Protein AF-0000000072911843 (afdb_homodimer)

Nearest PDB structures (foldseek):
  6ioy-assembly1_A  TM=8.571E-01  e=1.212E-38  Porphyromonas gingivalis ATCC 33277
  3r9p-assembly1_B-2  TM=8.902E-01  e=4.547E-37  Mycobacterium avium subsp. paratuberculosis
  7fj7-assembly1_B  TM=8.959E-01  e=2.291E-36  Klebsiella pneumoniae
  4iz9-assembly1_A-2  TM=8.894E-01  e=1.387E-36  Mycobacterium avium 104
  7fj9-assembly1_B  TM=8.845E-01  e=1.057E-33  Klebsiella pneumoniae

Solvent-accessible surface area (backbone atoms only — not comparable to full-atom values): 61574 Å² total; per-residue (Å²): 130,89,85,91,85,89,92,96,92,90,93,88,91,93,85,92,97,90,97,84,94,84,90,71,94,79,90,81,92,72,95,76,87,86,83,81,86,88,79,84,87,79,91,79,92,77,85,89,80,88,80,91,81,88,80,86,88,81,89,86,92,81,89,93,77,90,91,80,90,82,91,81,89,92,78,91,72,87,72,89,72,87,72,84,77,81,80,78,81,71,86,73,85,70,76,78,79,82,71,81,73,81,82,71,78,77,72,78,78,68,76,65,77,70,69,72,61,61,75,74,66,51,69,77,73,68,68,37,32,33,38,19,37,46,56,56,91,38,33,41,38,38,37,33,26,45,29,33,77,73,37,81,54,43,72,48,34,39,38,34,35,38,28,65,78,53,73,68,22,30,36,30,32,30,48,68,87,38,76,76,35,80,73,41,79,40,52,89,70,35,80,48,69,61,39,41,50,53,52,50,53,46,54,48,40,69,30,79,84,42,70,80,30,72,44,69,81,43,41,42,33,37,34,34,49,31,48,63,43,77,84,39,66,58,68,39,70,59,43,75,67,48,47,54,52,50,58,60,42,18,75,67,36,23,87,48,30,33,58,29,49,54,45,50,52,49,44,48,69,74,30,72,84,33,46,43,30,38,36,33,16,15,20,50,30,66,61,37,46,67,52,67,26,52,61,43,35,38,56,68,56,28,60,76,58,66,55,35,45,40,27,56,61,15,41,38,51,52,38,44,48,53,52,48,21,60,72,67,72,42,62,45,68,70,36,22,32,41,40,32,40,29,40,56,67,25,39,42,33,27,28,51,44,59,33,32,46,47,52,40,24,17,60,38,79,49,12,34,39,49,16,23,25,19,32,19,53,49,37,53,64,47,54,67,66,70,40,89,58,27,62,37,75,27,89,83,41,48,97,66,25,74,40,32,33,40,55,45,42,43,49,61,51,6,4,42,19,43,53,56,74,46,63,54,59,69,59,34,69,72,36,81,49,67,53,22,41,40,44,45,45,28,52,40,49,53,51,32,29,50,51,23,17,38,40,28,76,48,50,58,56,51,63,29,44,31,28,13,38,66,45,40,58,66,35,48,69,56,53,51,55,34,37,63,47,37,32,66,78,34,37,36,70,25,69,70,52,45,67,47,82,83,82,54,56,63,40,77,25,30,33,90,84,36,84,24,44,29,34,35,31,64,60,47,44,51,60,38,47,45,34,54,55,27,60,38,69,88,74,73,116,133,87,84,91,78,96,76,89,78,91,89,81,89,92,84,91,93,85,92,79,91,81,86,92,85,84,82,79,92,78,90,80,86,83,89,85,86,89,82,86,85,90,89,84,88,88,92,82,90,87,91,80,90,88,91,95,86,95,84,95,88,88,91,93,83,88,78,88,73,89,86,82,92,86,90,91,81,91,76,88,80,85,76,87,84,84,77,84,77,85,81,86,85,78,74,79,81,80,82,78,84,82,76,81,75,74,75,75,77,73,78,68,76,72,72,73,66,66,75,74,67,51,69,76,74,68,70,39,30,34,38,21,38,45,55,56,91,38,32,42,36,38,38,32,25,43,29,33,78,73,37,82,52,41,72,48,33,37,37,34,35,37,28,64,77,52,72,67,22,30,34,30,32,32,46,68,89,40,76,78,34,80,72,41,78,40,52,90,69,36,81,50,70,60,39,41,50,52,51,50,53,48,55,48,41,68,31,80,86,41,69,81,31,72,44,70,82,41,40,42,32,40,34,35,50,31,47,65,42,77,85,40,66,59,69,39,69,59,43,76,68,49,46,54,52,49,56,60,40,18,75,66,36,22,88,50,32,33,60,27,50,52,47,50,53,47,44,49,69,74,30,73,84,34,47,43,30,38,36,32,16,15,21,50,30,65,61,37,48,68,51,69,26,53,62,44,34,38,56,68,57,27,60,75,59,65,55,34,45,41,26,56,62,14,42,38,52,51,36,41,48,55,54,49,20,60,72,68,71,43,62,46,69,71,35,22,31,41,41,32,40,27,40,57,65,27,39,42,33,28,27,52,44,59,33,34,47,47,52,41,24,18,61,38,78,48,13,34,39,49,16,21,25,19,31,19,52,50,36,54,62,47,54,69,65,70,40,89,59,28,63,38,74,28,89,82,41,48,97,67,27,76,40,31,32,40,54,45,42,43,50,62,50,5,3,42,20,43,52,57,75,45,64,54,57,70,59,34,68,72,38,81,48,68,52,23,41,42,43,45,44,29,52,40,50,51,52,32,29,50,52,23,17,40,40,29,76,48,50,59,56,51,63,29,42,33,27,12,37,68,44,40,58,66,33,47,68,57,55,50,54,33,37,62,45,35,33,66,79,34,38,38,71,25,68,68,52,45,68,48,82,83,81,56,58,61,41,77,25,30,34,89,83,36,83,23,42,30,34,33,31,64,60,46,48,51,59,39,48,45,36,54,55,29,59,38,68,87,75,72,116

InterPro domains:
  IPR000890 Aliphatic acid kinase, short-chain [PF00871] (130-530)
  IPR000890 Aliphatic acid kinase, short-chain [PR00471] (130-141)
  IPR000890 Aliphatic acid kinase, short-chain [PR00471] (307-320)
  IPR000890 Aliphatic acid kinase, short-chain [PR00471] (337-358)
  IPR000890 Aliphatic acid kinase, short-chain [PR00471] (439-452)
  IPR000890 Aliphatic acid kinase, short-chain [PR00471] (462-478)
  IPR000890 Aliphatic acid kinase, short-chain [PR00471] (518-530)
  IPR000890 Aliphatic acid kinase, short-chain [PTHR21060] (128-535)
  IPR004372 Acetate/propionate kinase [MF_00020] (127-541)
  IPR004372 Acetate/propionate kinase [TIGR00016] (127-531)
  IPR023865 Aliphatic acid kinase, short-chain, conserved site [PS01075] (130-141)
  IPR023865 Aliphatic acid kinase, short-chain, conserved site [PS01076] (337-354)
  IPR043129 ATPase, nucleotide binding domain [SSF53067] (127-329)
  IPR043129 ATPase, nucleotide binding domain [SSF53067] (291-533)

Foldseek 3Di:
DDYDDYDYDDDDDDDDDDDDDDDDPDDDDDDDDDDYDDDDDDDDDDDDDDDDDDDDDDDDDDDDDDDDDDDDDDDDDDADDDDDDPDDCPDDDPDDPDDPDDDDPPDDPPVPPPPCPVVPPPVPQPWAKEWQWDDAQFKIKIWIWTFGFLDFTDTAKIKMWGCLVNDFIWIWIDGNNRTPGHTDGDNPQDNGPLSRLVVVLCVQCVDVVNVCHVDLQSHAAYEFEAADQQLALAKDFDDVVSLVVLLVRCVLPVNTSLRRSVNVVSSCVRRVNHTYIYDYQQNLASPADCVAFDDPDDVVCCVVVVFTFRGGNNLQLLQVLVVVCVVVVHDSQQAWAWEWADALQTKIFTAHRNGTHHIQGHSYSQAAAFGLAAAHDDDPCVLVVVDVQQQDFDPPADPSGTDGNSRCCRRGCHGLCVQPVDRDLVCLLPDPPPSSVVSLVRRLVRLLVVVVVSCVVNPLPHQEYEFEHPCSQPPLSSVQSNQVSNVVSFWAFDSVQSPHHDDDQKDWGTDPPTPHTYIYGYTDSSSSSVSSVSPDPVSSD/DDDDDDDDDDDDDDDDDDDDDDDDDDDDDDDDDYDDDDDDDDDDYDDDDDDDDDDDDDDDDDDDDDDDDPDDDDDDDDDDDPDDDDDDDDDDDDDDDDPDDDDDPPPPPPPPPPPPPVVPPPVPQPWAKEWQWEDAQFKIKIWIWTFGFLDFTDTAKIKMWGCLVNDDIWIWIDGNNRTPGHTDGDNPQDNGPLSRLVVVLCVQCVDVVNVCHVDLQSHAAYEFEAADQQLALAKDFDDVVSLVVLLVRCVLPVNTSLRRSVNVVSSCVRRVNHTYIYDYQQNLASPADCVAFDDPDDVVCCVVVVFTFRGGNNLQLLQVLVVVCVVVVHDSQQAWAWEWADALQTKIFTAHRNGTHHIQGHSYSQAAAFGLAAAHDDDPCVLVVVDVQQQDFDPVADPSGTDGNSRCCRRGCHGLCVQPVDRDLVCLLPDPPPSSVVSLVRRLVRLLVVVVVSCVVNPLPHQEYEFEHPCSQPPLSSVQSNQVSNVVSFWAFDSVLSPDHDDDQKDWGTDPPTPHTYIYGYTDSSSSSVSSVSPDPVSSD

Organism: Fusarium oxysporum f. sp. lycopersici (strain 4287 / CBS 123668 / FGSC 9935 / NRRL 34936) (NCBI:txid426428)

Structure (mmCIF, N/CA/C/O backbone):
data_AF-0000000072911843-model_v1
#
loop_
_entity.id
_entity.type
_entity.pdbx_description
1 polymer 'Probable acetate kinase'
#
loop_
_atom_site.group_PDB
_atom_site.id
_atom_site.type_symbol
_atom_site.label_atom_id
_atom_site.label_alt_id
_atom_site.label_comp_id
_atom_site.label_asym_id
_atom_site.label_entity_id
_atom_site.label_seq_id
_atom_site.pdbx_PDB_ins_code
_atom_site.Cartn_x
_atom_site.Cartn_y
_atom_site.Cartn_z
_atom_site.occupancy
_atom_site.B_iso_or_equiv
_atom_site.auth_seq_id
_atom_site.auth_comp_id
_atom_site.auth_asym_id
_atom_site.auth_atom_id
_atom_site.pdbx_PDB_model_num
ATOM 1 N N . MET A 1 1 ? -28.797 -80.375 -38.219 1 14.48 1 MET A N 1
ATOM 2 C CA . MET A 1 1 ? -29.641 -81.062 -37.281 1 14.48 1 MET A CA 1
ATOM 3 C C . MET A 1 1 ? -29.125 -81 -35.844 1 14.48 1 MET A C 1
ATOM 5 O O . MET A 1 1 ? -29.672 -81.625 -34.938 1 14.48 1 MET A O 1
ATOM 9 N N . ALA A 1 2 ? -27.781 -81.125 -35.844 1 15.84 2 ALA A N 1
ATOM 10 C CA . ALA A 1 2 ? -27.125 -81.438 -34.594 1 15.84 2 ALA A CA 1
ATOM 11 C C . ALA A 1 2 ? -27.734 -80.75 -33.406 1 15.84 2 ALA A C 1
ATOM 13 O O . ALA A 1 2 ? -28.047 -79.562 -33.5 1 15.84 2 ALA A O 1
ATOM 14 N N . GLU A 1 3 ? -27.703 -81.25 -32.094 1 15.2 3 GLU A N 1
ATOM 15 C CA . GLU A 1 3 ? -28.547 -81.938 -31.141 1 15.2 3 GLU A CA 1
ATOM 16 C C . GLU A 1 3 ? -28.906 -81.062 -29.953 1 15.2 3 GLU A C 1
ATOM 18 O O . GLU A 1 3 ? -28.219 -80.062 -29.719 1 15.2 3 GLU A O 1
ATOM 23 N N . PRO A 1 4 ? -29.281 -81.812 -28.672 1 16.5 4 PRO A N 1
ATOM 24 C CA . PRO A 1 4 ? -30.344 -81.938 -27.672 1 16.5 4 PRO A CA 1
ATOM 25 C C . PRO A 1 4 ? -30.141 -81.062 -26.469 1 16.5 4 PRO A C 1
ATOM 27 O O . PRO A 1 4 ? -29.125 -80.375 -26.375 1 16.5 4 PRO A O 1
ATOM 30 N N . HIS A 1 5 ? -30 -81.688 -25.188 1 15.88 5 HIS A N 1
ATOM 31 C CA . HIS A 1 5 ? -30.906 -82.062 -24.094 1 15.88 5 HIS A CA 1
ATOM 32 C C . HIS A 1 5 ? -30.75 -81.062 -22.953 1 15.88 5 HIS A C 1
ATOM 34 O O . HIS A 1 5 ? -31.719 -80.438 -22.5 1 15.88 5 HIS A O 1
ATOM 40 N N . ALA A 1 6 ? -30.328 -81.562 -21.547 1 15.98 6 ALA A N 1
ATOM 41 C CA . ALA A 1 6 ? -31.062 -82.062 -20.375 1 15.98 6 ALA A CA 1
ATOM 42 C C . ALA A 1 6 ? -31.078 -81 -19.266 1 15.98 6 ALA A C 1
ATOM 44 O O . ALA A 1 6 ? -32.156 -80.625 -18.766 1 15.98 6 ALA A O 1
ATOM 45 N N . ARG A 1 7 ? -30.641 -81.438 -17.859 1 15.77 7 ARG A N 1
ATOM 46 C CA . ARG A 1 7 ? -31.281 -81.875 -16.625 1 15.77 7 ARG A CA 1
ATOM 47 C C . ARG A 1 7 ? -31.422 -80.75 -15.648 1 15.77 7 ARG A C 1
ATOM 49 O O . ARG A 1 7 ? -30.75 -79.688 -15.789 1 15.77 7 ARG A O 1
ATOM 56 N N . ILE A 1 8 ? -31.359 -81.062 -14.047 1 15.47 8 ILE A N 1
ATOM 57 C CA . ILE A 1 8 ? -32.188 -81.25 -12.867 1 15.47 8 ILE A CA 1
ATOM 58 C C . ILE A 1 8 ? -32.094 -80 -11.961 1 15.47 8 ILE A C 1
ATOM 60 O O . ILE A 1 8 ? -31.125 -79.25 -12.07 1 15.47 8 ILE A O 1
ATOM 64 N N . GLY A 1 9 ? -32.188 -80.25 -10.422 1 15.22 9 GLY A N 1
ATOM 65 C CA . GLY A 1 9 ? -33.062 -80.312 -9.273 1 15.22 9 GLY A CA 1
ATOM 66 C C . GLY A 1 9 ? -32.844 -79.125 -8.297 1 15.22 9 GLY A C 1
ATOM 67 O O . GLY A 1 9 ? -33.562 -78.125 -8.32 1 15.22 9 GLY A O 1
ATOM 68 N N . ALA A 1 10 ? -32.656 -79.438 -6.715 1 15.23 10 ALA A N 1
ATOM 69 C CA . ALA A 1 10 ? -33.406 -79.438 -5.457 1 15.23 10 ALA A CA 1
ATOM 70 C C . ALA A 1 10 ? -33.062 -78.188 -4.617 1 15.23 10 ALA A C 1
ATOM 72 O O . ALA A 1 10 ? -33.938 -77.438 -4.18 1 15.23 10 ALA A O 1
ATOM 73 N N . ARG A 1 11 ? -32.375 -78.312 -3.26 1 15.66 11 ARG A N 1
ATOM 74 C CA . ARG A 1 11 ? -32.875 -78.5 -1.9 1 15.66 11 ARG A CA 1
ATOM 75 C C . ARG A 1 11 ? -32.875 -77.188 -1.133 1 15.66 11 ARG A C 1
ATOM 77 O O . ARG A 1 11 ? -32.188 -76.25 -1.528 1 15.66 11 ARG A O 1
ATOM 84 N N . THR A 1 12 ? -32.969 -77.188 0.485 1 15.03 12 THR A N 1
ATOM 85 C CA . THR A 1 12 ? -33.688 -77 1.731 1 15.03 12 THR A CA 1
ATOM 86 C C . THR A 1 12 ? -33.188 -75.75 2.484 1 15.03 12 THR A C 1
ATOM 88 O O . THR A 1 12 ? -33.969 -74.875 2.861 1 15.03 12 THR A O 1
ATOM 91 N N . LEU A 1 13 ? -32.438 -75.875 3.791 1 15.63 13 LEU A N 1
ATOM 92 C CA . LEU A 1 13 ? -32.906 -75.812 5.176 1 15.63 13 LEU A CA 1
ATOM 93 C C . LEU A 1 13 ? -32.688 -74.438 5.762 1 15.63 13 LEU A C 1
ATOM 95 O O . LEU A 1 13 ? -31.984 -73.562 5.188 1 15.63 13 LEU A O 1
ATOM 99 N N . GLY A 1 14 ? -32.281 -74.25 7.285 1 15.32 14 GLY A N 1
ATOM 100 C CA . GLY A 1 14 ? -32.781 -74 8.641 1 15.32 14 GLY A CA 1
ATOM 101 C C . GLY A 1 14 ? -32.406 -72.625 9.172 1 15.32 14 GLY A C 1
ATOM 102 O O . GLY A 1 14 ? -31.688 -71.875 8.523 1 15.32 14 GLY A O 1
ATOM 103 N N . CYS A 1 15 ? -31.906 -72.312 10.656 1 15.24 15 CYS A N 1
ATOM 104 C CA . CYS A 1 15 ? -32.375 -72 11.992 1 15.24 15 CYS A CA 1
ATOM 105 C C . CYS A 1 15 ? -31.859 -70.625 12.406 1 15.24 15 CYS A C 1
ATOM 107 O O . CYS A 1 15 ? -32.625 -69.75 12.859 1 15.24 15 CYS A O 1
ATOM 109 N N . GLY A 1 16 ? -30.688 -70.312 13.242 1 16.02 16 GLY A N 1
ATOM 110 C CA . GLY A 1 16 ? -30.641 -70.125 14.68 1 16.02 16 GLY A CA 1
ATOM 111 C C . GLY A 1 16 ? -30.781 -68.625 15.086 1 16.02 16 GLY A C 1
ATOM 112 O O . GLY A 1 16 ? -30.672 -67.75 14.25 1 16.02 16 GLY A O 1
ATOM 113 N N . ARG A 1 17 ? -30.203 -68.062 16.484 1 16.34 17 ARG A N 1
ATOM 114 C CA . ARG A 1 17 ? -30.562 -67.625 17.844 1 16.34 17 ARG A CA 1
ATOM 115 C C . ARG A 1 17 ? -30.484 -66.125 18.016 1 16.34 17 ARG A C 1
ATOM 117 O O . ARG A 1 17 ? -29.891 -65.438 17.203 1 16.34 17 ARG A O 1
ATOM 124 N N . SER A 1 18 ? -30.312 -65.375 19.547 1 15.53 18 SER A N 1
ATOM 125 C CA . SER A 1 18 ? -30.938 -64.75 20.703 1 15.53 18 SER A CA 1
ATOM 126 C C . SER A 1 18 ? -30.438 -63.312 20.844 1 15.53 18 SER A C 1
ATOM 128 O O . SER A 1 18 ? -31.25 -62.375 20.953 1 15.53 18 SER A O 1
ATOM 130 N N . TYR A 1 19 ? -29.344 -62.781 21.781 1 15.88 19 TYR A N 1
ATOM 131 C CA . TYR A 1 19 ? -29.453 -62.156 23.094 1 15.88 19 TYR A CA 1
ATOM 132 C C . TYR A 1 19 ? -29.5 -60.625 22.969 1 15.88 19 TYR A C 1
ATOM 134 O O . TYR A 1 19 ? -29.078 -60.062 21.953 1 15.88 19 TYR A O 1
ATOM 142 N N . ALA A 1 20 ? -29.641 -59.625 24.375 1 15.89 20 ALA A N 1
ATOM 143 C CA . ALA A 1 20 ? -30.312 -58.719 25.297 1 15.89 20 ALA A CA 1
ATOM 144 C C . ALA A 1 20 ? -29.594 -57.375 25.391 1 15.89 20 ALA A C 1
ATOM 146 O O . ALA A 1 20 ? -30.25 -56.344 25.422 1 15.89 20 ALA A O 1
ATOM 147 N N . LEU A 1 21 ? -28.312 -57.062 25.703 1 15.56 21 LEU A N 1
ATOM 148 C CA . LEU A 1 21 ? -28.031 -56.344 26.938 1 15.56 21 LEU A CA 1
ATOM 149 C C . LEU A 1 21 ? -28.297 -54.844 26.766 1 15.56 21 LEU A C 1
ATOM 151 O O . LEU A 1 21 ? -28.109 -54.312 25.672 1 15.56 21 LEU A O 1
ATOM 155 N N . LYS A 1 22 ? -28.594 -53.875 28.109 1 15.38 22 LYS A N 1
ATOM 156 C CA . LYS A 1 22 ? -29.266 -52.844 28.875 1 15.38 22 LYS A CA 1
ATOM 157 C C . LYS A 1 22 ? -28.531 -51.5 28.734 1 15.38 22 LYS A C 1
ATOM 159 O O . LYS A 1 22 ? -29.156 -50.438 28.703 1 15.38 22 LYS A O 1
ATOM 164 N N . GLY A 1 23 ? -27.109 -51.25 28.938 1 16.08 23 GLY A N 1
ATOM 165 C CA . GLY A 1 23 ? -26.703 -50.406 30.047 1 16.08 23 GLY A CA 1
ATOM 166 C C . GLY A 1 23 ? -26.969 -48.938 29.781 1 16.08 23 GLY A C 1
ATOM 167 O O . GLY A 1 23 ? -26.969 -48.5 28.641 1 16.08 23 GLY A O 1
ATOM 168 N N . GLN A 1 24 ? -27.359 -48 30.922 1 16 24 GLN A N 1
ATOM 169 C CA . GLN A 1 24 ? -28 -46.844 31.516 1 16 24 GLN A CA 1
ATOM 170 C C . GLN A 1 24 ? -27.094 -45.625 31.453 1 16 24 GLN A C 1
ATOM 172 O O . GLN A 1 24 ? -27.484 -44.531 31.859 1 16 24 GLN A O 1
ATOM 177 N N . ILE A 1 25 ? -26.219 -45.25 30.734 1 16.09 25 ILE A N 1
ATOM 178 C CA . ILE A 1 25 ? -25.266 -44.312 31.328 1 16.09 25 ILE A CA 1
ATOM 179 C C . ILE A 1 25 ? -25.984 -43 31.625 1 16.09 25 ILE A C 1
ATOM 181 O O . ILE A 1 25 ? -26.516 -42.344 30.734 1 16.09 25 ILE A O 1
ATOM 185 N N . ARG A 1 26 ? -26.094 -42.562 33.125 1 15.07 26 ARG A N 1
ATOM 186 C CA . ARG A 1 26 ? -26.672 -41.594 34.031 1 15.07 26 ARG A CA 1
ATOM 187 C C . ARG A 1 26 ? -26.344 -40.156 33.594 1 15.07 26 ARG A C 1
ATOM 189 O O . ARG A 1 26 ? -27.234 -39.344 33.406 1 15.07 26 ARG A O 1
ATOM 196 N N . VAL A 1 27 ? -25.312 -39.469 34.344 1 14.68 27 VAL A N 1
ATOM 197 C CA . VAL A 1 27 ? -25.547 -38.656 35.531 1 14.68 27 VAL A CA 1
ATOM 198 C C . VAL A 1 27 ? -25.688 -37.188 35.156 1 14.68 27 VAL A C 1
ATOM 200 O O . VAL A 1 27 ? -25.281 -36.781 34.094 1 14.68 27 VAL A O 1
ATOM 203 N N . ARG A 1 28 ? -25.609 -36.156 36.344 1 14.97 28 ARG A N 1
ATOM 204 C CA . ARG A 1 28 ? -26.312 -35.094 37.031 1 14.97 28 ARG A CA 1
ATOM 205 C C . ARG A 1 28 ? -25.781 -33.719 36.656 1 14.97 28 ARG A C 1
ATOM 207 O O . ARG A 1 28 ? -26.562 -32.781 36.406 1 14.97 28 ARG A O 1
ATOM 214 N N . CYS A 1 29 ? -24.406 -33.219 36.844 1 15.4 29 CYS A N 1
ATOM 215 C CA . CYS A 1 29 ? -24.266 -32.25 37.938 1 15.4 29 CYS A CA 1
ATOM 216 C C . CYS A 1 29 ? -24.859 -30.906 37.531 1 15.4 29 CYS A C 1
ATOM 218 O O . CYS A 1 29 ? -25 -30.594 36.344 1 15.4 29 CYS A O 1
ATOM 220 N N . HIS A 1 30 ? -25.047 -29.891 38.656 1 15.41 30 HIS A N 1
ATOM 221 C CA . HIS A 1 30 ? -25.781 -28.844 39.344 1 15.41 30 HIS A CA 1
ATOM 222 C C . HIS A 1 30 ? -25.297 -27.453 38.969 1 15.41 30 HIS A C 1
ATOM 224 O O . HIS A 1 30 ? -25.969 -26.453 39.188 1 15.41 30 HIS A O 1
ATOM 230 N N . ILE A 1 31 ? -24.125 -27.047 38.438 1 16.06 31 ILE A N 1
ATOM 231 C CA . ILE A 1 31 ? -23.75 -25.891 39.219 1 16.06 31 ILE A CA 1
ATOM 232 C C . ILE A 1 31 ? -24.75 -24.75 39.031 1 16.06 31 ILE A C 1
ATOM 234 O O . ILE A 1 31 ? -25.172 -24.484 37.906 1 16.06 31 ILE A O 1
ATOM 238 N N . SER A 1 32 ? -25.031 -23.906 40.219 1 14.64 32 SER A N 1
ATOM 239 C CA . SER A 1 32 ? -25.891 -22.953 40.906 1 14.64 32 SER A CA 1
ATOM 240 C C . SER A 1 32 ? -25.719 -21.547 40.344 1 14.64 32 SER A C 1
ATOM 242 O O . SER A 1 32 ? -26.672 -20.766 40.281 1 14.64 32 SER A O 1
ATOM 244 N N . ILE A 1 33 ? -24.531 -20.875 40.375 1 15.2 33 ILE A N 1
ATOM 245 C CA . ILE A 1 33 ? -24.578 -19.672 41.219 1 15.2 33 ILE A CA 1
ATOM 246 C C . ILE A 1 33 ? -25.547 -18.656 40.594 1 15.2 33 ILE A C 1
ATOM 248 O O . ILE A 1 33 ? -25.656 -18.578 39.375 1 15.2 33 ILE A O 1
ATOM 252 N N . LEU A 1 34 ? -25.766 -17.531 41.5 1 14.63 34 LEU A N 1
ATOM 253 C CA . LEU A 1 34 ? -26.688 -16.547 42.062 1 14.63 34 LEU A CA 1
ATOM 254 C C . LEU A 1 34 ? -26.828 -15.352 41.125 1 14.63 34 LEU A C 1
ATOM 256 O O . LEU A 1 34 ? -26.234 -15.312 40.031 1 14.63 34 LEU A O 1
ATOM 260 N N . ASP A 1 35 ? -26.406 -14.156 41.75 1 14.12 35 ASP A N 1
ATOM 261 C CA . ASP A 1 35 ? -27.281 -13.094 42.219 1 14.12 35 ASP A CA 1
ATOM 262 C C . ASP A 1 35 ? -27.516 -12.039 41.156 1 14.12 35 ASP A C 1
ATOM 264 O O . ASP A 1 35 ? -28.672 -11.711 40.844 1 14.12 35 ASP A O 1
ATOM 268 N N . GLN A 1 36 ? -26.984 -10.75 41.5 1 13.97 36 GLN A N 1
ATOM 269 C CA . GLN A 1 36 ? -27.75 -9.586 41.938 1 13.97 36 GLN A CA 1
ATOM 270 C C . GLN A 1 36 ? -28.078 -8.664 40.781 1 13.97 36 GLN A C 1
ATOM 272 O O . GLN A 1 36 ? -29.25 -8.383 40.5 1 13.97 36 GLN A O 1
ATOM 277 N N . LEU A 1 37 ? -27.516 -7.312 40.906 1 14.8 37 LEU A N 1
ATOM 278 C CA . LEU A 1 37 ? -28.266 -6.109 41.25 1 14.8 37 LEU A CA 1
ATOM 279 C C . LEU A 1 37 ? -28.766 -5.41 39.969 1 14.8 37 LEU A C 1
ATOM 281 O O . LEU A 1 37 ? -28.266 -5.68 38.875 1 14.8 37 LEU A O 1
ATOM 285 N N . HIS A 1 38 ? -28.766 -3.961 40.125 1 14.31 38 HIS A N 1
ATOM 286 C CA . HIS A 1 38 ? -29.812 -2.943 40.156 1 14.31 38 HIS A CA 1
ATOM 287 C C . HIS A 1 38 ? -29.984 -2.303 38.781 1 14.31 38 HIS A C 1
ATOM 289 O O . HIS A 1 38 ? -29.156 -2.506 37.875 1 14.31 38 HIS A O 1
ATOM 295 N N . HIS A 1 39 ? -30.047 -0.885 38.844 1 14.2 39 HIS A N 1
ATOM 296 C CA . HIS A 1 39 ? -31.188 -0.011 38.625 1 14.2 39 HIS A CA 1
ATOM 297 C C . HIS A 1 39 ? -31.125 0.618 37.219 1 14.2 39 HIS A C 1
ATOM 299 O O . HIS A 1 39 ? -32.125 0.66 36.5 1 14.2 39 HIS A O 1
ATOM 305 N N . ARG A 1 40 ? -30.047 1.357 36.938 1 14.57 40 ARG A N 1
ATOM 306 C CA . ARG A 1 40 ? -30.469 2.756 36.875 1 14.57 40 ARG A CA 1
ATOM 307 C C . ARG A 1 40 ? -31.344 3.01 35.656 1 14.57 40 ARG A C 1
ATOM 309 O O . ARG A 1 40 ? -31.312 2.244 34.688 1 14.57 40 ARG A O 1
ATOM 316 N N . ASP A 1 41 ? -31.359 4.422 35.312 1 14.17 41 ASP A N 1
ATOM 317 C CA . ASP A 1 41 ? -32.344 5.477 35.062 1 14.17 41 ASP A CA 1
ATOM 318 C C . ASP A 1 41 ? -32.719 5.539 33.594 1 14.17 41 ASP A C 1
ATOM 320 O O . ASP A 1 41 ? -31.953 5.094 32.719 1 14.17 41 ASP A O 1
ATOM 324 N N . GLU A 1 42 ? -33.75 6.371 33.5 1 13.96 42 GLU A N 1
ATOM 325 C CA . GLU A 1 42 ? -34.969 6.559 32.719 1 13.96 42 GLU A CA 1
ATOM 326 C C . GLU A 1 42 ? -34.656 7.238 31.375 1 13.96 42 GLU A C 1
ATOM 328 O O . GLU A 1 42 ? -35.062 6.742 30.312 1 13.96 42 GLU A O 1
ATOM 333 N N . PRO A 1 43 ? -34.719 8.625 31.375 1 14.46 43 PRO A N 1
ATOM 334 C CA . PRO A 1 43 ? -35.938 9.164 30.719 1 14.46 43 PRO A CA 1
ATOM 335 C C . PRO A 1 43 ? -35.75 9.344 29.219 1 14.46 43 PRO A C 1
ATOM 337 O O . PRO A 1 43 ? -34.656 9.219 28.703 1 14.46 43 PRO A O 1
ATOM 340 N N . HIS A 1 44 ? -36.656 10.406 28.734 1 13.76 44 HIS A N 1
ATOM 341 C CA . HIS A 1 44 ? -37.719 10.648 27.797 1 13.76 44 HIS A CA 1
ATOM 342 C C . HIS A 1 44 ? -37.219 11.375 26.547 1 13.76 44 HIS A C 1
ATOM 344 O O . HIS A 1 44 ? -37.562 10.992 25.422 1 13.76 44 HIS A O 1
ATOM 350 N N . ALA A 1 45 ? -36.656 12.648 26.609 1 13.62 45 ALA A N 1
ATOM 351 C CA . ALA A 1 45 ? -37.469 13.664 25.938 1 13.62 45 ALA A CA 1
ATOM 352 C C . ALA A 1 45 ? -37.344 13.562 24.422 1 13.62 45 ALA A C 1
ATOM 354 O O . ALA A 1 45 ? -36.312 13.125 23.906 1 13.62 45 ALA A O 1
ATOM 355 N N . ARG A 1 46 ? -38.312 14.312 23.781 1 13.86 46 ARG A N 1
ATOM 356 C CA . ARG A 1 46 ? -39.25 14.438 22.656 1 13.86 46 ARG A CA 1
ATOM 357 C C . ARG A 1 46 ? -38.594 15.195 21.5 1 13.86 46 ARG A C 1
ATOM 359 O O . ARG A 1 46 ? -38.812 14.852 20.344 1 13.86 46 ARG A O 1
ATOM 366 N N . ALA A 1 47 ? -38.062 16.438 21.594 1 13.13 47 ALA A N 1
ATOM 367 C CA . ALA A 1 47 ? -38.844 17.438 20.844 1 13.13 47 ALA A CA 1
ATOM 368 C C . ALA A 1 47 ? -38.594 17.297 19.344 1 13.13 47 ALA A C 1
ATOM 370 O O . ALA A 1 47 ? -37.656 16.625 18.922 1 13.13 47 ALA A O 1
ATOM 371 N N . ALA A 1 48 ? -38.281 18.531 18.719 1 14.09 48 ALA A N 1
ATOM 372 C CA . ALA A 1 48 ? -39.062 19.391 17.812 1 14.09 48 ALA A CA 1
ATOM 373 C C . ALA A 1 48 ? -38.719 19.094 16.359 1 14.09 48 ALA A C 1
ATOM 375 O O . ALA A 1 48 ? -37.688 18.484 16.047 1 14.09 48 ALA A O 1
ATOM 376 N N . THR A 1 49 ? -39.219 19.984 15.609 1 13.23 49 THR A N 1
ATOM 377 C CA . THR A 1 49 ? -40.125 20.172 14.469 1 13.23 49 THR A CA 1
ATOM 378 C C . THR A 1 49 ? -39.344 20.219 13.164 1 13.23 49 THR A C 1
ATOM 380 O O . THR A 1 49 ? -39.656 19.484 12.227 1 13.23 49 THR A O 1
ATOM 383 N N . THR A 1 50 ? -39.094 21.422 12.68 1 13.55 50 THR A N 1
ATOM 384 C CA . THR A 1 50 ? -39.844 21.906 11.531 1 13.55 50 THR A CA 1
ATOM 385 C C . THR A 1 50 ? -39.094 21.609 10.227 1 13.55 50 THR A C 1
ATOM 387 O O . THR A 1 50 ? -37.906 21.281 10.242 1 13.55 50 THR A O 1
ATOM 390 N N . GLY A 1 51 ? -39.469 22.438 9.148 1 13.24 51 GLY A N 1
ATOM 391 C CA . GLY A 1 51 ? -40.125 22.344 7.859 1 13.24 51 GLY A CA 1
ATOM 392 C C . GLY A 1 51 ? -39.188 22.484 6.684 1 13.24 51 GLY A C 1
ATOM 393 O O . GLY A 1 51 ? -39.25 21.688 5.746 1 13.24 51 GLY A O 1
ATOM 394 N N . LYS A 1 52 ? -38.469 23.594 6.344 1 14.03 52 LYS A N 1
ATOM 395 C CA . LYS A 1 52 ? -38.906 24.25 5.117 1 14.03 52 LYS A CA 1
ATOM 396 C C . LYS A 1 52 ? -38.281 23.594 3.891 1 14.03 52 LYS A C 1
ATOM 398 O O . LYS A 1 52 ? -37.219 22.953 3.994 1 14.03 52 LYS A O 1
ATOM 403 N N . CYS A 1 53 ? -38.594 24.25 2.73 1 13.2 53 CYS A N 1
ATOM 404 C CA . CYS A 1 53 ? -39.156 24.078 1.403 1 13.2 53 CYS A CA 1
ATOM 405 C C . CYS A 1 53 ? -38.062 23.891 0.355 1 13.2 53 CYS A C 1
ATOM 407 O O . CYS A 1 53 ? -38.094 22.938 -0.428 1 13.2 53 CYS A O 1
ATOM 409 N N . SER A 1 54 ? -37.5 24.938 -0.208 1 13.12 54 SER A N 1
ATOM 410 C CA . SER A 1 54 ? -37.906 25.203 -1.581 1 13.12 54 SER A CA 1
ATOM 411 C C . SER A 1 54 ? -36.938 24.594 -2.584 1 13.12 54 SER A C 1
ATOM 413 O O . SER A 1 54 ? -35.812 24.25 -2.232 1 13.12 54 SER A O 1
ATOM 415 N N . GLY A 1 55 ? -37.031 25.031 -3.939 1 13.28 55 GLY A N 1
ATOM 416 C CA . GLY A 1 55 ? -37.375 24.562 -5.273 1 13.28 55 GLY A CA 1
ATOM 417 C C . GLY A 1 55 ? -36.156 24.469 -6.199 1 13.28 55 GLY A C 1
ATOM 418 O O . GLY A 1 55 ? -36.031 23.5 -6.945 1 13.28 55 GLY A O 1
ATOM 419 N N . ARG A 1 56 ? -35.25 25.422 -6.543 1 13.86 56 ARG A N 1
ATOM 420 C CA . ARG A 1 56 ? -35.375 25.781 -7.957 1 13.86 56 ARG A CA 1
ATOM 421 C C . ARG A 1 56 ? -34.625 24.797 -8.836 1 13.86 56 ARG A C 1
ATOM 423 O O . ARG A 1 56 ? -33.656 24.172 -8.383 1 13.86 56 ARG A O 1
ATOM 430 N N . PRO A 1 57 ? -34.438 25.156 -10.109 1 13.73 57 PRO A N 1
ATOM 431 C CA . PRO A 1 57 ? -34.75 24.578 -11.422 1 13.73 57 PRO A CA 1
ATOM 432 C C . PRO A 1 57 ? -33.5 23.922 -12.062 1 13.73 57 PRO A C 1
ATOM 434 O O . PRO A 1 57 ? -32.406 24.047 -11.547 1 13.73 57 PRO A O 1
ATOM 437 N N . HIS A 1 58 ? -33.094 24.406 -13.312 1 13.31 58 HIS A N 1
ATOM 438 C CA . HIS A 1 58 ? -33.312 23.812 -14.633 1 13.31 58 HIS A CA 1
ATOM 439 C C . HIS A 1 58 ? -32 23.234 -15.18 1 13.31 58 HIS A C 1
ATOM 441 O O . HIS A 1 58 ? -31.953 22.062 -15.562 1 13.31 58 HIS A O 1
ATOM 447 N N . THR A 1 59 ? -31.219 23.891 -16.125 1 13.66 59 THR A N 1
ATOM 448 C CA . THR A 1 59 ? -31.312 23.484 -17.531 1 13.66 59 THR A CA 1
ATOM 449 C C . THR A 1 59 ? -30.109 22.641 -17.938 1 13.66 59 THR A C 1
ATOM 451 O O . THR A 1 59 ? -29.125 22.578 -17.203 1 13.66 59 THR A O 1
ATOM 454 N N . HIS A 1 60 ? -29.359 22.953 -19.156 1 13.57 60 HIS A N 1
ATOM 455 C CA . HIS A 1 60 ? -29.391 22.234 -20.438 1 13.57 60 HIS A CA 1
ATOM 456 C C . HIS A 1 60 ? -28.125 21.438 -20.656 1 13.57 60 HIS A C 1
ATOM 458 O O . HIS A 1 60 ? -28.172 20.234 -20.906 1 13.57 60 HIS A O 1
ATOM 464 N N . SER A 1 61 ? -27.094 21.859 -21.625 1 13.64 61 SER A N 1
ATOM 465 C CA . SER A 1 61 ? -27 21.25 -22.953 1 13.64 61 SER A CA 1
ATOM 466 C C . SER A 1 61 ? -25.828 20.266 -23.016 1 13.64 61 SER A C 1
ATOM 468 O O . SER A 1 61 ? -24.922 20.312 -22.203 1 13.64 61 SER A O 1
ATOM 470 N N . ALA A 1 62 ? -25.344 19.719 -24.406 1 13.54 62 ALA A N 1
ATOM 471 C CA . ALA A 1 62 ? -25.266 18.453 -25.109 1 13.54 62 ALA A CA 1
ATOM 472 C C . ALA A 1 62 ? -23.812 18.062 -25.391 1 13.54 62 ALA A C 1
ATOM 474 O O . ALA A 1 62 ? -23.453 16.891 -25.266 1 13.54 62 ALA A O 1
ATOM 475 N N . ASP A 1 63 ? -22.781 18.703 -25.859 1 14.16 63 ASP A N 1
ATOM 476 C CA . ASP A 1 63 ? -22.391 18.172 -27.172 1 14.16 63 ASP A CA 1
ATOM 477 C C . ASP A 1 63 ? -21.391 17.031 -27.016 1 14.16 63 ASP A C 1
ATOM 479 O O . ASP A 1 63 ? -20.688 16.938 -26 1 14.16 63 ASP A O 1
ATOM 483 N N . PRO A 1 64 ? -20.672 16.453 -28.281 1 14.35 64 PRO A N 1
ATOM 484 C CA . PRO A 1 64 ? -20.516 15.125 -28.906 1 14.35 64 PRO A CA 1
ATOM 485 C C . PRO A 1 64 ? -19.125 14.531 -28.656 1 14.35 64 PRO A C 1
ATOM 487 O O . PRO A 1 64 ? -18.203 15.234 -28.234 1 14.35 64 PRO A O 1
ATOM 490 N N . ALA A 1 65 ? -18.594 13.391 -29.609 1 14.26 65 ALA A N 1
ATOM 491 C CA . ALA A 1 65 ? -18.109 12.008 -29.578 1 14.26 65 ALA A CA 1
ATOM 492 C C . ALA A 1 65 ? -16.703 11.898 -30.156 1 14.26 65 ALA A C 1
ATOM 494 O O . ALA A 1 65 ? -16.094 10.828 -30.109 1 14.26 65 ALA A O 1
ATOM 495 N N . VAL A 1 66 ? -15.867 12.781 -30.344 1 15.03 66 VAL A N 1
ATOM 496 C CA . VAL A 1 66 ? -15.172 12.359 -31.547 1 15.03 66 VAL A CA 1
ATOM 497 C C . VAL A 1 66 ? -14.266 11.172 -31.234 1 15.03 66 VAL A C 1
ATOM 499 O O . VAL A 1 66 ? -13.812 11.016 -30.094 1 15.03 66 VAL A O 1
ATOM 502 N N . PRO A 1 67 ? -13.469 10.312 -32.406 1 14.66 67 PRO A N 1
ATOM 503 C CA . PRO A 1 67 ? -13.188 8.969 -32.906 1 14.66 67 PRO A CA 1
ATOM 504 C C . PRO A 1 67 ? -11.766 8.508 -32.625 1 14.66 67 PRO A C 1
ATOM 506 O O . PRO A 1 67 ? -10.883 9.344 -32.375 1 14.66 67 PRO A O 1
ATOM 509 N N . GLY A 1 68 ? -11.359 7.141 -32.5 1 15.37 68 GLY A N 1
ATOM 510 C CA . GLY A 1 68 ? -10.398 6.191 -31.969 1 15.37 68 GLY A CA 1
ATOM 511 C C . GLY A 1 68 ? -9.391 5.719 -33 1 15.37 68 GLY A C 1
ATOM 512 O O . GLY A 1 68 ? -8.641 4.773 -32.75 1 15.37 68 GLY A O 1
ATOM 513 N N . SER A 1 69 ? -8.539 6.438 -33.656 1 14.6 69 SER A N 1
ATOM 514 C CA . SER A 1 69 ? -7.852 5.82 -34.781 1 14.6 69 SER A CA 1
ATOM 515 C C . SER A 1 69 ? -6.871 4.75 -34.312 1 14.6 69 SER A C 1
ATOM 517 O O . SER A 1 69 ? -6.43 4.77 -33.156 1 14.6 69 SER A O 1
ATOM 519 N N . TYR A 1 70 ? -6.273 3.643 -35.281 1 14.62 70 TYR A N 1
ATOM 520 C CA . TYR A 1 70 ? -5.996 2.242 -35.594 1 14.62 70 TYR A CA 1
ATOM 521 C C . TYR A 1 70 ? -4.5 1.954 -35.5 1 14.62 70 TYR A C 1
ATOM 523 O O . TYR A 1 70 ? -4.094 0.864 -35.094 1 14.62 70 TYR A O 1
ATOM 531 N N . HIS A 1 71 ? -3.418 2.645 -35.688 1 15.02 71 HIS A N 1
ATOM 532 C CA . HIS A 1 71 ? -2.531 2.062 -36.688 1 15.02 71 HIS A CA 1
ATOM 533 C C . HIS A 1 71 ? -1.713 0.918 -36.094 1 15.02 71 HIS A C 1
ATOM 535 O O . HIS A 1 71 ? -1.523 0.844 -34.875 1 15.02 71 HIS A O 1
ATOM 541 N N . GLY A 1 72 ? -0.88 -0.059 -37 1 14.34 72 GLY A N 1
ATOM 542 C CA . GLY A 1 72 ? -0.56 -1.405 -37.438 1 14.34 72 GLY A CA 1
ATOM 543 C C . GLY A 1 72 ? 0.797 -1.886 -36.969 1 14.34 72 GLY A C 1
ATOM 544 O O . GLY A 1 72 ? 0.996 -3.082 -36.75 1 14.34 72 GLY A O 1
ATOM 545 N N . ALA A 1 73 ? 1.928 -1.162 -36.781 1 15.06 73 ALA A N 1
ATOM 546 C CA . ALA A 1 73 ? 3.014 -1.721 -37.562 1 15.06 73 ALA A CA 1
ATOM 547 C C . ALA A 1 73 ? 3.576 -2.984 -36.938 1 15.06 73 ALA A C 1
ATOM 549 O O . ALA A 1 73 ? 3.412 -3.201 -35.719 1 15.06 73 ALA A O 1
ATOM 550 N N . VAL A 1 74 ? 4.855 -3.604 -37.531 1 15.01 74 VAL A N 1
ATOM 551 C CA . VAL A 1 74 ? 5.441 -4.777 -38.156 1 15.01 74 VAL A CA 1
ATOM 552 C C . VAL A 1 74 ? 6.309 -5.531 -37.156 1 15.01 74 VAL A C 1
ATOM 554 O O . VAL A 1 74 ? 6.746 -4.965 -36.156 1 15.01 74 VAL A O 1
ATOM 557 N N . SER A 1 75 ? 6.938 -6.801 -37.562 1 14.78 75 SER A N 1
ATOM 558 C CA . SER A 1 75 ? 7.164 -8.227 -37.375 1 14.78 75 SER A CA 1
ATOM 559 C C . SER A 1 75 ? 8.602 -8.508 -36.938 1 14.78 75 SER A C 1
ATOM 561 O O . SER A 1 75 ? 8.914 -9.602 -36.469 1 14.78 75 SER A O 1
ATOM 563 N N . SER A 1 76 ? 9.711 -7.699 -36.844 1 16.16 76 SER A N 1
ATOM 564 C CA . SER A 1 76 ? 10.883 -8.383 -37.406 1 16.16 76 SER A CA 1
ATOM 565 C C . SER A 1 76 ? 11.492 -9.32 -36.375 1 16.16 76 SER A C 1
ATOM 567 O O . SER A 1 76 ? 11.531 -9.008 -35.188 1 16.16 76 SER A O 1
ATOM 569 N N . LEU A 1 77 ? 11.82 -10.703 -36.719 1 15.9 77 LEU A N 1
ATOM 570 C CA . LEU A 1 77 ? 12.078 -12.047 -36.219 1 15.9 77 LEU A CA 1
ATOM 571 C C . LEU A 1 77 ? 13.555 -12.242 -35.875 1 15.9 77 LEU A C 1
ATOM 573 O O . LEU A 1 77 ? 13.945 -13.289 -35.375 1 15.9 77 LEU A O 1
ATOM 577 N N . ARG A 1 78 ? 14.555 -11.406 -35.656 1 17.36 78 ARG A N 1
ATOM 578 C CA . ARG A 1 78 ? 15.859 -11.977 -36 1 17.36 78 ARG A CA 1
ATOM 579 C C . ARG A 1 78 ? 16.359 -12.914 -34.906 1 17.36 78 ARG A C 1
ATOM 581 O O . ARG A 1 78 ? 16.359 -12.555 -33.719 1 17.36 78 ARG A O 1
ATOM 588 N N . CYS A 1 79 ? 16.609 -14.266 -35.156 1 15.59 79 CYS A N 1
ATOM 589 C CA . CYS A 1 79 ? 16.875 -15.547 -34.531 1 15.59 79 CYS A CA 1
ATOM 590 C C . CYS A 1 79 ? 18.344 -15.68 -34.156 1 15.59 79 CYS A C 1
ATOM 592 O O . CYS A 1 79 ? 18.797 -16.75 -33.719 1 15.59 79 CYS A O 1
ATOM 594 N N . THR A 1 80 ? 19.203 -14.727 -33.781 1 17.08 80 THR A N 1
ATOM 595 C CA . THR A 1 80 ? 20.594 -15.141 -33.969 1 17.08 80 THR A CA 1
ATOM 596 C C . THR A 1 80 ? 21.031 -16.062 -32.844 1 17.08 80 THR A C 1
ATOM 598 O O . THR A 1 80 ? 20.797 -15.773 -31.656 1 17.08 80 THR A O 1
ATOM 601 N N . THR A 1 81 ? 21.422 -17.406 -33.094 1 16.14 81 THR A N 1
ATOM 602 C CA . THR A 1 81 ? 21.672 -18.703 -32.469 1 16.14 81 THR A CA 1
ATOM 603 C C . THR A 1 81 ? 23.078 -18.75 -31.875 1 16.14 81 THR A C 1
ATOM 605 O O . THR A 1 81 ? 23.438 -19.719 -31.203 1 16.14 81 THR A O 1
ATOM 608 N N . ARG A 1 82 ? 23.969 -17.828 -31.516 1 18.03 82 ARG A N 1
ATOM 609 C CA . ARG A 1 82 ? 25.359 -18.281 -31.531 1 18.03 82 ARG A CA 1
ATOM 610 C C . ARG A 1 82 ? 25.672 -19.109 -30.297 1 18.03 82 ARG A C 1
ATOM 612 O O . ARG A 1 82 ? 25.406 -18.672 -29.172 1 18.03 82 ARG A O 1
ATOM 619 N N . HIS A 1 83 ? 26.094 -20.422 -30.453 1 16.41 83 HIS A N 1
ATOM 620 C CA . HIS A 1 83 ? 26.312 -21.641 -29.703 1 16.41 83 HIS A CA 1
ATOM 621 C C . HIS A 1 83 ? 27.672 -21.609 -29 1 16.41 83 HIS A C 1
ATOM 623 O O . HIS A 1 83 ? 28.047 -22.562 -28.297 1 16.41 83 HIS A O 1
ATOM 629 N N . GLU A 1 84 ? 28.391 -20.562 -28.594 1 17.52 84 GLU A N 1
ATOM 630 C CA . GLU A 1 84 ? 29.797 -20.891 -28.422 1 17.52 84 GLU A CA 1
ATOM 631 C C . GLU A 1 84 ? 30.016 -21.75 -27.172 1 17.52 84 GLU A C 1
ATOM 633 O O . GLU A 1 84 ? 29.406 -21.516 -26.125 1 17.52 84 GLU A O 1
ATOM 638 N N . TRP A 1 85 ? 30.594 -22.969 -27.344 1 15.9 85 TRP A N 1
ATOM 639 C CA . TRP A 1 85 ? 30.938 -24.203 -26.672 1 15.9 85 TRP A CA 1
ATOM 640 C C . TRP A 1 85 ? 32.094 -24 -25.688 1 15.9 85 TRP A C 1
ATOM 642 O O . TRP A 1 85 ? 33.188 -23.625 -26.078 1 15.9 85 TRP A O 1
ATOM 652 N N . LYS A 1 86 ? 31.922 -23.203 -24.656 1 17.06 86 LYS A N 1
ATOM 653 C CA . LYS A 1 86 ? 33.094 -23.016 -23.812 1 17.06 86 LYS A CA 1
ATOM 654 C C . LYS A 1 86 ? 33.562 -24.328 -23.219 1 17.06 86 LYS A C 1
ATOM 656 O O . LYS A 1 86 ? 32.781 -25.047 -22.594 1 17.06 86 LYS A O 1
ATOM 661 N N . VAL A 1 87 ? 34.719 -24.891 -23.703 1 16.39 87 VAL A N 1
ATOM 662 C CA . VAL A 1 87 ? 35.531 -26.078 -23.453 1 16.39 87 VAL A CA 1
ATOM 663 C C . VAL A 1 87 ? 35.938 -26.141 -21.984 1 16.39 87 VAL A C 1
ATOM 665 O O . VAL A 1 87 ? 36.156 -25.094 -21.359 1 16.39 87 VAL A O 1
ATOM 668 N N . HIS A 1 88 ? 35.688 -27.312 -21.344 1 17.12 88 HIS A N 1
ATOM 669 C CA . HIS A 1 88 ? 35.625 -28.031 -20.078 1 17.12 88 HIS A CA 1
ATOM 670 C C . HIS A 1 88 ? 37.062 -28.328 -19.562 1 17.12 88 HIS A C 1
ATOM 672 O O . HIS A 1 88 ? 37.812 -29.078 -20.203 1 17.12 88 HIS A O 1
ATOM 678 N N . LYS A 1 89 ? 37.844 -27.25 -19.344 1 16.33 89 LYS A N 1
ATOM 679 C CA . LYS A 1 89 ? 39.219 -27.547 -18.953 1 16.33 89 LYS A CA 1
ATOM 680 C C . LYS A 1 89 ? 39.281 -28.531 -17.797 1 16.33 89 LYS A C 1
ATOM 682 O O . LYS A 1 89 ? 38.688 -28.281 -16.734 1 16.33 89 LYS A O 1
ATOM 687 N N . LEU A 1 90 ? 39.531 -29.828 -18.016 1 17.22 90 LEU A N 1
ATOM 688 C CA . LEU A 1 90 ? 39.594 -31.094 -17.297 1 17.22 90 LEU A CA 1
ATOM 689 C C . LEU A 1 90 ? 40.812 -31.125 -16.359 1 17.22 90 LEU A C 1
ATOM 691 O O . LEU A 1 90 ? 41.031 -32.125 -15.695 1 17.22 90 LEU A O 1
ATOM 695 N N . ASN A 1 91 ? 41.281 -29.938 -15.922 1 17.11 91 ASN A N 1
ATOM 696 C CA . ASN A 1 91 ? 42.688 -30.141 -15.484 1 17.11 91 ASN A CA 1
ATOM 697 C C . ASN A 1 91 ? 42.75 -31.219 -14.406 1 17.11 91 ASN A C 1
ATOM 699 O O . ASN A 1 91 ? 41.875 -31.344 -13.562 1 17.11 91 ASN A O 1
ATOM 703 N N . SER A 1 92 ? 43.719 -32.25 -14.57 1 16.98 92 SER A N 1
ATOM 704 C CA . SER A 1 92 ? 44.188 -33.625 -14.305 1 16.98 92 SER A CA 1
ATOM 705 C C . SER A 1 92 ? 44.625 -33.781 -12.867 1 16.98 92 SER A C 1
ATOM 707 O O . SER A 1 92 ? 44.344 -34.781 -12.219 1 16.98 92 SER A O 1
ATOM 709 N N . SER A 1 93 ? 45.531 -32.906 -12.297 1 17.78 93 SER A N 1
ATOM 710 C CA . SER A 1 93 ? 46.781 -33.562 -11.875 1 17.78 93 SER A CA 1
ATOM 711 C C . SER A 1 93 ? 46.688 -34.062 -10.438 1 17.78 93 SER A C 1
ATOM 713 O O . SER A 1 93 ? 46.719 -33.25 -9.492 1 17.78 93 SER A O 1
ATOM 715 N N . PHE A 1 94 ? 45.75 -34.844 -10.055 1 19.86 94 PHE A N 1
ATOM 716 C CA . PHE A 1 94 ? 45.5 -35.219 -8.664 1 19.86 94 PHE A CA 1
ATOM 717 C C . PHE A 1 94 ? 46.688 -36 -8.109 1 19.86 94 PHE A C 1
ATOM 719 O O . PHE A 1 94 ? 47.094 -37.031 -8.695 1 19.86 94 PHE A O 1
ATOM 726 N N . PRO A 1 95 ? 47.5 -35.25 -7.527 1 19.27 95 PRO A N 1
ATOM 727 C CA . PRO A 1 95 ? 48.781 -35.875 -7.109 1 19.27 95 PRO A CA 1
ATOM 728 C C . PRO A 1 95 ? 48.562 -37.125 -6.258 1 19.27 95 PRO A C 1
ATOM 730 O O . PRO A 1 95 ? 47.5 -37.312 -5.672 1 19.27 95 PRO A O 1
ATOM 733 N N . SER A 1 96 ? 49.438 -38.156 -6.465 1 18.05 96 SER A N 1
ATOM 734 C CA . SER A 1 96 ? 49.656 -39.562 -6.258 1 18.05 96 SER A CA 1
ATOM 735 C C . SER A 1 96 ? 49.906 -39.906 -4.785 1 18.05 96 SER A C 1
ATOM 737 O O . SER A 1 96 ? 51.062 -40.031 -4.363 1 18.05 96 SER A O 1
ATOM 739 N N . PRO A 1 97 ? 49.031 -39.375 -3.885 1 18.86 97 PRO A N 1
ATOM 740 C CA . PRO A 1 97 ? 49.594 -39.594 -2.555 1 18.86 97 PRO A CA 1
ATOM 741 C C . PRO A 1 97 ? 49.969 -41.062 -2.293 1 18.86 97 PRO A C 1
ATOM 743 O O . PRO A 1 97 ? 49.406 -41.969 -2.922 1 18.86 97 PRO A O 1
ATOM 746 N N . SER A 1 98 ? 51.156 -41.188 -1.591 1 17.94 98 SER A N 1
ATOM 747 C CA . SER A 1 98 ? 52.062 -42.281 -1.279 1 17.94 98 SER A CA 1
ATOM 748 C C . SER A 1 98 ? 51.344 -43.375 -0.485 1 17.94 98 SER A C 1
ATOM 750 O O . SER A 1 98 ? 50.469 -43.094 0.33 1 17.94 98 SER A O 1
ATOM 752 N N . ILE A 1 99 ? 51.5 -44.625 -0.849 1 18.39 99 ILE A N 1
ATOM 753 C CA . ILE A 1 99 ? 50.969 -45.969 -0.814 1 18.39 99 ILE A CA 1
ATOM 754 C C . ILE A 1 99 ? 51.312 -46.625 0.525 1 18.39 99 ILE A C 1
ATOM 756 O O . ILE A 1 99 ? 51.094 -47.844 0.711 1 18.39 99 ILE A O 1
ATOM 760 N N . ALA A 1 100 ? 51.625 -45.844 1.68 1 19.27 100 ALA A N 1
ATOM 761 C CA . ALA A 1 100 ? 52.406 -46.719 2.553 1 19.27 100 ALA A CA 1
ATOM 762 C C . ALA A 1 100 ? 51.688 -48.031 2.803 1 19.27 100 ALA A C 1
ATOM 764 O O . ALA A 1 100 ? 50.469 -48.094 2.799 1 19.27 100 ALA A O 1
ATOM 765 N N . HIS A 1 101 ? 52.375 -49.156 2.756 1 17.91 101 HIS A N 1
ATOM 766 C CA . HIS A 1 101 ? 52.375 -50.594 2.561 1 17.91 101 HIS A CA 1
ATOM 767 C C . HIS A 1 101 ? 51.781 -51.312 3.77 1 17.91 101 HIS A C 1
ATOM 769 O O . HIS A 1 101 ? 51.75 -52.531 3.809 1 17.91 101 HIS A O 1
ATOM 775 N N . CYS A 1 102 ? 51.156 -50.594 4.688 1 16.3 102 CYS A N 1
ATOM 776 C CA . CYS A 1 102 ? 51.344 -51.406 5.895 1 16.3 102 CYS A CA 1
ATOM 777 C C . CYS A 1 102 ? 50.844 -52.844 5.676 1 16.3 102 CYS A C 1
ATOM 779 O O . CYS A 1 102 ? 50.031 -53.094 4.773 1 16.3 102 CYS A O 1
ATOM 781 N N . ARG A 1 103 ? 51.125 -53.75 6.871 1 16.77 103 ARG A N 1
ATOM 782 C CA . ARG A 1 103 ? 51.469 -55.094 7.266 1 16.77 103 ARG A CA 1
ATOM 783 C C . ARG A 1 103 ? 50.312 -56.062 7.059 1 16.77 103 ARG A C 1
ATOM 785 O O . ARG A 1 103 ? 49.156 -55.625 6.988 1 16.77 103 ARG A O 1
ATOM 792 N N . HIS A 1 104 ? 50.531 -57.312 7.289 1 18.12 104 HIS A N 1
ATOM 793 C CA . HIS A 1 104 ? 50.25 -58.656 6.871 1 18.12 104 HIS A CA 1
ATOM 794 C C . HIS A 1 104 ? 48.938 -59.156 7.457 1 18.12 104 HIS A C 1
ATOM 796 O O . HIS A 1 104 ? 48.594 -60.344 7.336 1 18.12 104 HIS A O 1
ATOM 802 N N . CYS A 1 105 ? 48.062 -58.25 7.953 1 17.75 105 CYS A N 1
ATOM 803 C CA . CYS A 1 105 ? 47.188 -59.062 8.812 1 17.75 105 CYS A CA 1
ATOM 804 C C . CYS A 1 105 ? 46.562 -60.188 8.039 1 17.75 105 CYS A C 1
ATOM 806 O O . CYS A 1 105 ? 46.188 -60.031 6.875 1 17.75 105 CYS A O 1
ATOM 808 N N . SER A 1 106 ? 46.875 -61.406 8.57 1 19.59 106 SER A N 1
ATOM 809 C CA . SER A 1 106 ? 46.594 -62.719 7.996 1 19.59 106 SER A CA 1
ATOM 810 C C . SER A 1 106 ? 45.125 -62.875 7.594 1 19.59 106 SER A C 1
ATOM 812 O O . SER A 1 106 ? 44.812 -63.562 6.633 1 19.59 106 SER A O 1
ATOM 814 N N . PRO A 1 107 ? 44.25 -62.094 8.375 1 21.91 107 PRO A N 1
ATOM 815 C CA . PRO A 1 107 ? 43.281 -63.062 8.938 1 21.91 107 PRO A CA 1
ATOM 816 C C . PRO A 1 107 ? 42.469 -63.781 7.863 1 21.91 107 PRO A C 1
ATOM 818 O O . PRO A 1 107 ? 42.531 -63.406 6.688 1 21.91 107 PRO A O 1
ATOM 821 N N . PHE A 1 108 ? 41.438 -64.438 8.492 1 22.25 108 PHE A N 1
ATOM 822 C CA . PHE A 1 108 ? 40.469 -65.5 8.305 1 22.25 108 PHE A CA 1
ATOM 823 C C . PHE A 1 108 ? 39.531 -65.188 7.152 1 22.25 108 PHE A C 1
ATOM 825 O O . PHE A 1 108 ? 39.094 -64.062 7 1 22.25 108 PHE A O 1
ATOM 832 N N . LEU A 1 109 ? 39.781 -65.875 6.145 1 21.03 109 LEU A N 1
ATOM 833 C CA . LEU A 1 109 ? 39.094 -65.875 4.855 1 21.03 109 LEU A CA 1
ATOM 834 C C . LEU A 1 109 ? 37.594 -66.062 5.035 1 21.03 109 LEU A C 1
ATOM 836 O O . LEU A 1 109 ? 37.125 -67.125 5.387 1 21.03 109 LEU A O 1
ATOM 840 N N . ILE A 1 110 ? 37 -65.125 6.023 1 21.28 110 ILE A N 1
ATOM 841 C CA . ILE A 1 110 ? 35.562 -65.438 6.102 1 21.28 110 ILE A CA 1
ATOM 842 C C . ILE A 1 110 ? 34.969 -65.5 4.695 1 21.28 110 ILE A C 1
ATOM 844 O O . ILE A 1 110 ? 35.188 -64.625 3.895 1 21.28 110 ILE A O 1
ATOM 848 N N . HIS A 1 111 ? 34.812 -66.688 4.277 1 21 111 HIS A N 1
ATOM 849 C CA . HIS A 1 111 ? 34.094 -67 3.041 1 21 111 HIS A CA 1
ATOM 850 C C . HIS A 1 111 ? 32.781 -66.188 2.947 1 21 111 HIS A C 1
ATOM 852 O O . HIS A 1 111 ? 31.828 -66.438 3.676 1 21 111 HIS A O 1
ATOM 858 N N . THR A 1 112 ? 32.875 -64.875 3.266 1 22.69 112 THR A N 1
ATOM 859 C CA . THR A 1 112 ? 31.562 -64.25 3.223 1 22.69 112 THR A CA 1
ATOM 860 C C . THR A 1 112 ? 30.891 -64.5 1.876 1 22.69 112 THR A C 1
ATOM 862 O O . THR A 1 112 ? 31.484 -64.25 0.825 1 22.69 112 THR A O 1
ATOM 865 N N . GLN A 1 113 ? 30.172 -65.625 1.812 1 21.8 113 GLN A N 1
ATOM 866 C CA . GLN A 1 113 ? 29.297 -65.75 0.658 1 21.8 113 GLN A CA 1
ATOM 867 C C . GLN A 1 113 ? 28.609 -64.438 0.306 1 21.8 113 GLN A C 1
ATOM 869 O O . GLN A 1 113 ? 27.953 -63.844 1.15 1 21.8 113 GLN A O 1
ATOM 874 N N . HIS A 1 114 ? 29.312 -63.656 -0.357 1 24.8 114 HIS A N 1
ATOM 875 C CA . HIS A 1 114 ? 28.75 -62.406 -0.893 1 24.8 114 HIS A CA 1
ATOM 876 C C . HIS A 1 114 ? 27.453 -62.688 -1.639 1 24.8 114 HIS A C 1
ATOM 878 O O . HIS A 1 114 ? 27.453 -63.344 -2.676 1 24.8 114 HIS A O 1
ATOM 884 N N . GLN A 1 115 ? 26.453 -63.156 -0.837 1 26.56 115 GLN A N 1
ATOM 885 C CA . GLN A 1 115 ? 25.188 -63.062 -1.563 1 26.56 115 GLN A CA 1
ATOM 886 C C . GLN A 1 115 ? 25.078 -61.75 -2.334 1 26.56 115 GLN A C 1
ATOM 888 O O . GLN A 1 115 ? 25.281 -60.688 -1.769 1 26.56 115 GLN A O 1
ATOM 893 N N . THR A 1 116 ? 25.516 -61.875 -3.504 1 27.09 116 THR A N 1
ATOM 894 C CA . THR A 1 116 ? 25.312 -60.812 -4.457 1 27.09 116 THR A CA 1
ATOM 895 C C . THR A 1 116 ? 23.891 -60.25 -4.34 1 27.09 116 THR A C 1
ATOM 897 O O . THR A 1 116 ? 22.922 -60.906 -4.742 1 27.09 116 THR A O 1
ATOM 900 N N . ILE A 1 117 ? 23.484 -59.875 -3.057 1 32.22 117 ILE A N 1
ATOM 901 C CA . ILE A 1 117 ? 22.266 -59.062 -3.191 1 32.22 117 ILE A CA 1
ATOM 902 C C . ILE A 1 117 ? 22.406 -58.125 -4.383 1 32.22 117 ILE A C 1
ATOM 904 O O . ILE A 1 117 ? 23.391 -57.406 -4.5 1 32.22 117 ILE A O 1
ATOM 908 N N . ASP A 1 118 ? 21.953 -58.688 -5.438 1 30.12 118 ASP A N 1
ATOM 909 C CA . ASP A 1 118 ? 21.891 -57.75 -6.555 1 30.12 118 ASP A CA 1
ATOM 910 C C . ASP A 1 118 ? 21.484 -56.375 -6.078 1 30.12 118 ASP A C 1
ATOM 912 O O . ASP A 1 118 ? 20.406 -56.188 -5.508 1 30.12 118 ASP A O 1
ATOM 916 N N . PRO A 1 119 ? 22.453 -55.625 -5.488 1 34.81 119 PRO A N 1
ATOM 917 C CA . PRO A 1 119 ? 22.156 -54.281 -5.004 1 34.81 119 PRO A CA 1
ATOM 918 C C . PRO A 1 119 ? 21.172 -53.531 -5.902 1 34.81 119 PRO A C 1
ATOM 920 O O . PRO A 1 119 ? 20.719 -52.438 -5.559 1 34.81 119 PRO A O 1
ATOM 923 N N . PHE A 1 120 ? 21.219 -54.031 -7.105 1 36.97 120 PHE A N 1
ATOM 924 C CA . PHE A 1 120 ? 20.406 -53.281 -8.062 1 36.97 120 PHE A CA 1
ATOM 925 C C . PHE A 1 120 ? 18.922 -53.594 -7.844 1 36.97 120 PHE A C 1
ATOM 927 O O . PHE A 1 120 ? 18.094 -53.25 -8.688 1 36.97 120 PHE A O 1
ATOM 934 N N . ASN A 1 121 ? 18.688 -54.594 -6.98 1 34.53 121 ASN A N 1
ATOM 935 C CA . ASN A 1 121 ? 17.234 -54.625 -6.852 1 34.53 121 ASN A CA 1
ATOM 936 C C . ASN A 1 121 ? 16.703 -53.375 -6.188 1 34.53 121 ASN A C 1
ATOM 938 O O . ASN A 1 121 ? 16.562 -53.312 -4.961 1 34.53 121 ASN A O 1
ATOM 942 N N . VAL A 1 122 ? 17.25 -52.312 -6.562 1 36.31 122 VAL A N 1
ATOM 943 C CA . VAL A 1 122 ? 16.469 -51.156 -6.191 1 36.31 122 VAL A CA 1
ATOM 944 C C . VAL A 1 122 ? 14.977 -51.469 -6.332 1 36.31 122 VAL A C 1
ATOM 946 O O . VAL A 1 122 ? 14.555 -52.094 -7.305 1 36.31 122 VAL A O 1
ATOM 949 N N . ALA A 1 123 ? 14.336 -51.562 -5.375 1 42.16 123 ALA A N 1
ATOM 950 C CA . ALA A 1 123 ? 12.883 -51.656 -5.461 1 42.16 123 ALA A CA 1
ATOM 951 C C . ALA A 1 123 ? 12.367 -50.875 -6.668 1 42.16 123 ALA A C 1
ATOM 953 O O . ALA A 1 123 ? 12.805 -49.75 -6.926 1 42.16 123 ALA A O 1
ATOM 954 N N . PRO A 1 124 ? 11.984 -51.562 -7.734 1 42.09 124 PRO A N 1
ATOM 955 C CA . PRO A 1 124 ? 11.539 -50.781 -8.906 1 42.09 124 PRO A CA 1
ATOM 956 C C . PRO A 1 124 ? 10.922 -49.438 -8.539 1 42.09 124 PRO A C 1
ATOM 958 O O . PRO A 1 124 ? 10.023 -49.375 -7.691 1 42.09 124 PRO A O 1
ATOM 961 N N . SER A 1 125 ? 11.594 -48.406 -8.516 1 54.5 125 SER A N 1
ATOM 962 C CA . SER A 1 125 ? 11.047 -47.062 -8.344 1 54.5 125 SER A CA 1
ATOM 963 C C . SER A 1 125 ? 9.727 -46.906 -9.102 1 54.5 125 SER A C 1
ATOM 965 O O . SER A 1 125 ? 9.68 -47.094 -10.32 1 54.5 125 SER A O 1
ATOM 967 N N . VAL A 1 126 ? 8.633 -47.375 -8.461 1 74.69 126 VAL A N 1
ATOM 968 C CA . VAL A 1 126 ? 7.312 -47.344 -9.078 1 74.69 126 VAL A CA 1
ATOM 969 C C . VAL A 1 126 ? 7.016 -45.938 -9.609 1 74.69 126 VAL A C 1
ATOM 971 O O . VAL A 1 126 ? 6.953 -44.969 -8.836 1 74.69 126 VAL A O 1
ATOM 974 N N . MET A 1 127 ? 7.172 -45.781 -10.852 1 90.12 127 MET A N 1
ATOM 975 C CA . MET A 1 127 ? 6.797 -44.562 -11.57 1 90.12 127 MET A CA 1
ATOM 976 C C . MET A 1 127 ? 5.297 -44.312 -11.453 1 90.12 127 MET A C 1
ATOM 978 O O . MET A 1 127 ? 4.488 -45.219 -11.602 1 90.12 127 MET A O 1
ATOM 982 N N . LYS A 1 128 ? 4.91 -43.156 -10.922 1 95.31 128 LYS A N 1
ATOM 983 C CA . LYS A 1 128 ? 3.51 -42.75 -10.805 1 95.31 128 LYS A CA 1
ATOM 984 C C . LYS A 1 128 ? 3.154 -41.656 -11.805 1 95.31 128 LYS A C 1
ATOM 986 O O . LYS A 1 128 ? 4.012 -40.875 -12.203 1 95.31 128 LYS A O 1
ATOM 991 N N . VAL A 1 129 ? 1.899 -41.719 -12.203 1 97.75 129 VAL A N 1
ATOM 992 C CA . VAL A 1 129 ? 1.36 -40.625 -13.031 1 97.75 129 VAL A CA 1
ATOM 993 C C . VAL A 1 129 ? 0.705 -39.594 -12.141 1 97.75 129 VAL A C 1
ATOM 995 O O . VAL A 1 129 ? -0.14 -39.906 -11.305 1 97.75 129 VAL A O 1
ATOM 998 N N . ILE A 1 130 ? 1.132 -38.312 -12.297 1 98.19 130 ILE A N 1
ATOM 999 C CA . ILE A 1 130 ? 0.621 -37.188 -11.516 1 98.19 130 ILE A CA 1
ATOM 1000 C C . ILE A 1 130 ? -0.111 -36.188 -12.43 1 98.19 130 ILE A C 1
ATOM 1002 O O . ILE A 1 130 ? 0.436 -35.75 -13.445 1 98.19 130 ILE A O 1
ATOM 1006 N N . LEU A 1 131 ? -1.376 -35.875 -12.148 1 98.31 131 LEU A N 1
ATOM 1007 C CA . LEU A 1 131 ? -2.08 -34.75 -12.758 1 98.31 131 LEU A CA 1
ATOM 1008 C C . LEU A 1 131 ? -1.88 -33.469 -11.938 1 98.31 131 LEU A C 1
ATOM 1010 O O . LEU A 1 131 ? -2.131 -33.469 -10.734 1 98.31 131 LEU A O 1
ATOM 1014 N N . ALA A 1 132 ? -1.36 -32.469 -12.516 1 98.5 132 ALA A N 1
ATOM 1015 C CA . ALA A 1 132 ? -1.349 -31.125 -11.914 1 98.5 132 ALA A CA 1
ATOM 1016 C C . ALA A 1 132 ? -2.469 -30.266 -12.484 1 98.5 132 ALA A C 1
ATOM 1018 O O . ALA A 1 132 ? -2.449 -29.906 -13.664 1 98.5 132 ALA A O 1
ATOM 1019 N N . ILE A 1 133 ? -3.377 -29.906 -11.656 1 97.31 133 ILE A N 1
ATOM 1020 C CA . ILE A 1 133 ? -4.629 -29.281 -12.086 1 97.31 133 ILE A CA 1
ATOM 1021 C C . ILE A 1 133 ? -4.668 -27.828 -11.633 1 97.31 133 ILE A C 1
ATOM 1023 O O . ILE A 1 133 ? -4.547 -27.531 -10.445 1 97.31 133 ILE A O 1
ATOM 1027 N N . ASN A 1 134 ? -4.75 -26.938 -12.523 1 93 134 ASN A N 1
ATOM 1028 C CA . ASN A 1 134 ? -4.945 -25.5 -12.32 1 93 134 ASN A CA 1
ATOM 1029 C C . ASN A 1 134 ? -6.289 -25.031 -12.867 1 93 134 ASN A C 1
ATOM 1031 O O . ASN A 1 134 ? -6.48 -24.969 -14.086 1 93 134 ASN A O 1
ATOM 1035 N N . ALA A 1 135 ? -7.141 -24.734 -11.953 1 87.81 135 ALA A N 1
ATOM 1036 C CA . ALA A 1 135 ? -8.484 -24.328 -12.344 1 87.81 135 ALA A CA 1
ATOM 1037 C C . ALA A 1 135 ? -8.742 -22.859 -11.977 1 87.81 135 ALA A C 1
ATOM 1039 O O . ALA A 1 135 ? -8.5 -22.453 -10.836 1 87.81 135 ALA A O 1
ATOM 1040 N N . GLY A 1 136 ? -9.039 -22.062 -12.914 1 77.44 136 GLY A N 1
ATOM 1041 C CA . GLY A 1 136 ? -9.508 -20.703 -12.695 1 77.44 136 GLY A CA 1
ATOM 1042 C C . GLY A 1 136 ? -10.984 -20.516 -13 1 77.44 136 GLY A C 1
ATOM 1043 O O . GLY A 1 136 ? -11.68 -21.484 -13.32 1 77.44 136 GLY A O 1
ATOM 1044 N N . SER A 1 137 ? -11.438 -19.312 -12.906 1 71.19 137 SER A N 1
ATOM 1045 C CA . SER A 1 137 ? -12.844 -19.016 -13.141 1 71.19 137 SER A CA 1
ATOM 1046 C C . SER A 1 137 ? -13.211 -19.172 -14.617 1 71.19 137 SER A C 1
ATOM 1048 O O . SER A 1 137 ? -14.359 -19.484 -14.945 1 71.19 137 SER A O 1
ATOM 1050 N N . SER A 1 138 ? -12.211 -19.094 -15.453 1 76.25 138 SER A N 1
ATOM 1051 C CA . SER A 1 138 ? -12.555 -19.078 -16.875 1 76.25 138 SER A CA 1
ATOM 1052 C C . SER A 1 138 ? -11.836 -20.188 -17.641 1 76.25 138 SER A C 1
ATOM 1054 O O . SER A 1 138 ? -11.945 -20.281 -18.859 1 76.25 138 SER A O 1
ATOM 1056 N N . SER A 1 139 ? -11.07 -20.969 -16.938 1 84.81 139 SER A N 1
ATOM 1057 C CA . SER A 1 139 ? -10.297 -21.984 -17.656 1 84.81 139 SER A CA 1
ATOM 1058 C C . SER A 1 139 ? -9.859 -23.094 -16.703 1 84.81 139 SER A C 1
ATOM 1060 O O . SER A 1 139 ? -9.844 -22.922 -15.484 1 84.81 139 SER A O 1
ATOM 1062 N N . VAL A 1 140 ? -9.609 -24.25 -17.312 1 91.5 140 VAL A N 1
ATOM 1063 C CA . VAL A 1 140 ? -9.008 -25.375 -16.609 1 91.5 140 VAL A CA 1
ATOM 1064 C C . VAL A 1 140 ? -7.812 -25.906 -17.406 1 91.5 140 VAL A C 1
ATOM 1066 O O . VAL A 1 140 ? -7.898 -26.094 -18.625 1 91.5 140 VAL A O 1
ATOM 1069 N N . LYS A 1 141 ? -6.727 -26.047 -16.734 1 94.81 141 LYS A N 1
ATOM 1070 C CA . LYS A 1 141 ? -5.504 -26.578 -17.344 1 94.81 141 LYS A CA 1
ATOM 1071 C C . LYS A 1 141 ? -4.969 -27.766 -16.547 1 94.81 141 LYS A C 1
ATOM 1073 O O . LYS A 1 141 ? -4.918 -27.719 -15.312 1 94.81 141 LYS A O 1
ATOM 1078 N N . ILE A 1 142 ? -4.656 -28.859 -17.234 1 97.62 142 ILE A N 1
ATOM 1079 C CA . ILE A 1 142 ? -4.086 -30.031 -16.578 1 97.62 142 ILE A CA 1
ATOM 1080 C C . ILE A 1 142 ? -2.779 -30.422 -17.281 1 97.62 142 ILE A C 1
ATOM 1082 O O . ILE A 1 142 ? -2.74 -30.578 -18.5 1 97.62 142 ILE A O 1
ATOM 1086 N N . SER A 1 143 ? -1.785 -30.531 -16.516 1 98.25 143 SER A N 1
ATOM 1087 C CA . SER A 1 143 ? -0.531 -31.125 -16.984 1 98.25 143 SER A CA 1
ATOM 1088 C C . SER A 1 143 ? -0.324 -32.5 -16.391 1 98.25 143 SER A C 1
ATOM 1090 O O . SER A 1 143 ? -0.652 -32.75 -15.234 1 98.25 143 SER A O 1
ATOM 1092 N N . VAL A 1 144 ? 0.184 -33.438 -17.219 1 98.5 144 VAL A N 1
ATOM 1093 C CA . VAL A 1 144 ? 0.402 -34.812 -16.828 1 98.5 144 VAL A CA 1
ATOM 1094 C C . VAL A 1 144 ? 1.899 -35.094 -16.719 1 98.5 144 VAL A C 1
ATOM 1096 O O . VAL A 1 144 ? 2.664 -34.781 -17.625 1 98.5 144 VAL A O 1
ATOM 1099 N N . TYR A 1 145 ? 2.264 -35.688 -15.609 1 98.38 145 TYR A N 1
ATOM 1100 C CA . TYR A 1 145 ? 3.672 -36 -15.359 1 98.38 145 TYR A CA 1
ATOM 1101 C C . TYR A 1 145 ? 3.875 -37.469 -15 1 98.38 145 TYR A C 1
ATOM 1103 O O . TYR A 1 145 ? 2.994 -38.094 -14.406 1 98.38 145 TYR A O 1
ATOM 1111 N N . THR A 1 146 ? 4.992 -38.031 -15.375 1 97.75 146 THR A N 1
ATOM 1112 C CA . THR A 1 146 ? 5.527 -39.219 -14.734 1 97.75 146 THR A CA 1
ATOM 1113 C C . THR A 1 146 ? 6.566 -38.844 -13.68 1 97.75 146 THR A C 1
ATOM 1115 O O . THR A 1 146 ? 7.359 -37.938 -13.875 1 97.75 146 THR A O 1
ATOM 1118 N N . ALA A 1 147 ? 6.449 -39.469 -12.562 1 96.06 147 ALA A N 1
ATOM 1119 C CA . ALA A 1 147 ? 7.344 -39.094 -11.477 1 96.06 147 ALA A CA 1
ATOM 1120 C C . ALA A 1 147 ? 7.785 -40.312 -10.664 1 96.06 147 ALA A C 1
ATOM 1122 O O . ALA A 1 147 ? 7.012 -41.25 -10.461 1 96.06 147 ALA A O 1
ATOM 1123 N N . ASP A 1 148 ? 9.031 -40.312 -10.242 1 95.19 148 ASP A N 1
ATOM 1124 C CA . ASP A 1 148 ? 9.562 -41.156 -9.195 1 95.19 148 ASP A CA 1
ATOM 1125 C C . ASP A 1 148 ? 9.727 -40.406 -7.883 1 95.19 148 ASP A C 1
ATOM 1127 O O . ASP A 1 148 ? 9.797 -39.156 -7.883 1 95.19 148 ASP A O 1
ATOM 1131 N N . LYS A 1 149 ? 9.711 -41.188 -6.863 1 93.75 149 LYS A N 1
ATOM 1132 C CA . LYS A 1 149 ? 9.898 -40.562 -5.555 1 93.75 149 LYS A CA 1
ATOM 1133 C C . LYS A 1 149 ? 11.188 -39.75 -5.516 1 93.75 149 LYS A C 1
ATOM 1135 O O . LYS A 1 149 ? 12.25 -40.219 -5.91 1 93.75 149 LYS A O 1
ATOM 1140 N N . ASN A 1 150 ? 11.109 -38.469 -5.133 1 93.06 150 ASN A N 1
ATOM 1141 C CA . ASN A 1 150 ? 12.211 -37.562 -4.902 1 93.06 150 ASN A CA 1
ATOM 1142 C C . ASN A 1 150 ? 13 -37.281 -6.184 1 93.06 150 ASN A C 1
ATOM 1144 O O . ASN A 1 150 ? 14.219 -37.094 -6.141 1 93.06 150 ASN A O 1
ATOM 1148 N N . ALA A 1 151 ? 12.367 -37.438 -7.301 1 93.25 151 ALA A N 1
ATOM 1149 C CA . ALA A 1 151 ? 12.969 -37.125 -8.594 1 93.25 151 ALA A CA 1
ATOM 1150 C C . ALA A 1 151 ? 12.141 -36.094 -9.336 1 93.25 151 ALA A C 1
ATOM 1152 O O . ALA A 1 151 ? 10.945 -35.938 -9.094 1 93.25 151 ALA A O 1
ATOM 1153 N N . GLU A 1 152 ? 12.805 -35.375 -10.18 1 94.19 152 GLU A N 1
ATOM 1154 C CA . GLU A 1 152 ? 12.109 -34.375 -10.953 1 94.19 152 GLU A CA 1
ATOM 1155 C C . GLU A 1 152 ? 11.062 -35 -11.883 1 94.19 152 GLU A C 1
ATOM 1157 O O . GLU A 1 152 ? 11.383 -35.875 -12.664 1 94.19 152 GLU A O 1
ATOM 1162 N N . PRO A 1 153 ? 9.883 -34.531 -11.812 1 97.5 153 PRO A N 1
ATOM 1163 C CA . PRO A 1 153 ? 8.844 -35.094 -12.688 1 97.5 153 PRO A CA 1
ATOM 1164 C C . PRO A 1 153 ? 9.062 -34.75 -14.164 1 97.5 153 PRO A C 1
ATOM 1166 O O . PRO A 1 153 ? 9.602 -33.656 -14.469 1 97.5 153 PRO A O 1
ATOM 1169 N N . ARG A 1 154 ? 8.609 -35.594 -15 1 97.19 154 ARG A N 1
ATOM 1170 C CA . ARG A 1 154 ? 8.695 -35.375 -16.438 1 97.19 154 ARG A CA 1
ATOM 1171 C C . ARG A 1 154 ? 7.309 -35.156 -17.047 1 97.19 154 ARG A C 1
ATOM 1173 O O . ARG A 1 154 ? 6.434 -36.031 -16.922 1 97.19 154 ARG A O 1
ATOM 1180 N N . GLN A 1 155 ? 7.16 -34.094 -17.719 1 97.69 155 GLN A N 1
ATOM 1181 C CA . GLN A 1 155 ? 5.863 -33.812 -18.328 1 97.69 155 GLN A CA 1
ATOM 1182 C C . GLN A 1 155 ? 5.648 -34.656 -19.578 1 97.69 155 GLN A C 1
ATOM 1184 O O . GLN A 1 155 ? 6.516 -34.688 -20.453 1 97.69 155 GLN A O 1
ATOM 1189 N N . ILE A 1 156 ? 4.461 -35.281 -19.719 1 97.88 156 ILE A N 1
ATOM 1190 C CA . ILE A 1 156 ? 4.219 -36.125 -20.875 1 97.88 156 ILE A CA 1
ATOM 1191 C C . ILE A 1 156 ? 3.01 -35.594 -21.656 1 97.88 156 ILE A C 1
ATOM 1193 O O . ILE A 1 156 ? 2.811 -35.969 -22.828 1 97.88 156 ILE A O 1
ATOM 1197 N N . ALA A 1 157 ? 2.209 -34.75 -21.016 1 98.19 157 ALA A N 1
ATOM 1198 C CA . ALA A 1 157 ? 1.046 -34.188 -21.703 1 98.19 157 ALA A CA 1
ATOM 1199 C C . ALA A 1 157 ? 0.526 -32.938 -21 1 98.19 157 ALA A C 1
ATOM 1201 O O . ALA A 1 157 ? 0.834 -32.719 -19.828 1 98.19 157 ALA A O 1
ATOM 1202 N N . GLU A 1 158 ? -0.195 -32.125 -21.656 1 98 158 GLU A N 1
ATOM 1203 C CA . GLU A 1 158 ? -0.887 -30.953 -21.125 1 98 158 GLU A CA 1
ATOM 1204 C C . GLU A 1 158 ? -2.135 -30.625 -21.938 1 98 158 GLU A C 1
ATOM 1206 O O . GLU A 1 158 ? -2.111 -30.703 -23.172 1 98 158 GLU A O 1
ATOM 1211 N N . ALA A 1 159 ? -3.209 -30.375 -21.344 1 97.56 159 ALA A N 1
ATOM 1212 C CA . ALA A 1 159 ? -4.449 -29.984 -22 1 97.56 159 ALA A CA 1
ATOM 1213 C C . ALA A 1 159 ? -5.16 -28.875 -21.219 1 97.56 159 ALA A C 1
ATOM 1215 O O . ALA A 1 159 ? -5.035 -28.797 -20 1 97.56 159 ALA A O 1
ATOM 1216 N N . SER A 1 160 ? -5.805 -28.047 -21.969 1 96 160 SER A N 1
ATOM 1217 C CA . SER A 1 160 ? -6.52 -26.953 -21.312 1 96 160 SER A CA 1
ATOM 1218 C C . SER A 1 160 ? -7.801 -26.609 -22.078 1 96 160 SER A C 1
ATOM 1220 O O . SER A 1 160 ? -7.914 -26.875 -23.266 1 96 160 SER A O 1
ATOM 1222 N N . ILE A 1 161 ? -8.781 -26.141 -21.391 1 93.75 161 ILE A N 1
ATOM 1223 C CA . ILE A 1 161 ? -10 -25.562 -21.938 1 93.75 161 ILE A CA 1
ATOM 1224 C C . ILE A 1 161 ? -10.164 -24.125 -21.453 1 93.75 161 ILE A C 1
ATOM 1226 O O . ILE A 1 161 ? -10.156 -23.875 -20.234 1 93.75 161 ILE A O 1
ATOM 1230 N N . GLY A 1 162 ? -10.156 -23.219 -22.312 1 88.25 162 GLY A N 1
ATOM 1231 C CA . GLY A 1 162 ? -10.422 -21.812 -22.031 1 88.25 162 GLY A CA 1
ATOM 1232 C C . GLY A 1 162 ? -11.742 -21.328 -22.594 1 88.25 162 GLY A C 1
ATOM 1233 O O . GLY A 1 162 ? -12.469 -22.078 -23.234 1 88.25 162 GLY A O 1
ATOM 1234 N N . GLY A 1 163 ? -12.172 -20.078 -22.234 1 79.25 163 GLY A N 1
ATOM 1235 C CA . GLY A 1 163 ? -13.375 -19.469 -22.766 1 79.25 163 GLY A CA 1
ATOM 1236 C C . GLY A 1 163 ? -14.633 -19.875 -22.031 1 79.25 163 GLY A C 1
ATOM 1237 O O . GLY A 1 163 ? -15.727 -19.891 -22.609 1 79.25 163 GLY A O 1
ATOM 1238 N N . LEU A 1 164 ? -14.539 -20.328 -20.828 1 80.62 164 LEU A N 1
ATOM 1239 C CA . LEU A 1 164 ? -15.695 -20.797 -20.062 1 80.62 164 LEU A CA 1
ATOM 1240 C C . LEU A 1 164 ? -16.609 -19.641 -19.703 1 80.62 164 LEU A C 1
ATOM 1242 O O . LEU A 1 164 ? -17.828 -19.828 -19.578 1 80.62 164 LEU A O 1
ATOM 1246 N N . THR A 1 165 ? -16 -18.406 -19.484 1 72.75 165 THR A N 1
ATOM 1247 C CA . THR A 1 165 ? -16.812 -17.234 -19.172 1 72.75 165 THR A CA 1
ATOM 1248 C C . THR A 1 165 ? -16.922 -16.328 -20.391 1 72.75 165 THR A C 1
ATOM 1250 O O . THR A 1 165 ? -17.547 -15.258 -20.312 1 72.75 165 THR A O 1
ATOM 1253 N N . ALA A 1 166 ? -16.203 -16.609 -21.375 1 70.94 166 ALA A N 1
ATOM 1254 C CA . ALA A 1 166 ? -16.297 -15.914 -22.656 1 70.94 166 ALA A CA 1
ATOM 1255 C C . ALA A 1 166 ? -16.344 -16.906 -23.828 1 70.94 166 ALA A C 1
ATOM 1257 O O . ALA A 1 166 ? -15.344 -17.125 -24.5 1 70.94 166 ALA A O 1
ATOM 1258 N N . PRO A 1 167 ? -17.453 -17.344 -23.938 1 77.56 167 PRO A N 1
ATOM 1259 C CA . PRO A 1 167 ? -17.578 -18.375 -24.969 1 77.56 167 PRO A CA 1
ATOM 1260 C C . PRO A 1 167 ? -17.109 -17.906 -26.344 1 77.56 167 PRO A C 1
ATOM 1262 O O . PRO A 1 167 ? -17.125 -16.703 -26.625 1 77.56 167 PRO A O 1
ATOM 1265 N N . PRO A 1 168 ? -16.594 -18.844 -27.234 1 83.81 168 PRO A N 1
ATOM 1266 C CA . PRO A 1 168 ? -16.75 -20.297 -27.078 1 83.81 168 PRO A CA 1
ATOM 1267 C C . PRO A 1 168 ? -15.609 -20.922 -26.281 1 83.81 168 PRO A C 1
ATOM 1269 O O . PRO A 1 168 ? -14.477 -20.438 -26.328 1 83.81 168 PRO A O 1
ATOM 1272 N N . ALA A 1 169 ? -15.922 -22.016 -25.656 1 89.56 169 ALA A N 1
ATOM 1273 C CA . ALA A 1 169 ? -14.898 -22.812 -24.984 1 89.56 169 ALA A CA 1
ATOM 1274 C C . ALA A 1 169 ? -14.008 -23.531 -25.984 1 89.56 169 ALA A C 1
ATOM 1276 O O . ALA A 1 169 ? -14.492 -24.031 -27 1 89.56 169 ALA A O 1
ATOM 1277 N N . THR A 1 170 ? -12.75 -23.531 -25.781 1 93.69 170 THR A N 1
ATOM 1278 C CA . THR A 1 170 ? -11.805 -24.125 -26.734 1 93.69 170 THR A CA 1
ATOM 1279 C C . THR A 1 170 ? -10.836 -25.047 -26.016 1 93.69 170 THR A C 1
ATOM 1281 O O . THR A 1 170 ? -10.336 -24.719 -24.938 1 93.69 170 THR A O 1
ATOM 1284 N N . LEU A 1 171 ? -10.555 -26.203 -26.656 1 95.69 171 LEU A N 1
ATOM 1285 C CA . LEU A 1 171 ? -9.641 -27.219 -26.141 1 95.69 171 LEU A CA 1
ATOM 1286 C C . LEU A 1 171 ? -8.281 -27.109 -26.828 1 95.69 171 LEU A C 1
ATOM 1288 O O . LEU A 1 171 ? -8.203 -26.984 -28.047 1 95.69 171 LEU A O 1
ATOM 1292 N N . ALA A 1 172 ? -7.266 -27.109 -26.078 1 95.69 172 ALA A N 1
ATOM 1293 C CA . ALA A 1 172 ? -5.887 -27.266 -26.531 1 95.69 172 ALA A CA 1
ATOM 1294 C C . ALA A 1 172 ? -5.215 -28.453 -25.875 1 95.69 172 ALA A C 1
ATOM 1296 O O . ALA A 1 172 ? -5.43 -28.719 -24.688 1 95.69 172 ALA A O 1
ATOM 1297 N N . TYR A 1 173 ? -4.461 -29.266 -26.672 1 97.81 173 TYR A N 1
ATOM 1298 C CA . TYR A 1 173 ? -3.848 -30.5 -26.172 1 97.81 173 TYR A CA 1
ATOM 1299 C C . TYR A 1 173 ? -2.465 -30.703 -26.781 1 97.81 173 TYR A C 1
ATOM 1301 O O . TYR A 1 173 ? -2.309 -30.672 -28 1 97.81 173 TYR A O 1
ATOM 1309 N N . THR A 1 174 ? -1.509 -30.844 -25.891 1 97.25 174 THR A N 1
ATOM 1310 C CA . THR A 1 174 ? -0.131 -31.125 -26.281 1 97.25 174 THR A CA 1
ATOM 1311 C C . THR A 1 174 ? 0.344 -32.438 -25.641 1 97.25 174 THR A C 1
ATOM 1313 O O . THR A 1 174 ? 0.103 -32.688 -24.453 1 97.25 174 THR A O 1
ATOM 1316 N N . ARG A 1 175 ? 0.996 -33.344 -26.375 1 97 175 ARG A N 1
ATOM 1317 C CA . ARG A 1 175 ? 1.576 -34.594 -25.922 1 97 175 ARG A CA 1
ATOM 1318 C C . ARG A 1 175 ? 3.062 -34.656 -26.25 1 97 175 ARG A C 1
ATOM 1320 O O . ARG A 1 175 ? 3.445 -34.594 -27.422 1 97 175 ARG A O 1
ATOM 1327 N N . ARG A 1 176 ? 3.859 -34.781 -25.219 1 94.62 176 ARG A N 1
ATOM 1328 C CA . ARG A 1 176 ? 5.305 -34.906 -25.359 1 94.62 176 ARG A CA 1
ATOM 1329 C C . ARG A 1 176 ? 5.863 -33.781 -26.25 1 94.62 176 ARG A C 1
ATOM 1331 O O . ARG A 1 176 ? 6.594 -34.062 -27.203 1 94.62 176 ARG A O 1
ATOM 1338 N N . GLY A 1 177 ? 5.309 -32.594 -26 1 90.38 177 GLY A N 1
ATOM 1339 C CA . GLY A 1 177 ? 5.828 -31.422 -26.688 1 90.38 177 GLY A CA 1
ATOM 1340 C C . GLY A 1 177 ? 5.168 -31.172 -28.031 1 90.38 177 GLY A C 1
ATOM 1341 O O . GLY A 1 177 ? 5.348 -30.109 -28.625 1 90.38 177 GLY A O 1
ATOM 1342 N N . GLU A 1 178 ? 4.359 -32.125 -28.5 1 93.38 178 GLU A N 1
ATOM 1343 C CA . GLU A 1 178 ? 3.701 -31.984 -29.797 1 93.38 178 GLU A CA 1
ATOM 1344 C C . GLU A 1 178 ? 2.252 -31.531 -29.641 1 93.38 178 GLU A C 1
ATOM 1346 O O . GLU A 1 178 ? 1.5 -32.125 -28.844 1 93.38 178 GLU A O 1
ATOM 1351 N N . LYS A 1 179 ? 1.936 -30.594 -30.453 1 94.94 179 LYS A N 1
ATOM 1352 C CA . LYS A 1 179 ? 0.557 -30.109 -30.422 1 94.94 179 LYS A CA 1
ATOM 1353 C C . LYS A 1 179 ? -0.379 -31.094 -31.125 1 94.94 179 LYS A C 1
ATOM 1355 O O . LYS A 1 179 ? -0.315 -31.25 -32.344 1 94.94 179 LYS A O 1
ATOM 1360 N N . VAL A 1 180 ? -1.211 -31.656 -30.453 1 95.88 180 VAL A N 1
ATOM 1361 C CA . VAL A 1 180 ? -2.174 -32.625 -30.984 1 95.88 180 VAL A CA 1
ATOM 1362 C C . VAL A 1 180 ? -3.465 -31.891 -31.359 1 95.88 180 VAL A C 1
ATOM 1364 O O . VAL A 1 180 ? -4.043 -32.156 -32.406 1 95.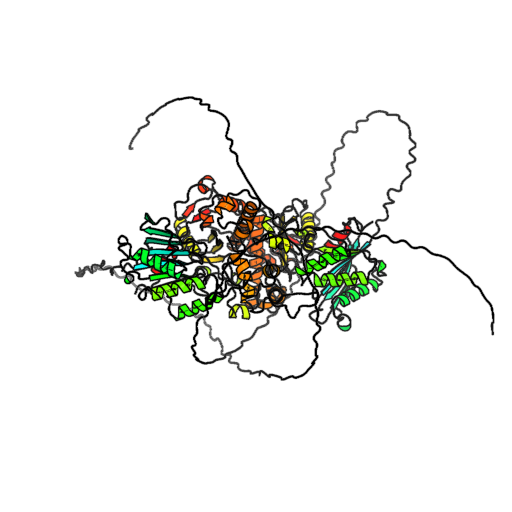88 180 VAL A O 1
ATOM 1367 N N . VAL A 1 181 ? -3.947 -31.016 -30.469 1 94.5 181 VAL A N 1
ATOM 1368 C CA . VAL A 1 181 ? -5.094 -30.141 -30.703 1 94.5 181 VAL A CA 1
ATOM 1369 C C . VAL A 1 181 ? -4.707 -28.688 -30.422 1 94.5 181 VAL A C 1
ATOM 1371 O O . VAL A 1 181 ? -4.371 -28.344 -29.281 1 94.5 181 VAL A O 1
ATOM 1374 N N . LYS A 1 182 ? -4.742 -27.891 -31.422 1 89.56 182 LYS A N 1
ATOM 1375 C CA . LYS A 1 182 ? -4.379 -26.484 -31.234 1 89.56 182 LYS A CA 1
ATOM 1376 C C . LYS A 1 182 ? -5.52 -25.703 -30.594 1 89.56 182 LYS A C 1
ATOM 1378 O O . LYS A 1 182 ? -5.316 -25 -29.609 1 89.56 182 LYS A O 1
ATOM 1383 N N . ALA A 1 183 ? -6.613 -25.703 -31.188 1 88.88 183 ALA A N 1
ATOM 1384 C CA . ALA A 1 183 ? -7.809 -25.016 -30.688 1 88.88 183 ALA A CA 1
ATOM 1385 C C . ALA A 1 183 ? -9.078 -25.641 -31.281 1 88.88 183 ALA A C 1
ATOM 1387 O O . ALA A 1 183 ? -9.406 -25.391 -32.438 1 88.88 183 ALA A O 1
ATOM 1388 N N . LYS A 1 184 ? -9.727 -26.422 -30.484 1 93.06 184 LYS A N 1
ATOM 1389 C CA . LYS A 1 184 ? -10.977 -27.047 -30.906 1 93.06 184 LYS A CA 1
ATOM 1390 C C . LYS A 1 184 ? -12.156 -26.516 -30.078 1 93.06 184 LYS A C 1
ATOM 1392 O O . LYS A 1 184 ? -12.133 -26.578 -28.859 1 93.06 184 LYS A O 1
ATOM 1397 N N . GLU A 1 185 ? -13.086 -26 -30.75 1 92 185 GLU A N 1
ATOM 1398 C CA . GLU A 1 185 ? -14.281 -25.531 -30.062 1 92 185 GLU A CA 1
ATOM 1399 C C . GLU A 1 185 ? -15.055 -26.688 -29.438 1 92 185 GLU A C 1
ATOM 1401 O O . GLU A 1 185 ? -15.25 -27.719 -30.078 1 92 185 GLU A O 1
ATOM 1406 N N . VAL A 1 186 ? -15.359 -26.547 -28.203 1 91.31 186 VAL A N 1
ATOM 1407 C CA . VAL A 1 186 ? -16.016 -27.625 -27.484 1 91.31 186 VAL A CA 1
ATOM 1408 C C . VAL A 1 186 ? -17.25 -27.078 -26.75 1 91.31 186 VAL A C 1
ATOM 1410 O O . VAL A 1 186 ? -17.594 -27.562 -25.672 1 91.31 186 VAL A O 1
ATOM 1413 N N . ALA A 1 187 ? -17.859 -26.109 -27.25 1 81.62 187 ALA A N 1
ATOM 1414 C CA . ALA A 1 187 ? -18.953 -25.391 -26.625 1 81.62 187 ALA A CA 1
ATOM 1415 C C . ALA A 1 187 ? -20.125 -26.312 -26.328 1 81.62 187 ALA A C 1
ATOM 1417 O O . ALA A 1 187 ? -20.859 -26.125 -25.344 1 81.62 187 ALA A O 1
ATOM 1418 N N . GLU A 1 188 ? -20.312 -27.25 -27.047 1 79.69 188 GLU A N 1
ATOM 1419 C CA . GLU A 1 188 ? -21.453 -28.141 -26.891 1 79.69 188 GLU A CA 1
ATOM 1420 C C . GLU A 1 188 ? -21.266 -29.078 -25.703 1 79.69 188 GLU A C 1
ATOM 1422 O O . GLU A 1 188 ? -22.234 -29.438 -25.031 1 79.69 188 GLU A O 1
ATOM 1427 N N . SER A 1 189 ? -20.094 -29.297 -25.359 1 83.62 189 SER A N 1
ATOM 1428 C CA . SER A 1 189 ? -19.812 -30.328 -24.359 1 83.62 189 SER A CA 1
ATOM 1429 C C . SER A 1 189 ? -19.375 -29.719 -23.047 1 83.62 189 SER A C 1
ATOM 1431 O O . SER A 1 189 ? -19.359 -30.391 -22.016 1 83.62 189 SER A O 1
ATOM 1433 N N . VAL A 1 190 ? -19.078 -28.547 -22.984 1 88.62 190 VAL A N 1
ATOM 1434 C CA . VAL A 1 190 ? -18.484 -27.953 -21.797 1 88.62 190 VAL A CA 1
ATOM 1435 C C . VAL A 1 190 ? -19.281 -26.703 -21.391 1 88.62 190 VAL A C 1
ATOM 1437 O O . VAL A 1 190 ? -19.312 -25.719 -22.125 1 88.62 190 VAL A O 1
ATOM 1440 N N . LYS A 1 191 ? -19.906 -26.797 -20.312 1 83.06 191 LYS A N 1
ATOM 1441 C CA . LYS A 1 191 ? -20.734 -25.688 -19.828 1 83.06 191 LYS A CA 1
ATOM 1442 C C . LYS A 1 191 ? -20.141 -25.078 -18.562 1 83.06 191 LYS A C 1
ATOM 1444 O O . LYS A 1 191 ? -20.438 -23.922 -18.234 1 83.06 191 LYS A O 1
ATOM 1449 N N . ASN A 1 192 ? -19.438 -25.828 -17.844 1 83.25 192 ASN A N 1
ATOM 1450 C CA . ASN A 1 192 ? -18.828 -25.375 -16.594 1 83.25 192 ASN A CA 1
ATOM 1451 C C . ASN A 1 192 ? -17.469 -26.031 -16.375 1 83.25 192 ASN A C 1
ATOM 1453 O O . ASN A 1 192 ? -16.953 -26.719 -17.25 1 83.25 192 ASN A O 1
ATOM 1457 N N . GLN A 1 193 ? -16.875 -25.766 -15.297 1 85.25 193 GLN A N 1
ATOM 1458 C CA . GLN A 1 193 ? -15.539 -26.266 -14.977 1 85.25 193 GLN A CA 1
ATOM 1459 C C . GLN A 1 193 ? -15.523 -27.781 -14.82 1 85.25 193 GLN A C 1
ATOM 1461 O O . GLN A 1 193 ? -14.562 -28.438 -15.195 1 85.25 193 GLN A O 1
ATOM 1466 N N . GLU A 1 194 ? -16.547 -28.328 -14.312 1 87.81 194 GLU A N 1
ATOM 1467 C CA . GLU A 1 194 ? -16.656 -29.781 -14.125 1 87.81 194 GLU A CA 1
ATOM 1468 C C . GLU A 1 194 ? -16.672 -30.516 -15.461 1 87.81 194 GLU A C 1
ATOM 1470 O O . GLU A 1 194 ? -15.969 -31.5 -15.641 1 87.81 194 GLU A O 1
ATOM 1475 N N . ASP A 1 195 ? -17.438 -29.891 -16.359 1 92.12 195 ASP A N 1
ATOM 1476 C CA . ASP A 1 195 ? -17.469 -30.438 -17.719 1 92.12 195 ASP A CA 1
ATOM 1477 C C . ASP A 1 195 ? -16.094 -30.359 -18.375 1 92.12 195 ASP A C 1
ATOM 1479 O O . ASP A 1 195 ? -15.672 -31.297 -19.062 1 92.12 195 ASP A O 1
ATOM 1483 N N . ALA A 1 196 ? -15.484 -29.281 -18.125 1 93.56 196 ALA A N 1
ATOM 1484 C CA . ALA A 1 196 ? -14.156 -29.078 -18.688 1 93.56 196 ALA A CA 1
ATOM 1485 C C . ALA A 1 196 ? -13.172 -30.109 -18.156 1 93.56 196 ALA A C 1
ATOM 1487 O O . ALA A 1 196 ? -12.406 -30.703 -18.922 1 93.56 196 ALA A O 1
ATOM 1488 N N . PHE A 1 197 ? -13.227 -30.375 -16.922 1 93.88 197 PHE A N 1
ATOM 1489 C CA . PHE A 1 197 ? -12.352 -31.375 -16.297 1 93.88 197 PHE A CA 1
ATOM 1490 C C . PHE A 1 197 ? -12.602 -32.75 -16.891 1 93.88 197 PHE A C 1
ATOM 1492 O O . PHE A 1 197 ? -11.648 -33.469 -17.234 1 93.88 197 PHE A O 1
ATOM 1499 N N . ASP A 1 198 ? -13.805 -33.094 -17.016 1 94.06 198 ASP A N 1
ATOM 1500 C CA . ASP A 1 198 ? -14.18 -34.406 -17.547 1 94.06 198 ASP A CA 1
ATOM 1501 C C . ASP A 1 198 ? -13.672 -34.562 -18.969 1 94.06 198 ASP A C 1
ATOM 1503 O O . ASP A 1 198 ? -13.164 -35.656 -19.328 1 94.06 198 ASP A O 1
ATOM 1507 N N . LEU A 1 199 ? -13.867 -33.531 -19.703 1 95.44 199 LEU A N 1
ATOM 1508 C CA . LEU A 1 199 ? -13.414 -33.594 -21.094 1 95.44 199 LEU A CA 1
ATOM 1509 C C . LEU A 1 199 ? -11.898 -33.719 -21.156 1 95.44 199 LEU A C 1
ATOM 1511 O O . LEU A 1 199 ? -11.367 -34.469 -22 1 95.44 199 LEU A O 1
ATOM 1515 N N . LEU A 1 200 ? -11.211 -33.031 -20.328 1 96.81 200 LEU A N 1
ATOM 1516 C CA . LEU A 1 200 ? -9.758 -33.094 -20.312 1 96.81 200 LEU A CA 1
ATOM 1517 C C . LEU A 1 200 ? -9.289 -34.5 -19.906 1 96.81 200 LEU A C 1
ATOM 1519 O O . LEU A 1 200 ? -8.367 -35.031 -20.516 1 96.81 200 LEU A O 1
ATOM 1523 N N . LEU A 1 201 ? -9.906 -35.062 -18.906 1 96 201 LEU A N 1
ATOM 1524 C CA . LEU A 1 201 ? -9.578 -36.406 -18.469 1 96 201 LEU A CA 1
ATOM 1525 C C . LEU A 1 201 ? -9.805 -37.406 -19.594 1 96 201 LEU A C 1
ATOM 1527 O O . LEU A 1 201 ? -8.961 -38.281 -19.828 1 96 201 LEU A O 1
ATOM 1531 N N . LYS A 1 202 ? -10.898 -37.281 -20.25 1 95.75 202 LYS A N 1
ATOM 1532 C CA . LYS A 1 202 ? -11.227 -38.125 -21.375 1 95.75 202 LYS A CA 1
ATOM 1533 C C . LYS A 1 202 ? -10.195 -38 -22.484 1 95.75 202 LYS A C 1
ATOM 1535 O O . LYS A 1 202 ? -9.828 -39 -23.125 1 95.75 202 LYS A O 1
ATOM 1540 N N . THR A 1 203 ? -9.805 -36.781 -22.703 1 96.75 203 THR A N 1
ATOM 1541 C CA . THR A 1 203 ? -8.805 -36.531 -23.734 1 96.75 203 THR A CA 1
ATOM 1542 C C . THR A 1 203 ? -7.527 -37.312 -23.484 1 96.75 203 THR A C 1
ATOM 1544 O O . THR A 1 203 ? -6.941 -37.875 -24.406 1 96.75 203 THR A O 1
ATOM 1547 N N . PHE A 1 204 ? -7.074 -37.406 -22.281 1 97.44 204 PHE A N 1
ATOM 1548 C CA . PHE A 1 204 ? -5.863 -38.125 -21.938 1 97.44 204 PHE A CA 1
ATOM 1549 C C . PHE A 1 204 ? -6.086 -39.625 -22.062 1 97.44 204 PHE A C 1
ATOM 1551 O O . PHE A 1 204 ? -5.258 -40.344 -22.625 1 97.44 204 PHE A O 1
ATOM 1558 N N . ILE A 1 205 ? -7.16 -40.125 -21.547 1 96.12 205 ILE A N 1
ATOM 1559 C CA . ILE A 1 205 ? -7.441 -41.562 -21.453 1 96.12 205 ILE A CA 1
ATOM 1560 C C . ILE A 1 205 ? -7.652 -42.125 -22.859 1 96.12 205 ILE A C 1
ATOM 1562 O O . ILE A 1 205 ? -7.223 -43.25 -23.156 1 96.12 205 ILE A O 1
ATOM 1566 N N . ASP A 1 206 ? -8.266 -41.312 -23.703 1 96.19 206 ASP A N 1
ATOM 1567 C CA . ASP A 1 206 ? -8.641 -41.781 -25.031 1 96.19 206 ASP A CA 1
ATOM 1568 C C . ASP A 1 206 ? -7.465 -41.688 -26 1 96.19 206 ASP A C 1
ATOM 1570 O O . ASP A 1 206 ? -7.531 -42.188 -27.125 1 96.19 206 ASP A O 1
ATOM 1574 N N . ASP A 1 207 ? -6.445 -41.031 -25.578 1 96.94 207 ASP A N 1
ATOM 1575 C CA . ASP A 1 207 ? -5.281 -40.938 -26.453 1 96.94 207 ASP A CA 1
ATOM 1576 C C . ASP A 1 207 ? -4.414 -42.188 -26.375 1 96.94 207 ASP A C 1
ATOM 1578 O O . ASP A 1 207 ? -3.584 -42.312 -25.469 1 96.94 207 ASP A O 1
ATOM 1582 N N . ASN A 1 208 ? -4.398 -42.969 -27.391 1 95.56 208 ASN A N 1
ATOM 1583 C CA . ASN A 1 208 ? -3.686 -44.219 -27.406 1 95.56 208 ASN A CA 1
ATOM 1584 C C . ASN A 1 208 ? -2.174 -44.031 -27.453 1 95.56 208 ASN A C 1
ATOM 1586 O O . ASN A 1 208 ? -1.411 -44.938 -27.141 1 95.56 208 ASN A O 1
ATOM 1590 N N . GLU A 1 209 ? -1.823 -42.844 -27.844 1 96.19 209 GLU A N 1
ATOM 1591 C CA . GLU A 1 209 ? -0.392 -42.562 -27.922 1 96.19 209 GLU A CA 1
ATOM 1592 C C . GLU A 1 209 ? 0.161 -42.125 -26.562 1 96.19 209 GLU A C 1
ATOM 1594 O O . GLU A 1 209 ? 1.377 -42.094 -26.359 1 96.19 209 GLU A O 1
ATOM 1599 N N . LEU A 1 210 ? -0.694 -41.844 -25.656 1 96.75 210 LEU A N 1
ATOM 1600 C CA . LEU A 1 210 ? -0.305 -41.562 -24.281 1 96.75 210 LEU A CA 1
ATOM 1601 C C . LEU A 1 210 ? -0.338 -42.875 -23.453 1 96.75 210 LEU A C 1
ATOM 1603 O O . LEU A 1 210 ? -1.224 -43.062 -22.625 1 96.75 210 LEU A O 1
ATOM 1607 N N . LYS A 1 211 ? 0.621 -43.656 -23.562 1 95.25 211 LYS A N 1
ATOM 1608 C CA . LYS A 1 211 ? 0.643 -45.031 -23.094 1 95.25 211 LYS A CA 1
ATOM 1609 C C . LYS A 1 211 ? 0.619 -45.094 -21.562 1 95.25 211 LYS A C 1
ATOM 1611 O O . LYS A 1 211 ? 0.17 -46.094 -21 1 95.25 211 LYS A O 1
ATOM 1616 N N . GLU A 1 212 ? 1.097 -44.094 -20.953 1 95.88 212 GLU A N 1
ATOM 1617 C CA . GLU A 1 212 ? 1.172 -44.062 -19.484 1 95.88 212 GLU A CA 1
ATOM 1618 C C . GLU A 1 212 ? -0.219 -44 -18.875 1 95.88 212 GLU A C 1
ATOM 1620 O O . GLU A 1 212 ? -0.39 -44.281 -17.688 1 95.88 212 GLU A O 1
ATOM 1625 N N . ILE A 1 213 ? -1.219 -43.562 -19.672 1 96.12 213 ILE A N 1
ATOM 1626 C CA . ILE A 1 213 ? -2.594 -43.469 -19.203 1 96.12 213 ILE A CA 1
ATOM 1627 C C . ILE A 1 213 ? -3.52 -44.219 -20.141 1 96.12 213 ILE A C 1
ATOM 1629 O O . ILE A 1 213 ? -3.926 -43.719 -21.188 1 96.12 213 ILE A O 1
ATOM 1633 N N . SER A 1 214 ? -3.93 -45.375 -19.672 1 94.25 214 SER A N 1
ATOM 1634 C CA . SER A 1 214 ? -4.855 -46.156 -20.453 1 94.25 214 SER A CA 1
ATOM 1635 C C . SER A 1 214 ? -6.215 -46.281 -19.781 1 94.25 214 SER A C 1
ATOM 1637 O O . SER A 1 214 ? -7.207 -46.656 -20.406 1 94.25 214 SER A O 1
ATOM 1639 N N . SER A 1 215 ? -6.211 -45.969 -18.547 1 95 215 SER A N 1
ATOM 1640 C CA . SER A 1 215 ? -7.445 -45.938 -17.766 1 95 215 SER A CA 1
ATOM 1641 C C . SER A 1 215 ? -7.352 -44.969 -16.609 1 95 215 SER A C 1
ATOM 1643 O O . SER A 1 215 ? -6.27 -44.469 -16.297 1 95 215 SER A O 1
ATOM 1645 N N . LYS A 1 216 ? -8.414 -44.719 -15.953 1 95.69 216 LYS A N 1
ATOM 1646 C CA . LYS A 1 216 ? -8.492 -43.844 -14.797 1 95.69 216 LYS A CA 1
ATOM 1647 C C . LYS A 1 216 ? -7.586 -44.312 -13.672 1 95.69 216 LYS A C 1
ATOM 1649 O O . LYS A 1 216 ? -7.043 -43.531 -12.906 1 95.69 216 LYS A O 1
ATOM 1654 N N . GLU A 1 217 ? -7.387 -45.625 -13.594 1 94.88 217 GLU A N 1
ATOM 1655 C CA . GLU A 1 217 ? -6.625 -46.25 -12.508 1 94.88 217 GLU A CA 1
ATOM 1656 C C . GLU A 1 217 ? -5.133 -45.969 -12.656 1 94.88 217 GLU A C 1
ATOM 1658 O O . GLU A 1 217 ? -4.371 -46.125 -11.695 1 94.88 217 GLU A O 1
ATOM 1663 N N . ASP A 1 218 ? -4.742 -45.562 -13.812 1 96.38 218 ASP A N 1
ATOM 1664 C CA . ASP A 1 218 ? -3.33 -45.25 -14.055 1 96.38 218 ASP A CA 1
ATOM 1665 C C . ASP A 1 218 ? -2.92 -43.938 -13.414 1 96.38 218 ASP A C 1
ATOM 1667 O O . ASP A 1 218 ? -1.729 -43.656 -13.266 1 96.38 218 ASP A O 1
ATOM 1671 N N . ILE A 1 219 ? -3.914 -43.125 -13.102 1 97.5 219 ILE A N 1
ATOM 1672 C CA . ILE A 1 219 ? -3.656 -41.844 -12.484 1 97.5 219 ILE A CA 1
ATOM 1673 C C . ILE A 1 219 ? -3.512 -42 -10.977 1 97.5 219 ILE A C 1
ATOM 1675 O O . ILE A 1 219 ? -4.504 -42.219 -10.266 1 97.5 219 ILE A O 1
ATOM 1679 N N . ALA A 1 220 ? -2.318 -41.875 -10.5 1 97.19 220 ALA A N 1
ATOM 1680 C CA . ALA A 1 220 ? -2.041 -42.188 -9.094 1 97.19 220 ALA A CA 1
ATOM 1681 C C . ALA A 1 220 ? -2.312 -40.969 -8.203 1 97.19 220 ALA A C 1
ATOM 1683 O O . ALA A 1 220 ? -2.812 -41.125 -7.086 1 97.19 220 ALA A O 1
ATOM 1684 N N . ILE A 1 221 ? -1.883 -39.812 -8.633 1 97.69 221 ILE A N 1
ATOM 1685 C CA . ILE A 1 221 ? -1.957 -38.594 -7.824 1 97.69 221 ILE A CA 1
ATOM 1686 C C . ILE A 1 221 ? -2.588 -37.469 -8.633 1 97.69 221 ILE A C 1
ATOM 1688 O O . ILE A 1 221 ? -2.283 -37.281 -9.812 1 97.69 221 ILE A O 1
ATOM 1692 N N . ALA A 1 222 ? -3.5 -36.75 -8.078 1 97.94 222 ALA A N 1
ATOM 1693 C CA . ALA A 1 222 ? -4.031 -35.5 -8.609 1 97.94 222 ALA A CA 1
ATOM 1694 C C . ALA A 1 222 ? -3.691 -34.344 -7.688 1 97.94 222 ALA A C 1
ATOM 1696 O O . ALA A 1 222 ? -4.117 -34.281 -6.531 1 97.94 222 ALA A O 1
ATOM 1697 N N . SER A 1 223 ? -2.893 -33.469 -8.188 1 98.06 223 SER A N 1
ATOM 1698 C CA . SER A 1 223 ? -2.486 -32.281 -7.441 1 98.06 223 SER A CA 1
ATOM 1699 C C . SER A 1 223 ? -3.316 -31.062 -7.84 1 98.06 223 SER A C 1
ATOM 1701 O O . SER A 1 223 ? -3.4 -30.719 -9.023 1 98.06 223 SER A O 1
ATOM 1703 N N . HIS A 1 224 ? -3.91 -30.422 -6.863 1 97.19 224 HIS A N 1
ATOM 1704 C CA . HIS A 1 224 ? -4.812 -29.297 -7.098 1 97.19 224 HIS A CA 1
ATOM 1705 C C . HIS A 1 224 ? -4.211 -27.984 -6.582 1 97.19 224 HIS A C 1
ATOM 1707 O O . HIS A 1 224 ? -3.795 -27.906 -5.426 1 97.19 224 HIS A O 1
ATOM 1713 N N . ARG A 1 225 ? -4.156 -27.016 -7.434 1 96.62 225 ARG A N 1
ATOM 1714 C CA . ARG A 1 225 ? -3.791 -25.688 -6.969 1 96.62 225 ARG A CA 1
ATOM 1715 C C . ARG A 1 225 ? -4.93 -25.047 -6.176 1 96.62 225 ARG A C 1
ATOM 1717 O O . ARG A 1 225 ? -6.031 -24.859 -6.699 1 96.62 225 ARG A O 1
ATOM 1724 N N . ILE A 1 226 ? -4.688 -24.797 -4.965 1 95 226 ILE A N 1
ATOM 1725 C CA . ILE A 1 226 ? -5.605 -24.078 -4.094 1 95 226 ILE A CA 1
ATOM 1726 C C . ILE A 1 226 ? -4.98 -22.75 -3.68 1 95 226 ILE A C 1
ATOM 1728 O O . ILE A 1 226 ? -3.857 -22.719 -3.168 1 95 226 ILE A O 1
ATOM 1732 N N . VAL A 1 227 ? -5.66 -21.672 -3.857 1 94 227 VAL A N 1
ATOM 1733 C CA . VAL A 1 227 ? -5.078 -20.359 -3.68 1 94 227 VAL A CA 1
ATOM 1734 C C . VAL A 1 227 ? -4.816 -20.094 -2.197 1 94 227 VAL A C 1
ATOM 1736 O O . VAL A 1 227 ? -3.684 -19.812 -1.803 1 94 227 VAL A O 1
ATOM 1739 N N . HIS A 1 228 ? -5.863 -20.219 -1.374 1 94.38 228 HIS A N 1
ATOM 1740 C CA . HIS A 1 228 ? -5.738 -19.906 0.047 1 94.38 228 HIS A CA 1
ATOM 1741 C C . HIS A 1 228 ? -5.668 -21.188 0.88 1 94.38 228 HIS A C 1
ATOM 1743 O O . HIS A 1 228 ? -6.66 -21.906 1.012 1 94.38 228 HIS A O 1
ATOM 1749 N N . GLY A 1 229 ? -4.543 -21.422 1.562 1 94.94 229 GLY A N 1
ATOM 1750 C CA . GLY A 1 229 ? -4.336 -22.609 2.361 1 94.94 229 GLY A CA 1
ATOM 1751 C C . GLY A 1 229 ? -4.305 -22.344 3.852 1 94.94 229 GLY A C 1
ATOM 1752 O O . GLY A 1 229 ? -4.035 -23.234 4.648 1 94.94 229 GLY A O 1
ATOM 1753 N N . GLY A 1 230 ? -4.602 -21.047 4.203 1 92.69 230 GLY A N 1
ATOM 1754 C CA . GLY A 1 230 ? -4.543 -20.703 5.613 1 92.69 230 GLY A CA 1
ATOM 1755 C C . GLY A 1 230 ? -3.156 -20.844 6.207 1 92.69 230 GLY A C 1
ATOM 1756 O O . GLY A 1 230 ? -2.188 -20.297 5.68 1 92.69 230 GLY A O 1
ATOM 1757 N N . ASP A 1 231 ? -3.086 -21.703 7.203 1 90.31 231 ASP A N 1
ATOM 1758 C CA . ASP A 1 231 ? -1.821 -21.844 7.914 1 90.31 231 ASP A CA 1
ATOM 1759 C C . ASP A 1 231 ? -1.049 -23.062 7.426 1 90.31 231 ASP A C 1
ATOM 1761 O O . ASP A 1 231 ? -0.017 -23.422 7.996 1 90.31 231 ASP A O 1
ATOM 1765 N N . TYR A 1 232 ? -1.545 -23.688 6.359 1 93.5 232 TYR A N 1
ATOM 1766 C CA . TYR A 1 232 ? -0.792 -24.812 5.82 1 93.5 232 TYR A CA 1
ATOM 1767 C C . TYR A 1 232 ? 0.551 -24.359 5.262 1 93.5 232 TYR A C 1
ATOM 1769 O O . TYR A 1 232 ? 0.607 -23.453 4.426 1 93.5 232 TYR A O 1
ATOM 1777 N N . ASP A 1 233 ? 1.622 -24.984 5.719 1 94.38 233 ASP A N 1
ATOM 1778 C CA . ASP A 1 233 ? 2.961 -24.594 5.277 1 94.38 233 ASP A CA 1
ATOM 1779 C C . ASP A 1 233 ? 3.52 -25.609 4.277 1 94.38 233 ASP A C 1
ATOM 1781 O O . ASP A 1 233 ? 4.684 -25.516 3.877 1 94.38 233 ASP A O 1
ATOM 1785 N N . ARG A 1 234 ? 2.717 -26.594 3.959 1 94.5 234 ARG A N 1
ATOM 1786 C CA . ARG A 1 234 ? 3.07 -27.594 2.963 1 94.5 234 ARG A CA 1
ATOM 1787 C C . ARG A 1 234 ? 1.822 -28.172 2.303 1 94.5 234 ARG A C 1
ATOM 1789 O O . ARG A 1 234 ? 0.709 -28 2.803 1 94.5 234 ARG A O 1
ATOM 1796 N N . SER A 1 235 ? 2.035 -28.797 1.207 1 95.69 235 SER A N 1
ATOM 1797 C CA . SER A 1 235 ? 0.932 -29.469 0.52 1 95.69 235 SER A CA 1
ATOM 1798 C C . SER A 1 235 ? 0.248 -30.484 1.426 1 95.69 235 SER A C 1
ATOM 1800 O O . SER A 1 235 ? 0.864 -31 2.357 1 95.69 235 SER A O 1
ATOM 1802 N N . GLN A 1 236 ? -1.094 -30.688 1.138 1 95.44 236 GLN A N 1
ATOM 1803 C CA . GLN A 1 236 ? -1.889 -31.562 1.994 1 95.44 236 GLN A CA 1
ATOM 1804 C C . GLN A 1 236 ? -2.637 -32.594 1.171 1 95.44 236 GLN A C 1
ATOM 1806 O O . GLN A 1 236 ? -3.205 -32.281 0.124 1 95.44 236 GLN A O 1
ATOM 1811 N N . VAL A 1 237 ? -2.555 -33.844 1.657 1 96.56 237 VAL A N 1
ATOM 1812 C CA . VAL A 1 237 ? -3.48 -34.844 1.105 1 96.56 237 VAL A CA 1
ATOM 1813 C C . VAL A 1 237 ? -4.914 -34.469 1.463 1 96.56 237 VAL A C 1
ATOM 1815 O O . VAL A 1 237 ? -5.207 -34.125 2.615 1 96.56 237 VAL A O 1
ATOM 1818 N 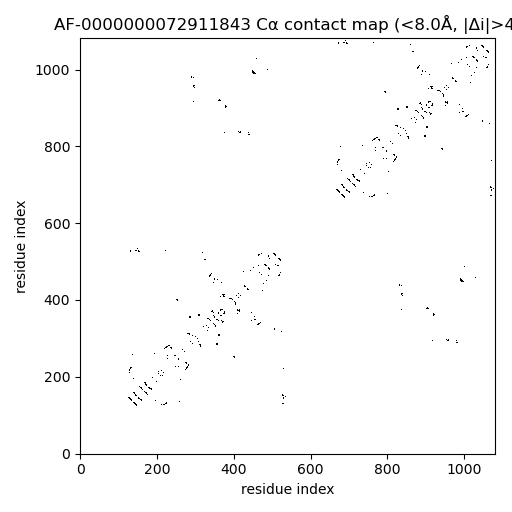N . ILE A 1 238 ? -5.758 -34.469 0.49 1 95.62 238 ILE A N 1
ATOM 1819 C CA . ILE A 1 238 ? -7.133 -34.031 0.716 1 95.62 238 ILE A CA 1
ATOM 1820 C C . ILE A 1 238 ? -7.941 -35.156 1.313 1 95.62 238 ILE A C 1
ATOM 1822 O O . ILE A 1 238 ? -8.445 -36.031 0.585 1 95.62 238 ILE A O 1
ATOM 1826 N N . THR A 1 239 ? -8.008 -35.188 2.541 1 92 239 THR A N 1
ATOM 1827 C CA . THR A 1 239 ? -8.93 -36.031 3.289 1 92 239 THR A CA 1
ATOM 1828 C C . THR A 1 239 ? -10.273 -35.344 3.492 1 92 239 THR A C 1
ATOM 1830 O O . THR A 1 239 ? -10.461 -34.219 3.037 1 92 239 THR A O 1
ATOM 1833 N N . GLN A 1 240 ? -11.203 -36 4.109 1 90.06 240 GLN A N 1
ATOM 1834 C CA . GLN A 1 240 ? -12.484 -35.375 4.414 1 90.06 240 GLN A CA 1
ATOM 1835 C C . GLN A 1 240 ? -12.297 -34.188 5.336 1 90.06 240 GLN A C 1
ATOM 1837 O O . GLN A 1 240 ? -12.93 -33.125 5.145 1 90.06 240 GLN A O 1
ATOM 1842 N N . ASP A 1 241 ? -11.43 -34.344 6.301 1 91.69 241 ASP A N 1
ATOM 1843 C CA . ASP A 1 241 ? -11.156 -33.25 7.242 1 91.69 241 ASP A CA 1
ATOM 1844 C C . ASP A 1 241 ? -10.469 -32.094 6.547 1 91.69 241 ASP A C 1
ATOM 1846 O O . ASP A 1 241 ? -10.82 -30.922 6.781 1 91.69 241 ASP A O 1
ATOM 1850 N N . ALA A 1 242 ? -9.508 -32.438 5.75 1 90.69 242 ALA A N 1
ATOM 1851 C CA . ALA A 1 242 ? -8.812 -31.375 5.012 1 90.69 242 ALA A CA 1
ATOM 1852 C C . ALA A 1 242 ? -9.766 -30.641 4.078 1 90.69 242 ALA A C 1
ATOM 1854 O O . ALA A 1 242 ? -9.68 -29.422 3.941 1 90.69 242 ALA A O 1
ATOM 1855 N N . TYR A 1 243 ? -10.633 -31.375 3.492 1 90.75 243 TYR A N 1
ATOM 1856 C CA . TYR A 1 243 ? -11.609 -30.781 2.58 1 90.75 243 TYR A CA 1
ATOM 1857 C C . TYR A 1 243 ? -12.508 -29.797 3.307 1 90.75 243 TYR A C 1
ATOM 1859 O O . TYR A 1 243 ? -12.75 -28.688 2.814 1 90.75 243 TYR A O 1
ATOM 1867 N N . HIS A 1 244 ? -12.992 -30.141 4.449 1 89.62 244 HIS A N 1
ATOM 1868 C CA . HIS A 1 244 ? -13.852 -29.281 5.246 1 89.62 244 HIS A CA 1
ATOM 1869 C C . HIS A 1 244 ? -13.109 -28.016 5.676 1 89.62 244 HIS A C 1
ATOM 1871 O O . HIS A 1 244 ? -13.68 -26.922 5.684 1 89.62 244 HIS A O 1
ATOM 1877 N N . HIS A 1 245 ? -11.891 -28.219 6.039 1 90.38 245 HIS A N 1
ATOM 1878 C CA . HIS A 1 245 ? -11.078 -27.078 6.41 1 90.38 245 HIS A CA 1
ATOM 1879 C C . HIS A 1 245 ? -10.898 -26.125 5.234 1 90.38 245 HIS A C 1
ATOM 1881 O O . HIS A 1 245 ? -10.93 -24.906 5.406 1 90.38 245 HIS A O 1
ATOM 1887 N N . LEU A 1 246 ? -10.719 -26.688 4.102 1 90.69 246 LEU A N 1
ATOM 1888 C CA . LEU A 1 246 ? -10.562 -25.875 2.896 1 90.69 246 LEU A CA 1
ATOM 1889 C C . LEU A 1 246 ? -11.859 -25.141 2.574 1 90.69 246 LEU A C 1
ATOM 1891 O O . LEU A 1 246 ? -11.82 -24.016 2.076 1 90.69 246 LEU A O 1
ATOM 1895 N N . GLU A 1 247 ? -12.961 -25.703 2.861 1 87.69 247 GLU A N 1
ATOM 1896 C CA . GLU A 1 247 ? -14.25 -25.047 2.688 1 87.69 247 GLU A CA 1
ATOM 1897 C C . GLU A 1 247 ? -14.359 -23.812 3.588 1 87.69 247 GLU A C 1
ATOM 1899 O O . GLU A 1 247 ? -14.875 -22.781 3.168 1 87.69 247 GLU A O 1
ATOM 1904 N N . GLU A 1 248 ? -13.859 -23.984 4.773 1 84.75 248 GLU A N 1
ATOM 1905 C CA . GLU A 1 248 ? -13.867 -22.859 5.707 1 84.75 248 GLU A CA 1
ATOM 1906 C C . GLU A 1 248 ? -12.977 -21.719 5.207 1 84.75 248 GLU A C 1
ATOM 1908 O O . GLU A 1 248 ? -13.32 -20.547 5.367 1 84.75 248 GLU A O 1
ATOM 1913 N N . LEU A 1 249 ? -11.93 -22.094 4.645 1 86.81 249 LEU A N 1
ATOM 1914 C CA . LEU A 1 249 ? -10.977 -21.109 4.156 1 86.81 249 LEU A CA 1
ATOM 1915 C C . LEU A 1 249 ? -11.516 -20.391 2.92 1 86.81 249 LEU A C 1
ATOM 1917 O O . LEU A 1 249 ? -11.031 -19.328 2.551 1 86.81 249 LEU A O 1
ATOM 1921 N N . SER A 1 250 ? -12.477 -20.969 2.305 1 84.44 250 SER A N 1
ATOM 1922 C CA . SER A 1 250 ? -13.094 -20.344 1.13 1 84.44 250 SER A CA 1
ATOM 1923 C C . SER A 1 250 ? -13.758 -19.016 1.481 1 84.44 250 SER A C 1
ATOM 1925 O O . SER A 1 250 ? -13.938 -18.172 0.614 1 84.44 250 SER A O 1
ATOM 1927 N N . ASP A 1 251 ? -14.008 -18.812 2.719 1 81.25 251 ASP A N 1
ATOM 1928 C CA . ASP A 1 251 ? -14.594 -17.547 3.158 1 81.25 251 ASP A CA 1
ATOM 1929 C C . ASP A 1 251 ? -13.594 -16.391 3.02 1 81.25 251 ASP A C 1
ATOM 1931 O O . ASP A 1 251 ? -13.984 -15.242 2.812 1 81.25 251 ASP A O 1
ATOM 1935 N N . LEU A 1 252 ? -12.328 -16.719 3.107 1 82.75 252 LEU A N 1
ATOM 1936 C CA . LEU A 1 252 ? -11.281 -15.711 3.016 1 82.75 252 LEU A CA 1
ATOM 1937 C C . LEU A 1 252 ? -10.945 -15.406 1.561 1 82.75 252 LEU A C 1
ATOM 1939 O O . LEU A 1 252 ? -10.422 -14.328 1.251 1 82.75 252 LEU A O 1
ATOM 1943 N N . ALA A 1 253 ? -11.219 -16.312 0.71 1 80.75 253 ALA A N 1
ATOM 1944 C CA . ALA A 1 253 ? -10.969 -16.109 -0.716 1 80.75 253 ALA A CA 1
ATOM 1945 C C . ALA A 1 253 ? -12.031 -16.812 -1.558 1 80.75 253 ALA A C 1
ATOM 1947 O O . ALA A 1 253 ? -11.719 -17.719 -2.332 1 80.75 253 ALA A O 1
ATOM 1948 N N . PRO A 1 254 ? -13.148 -16.328 -1.541 1 77.19 254 PRO A N 1
ATOM 1949 C CA . PRO A 1 254 ? -14.273 -17.047 -2.146 1 77.19 254 PRO A CA 1
ATOM 1950 C C . PRO A 1 254 ? -14.141 -17.172 -3.662 1 77.19 254 PRO A C 1
ATOM 1952 O O . PRO A 1 254 ? -14.484 -18.219 -4.227 1 77.19 254 PRO A O 1
ATOM 1955 N N . LEU A 1 255 ? -13.594 -16.203 -4.293 1 77.56 255 LEU A N 1
ATOM 1956 C CA . LEU A 1 255 ? -13.484 -16.188 -5.75 1 77.56 255 LEU A CA 1
ATOM 1957 C C . LEU A 1 255 ? -12.461 -17.219 -6.223 1 77.56 255 LEU A C 1
ATOM 1959 O O . LEU A 1 255 ? -12.492 -17.641 -7.383 1 77.56 255 LEU A O 1
ATOM 1963 N N . HIS A 1 256 ? -11.648 -17.672 -5.34 1 81.5 256 HIS A N 1
ATOM 1964 C CA . HIS A 1 256 ? -10.539 -18.531 -5.754 1 81.5 256 HIS A CA 1
ATOM 1965 C C . HIS A 1 256 ? -10.711 -19.938 -5.227 1 81.5 256 HIS A C 1
ATOM 1967 O O . HIS A 1 256 ? -10.758 -20.906 -6.004 1 81.5 256 HIS A O 1
ATOM 1973 N N . ASN A 1 257 ? -10.898 -20.156 -3.982 1 84.62 257 ASN A N 1
ATOM 1974 C CA . ASN A 1 257 ? -10.953 -21.484 -3.379 1 84.62 257 ASN A CA 1
ATOM 1975 C C . ASN A 1 257 ? -12.234 -22.219 -3.77 1 84.62 257 ASN A C 1
ATOM 1977 O O . ASN A 1 257 ? -12.242 -23.438 -3.885 1 84.62 257 ASN A O 1
ATOM 1981 N N . GLY A 1 258 ? -13.297 -21.5 -4.02 1 81.19 258 GLY A N 1
ATOM 1982 C CA . GLY A 1 258 ? -14.547 -22.141 -4.379 1 81.19 258 GLY A CA 1
ATOM 1983 C C . GLY A 1 258 ? -14.469 -22.922 -5.676 1 81.19 258 GLY A C 1
ATOM 1984 O O . GLY A 1 258 ? -14.875 -24.078 -5.73 1 81.19 258 GLY A O 1
ATOM 1985 N N . VAL A 1 259 ? -13.922 -22.375 -6.633 1 79.56 259 VAL A N 1
ATOM 1986 C CA . VAL A 1 259 ? -13.797 -23 -7.941 1 79.56 259 VAL A CA 1
ATOM 1987 C C . VAL A 1 259 ? -12.891 -24.219 -7.836 1 79.56 259 VAL A C 1
ATOM 1989 O O . VAL A 1 259 ? -13.211 -25.297 -8.367 1 79.56 259 VAL A O 1
ATOM 1992 N N . ALA A 1 260 ? -11.797 -24.094 -7.168 1 87.88 260 ALA A N 1
ATOM 1993 C CA . ALA A 1 260 ? -10.836 -25.188 -7.016 1 87.88 260 ALA A CA 1
ATOM 1994 C C . ALA A 1 260 ? -11.461 -26.375 -6.293 1 87.88 260 ALA A C 1
ATOM 1996 O O . ALA A 1 260 ? -11.234 -27.516 -6.664 1 87.88 260 ALA A O 1
ATOM 1997 N N . LEU A 1 261 ? -12.289 -26.125 -5.309 1 88.62 261 LEU A N 1
ATOM 1998 C CA . LEU A 1 261 ? -12.883 -27.188 -4.52 1 88.62 261 LEU A CA 1
ATOM 1999 C C . LEU A 1 261 ? -13.93 -27.953 -5.332 1 88.62 261 LEU A C 1
ATOM 2001 O O . LEU A 1 261 ? -14.094 -29.156 -5.16 1 88.62 261 LEU A O 1
ATOM 2005 N N . SER A 1 262 ? -14.57 -27.234 -6.164 1 87.31 262 SER A N 1
ATOM 2006 C CA . SER A 1 262 ? -15.516 -27.922 -7.051 1 87.31 262 SER A CA 1
ATOM 2007 C C . SER A 1 262 ? -14.805 -28.938 -7.941 1 87.31 262 SER A C 1
ATOM 2009 O O . SER A 1 262 ? -15.312 -30.031 -8.164 1 87.31 262 SER A O 1
ATOM 2011 N N . ILE A 1 263 ? -13.711 -28.609 -8.422 1 91.38 263 ILE A N 1
ATOM 2012 C CA . ILE A 1 263 ? -12.938 -29.5 -9.273 1 91.38 263 ILE A CA 1
ATOM 2013 C C . ILE A 1 263 ? -12.383 -30.672 -8.453 1 91.38 263 ILE A C 1
ATOM 2015 O O . ILE A 1 263 ? -12.305 -31.797 -8.938 1 91.38 263 ILE A O 1
ATOM 2019 N N . VAL A 1 264 ? -11.977 -30.359 -7.227 1 93.12 264 VAL A N 1
ATOM 2020 C CA . VAL A 1 264 ? -11.539 -31.406 -6.32 1 93.12 264 VAL A CA 1
ATOM 2021 C C . VAL A 1 264 ? -12.641 -32.438 -6.16 1 93.12 264 VAL A C 1
ATOM 2023 O O . VAL A 1 264 ? -12.391 -33.656 -6.258 1 93.12 264 VAL A O 1
ATOM 2026 N N . ASP A 1 265 ? -13.82 -31.984 -5.945 1 91.56 265 ASP A N 1
ATOM 2027 C CA . ASP A 1 265 ? -14.977 -32.875 -5.789 1 91.56 265 ASP A CA 1
ATOM 2028 C C . ASP A 1 265 ? -15.18 -33.719 -7.035 1 91.56 265 ASP A C 1
ATOM 2030 O O . ASP A 1 265 ? -15.398 -34.938 -6.938 1 91.56 265 ASP A O 1
ATOM 2034 N N . THR A 1 266 ? -15.117 -33.094 -8.102 1 92.75 266 THR A N 1
ATOM 2035 C CA . THR A 1 266 ? -15.273 -33.781 -9.375 1 92.75 266 THR A CA 1
ATOM 2036 C C . THR A 1 266 ? -14.18 -34.844 -9.547 1 92.75 266 THR A C 1
ATOM 2038 O O . THR A 1 266 ? -14.445 -35.938 -10.023 1 92.75 266 THR A O 1
ATOM 2041 N N . CYS A 1 267 ? -13.008 -34.5 -9.211 1 94.5 267 CYS A N 1
ATOM 2042 C CA . CYS A 1 267 ? -11.867 -35.406 -9.336 1 94.5 267 CYS A CA 1
ATOM 2043 C C . CYS A 1 267 ? -12.031 -36.625 -8.43 1 94.5 267 CYS A C 1
ATOM 2045 O O . CYS A 1 267 ? -11.766 -37.75 -8.844 1 94.5 267 CYS A O 1
ATOM 2047 N N . ILE A 1 268 ? -12.445 -36.406 -7.27 1 93.75 268 ILE A N 1
ATOM 2048 C CA . ILE A 1 268 ? -12.641 -37.469 -6.301 1 93.75 268 ILE A CA 1
ATOM 2049 C C . ILE A 1 268 ? -13.688 -38.469 -6.816 1 93.75 268 ILE A C 1
ATOM 2051 O O . ILE A 1 268 ? -13.539 -39.656 -6.676 1 93.75 268 ILE A O 1
ATOM 2055 N N . THR A 1 269 ? -14.703 -37.906 -7.359 1 93.19 269 THR A N 1
ATOM 2056 C CA . THR A 1 269 ? -15.781 -38.719 -7.887 1 93.19 269 THR A CA 1
ATOM 2057 C C . THR A 1 269 ? -15.328 -39.469 -9.125 1 93.19 269 THR A C 1
ATOM 2059 O O . THR A 1 269 ? -15.602 -40.688 -9.266 1 93.19 269 THR A O 1
ATOM 2062 N N . ALA A 1 270 ? -14.617 -38.812 -10 1 94.56 270 ALA A N 1
ATOM 2063 C CA . ALA A 1 270 ? -14.211 -39.406 -11.281 1 94.56 270 ALA A CA 1
ATOM 2064 C C . ALA A 1 270 ? -13.055 -40.375 -11.102 1 94.56 270 ALA A C 1
ATOM 2066 O O . ALA A 1 270 ? -12.914 -41.344 -11.867 1 94.56 270 ALA A O 1
ATOM 2067 N N . LEU A 1 271 ? -12.234 -40.125 -10.148 1 96.25 271 LEU A N 1
ATOM 2068 C CA . LEU A 1 271 ? -11.031 -40.906 -9.914 1 96.25 271 LEU A CA 1
ATOM 2069 C C . LEU A 1 271 ? -10.969 -41.406 -8.469 1 96.25 271 LEU A C 1
ATOM 2071 O O . LEU A 1 271 ? -10.109 -40.969 -7.699 1 96.25 271 LEU A O 1
ATOM 2075 N N . PRO A 1 272 ? -11.672 -42.375 -8.133 1 94 272 PRO A N 1
ATOM 2076 C CA . PRO A 1 272 ? -11.836 -42.781 -6.73 1 94 272 PRO A CA 1
ATOM 2077 C C . PRO A 1 272 ? -10.555 -43.344 -6.121 1 94 272 PRO A C 1
ATOM 2079 O O . PRO A 1 272 ? -10.375 -43.281 -4.902 1 94 272 PRO A O 1
ATOM 2082 N N . LYS A 1 273 ? -9.633 -43.875 -6.887 1 94.88 273 LYS A N 1
ATOM 2083 C CA . LYS A 1 273 ? -8.422 -44.5 -6.348 1 94.88 273 LYS A CA 1
ATOM 2084 C C . LYS A 1 273 ? -7.258 -43.531 -6.336 1 94.88 273 LYS A C 1
ATOM 2086 O O . LYS A 1 273 ? -6.188 -43.812 -5.805 1 94.88 273 LYS A O 1
ATOM 2091 N N . THR A 1 274 ? -7.43 -42.406 -6.93 1 96.69 274 THR A N 1
ATOM 2092 C CA . THR A 1 274 ? -6.391 -41.375 -7.055 1 96.69 274 THR A CA 1
ATOM 2093 C C . THR A 1 274 ? -6.219 -40.625 -5.738 1 96.69 274 THR A C 1
ATOM 2095 O O . THR A 1 274 ? -7.203 -40.281 -5.082 1 96.69 274 THR A O 1
ATOM 2098 N N . ILE A 1 275 ? -4.973 -40.438 -5.289 1 96.94 275 ILE A N 1
ATOM 2099 C CA . ILE A 1 275 ? -4.676 -39.594 -4.133 1 96.94 275 ILE A CA 1
ATOM 2100 C C . ILE A 1 275 ? -4.75 -38.125 -4.527 1 96.94 275 ILE A C 1
ATOM 2102 O O . ILE A 1 275 ? -4.066 -37.688 -5.461 1 96.94 275 ILE A O 1
ATOM 2106 N N . ASN A 1 276 ? -5.617 -37.344 -3.887 1 97.25 276 ASN A N 1
ATOM 2107 C CA . ASN A 1 276 ? -5.754 -35.938 -4.156 1 97.25 276 ASN A CA 1
ATOM 2108 C C . ASN A 1 276 ? -4.91 -35.094 -3.201 1 97.25 276 ASN A C 1
ATOM 2110 O O . ASN A 1 276 ? -4.977 -35.281 -1.984 1 97.25 276 ASN A O 1
ATOM 2114 N N . VAL A 1 277 ? -4.086 -34.219 -3.746 1 97.69 277 VAL A N 1
ATOM 2115 C CA . VAL A 1 277 ? -3.178 -33.375 -2.967 1 97.69 277 VAL A CA 1
ATOM 2116 C C . VAL A 1 277 ? -3.471 -31.906 -3.244 1 97.69 277 VAL A C 1
ATOM 2118 O O . VAL A 1 277 ? -3.627 -31.5 -4.398 1 97.69 277 VAL A O 1
ATOM 2121 N N . ALA A 1 278 ? -3.6 -31.141 -2.201 1 96.88 278 ALA A N 1
ATOM 2122 C CA . ALA A 1 278 ? -3.754 -29.703 -2.334 1 96.88 278 ALA A CA 1
ATOM 2123 C C . ALA A 1 278 ? -2.406 -29 -2.229 1 96.88 278 ALA A C 1
ATOM 2125 O O . ALA A 1 278 ? -1.664 -29.203 -1.265 1 96.88 278 ALA A O 1
ATOM 2126 N N . CYS A 1 279 ? -2.072 -28.25 -3.23 1 97.31 279 CYS A N 1
ATOM 2127 C CA . CYS A 1 279 ? -0.936 -27.344 -3.201 1 97.31 279 CYS A CA 1
ATOM 2128 C C . CYS A 1 279 ? -1.4 -25.891 -3.082 1 97.31 279 CYS A C 1
ATOM 2130 O O . CYS A 1 279 ? -2.229 -25.438 -3.871 1 97.31 279 CYS A O 1
ATOM 2132 N N . PHE A 1 280 ? -0.836 -25.188 -2.121 1 96.75 280 PHE A N 1
ATOM 2133 C CA . PHE A 1 280 ? -1.403 -23.891 -1.772 1 96.75 280 PHE A CA 1
ATOM 2134 C C . PHE A 1 280 ? -0.515 -22.766 -2.275 1 96.75 280 PHE A C 1
ATOM 2136 O O . PHE A 1 280 ? 0.707 -22.797 -2.109 1 96.75 280 PHE A O 1
ATOM 2143 N N . ASP A 1 281 ? -1.116 -21.703 -2.83 1 96.75 281 ASP A N 1
ATOM 2144 C CA . ASP A 1 281 ? -0.399 -20.484 -3.215 1 96.75 281 ASP A CA 1
ATOM 2145 C C . ASP A 1 281 ? 0.142 -19.75 -1.989 1 96.75 281 ASP A C 1
ATOM 2147 O O . ASP A 1 281 ? 1.101 -18.984 -2.09 1 96.75 281 ASP A O 1
ATOM 2151 N N . SER A 1 282 ? -0.442 -19.984 -0.835 1 97.44 282 SER A N 1
ATOM 2152 C CA . SER A 1 282 ? -0.068 -19.25 0.372 1 97.44 282 SER A CA 1
ATOM 2153 C C . SER A 1 282 ? 1.066 -19.953 1.112 1 97.44 282 SER A C 1
ATOM 2155 O O . SER A 1 282 ? 1.678 -19.375 2.014 1 97.44 282 SER A O 1
ATOM 2157 N N . GLN A 1 283 ? 1.391 -21.172 0.812 1 97.38 283 GLN A N 1
ATOM 2158 C CA . GLN A 1 283 ? 2.273 -22 1.619 1 97.38 283 GLN A CA 1
ATOM 2159 C C . GLN A 1 283 ? 3.691 -21.438 1.644 1 97.38 283 GLN A C 1
ATOM 2161 O O . GLN A 1 283 ? 4.355 -21.469 2.682 1 97.38 283 GLN A O 1
ATOM 2166 N N . PHE A 1 284 ? 4.164 -20.906 0.489 1 98.25 284 PHE A N 1
ATOM 2167 C CA . PHE A 1 284 ? 5.516 -20.375 0.372 1 98.25 284 PHE A CA 1
ATOM 2168 C C . PHE A 1 284 ? 5.719 -19.188 1.317 1 98.25 284 PHE A C 1
ATOM 2170 O O . PHE A 1 284 ? 6.852 -18.875 1.691 1 98.25 284 PHE A O 1
ATOM 2177 N N . HIS A 1 285 ? 4.652 -18.562 1.733 1 98.62 285 HIS A N 1
ATOM 2178 C CA . HIS A 1 285 ? 4.695 -17.297 2.438 1 98.62 285 HIS A CA 1
ATOM 2179 C C . HIS A 1 285 ? 4.535 -17.484 3.941 1 98.62 285 HIS A C 1
ATOM 2181 O O . HIS A 1 285 ? 4.477 -16.516 4.695 1 98.62 285 HIS A O 1
ATOM 2187 N N . THR A 1 286 ? 4.496 -18.688 4.41 1 97.88 286 THR A N 1
ATOM 2188 C CA . THR A 1 286 ? 4.27 -18.953 5.828 1 97.88 286 THR A CA 1
ATOM 2189 C C . THR A 1 286 ? 5.469 -18.5 6.66 1 97.88 286 THR A C 1
ATOM 2191 O O . THR A 1 286 ? 5.379 -18.406 7.887 1 97.88 286 THR A O 1
ATOM 2194 N N . THR A 1 287 ? 6.551 -18.078 5.992 1 98.44 287 THR A N 1
ATOM 2195 C CA . THR A 1 287 ? 7.781 -17.703 6.672 1 98.44 287 THR A CA 1
ATOM 2196 C C . THR A 1 287 ? 7.82 -16.188 6.906 1 98.44 287 THR A C 1
ATOM 2198 O O . THR A 1 287 ? 8.75 -15.68 7.535 1 98.44 287 THR A O 1
ATOM 2201 N N . ILE A 1 288 ? 6.824 -15.445 6.441 1 98.69 288 ILE A N 1
ATOM 2202 C CA . ILE A 1 288 ? 6.785 -14.008 6.645 1 98.69 288 ILE A CA 1
ATOM 2203 C C . ILE A 1 288 ? 6.75 -13.695 8.141 1 98.69 288 ILE A C 1
ATOM 2205 O O . ILE A 1 288 ? 5.949 -14.266 8.883 1 98.69 288 ILE A O 1
ATOM 2209 N N . PRO A 1 289 ? 7.609 -12.797 8.617 1 98.56 289 PRO A N 1
ATOM 2210 C CA . PRO A 1 289 ? 7.691 -12.539 10.055 1 98.56 289 PRO A CA 1
ATOM 2211 C C . PRO A 1 289 ? 6.496 -11.742 10.586 1 98.56 289 PRO A C 1
ATOM 2213 O O . PRO A 1 289 ? 5.82 -11.055 9.812 1 98.56 289 PRO A O 1
ATOM 2216 N N . PRO A 1 290 ? 6.277 -11.711 11.859 1 98.38 290 PRO A N 1
ATOM 2217 C CA . PRO A 1 290 ? 5.07 -11.141 12.469 1 98.38 290 PRO A CA 1
ATOM 2218 C C . PRO A 1 290 ? 4.91 -9.648 12.188 1 98.38 290 PRO A C 1
ATOM 2220 O O . PRO A 1 290 ? 3.793 -9.18 11.953 1 98.38 290 PRO A O 1
ATOM 2223 N N . HIS A 1 291 ? 5.949 -8.875 12.172 1 98.5 291 HIS A N 1
ATOM 2224 C CA . HIS A 1 291 ? 5.816 -7.43 11.984 1 98.5 291 HIS A CA 1
ATOM 2225 C C . HIS A 1 291 ? 5.43 -7.094 10.547 1 98.5 291 HIS A C 1
ATOM 2227 O O . HIS A 1 291 ? 5.027 -5.965 10.258 1 98.5 291 HIS A O 1
ATOM 2233 N N . ILE A 1 292 ? 5.555 -8.109 9.672 1 98.69 292 ILE A N 1
ATOM 2234 C CA . ILE A 1 292 ? 5.172 -7.887 8.281 1 98.69 292 ILE A CA 1
ATOM 2235 C C . ILE A 1 292 ? 3.768 -8.43 8.031 1 98.69 292 ILE A C 1
ATOM 2237 O O . ILE A 1 292 ? 2.951 -7.789 7.367 1 98.69 292 ILE A O 1
ATOM 2241 N N . TYR A 1 293 ? 3.412 -9.625 8.617 1 98.38 293 TYR A N 1
ATOM 2242 C CA . TYR A 1 293 ? 2.125 -10.195 8.25 1 98.38 293 TYR A CA 1
ATOM 2243 C C . TYR A 1 293 ? 1.01 -9.656 9.133 1 98.38 293 TYR A C 1
ATOM 2245 O O . TYR A 1 293 ? -0.172 -9.867 8.859 1 98.38 293 TYR A O 1
ATOM 2253 N N . THR A 1 294 ? 1.326 -8.852 10.156 1 98.75 294 THR A N 1
ATOM 2254 C CA . THR A 1 294 ? 0.32 -8.352 11.094 1 98.75 294 THR A CA 1
ATOM 2255 C C . THR A 1 294 ? -0.267 -7.031 10.602 1 98.75 294 THR A C 1
ATOM 2257 O O . THR A 1 294 ? 0.473 -6.105 10.258 1 98.75 294 THR A O 1
ATOM 2260 N N . TYR A 1 295 ? -1.582 -6.988 10.453 1 98.56 295 TYR A N 1
ATOM 2261 C CA . TYR A 1 295 ? -2.264 -5.715 10.273 1 98.56 295 TYR A CA 1
ATOM 2262 C C . TYR A 1 295 ? -2.492 -5.02 11.609 1 98.56 295 TYR A C 1
ATOM 2264 O O . TYR A 1 295 ? -2.82 -5.672 12.609 1 98.56 295 TYR A O 1
ATOM 2272 N N . PRO A 1 296 ? -2.266 -3.709 11.695 1 98.56 296 PRO A N 1
ATOM 2273 C CA . PRO A 1 296 ? -2.469 -2.994 12.961 1 98.56 296 PRO A CA 1
ATOM 2274 C C . PRO A 1 296 ? -3.943 -2.775 13.281 1 98.56 296 PRO A C 1
ATOM 2276 O O . PRO A 1 296 ? -4.41 -1.633 13.312 1 98.56 296 PRO A O 1
ATOM 2279 N N . ILE A 1 297 ? -4.656 -3.811 13.57 1 98.5 297 ILE A N 1
ATOM 2280 C CA . ILE A 1 297 ? -6.062 -3.844 13.945 1 98.5 297 ILE A CA 1
ATOM 2281 C C . ILE A 1 297 ? -6.223 -4.59 15.273 1 98.5 297 ILE A C 1
ATOM 2283 O O . ILE A 1 297 ? -5.238 -5.031 15.867 1 98.5 297 ILE A O 1
ATOM 2287 N N . ASP A 1 298 ? -7.473 -4.676 15.781 1 97.94 298 ASP A N 1
ATOM 2288 C CA . ASP A 1 298 ? -7.734 -5.387 17.031 1 97.94 298 ASP A CA 1
ATOM 2289 C C . ASP A 1 298 ? -7.223 -6.824 16.969 1 97.94 298 ASP A C 1
ATOM 2291 O O . ASP A 1 298 ? -7.715 -7.625 16.172 1 97.94 298 ASP A O 1
ATOM 2295 N N . PRO A 1 299 ? -6.262 -7.172 17.859 1 97.75 299 PRO A N 1
ATOM 2296 C CA . PRO A 1 299 ? -5.625 -8.492 17.766 1 97.75 299 PRO A CA 1
ATOM 2297 C C . PRO A 1 299 ? -6.605 -9.633 18 1 97.75 299 PRO A C 1
ATOM 2299 O O . PRO A 1 299 ? -6.434 -10.727 17.453 1 97.75 299 PRO A O 1
ATOM 2302 N N . LYS A 1 300 ? -7.578 -9.438 18.828 1 97.44 300 LYS A N 1
ATOM 2303 C CA . LYS A 1 300 ? -8.555 -10.484 19.094 1 97.44 300 LYS A CA 1
ATOM 2304 C C . LYS A 1 300 ? -9.391 -10.797 17.844 1 97.44 300 LYS A C 1
ATOM 2306 O O . LYS A 1 300 ? -9.609 -11.969 17.516 1 97.44 300 LYS A O 1
ATOM 2311 N N . ILE A 1 301 ? -9.805 -9.781 17.219 1 96.88 301 ILE A N 1
ATOM 2312 C CA . ILE A 1 301 ? -10.594 -9.953 16 1 96.88 301 ILE A CA 1
ATOM 2313 C C . ILE A 1 301 ? -9.711 -10.523 14.898 1 96.88 301 ILE A C 1
ATOM 2315 O O . ILE A 1 301 ? -10.133 -11.398 14.141 1 96.88 301 ILE A O 1
ATOM 2319 N N . ALA A 1 302 ? -8.492 -10 14.766 1 97.5 302 ALA A N 1
ATOM 2320 C CA . ALA A 1 302 ? -7.555 -10.5 13.773 1 97.5 302 ALA A CA 1
ATOM 2321 C C . ALA A 1 302 ? -7.352 -12.008 13.922 1 97.5 302 ALA A C 1
ATOM 2323 O O . ALA A 1 302 ? -7.348 -12.742 12.93 1 97.5 302 ALA A O 1
ATOM 2324 N N . LYS A 1 303 ? -7.184 -12.43 15.125 1 95.88 303 LYS A N 1
ATOM 2325 C CA . LYS A 1 303 ? -6.961 -13.844 15.398 1 95.88 303 LYS A CA 1
ATOM 2326 C C . LYS A 1 303 ? -8.211 -14.664 15.102 1 95.88 303 LYS A C 1
ATOM 2328 O O . LYS A 1 303 ? -8.148 -15.688 14.414 1 95.88 303 LYS A O 1
ATOM 2333 N N . SER A 1 304 ? -9.32 -14.227 15.57 1 94.94 304 SER A N 1
ATOM 2334 C CA . SER A 1 304 ? -10.562 -14.969 15.43 1 94.94 304 SER A CA 1
ATOM 2335 C C . SER A 1 304 ? -10.961 -15.102 13.961 1 94.94 304 SER A C 1
ATOM 2337 O O . SER A 1 304 ? -11.453 -16.156 13.539 1 94.94 304 SER A O 1
ATOM 2339 N N . ASN A 1 305 ? -10.758 -14.008 13.242 1 93.62 305 ASN A N 1
ATOM 2340 C CA . ASN A 1 305 ? -11.164 -13.992 11.844 1 93.62 305 ASN A CA 1
ATOM 2341 C C . ASN A 1 305 ? -10 -14.32 10.914 1 93.62 305 ASN A C 1
ATOM 2343 O O . ASN A 1 305 ? -10.141 -14.266 9.688 1 93.62 305 ASN A O 1
ATOM 2347 N N . ARG A 1 306 ? -8.82 -14.594 11.398 1 94.31 306 ARG A N 1
ATOM 2348 C CA . ARG A 1 306 ? -7.625 -14.961 10.648 1 94.31 306 ARG A CA 1
ATOM 2349 C C . ARG A 1 306 ? -7.227 -13.859 9.672 1 94.31 306 ARG A C 1
ATOM 2351 O O . ARG A 1 306 ? -7.012 -14.125 8.484 1 94.31 306 ARG A O 1
ATOM 2358 N N . LEU A 1 307 ? -7.234 -12.68 10.219 1 96.69 307 LEU A N 1
ATOM 2359 C CA . LEU A 1 307 ? -6.91 -11.516 9.398 1 96.69 307 LEU A CA 1
ATOM 2360 C C . LEU A 1 307 ? -5.426 -11.18 9.5 1 96.69 307 LEU A C 1
ATOM 2362 O O . LEU A 1 307 ? -4.992 -10.547 10.461 1 96.69 307 LEU A O 1
ATOM 2366 N N . ARG A 1 308 ? -4.711 -11.531 8.508 1 97.44 308 ARG A N 1
ATOM 2367 C CA . ARG A 1 308 ? -3.287 -11.234 8.383 1 97.44 308 ARG A CA 1
ATOM 2368 C C . ARG A 1 308 ? -2.842 -11.305 6.922 1 97.44 308 ARG A C 1
ATOM 2370 O O . ARG A 1 308 ? -3.623 -11.68 6.047 1 97.44 308 ARG A O 1
ATOM 2377 N N . LYS A 1 309 ? -1.646 -10.906 6.676 1 97.81 309 LYS A N 1
ATOM 2378 C CA . LYS A 1 309 ? -1.039 -11.086 5.359 1 97.81 309 LYS A CA 1
ATOM 2379 C C . LYS A 1 309 ? -0.625 -12.531 5.129 1 97.81 309 LYS A C 1
ATOM 2381 O O . LYS A 1 309 ? 0.114 -13.109 5.934 1 97.81 309 LYS A O 1
ATOM 2386 N N . TYR A 1 310 ? -1.124 -13.164 4.066 1 97.31 310 TYR A N 1
ATOM 2387 C CA . TYR A 1 310 ? -0.781 -14.539 3.721 1 97.31 310 TYR A CA 1
ATOM 2388 C C . TYR A 1 310 ? 0.164 -14.578 2.525 1 97.31 310 TYR A C 1
ATOM 2390 O O . TYR A 1 310 ? 1.144 -15.328 2.527 1 97.31 310 TYR A O 1
ATOM 2398 N N . GLY A 1 311 ? -0.221 -13.797 1.545 1 97.19 311 GLY A N 1
ATOM 2399 C CA . GLY A 1 311 ? 0.523 -13.852 0.297 1 97.19 311 GLY A CA 1
ATOM 2400 C C . GLY A 1 311 ? 0.081 -14.977 -0.614 1 97.19 311 GLY A C 1
ATOM 2401 O O . GLY A 1 311 ? -0.449 -15.992 -0.147 1 97.19 311 GLY A O 1
ATOM 2402 N N . PHE A 1 312 ? 0.344 -14.789 -1.893 1 97.31 312 PHE A N 1
ATOM 2403 C CA . PHE A 1 312 ? -0.106 -15.742 -2.9 1 97.31 312 PHE A CA 1
ATOM 2404 C C . PHE A 1 312 ? 0.89 -15.82 -4.051 1 97.31 312 PHE A C 1
ATOM 2406 O O . PHE A 1 312 ? 1.992 -15.281 -3.965 1 97.31 312 PHE A O 1
ATOM 2413 N N . HIS A 1 313 ? 0.596 -16.672 -5.074 1 97.75 313 HIS A N 1
ATOM 2414 C CA . HIS A 1 313 ? 1.559 -17.016 -6.113 1 97.75 313 HIS A CA 1
ATOM 2415 C C . HIS A 1 313 ? 2.74 -17.797 -5.535 1 97.75 313 HIS A C 1
ATOM 2417 O O . HIS A 1 313 ? 3.832 -17.781 -6.105 1 97.75 313 HIS A O 1
ATOM 2423 N N . GLY A 1 314 ? 2.527 -18.328 -4.43 1 98.5 314 GLY A N 1
ATOM 2424 C CA . GLY A 1 314 ? 3.615 -19 -3.73 1 98.5 314 GLY A CA 1
ATOM 2425 C C . GLY A 1 314 ? 4.203 -20.156 -4.508 1 98.5 314 GLY A C 1
ATOM 2426 O O . GLY A 1 314 ? 5.402 -20.422 -4.422 1 98.5 314 GLY A O 1
ATOM 2427 N N . ILE A 1 315 ? 3.4 -20.906 -5.23 1 98.06 315 ILE A N 1
ATOM 2428 C CA . ILE A 1 315 ? 3.889 -22.016 -6.043 1 98.06 315 ILE A CA 1
ATOM 2429 C C . ILE A 1 315 ? 4.844 -21.484 -7.113 1 98.06 315 ILE A C 1
ATOM 2431 O O . ILE A 1 315 ? 5.898 -22.078 -7.359 1 98.06 315 ILE A O 1
ATOM 2435 N N . SER A 1 316 ? 4.488 -20.375 -7.68 1 98.44 316 SER A N 1
ATOM 2436 C CA . SER A 1 316 ? 5.355 -19.734 -8.664 1 98.44 316 SER A CA 1
ATOM 2437 C C . SER A 1 316 ? 6.664 -19.266 -8.031 1 98.44 316 SER A C 1
ATOM 2439 O O . SER A 1 316 ? 7.742 -19.531 -8.57 1 98.44 316 SER A O 1
ATOM 2441 N N . TYR A 1 317 ? 6.578 -18.625 -6.887 1 98.88 317 TYR A N 1
ATOM 2442 C CA . TYR A 1 317 ? 7.77 -18.109 -6.227 1 98.88 317 TYR A CA 1
ATOM 2443 C C . TYR A 1 317 ? 8.68 -19.25 -5.762 1 98.88 317 TYR A C 1
ATOM 2445 O O . TYR A 1 317 ? 9.898 -19.109 -5.758 1 98.88 317 TYR A O 1
ATOM 2453 N N . ALA A 1 318 ? 8.07 -20.344 -5.344 1 98.62 318 ALA A N 1
ATOM 2454 C CA . ALA A 1 318 ? 8.875 -21.516 -4.984 1 98.62 318 ALA A CA 1
ATOM 2455 C C . ALA A 1 318 ? 9.664 -22.016 -6.184 1 98.62 318 ALA A C 1
ATOM 2457 O O . ALA A 1 318 ? 10.859 -22.312 -6.066 1 98.62 318 ALA A O 1
ATOM 2458 N N . PHE A 1 319 ? 9.047 -22.141 -7.316 1 98.56 319 PHE A N 1
ATOM 2459 C CA . PHE A 1 319 ? 9.719 -22.562 -8.539 1 98.56 319 PHE A CA 1
ATOM 2460 C C . PHE A 1 319 ? 10.852 -21.594 -8.891 1 98.56 319 PHE A C 1
ATOM 2462 O O . PHE A 1 319 ? 11.977 -22.031 -9.164 1 98.56 319 PHE A O 1
ATOM 2469 N N . ILE A 1 320 ? 10.531 -20.281 -8.891 1 98.88 320 ILE A N 1
ATOM 2470 C CA . ILE A 1 320 ? 11.492 -19.234 -9.25 1 98.88 320 ILE A CA 1
ATOM 2471 C C . ILE A 1 320 ? 12.711 -19.328 -8.336 1 98.88 320 ILE A C 1
ATOM 2473 O O . ILE A 1 320 ? 13.852 -19.25 -8.805 1 98.88 320 ILE A O 1
ATOM 2477 N N . THR A 1 321 ? 12.438 -19.469 -7.078 1 98.88 321 THR A N 1
ATOM 2478 C CA . THR A 1 321 ? 13.516 -19.516 -6.094 1 98.88 321 THR A CA 1
ATOM 2479 C C . THR A 1 321 ? 14.461 -20.672 -6.379 1 98.88 321 THR A C 1
ATOM 2481 O O . THR A 1 321 ? 15.68 -20.5 -6.414 1 98.88 321 THR A O 1
ATOM 2484 N N . ARG A 1 322 ? 13.961 -21.844 -6.637 1 97.88 322 ARG A N 1
ATOM 2485 C CA . ARG A 1 322 ? 14.781 -23.031 -6.918 1 97.88 322 ARG A CA 1
ATOM 2486 C C . ARG A 1 322 ? 15.539 -22.859 -8.234 1 97.88 322 ARG A C 1
ATOM 2488 O O . ARG A 1 322 ? 16.734 -23.125 -8.305 1 97.88 322 ARG A O 1
ATOM 2495 N N . ALA A 1 323 ? 14.828 -22.453 -9.273 1 98.56 323 ALA A N 1
ATOM 2496 C CA . ALA A 1 323 ? 15.406 -22.328 -10.609 1 98.56 323 ALA A CA 1
ATOM 2497 C C . ALA A 1 323 ? 16.531 -21.297 -10.617 1 98.56 323 ALA A C 1
ATOM 2499 O O . ALA A 1 323 ? 17.578 -21.531 -11.227 1 98.56 323 ALA A O 1
ATOM 2500 N N . VAL A 1 324 ? 16.328 -20.188 -9.922 1 98.75 324 VAL A N 1
ATOM 2501 C CA . VAL A 1 324 ? 17.312 -19.109 -9.906 1 98.75 324 VAL A CA 1
ATOM 2502 C C . VAL A 1 324 ? 18.516 -19.531 -9.062 1 98.75 324 VAL A C 1
ATOM 2504 O O . VAL A 1 324 ? 19.656 -19.234 -9.414 1 98.75 324 VAL A O 1
ATOM 2507 N N . ALA A 1 325 ? 18.266 -20.172 -7.926 1 98.69 325 ALA A N 1
ATOM 2508 C CA . ALA A 1 325 ? 19.375 -20.688 -7.129 1 98.69 325 ALA A CA 1
ATOM 2509 C C . ALA A 1 325 ? 20.266 -21.609 -7.957 1 98.69 325 ALA A C 1
ATOM 2511 O O . ALA A 1 325 ? 21.5 -21.5 -7.906 1 98.69 325 ALA A O 1
ATOM 2512 N N . GLN A 1 326 ? 19.656 -22.516 -8.727 1 98.06 326 GLN A N 1
ATOM 2513 C CA . GLN A 1 326 ? 20.391 -23.422 -9.602 1 98.06 326 GLN A CA 1
ATOM 2514 C C . GLN A 1 326 ? 21.172 -22.656 -10.664 1 98.06 326 GLN A C 1
ATOM 2516 O O . GLN A 1 326 ? 22.344 -22.938 -10.898 1 98.06 326 GLN A O 1
ATOM 2521 N N . TYR A 1 327 ? 20.562 -21.672 -11.266 1 98.25 327 TYR A N 1
ATOM 2522 C CA . TYR A 1 327 ? 21.188 -20.891 -12.328 1 98.25 327 TYR A CA 1
ATOM 2523 C C . TYR A 1 327 ? 22.391 -20.125 -11.812 1 98.25 327 TYR A C 1
ATOM 2525 O O . TYR A 1 327 ? 23.422 -20.062 -12.477 1 98.25 327 TYR A O 1
ATOM 2533 N N . LEU A 1 328 ? 22.203 -19.578 -10.641 1 97.5 328 LEU A N 1
ATOM 2534 C CA . LEU A 1 328 ? 23.266 -18.766 -10.055 1 97.5 328 LEU A CA 1
ATOM 2535 C C . LEU A 1 328 ? 24.297 -19.656 -9.352 1 97.5 328 LEU A C 1
ATOM 2537 O O . LEU A 1 328 ? 25.297 -19.156 -8.844 1 97.5 328 LEU A O 1
ATOM 2541 N N . GLU A 1 329 ? 24.047 -20.969 -9.305 1 97.88 329 GLU A N 1
ATOM 2542 C CA . GLU A 1 329 ? 24.891 -21.891 -8.57 1 97.88 329 GLU A CA 1
ATOM 2543 C C . GLU A 1 329 ? 25.109 -21.438 -7.133 1 97.88 329 GLU A C 1
ATOM 2545 O O . GLU A 1 329 ? 26.234 -21.375 -6.652 1 97.88 329 GLU A O 1
ATOM 2550 N N . LYS A 1 330 ? 24.031 -21.047 -6.535 1 97.12 330 LYS A N 1
ATOM 2551 C CA . LYS A 1 330 ? 24 -20.594 -5.148 1 97.12 330 LYS A CA 1
ATOM 2552 C C . LYS A 1 330 ? 23.109 -21.5 -4.293 1 97.12 330 LYS A C 1
ATOM 2554 O O . LYS A 1 330 ? 22.078 -21.969 -4.75 1 97.12 330 LYS A O 1
ATOM 2559 N N . ASP A 1 331 ? 23.578 -21.688 -3.037 1 98.25 331 ASP A N 1
ATOM 2560 C CA . ASP A 1 331 ? 22.688 -22.375 -2.096 1 98.25 331 ASP A CA 1
ATOM 2561 C C . ASP A 1 331 ? 21.391 -21.594 -1.89 1 98.25 331 ASP A C 1
ATOM 2563 O O . ASP A 1 331 ? 21.422 -20.375 -1.691 1 98.25 331 ASP A O 1
ATOM 2567 N N . VAL A 1 332 ? 20.297 -22.312 -1.93 1 98.19 332 VAL A N 1
ATOM 2568 C CA . VAL A 1 332 ? 18.984 -21.672 -1.817 1 98.19 332 VAL A CA 1
ATOM 2569 C C . VAL A 1 332 ? 18.891 -20.891 -0.508 1 98.19 332 VAL A C 1
ATOM 2571 O O . VAL A 1 332 ? 18.312 -19.812 -0.463 1 98.19 332 VAL A O 1
ATOM 2574 N N . ASP A 1 333 ? 19.516 -21.359 0.539 1 98 333 ASP A N 1
ATOM 2575 C CA . ASP A 1 333 ? 19.422 -20.766 1.869 1 98 333 ASP A CA 1
ATOM 2576 C C . ASP A 1 333 ? 20.234 -19.469 1.96 1 98 333 ASP A C 1
ATOM 2578 O O . ASP A 1 333 ? 20.172 -18.75 2.959 1 98 333 ASP A O 1
ATOM 2582 N N . SER A 1 334 ? 20.922 -19.141 0.948 1 98.06 334 SER A N 1
ATOM 2583 C CA . SER A 1 334 ? 21.703 -17.906 0.929 1 98.06 334 SER A CA 1
ATOM 2584 C C . SER A 1 334 ? 21.203 -16.953 -0.15 1 98.06 334 SER A C 1
ATOM 2586 O O . SER A 1 334 ? 21.781 -15.891 -0.358 1 98.06 334 SER A O 1
ATOM 2588 N N . LEU A 1 335 ? 20.172 -17.359 -0.807 1 98.62 335 LEU A N 1
ATOM 2589 C CA . LEU A 1 335 ? 19.656 -16.578 -1.932 1 98.62 335 LEU A CA 1
ATOM 2590 C C . LEU A 1 335 ? 18.766 -15.445 -1.445 1 98.62 335 LEU A C 1
ATOM 2592 O O . LEU A 1 335 ? 17.797 -15.68 -0.728 1 98.62 335 LEU A O 1
ATOM 2596 N N . ASN A 1 336 ? 19.109 -14.195 -1.731 1 98.81 336 ASN A N 1
ATOM 2597 C CA . ASN A 1 336 ? 18.281 -13.008 -1.557 1 98.81 336 ASN A CA 1
ATOM 2598 C C . ASN A 1 336 ? 17.875 -12.391 -2.898 1 98.81 336 ASN A C 1
ATOM 2600 O O . ASN A 1 336 ? 18.75 -11.969 -3.672 1 98.81 336 ASN A O 1
ATOM 2604 N N . MET A 1 337 ? 16.594 -12.336 -3.154 1 98.69 337 MET A N 1
ATOM 2605 C CA . MET A 1 337 ? 16.219 -11.766 -4.441 1 98.69 337 MET A CA 1
ATOM 2606 C C . MET A 1 337 ? 14.852 -11.086 -4.355 1 98.69 337 MET A C 1
ATOM 2608 O O . MET A 1 337 ? 14.125 -11.273 -3.377 1 98.69 337 MET A O 1
ATOM 2612 N N . ILE A 1 338 ? 14.594 -10.234 -5.227 1 98.94 338 ILE A N 1
ATOM 2613 C CA . ILE A 1 338 ? 13.273 -9.68 -5.492 1 98.94 338 ILE A CA 1
ATOM 2614 C C . ILE A 1 338 ? 12.68 -10.328 -6.742 1 98.94 338 ILE A C 1
ATOM 2616 O O . ILE A 1 338 ? 13.234 -10.211 -7.836 1 98.94 338 ILE A O 1
ATOM 2620 N N . ALA A 1 339 ? 11.617 -11.031 -6.566 1 98.94 339 ALA A N 1
ATOM 2621 C CA . ALA A 1 339 ? 10.977 -11.742 -7.668 1 98.94 339 ALA A CA 1
ATOM 2622 C C . ALA A 1 339 ? 9.625 -11.117 -8.008 1 98.94 339 ALA A C 1
ATOM 2624 O O . ALA A 1 339 ? 8.859 -10.742 -7.113 1 98.94 339 ALA A O 1
ATOM 2625 N N . LEU A 1 340 ? 9.406 -10.984 -9.289 1 98.94 340 LEU A N 1
ATOM 2626 C CA . LEU A 1 340 ? 8.156 -10.438 -9.797 1 98.94 340 LEU A CA 1
ATOM 2627 C C . LEU A 1 340 ? 7.387 -11.484 -10.594 1 98.94 340 LEU A C 1
ATOM 2629 O O . LEU A 1 340 ? 7.926 -12.078 -11.531 1 98.94 340 LEU A O 1
ATOM 2633 N N . HIS A 1 341 ? 6.207 -11.805 -10.156 1 98.81 341 HIS A N 1
ATOM 2634 C CA . HIS A 1 341 ? 5.258 -12.57 -10.953 1 98.81 341 HIS A CA 1
ATOM 2635 C C . HIS A 1 341 ? 4.215 -11.656 -11.594 1 98.81 341 HIS A C 1
ATOM 2637 O O . HIS A 1 341 ? 3.219 -11.312 -10.953 1 98.81 341 HIS A O 1
ATOM 2643 N N . LEU A 1 342 ? 4.406 -11.391 -12.898 1 98.56 342 LEU A N 1
ATOM 2644 C CA . LEU A 1 342 ? 3.607 -10.367 -13.562 1 98.56 342 LEU A CA 1
ATOM 2645 C C . LEU A 1 342 ? 2.709 -10.984 -14.625 1 98.56 342 LEU A C 1
ATOM 2647 O O . LEU A 1 342 ? 3.193 -11.445 -15.664 1 98.56 342 LEU A O 1
ATOM 2651 N N . GLY A 1 343 ? 1.472 -11.039 -14.414 1 96.69 343 GLY A N 1
ATOM 2652 C CA . GLY A 1 343 ? 0.417 -11.469 -15.32 1 96.69 343 GLY A CA 1
ATOM 2653 C C . GLY A 1 343 ? -0.884 -10.711 -15.117 1 96.69 343 GLY A C 1
ATOM 2654 O O . GLY A 1 343 ? -0.876 -9.547 -14.711 1 96.69 343 GLY A O 1
ATOM 2655 N N . SER A 1 344 ? -2.027 -11.398 -15.531 1 92.69 344 SER A N 1
ATOM 2656 C CA . SER A 1 344 ? -3.32 -10.789 -15.25 1 92.69 344 SER A CA 1
ATOM 2657 C C . SER A 1 344 ? -3.488 -10.516 -13.758 1 92.69 344 SER A C 1
ATOM 2659 O O . SER A 1 344 ? -4.121 -9.531 -13.367 1 92.69 344 SER A O 1
ATOM 2661 N N . GLY A 1 345 ? -3.07 -11.484 -12.953 1 94.25 345 GLY A N 1
ATOM 2662 C CA . GLY A 1 345 ? -2.715 -11.227 -11.57 1 94.25 345 GLY A CA 1
ATOM 2663 C C . GLY A 1 345 ? -1.227 -11.016 -11.359 1 94.25 345 GLY A C 1
ATOM 2664 O O . GLY A 1 345 ? -0.406 -11.742 -11.922 1 94.25 345 GLY A O 1
ATOM 2665 N N . ALA A 1 346 ? -0.9 -9.977 -10.656 1 98.31 346 ALA A N 1
ATOM 2666 C CA . ALA A 1 346 ? 0.514 -9.633 -10.523 1 98.31 346 ALA A CA 1
ATOM 2667 C C . ALA A 1 346 ? 0.904 -9.477 -9.055 1 98.31 346 ALA A C 1
ATOM 2669 O O . ALA A 1 346 ? 0.088 -9.055 -8.234 1 98.31 346 ALA A O 1
ATOM 2670 N N . SER A 1 347 ? 2.137 -9.844 -8.742 1 98.75 347 SER A N 1
ATOM 2671 C CA . SER A 1 347 ? 2.648 -9.672 -7.383 1 98.75 347 SER A CA 1
ATOM 2672 C C . SER A 1 347 ? 4.168 -9.562 -7.375 1 98.75 347 SER A C 1
ATOM 2674 O O . SER A 1 347 ? 4.824 -9.859 -8.383 1 98.75 347 SER A O 1
ATOM 2676 N N . ALA A 1 348 ? 4.684 -9.031 -6.344 1 98.94 348 ALA A N 1
ATOM 2677 C CA . ALA A 1 348 ? 6.109 -8.961 -6.035 1 98.94 348 ALA A CA 1
ATOM 2678 C C . ALA A 1 348 ? 6.426 -9.656 -4.719 1 98.94 348 ALA A C 1
ATOM 2680 O O . ALA A 1 348 ? 5.598 -9.68 -3.803 1 98.94 348 ALA A O 1
ATOM 2681 N N . CYS A 1 349 ? 7.586 -10.227 -4.648 1 98.94 349 CYS A N 1
ATOM 2682 C CA . CYS A 1 349 ? 7.992 -10.945 -3.445 1 98.94 349 CYS A CA 1
ATOM 2683 C C . CYS A 1 349 ? 9.461 -10.688 -3.121 1 98.94 349 CYS A C 1
ATOM 2685 O O . CYS A 1 349 ? 10.312 -10.734 -4.008 1 98.94 349 CYS A O 1
ATOM 2687 N N . ALA A 1 350 ? 9.742 -10.281 -1.883 1 98.94 350 ALA A N 1
ATOM 2688 C CA . ALA A 1 350 ? 11.102 -10.273 -1.35 1 98.94 350 ALA A CA 1
ATOM 2689 C C . ALA A 1 350 ? 11.453 -11.633 -0.743 1 98.94 350 ALA A C 1
ATOM 2691 O O . ALA A 1 350 ? 10.797 -12.094 0.188 1 98.94 350 ALA A O 1
ATOM 2692 N N . ILE A 1 351 ? 12.422 -12.242 -1.289 1 98.94 351 ILE A N 1
ATOM 2693 C CA . ILE A 1 351 ? 12.883 -13.547 -0.824 1 98.94 351 ILE A CA 1
ATOM 2694 C C . ILE A 1 351 ? 14.234 -13.391 -0.118 1 98.94 351 ILE A C 1
ATOM 2696 O O . ILE A 1 351 ? 15.195 -12.883 -0.703 1 98.94 351 ILE A O 1
ATOM 2700 N N . LYS A 1 352 ? 14.305 -13.734 1.111 1 98.88 352 LYS A N 1
ATOM 2701 C CA . LYS A 1 352 ? 15.492 -13.656 1.959 1 98.88 352 LYS A CA 1
ATOM 2702 C C . LYS A 1 352 ? 15.914 -15.031 2.447 1 98.88 352 LYS A C 1
ATOM 2704 O O . LYS A 1 352 ? 15.156 -15.719 3.137 1 98.88 352 LYS A O 1
ATOM 2709 N N . GLY A 1 353 ? 17.078 -15.43 2.135 1 98.62 353 GLY A N 1
ATOM 2710 C CA . GLY A 1 353 ? 17.516 -16.781 2.488 1 98.62 353 GLY A CA 1
ATOM 2711 C C . GLY A 1 353 ? 16.641 -17.859 1.903 1 98.62 353 GLY A C 1
ATOM 2712 O O . GLY A 1 353 ? 16.266 -18.812 2.598 1 98.62 353 GLY A O 1
ATOM 2713 N N . GLY A 1 354 ? 16.203 -17.656 0.713 1 98.75 354 GLY A N 1
ATOM 2714 C CA . GLY A 1 354 ? 15.414 -18.641 -0.011 1 98.75 354 GLY A CA 1
ATOM 2715 C C . GLY A 1 354 ? 13.992 -18.75 0.487 1 98.75 354 GLY A C 1
ATOM 2716 O O . GLY A 1 354 ? 13.219 -19.578 0.016 1 98.75 354 GLY A O 1
ATOM 2717 N N . LYS A 1 355 ? 13.586 -17.875 1.384 1 98.75 355 LYS A N 1
ATOM 2718 C CA . LYS A 1 355 ? 12.25 -17.922 1.98 1 98.75 355 LYS A CA 1
ATOM 2719 C C . LYS A 1 355 ? 11.516 -16.594 1.754 1 98.75 355 LYS A C 1
ATOM 2721 O O . LYS A 1 355 ? 12.141 -15.547 1.635 1 98.75 355 LYS A O 1
ATOM 2726 N N . SER A 1 356 ? 10.203 -16.734 1.655 1 98.81 356 SER A N 1
ATOM 2727 C CA . SER A 1 356 ? 9.406 -15.516 1.547 1 98.81 356 SER A CA 1
ATOM 2728 C C . SER A 1 356 ? 9.609 -14.617 2.762 1 98.81 356 SER A C 1
ATOM 2730 O O . SER A 1 356 ? 9.469 -15.062 3.902 1 98.81 356 SER A O 1
ATOM 2732 N N . TRP A 1 357 ? 9.969 -13.43 2.543 1 98.88 357 TRP A N 1
ATOM 2733 C CA . TRP A 1 357 ? 10.148 -12.453 3.613 1 98.88 357 TRP A CA 1
ATOM 2734 C C . TRP A 1 357 ? 9.016 -11.43 3.611 1 98.88 357 TRP A C 1
ATOM 2736 O O . TRP A 1 357 ? 8.5 -11.062 4.672 1 98.88 357 TRP A O 1
ATOM 2746 N N . ASP A 1 358 ? 8.68 -10.969 2.461 1 98.81 358 ASP A N 1
ATOM 2747 C CA . ASP A 1 358 ? 7.555 -10.07 2.23 1 98.81 358 ASP A CA 1
ATOM 2748 C C . ASP A 1 358 ? 6.961 -10.273 0.837 1 98.81 358 ASP A C 1
ATOM 2750 O O . ASP A 1 358 ? 7.625 -10.812 -0.051 1 98.81 358 ASP A O 1
ATOM 2754 N N . THR A 1 359 ? 5.707 -9.922 0.691 1 98.81 359 THR A N 1
ATOM 2755 C CA . THR A 1 359 ? 5.027 -10.016 -0.595 1 98.81 359 THR A CA 1
ATOM 2756 C C . THR A 1 359 ? 4.008 -8.891 -0.752 1 98.81 359 THR A C 1
ATOM 2758 O O . THR A 1 359 ? 3.555 -8.312 0.239 1 98.81 359 THR A O 1
ATOM 2761 N N . SER A 1 360 ? 3.732 -8.555 -1.973 1 98.81 360 SER A N 1
ATOM 2762 C CA . SER A 1 360 ? 2.848 -7.422 -2.242 1 98.81 360 SER A CA 1
ATOM 2763 C C . SER A 1 360 ? 1.395 -7.777 -1.945 1 98.81 360 SER A C 1
ATOM 2765 O O . SER A 1 360 ? 0.604 -6.914 -1.563 1 98.81 360 SER A O 1
ATOM 2767 N N . MET A 1 361 ? 1.047 -9.047 -2.096 1 98.12 361 MET A N 1
ATOM 2768 C CA . MET A 1 361 ? -0.325 -9.461 -1.821 1 98.12 361 MET A CA 1
ATOM 2769 C C . MET A 1 361 ? -0.556 -9.617 -0.322 1 98.12 361 MET A C 1
ATOM 2771 O O . MET A 1 361 ? 0.399 -9.703 0.452 1 98.12 361 MET A O 1
ATOM 2775 N N . GLY A 1 362 ? -1.808 -9.578 0.075 1 97.25 362 GLY A N 1
ATOM 2776 C CA . GLY A 1 362 ? -2.133 -9.453 1.486 1 97.25 362 GLY A CA 1
ATOM 2777 C C . GLY A 1 362 ? -2.988 -10.602 2.004 1 97.25 362 GLY A C 1
ATOM 2778 O O . GLY A 1 362 ? -2.646 -11.766 1.819 1 97.25 362 GLY A O 1
ATOM 2779 N N . LEU A 1 363 ? -4.078 -10.203 2.678 1 96.81 363 LEU A N 1
ATOM 2780 C CA . LEU A 1 363 ? -5.094 -11.148 3.141 1 96.81 363 LEU A CA 1
ATOM 2781 C C . LEU A 1 363 ? -5.684 -11.922 1.971 1 96.81 363 LEU A C 1
ATOM 2783 O O . LEU A 1 363 ? -6 -13.109 2.105 1 96.81 363 LEU A O 1
ATOM 2787 N N . THR A 1 364 ? -5.805 -11.25 0.917 1 94.75 364 THR A N 1
ATOM 2788 C CA . THR A 1 364 ? -6.301 -11.797 -0.338 1 94.75 364 THR A CA 1
ATOM 2789 C C . THR A 1 364 ? -5.363 -11.453 -1.49 1 94.75 364 THR A C 1
ATOM 2791 O O . THR A 1 364 ? -4.453 -10.633 -1.331 1 94.75 364 THR A O 1
ATOM 2794 N N . PRO A 1 365 ? -5.547 -12.07 -2.656 1 94.88 365 PRO A N 1
ATOM 2795 C CA . PRO A 1 365 ? -4.723 -11.75 -3.822 1 94.88 365 PRO A CA 1
ATOM 2796 C C . PRO A 1 365 ? -4.977 -10.336 -4.352 1 94.88 365 PRO A C 1
ATOM 2798 O O . PRO A 1 365 ? -4.305 -9.898 -5.289 1 94.88 365 PRO A O 1
ATOM 2801 N N . LEU A 1 366 ? -5.867 -9.625 -3.76 1 96 366 LEU A N 1
ATOM 2802 C CA . LEU A 1 366 ? -6.273 -8.32 -4.258 1 96 366 LEU A CA 1
ATOM 2803 C C . LEU A 1 366 ? -5.203 -7.273 -3.975 1 96 366 LEU A C 1
ATOM 2805 O O . LEU A 1 366 ? -4.879 -6.457 -4.844 1 96 366 LEU A O 1
ATOM 2809 N N . ALA A 1 367 ? -4.672 -7.281 -2.787 1 97.62 367 ALA A N 1
ATOM 2810 C CA . ALA A 1 367 ? -3.744 -6.234 -2.359 1 97.62 367 ALA A CA 1
ATOM 2811 C C . ALA A 1 367 ? -2.457 -6.277 -3.176 1 97.62 367 ALA A C 1
ATOM 2813 O O . ALA A 1 367 ? -2.055 -7.336 -3.658 1 97.62 367 ALA A O 1
ATOM 2814 N N . GLY A 1 368 ? -1.801 -5.168 -3.295 1 98.44 368 GLY A N 1
ATOM 2815 C CA . GLY A 1 368 ? -0.509 -5.094 -3.959 1 98.44 368 GLY A CA 1
ATOM 2816 C C . GLY A 1 368 ? -0.584 -4.477 -5.344 1 98.44 368 GLY A C 1
ATOM 2817 O O . GLY A 1 368 ? -1.109 -3.375 -5.508 1 98.44 368 GLY A O 1
ATOM 2818 N N . LEU A 1 369 ? -0.099 -5.141 -6.305 1 98.81 369 LEU A N 1
ATOM 2819 C CA . LEU A 1 369 ? -0.032 -4.648 -7.676 1 98.81 369 LEU A CA 1
ATOM 2820 C C . LEU A 1 369 ? -1.394 -4.742 -8.359 1 98.81 369 LEU A C 1
ATOM 2822 O O . LEU A 1 369 ? -2.139 -5.699 -8.133 1 98.81 369 LEU A O 1
ATOM 2826 N N . PRO A 1 370 ? -1.698 -3.764 -9.211 1 98.56 370 PRO A N 1
ATOM 2827 C CA . PRO A 1 370 ? -2.893 -3.947 -10.039 1 98.56 370 PRO A CA 1
ATOM 2828 C C . PRO A 1 370 ? -2.748 -5.094 -11.039 1 98.56 370 PRO A C 1
ATOM 2830 O O . PRO A 1 370 ? -1.629 -5.52 -11.336 1 98.56 370 PRO A O 1
ATOM 2833 N N . GLY A 1 371 ? -3.855 -5.613 -11.438 1 97.81 371 GLY A N 1
ATOM 2834 C CA . GLY A 1 371 ? -3.908 -6.637 -12.477 1 97.81 371 GLY A CA 1
ATOM 2835 C C . GLY A 1 371 ? -4.762 -6.234 -13.664 1 97.81 371 GLY A C 1
ATOM 2836 O O . GLY A 1 371 ? -4.953 -5.047 -13.922 1 97.81 371 GLY A O 1
ATOM 2837 N N . ALA A 1 372 ? -5.102 -7.234 -14.414 1 97.06 372 ALA A N 1
ATOM 2838 C CA . ALA A 1 372 ? -5.98 -6.98 -15.555 1 97.06 372 ALA A CA 1
ATOM 2839 C C . ALA A 1 372 ? -7.34 -6.457 -15.086 1 97.06 372 ALA A C 1
ATOM 2841 O O . ALA A 1 372 ? -7.887 -5.523 -15.68 1 97.06 372 ALA A O 1
ATOM 2842 N N . THR A 1 373 ? -7.859 -7.07 -14.047 1 96.12 373 THR A N 1
ATOM 2843 C CA . THR A 1 373 ? -9.195 -6.688 -13.602 1 96.12 373 THR A CA 1
ATOM 2844 C C . THR A 1 373 ? -9.18 -6.305 -12.125 1 96.12 373 THR A C 1
ATOM 2846 O O . THR A 1 373 ? -10.195 -5.867 -11.578 1 96.12 373 THR A O 1
ATOM 2849 N N . ARG A 1 374 ? -8.062 -6.5 -11.438 1 96.75 374 ARG A N 1
ATOM 2850 C CA . ARG A 1 374 ? -7.934 -6.188 -10.016 1 96.75 374 ARG A CA 1
ATOM 2851 C C . ARG A 1 374 ? -7.406 -4.773 -9.812 1 96.75 374 ARG A C 1
ATOM 2853 O O . ARG A 1 374 ? -6.527 -4.32 -10.539 1 96.75 374 ARG A O 1
ATOM 2860 N N . SER A 1 375 ? -7.848 -4.16 -8.773 1 98.31 375 SER A N 1
ATOM 2861 C CA . SER A 1 375 ? -7.441 -2.785 -8.5 1 98.31 375 SER A CA 1
ATOM 2862 C C . SER A 1 375 ? -6.02 -2.729 -7.949 1 98.31 375 SER A C 1
ATOM 2864 O O . SER A 1 375 ? -5.324 -1.726 -8.117 1 98.31 375 SER A O 1
ATOM 2866 N N . GLY A 1 376 ? -5.59 -3.836 -7.254 1 98.31 376 GLY A N 1
ATOM 2867 C CA . GLY A 1 376 ? -4.426 -3.695 -6.391 1 98.31 376 GLY A CA 1
ATOM 2868 C C . GLY A 1 376 ? -4.723 -2.928 -5.113 1 98.31 376 GLY A C 1
ATOM 2869 O O . GLY A 1 376 ? -5.879 -2.799 -4.715 1 98.31 376 GLY A O 1
ATOM 2870 N N . SER A 1 377 ? -3.672 -2.527 -4.465 1 98.38 377 SER A N 1
ATOM 2871 C CA . SER A 1 377 ? -3.84 -1.729 -3.254 1 98.38 377 SER A CA 1
ATOM 2872 C C . SER A 1 377 ? -4.395 -0.346 -3.574 1 98.38 377 SER A C 1
ATOM 2874 O O . SER A 1 377 ? -3.877 0.348 -4.453 1 98.38 377 SER A O 1
ATOM 2876 N N . VAL A 1 378 ? -5.445 0.013 -2.953 1 98.19 378 VAL A N 1
ATOM 2877 C CA . VAL A 1 378 ? -6.059 1.336 -2.998 1 98.19 378 VAL A CA 1
ATOM 2878 C C . VAL A 1 378 ? -6.367 1.811 -1.581 1 98.19 378 VAL A C 1
ATOM 2880 O O . VAL A 1 378 ? -6.176 1.068 -0.615 1 98.19 378 VAL A O 1
ATOM 2883 N N . ASP A 1 379 ? -6.758 3.074 -1.483 1 97.19 379 ASP A N 1
ATOM 2884 C CA . ASP A 1 379 ? -7.262 3.529 -0.191 1 97.19 379 ASP A CA 1
ATOM 2885 C C . ASP A 1 379 ? -8.336 2.584 0.344 1 97.19 379 ASP A C 1
ATOM 2887 O O . ASP A 1 379 ? -9.32 2.301 -0.344 1 97.19 379 ASP A O 1
ATOM 2891 N N . PRO A 1 380 ? -8.148 2.086 1.584 1 95.56 380 PRO A N 1
ATOM 2892 C CA . PRO A 1 380 ? -9.109 1.105 2.096 1 95.56 380 PRO A CA 1
ATOM 2893 C C . PRO A 1 380 ? -10.539 1.646 2.141 1 95.56 380 PRO A C 1
ATOM 2895 O O . PRO A 1 380 ? -11.492 0.87 2.182 1 95.56 380 PRO A O 1
ATOM 2898 N N . SER A 1 381 ? -10.727 2.912 2.096 1 92.44 381 SER A N 1
ATOM 2899 C CA . SER A 1 381 ? -12.055 3.508 2.141 1 92.44 381 SER A CA 1
ATOM 2900 C C . SER A 1 381 ? -12.602 3.75 0.738 1 92.44 381 SER A C 1
ATOM 2902 O O . SER A 1 381 ? -13.758 4.145 0.576 1 92.44 381 SER A O 1
ATOM 2904 N N . LEU A 1 382 ? -11.836 3.537 -0.263 1 95.25 382 LEU A N 1
ATOM 2905 C CA . LEU A 1 382 ? -12.172 3.928 -1.63 1 95.25 382 LEU A CA 1
ATOM 2906 C C . LEU A 1 382 ? -13.492 3.307 -2.064 1 95.25 382 LEU A C 1
ATOM 2908 O O . LEU A 1 382 ? -14.344 3.988 -2.641 1 95.25 382 LEU A O 1
ATOM 2912 N N . VAL A 1 383 ? -13.656 2.039 -1.774 1 92.94 383 VAL A N 1
ATOM 2913 C CA . VAL A 1 383 ? -14.781 1.31 -2.34 1 92.94 383 VAL A CA 1
ATOM 2914 C C . VAL A 1 383 ? -16.094 1.836 -1.749 1 92.94 383 VAL A C 1
ATOM 2916 O O . VAL A 1 383 ? -17.141 1.765 -2.389 1 92.94 383 VAL A O 1
ATOM 2919 N N . PHE A 1 384 ? -16.094 2.438 -0.573 1 89.88 384 PHE A N 1
ATOM 2920 C CA . PHE A 1 384 ? -17.281 3.004 0.061 1 89.88 384 PHE A CA 1
ATOM 2921 C C . PHE A 1 384 ? -17.672 4.312 -0.608 1 89.88 384 PHE A C 1
ATOM 2923 O O . PHE A 1 384 ? -18.812 4.781 -0.446 1 89.88 384 PHE A O 1
ATOM 2930 N N . HIS A 1 385 ? -16.766 4.91 -1.302 1 90.25 385 HIS A N 1
ATOM 2931 C CA . HIS A 1 385 ? -17.047 6.109 -2.084 1 90.25 385 HIS A CA 1
ATOM 2932 C C . HIS A 1 385 ? -17.344 5.758 -3.539 1 90.25 385 HIS A C 1
ATOM 2934 O O . HIS A 1 385 ? -17.766 6.617 -4.316 1 90.25 385 HIS A O 1
ATOM 2940 N N . TYR A 1 386 ? -17.109 4.527 -3.855 1 92.88 386 TYR A N 1
ATOM 2941 C CA . TYR A 1 386 ? -17.281 4.039 -5.219 1 92.88 386 TYR A CA 1
ATOM 2942 C C . TYR A 1 386 ? -18.75 3.727 -5.5 1 92.88 386 TYR A C 1
ATOM 2944 O O . TYR A 1 386 ? -19.266 4.047 -6.574 1 92.88 386 TYR A O 1
ATOM 2952 N N . ALA A 1 387 ? -19.359 3.123 -4.527 1 87.38 387 ALA A N 1
ATOM 2953 C CA . ALA A 1 387 ? -20.766 2.738 -4.664 1 87.38 387 ALA A CA 1
ATOM 2954 C C . ALA A 1 387 ? -21.453 2.656 -3.301 1 87.38 387 ALA A C 1
ATOM 2956 O O . ALA A 1 387 ? -20.781 2.441 -2.281 1 87.38 387 ALA A O 1
ATOM 2957 N N . SER A 1 388 ? -22.719 2.77 -3.25 1 81.69 388 SER A N 1
ATOM 2958 C CA . SER A 1 388 ? -23.484 2.809 -2.002 1 81.69 388 SER A CA 1
ATOM 2959 C C . SER A 1 388 ? -23.844 1.404 -1.528 1 81.69 388 SER A C 1
ATOM 2961 O O . SER A 1 388 ? -24.109 1.194 -0.345 1 81.69 388 SER A O 1
ATOM 2963 N N . ASP A 1 389 ? -23.797 0.492 -2.367 1 80.06 389 ASP A N 1
ATOM 2964 C CA . ASP A 1 389 ? -24.25 -0.852 -2.027 1 80.06 389 ASP A CA 1
ATOM 2965 C C . ASP A 1 389 ? -23.078 -1.81 -1.871 1 80.06 389 ASP A C 1
ATOM 2967 O O . ASP A 1 389 ? -23.203 -3.012 -2.113 1 80.06 389 ASP A O 1
ATOM 2971 N N . VAL A 1 390 ? -22 -1.373 -1.417 1 83.88 390 VAL A N 1
ATOM 2972 C CA . VAL A 1 390 ? -20.766 -2.139 -1.473 1 83.88 390 VAL A CA 1
ATOM 2973 C C . VAL A 1 390 ? -20.812 -3.287 -0.468 1 83.88 390 VAL A C 1
ATOM 2975 O O . VAL A 1 390 ? -20.172 -4.316 -0.656 1 83.88 390 VAL A O 1
ATOM 2978 N N . GLY A 1 391 ? -21.547 -3.193 0.571 1 78.62 391 GLY A N 1
ATOM 2979 C CA . GLY A 1 391 ? -21.625 -4.23 1.588 1 78.62 391 GLY A CA 1
ATOM 2980 C C . GLY A 1 391 ? -22.625 -5.32 1.251 1 78.62 391 GLY A C 1
ATOM 2981 O O . GLY A 1 391 ? -22.641 -6.371 1.897 1 78.62 391 GLY A O 1
ATOM 2982 N N . LYS A 1 392 ? -23.359 -5.105 0.187 1 79.75 392 LYS A N 1
ATOM 2983 C CA . LYS A 1 392 ? -24.375 -6.086 -0.22 1 79.75 392 LYS A CA 1
ATOM 2984 C C . LYS A 1 392 ? -23.734 -7.227 -1.006 1 79.75 392 LYS A C 1
ATOM 2986 O O . LYS A 1 392 ? -22.625 -7.082 -1.536 1 79.75 392 LYS A O 1
ATOM 2991 N N . LEU A 1 393 ? -24.469 -8.367 -0.985 1 78.75 393 LEU A N 1
ATOM 2992 C CA . LEU A 1 393 ? -24 -9.508 -1.769 1 78.75 393 LEU A CA 1
ATOM 2993 C C . LEU A 1 393 ? -24.078 -9.203 -3.262 1 78.75 393 LEU A C 1
ATOM 2995 O O . LEU A 1 393 ? -25.031 -8.594 -3.73 1 78.75 393 LEU A O 1
ATOM 2999 N N . SER A 1 394 ? -23.062 -9.633 -3.943 1 78.81 394 SER A N 1
ATOM 3000 C CA . SER A 1 394 ? -23.031 -9.453 -5.391 1 78.81 394 SER A CA 1
ATOM 3001 C C . SER A 1 394 ? -24.031 -10.375 -6.086 1 78.81 394 SER A C 1
ATOM 3003 O O . SER A 1 394 ? -24.281 -11.492 -5.621 1 78.81 394 SER A O 1
ATOM 3005 N N . PRO A 1 395 ? -24.578 -9.953 -7.207 1 71.88 395 PRO A N 1
ATOM 3006 C CA . PRO A 1 395 ? -25.438 -10.852 -7.996 1 71.88 395 PRO A CA 1
ATOM 3007 C C . PRO A 1 395 ? -24.688 -12.086 -8.492 1 71.88 395 PRO A C 1
ATOM 3009 O O . PRO A 1 395 ? -25.312 -13.109 -8.797 1 71.88 395 PRO A O 1
ATOM 3012 N N . ALA A 1 396 ? -23.453 -12.023 -8.508 1 67.62 396 ALA A N 1
ATOM 3013 C CA . ALA A 1 396 ? -22.625 -13.133 -8.984 1 67.62 396 ALA A CA 1
ATOM 3014 C C . ALA A 1 396 ? -22.469 -14.195 -7.902 1 67.62 396 ALA A C 1
ATOM 3016 O O . ALA A 1 396 ? -21.906 -15.266 -8.156 1 67.62 396 ALA A O 1
ATOM 3017 N N . SER A 1 397 ? -22.969 -13.945 -6.801 1 69 397 SER A N 1
ATOM 3018 C CA . SER A 1 397 ? -22.828 -14.867 -5.68 1 69 397 SER A CA 1
ATOM 3019 C C . SER A 1 397 ? -23.578 -16.172 -5.938 1 69 397 SER A C 1
ATOM 3021 O O . SER A 1 397 ? -24.641 -16.156 -6.562 1 69 397 SER A O 1
ATOM 3023 N N . THR A 1 398 ? -22.922 -17.234 -5.688 1 62.41 398 THR A N 1
ATOM 3024 C CA . THR A 1 398 ? -23.516 -18.578 -5.734 1 62.41 398 THR A CA 1
ATOM 3025 C C . THR A 1 398 ? -23.453 -19.234 -4.363 1 62.41 398 THR A C 1
ATOM 3027 O O . THR A 1 398 ? -23.078 -18.609 -3.375 1 62.41 398 THR A O 1
ATOM 3030 N N . LYS A 1 399 ? -23.969 -20.406 -4.355 1 58.94 399 LYS A N 1
ATOM 3031 C CA . LYS A 1 399 ? -23.922 -21.203 -3.135 1 58.94 399 LYS A CA 1
ATOM 3032 C C . LYS A 1 399 ? -22.5 -21.312 -2.588 1 58.94 399 LYS A C 1
ATOM 3034 O O . LYS A 1 399 ? -22.297 -21.297 -1.373 1 58.94 399 LYS A O 1
ATOM 3039 N N . HIS A 1 400 ? -21.578 -21.391 -3.484 1 58.94 400 HIS A N 1
ATOM 3040 C CA . HIS A 1 400 ? -20.219 -21.625 -3.043 1 58.94 400 HIS A CA 1
ATOM 3041 C C . HIS A 1 400 ? -19.375 -20.344 -3.119 1 58.94 400 HIS A C 1
ATOM 3043 O O . HIS A 1 400 ? -18.203 -20.359 -2.754 1 58.94 400 HIS A O 1
ATOM 3049 N N . LEU A 1 401 ? -20.188 -19.406 -3.668 1 62.47 401 LEU A N 1
ATOM 3050 C CA . LEU A 1 401 ? -19.453 -18.156 -3.859 1 62.47 401 LEU A CA 1
ATOM 3051 C C . LEU A 1 401 ? -20.203 -16.984 -3.225 1 62.47 401 LEU A C 1
ATOM 3053 O O . LEU A 1 401 ? -21.219 -16.531 -3.766 1 62.47 401 LEU A O 1
ATOM 3057 N N . HIS A 1 402 ? -19.781 -16.625 -2.045 1 68.94 402 HIS A N 1
ATOM 3058 C CA . HIS A 1 402 ? -20.312 -15.422 -1.406 1 68.94 402 HIS A CA 1
ATOM 3059 C C . HIS A 1 402 ? -19.344 -14.242 -1.552 1 68.94 402 HIS A C 1
ATOM 3061 O O . HIS A 1 402 ? -18.328 -14.188 -0.874 1 68.94 402 HIS A O 1
ATOM 3067 N N . ILE A 1 403 ? -19.766 -13.367 -2.547 1 77.81 403 ILE A N 1
ATOM 3068 C CA . ILE A 1 403 ? -18.906 -12.227 -2.799 1 77.81 403 ILE A CA 1
ATOM 3069 C C . ILE A 1 403 ? -19.688 -10.93 -2.619 1 77.81 403 ILE A C 1
ATOM 3071 O O . ILE A 1 403 ? -20.859 -10.852 -3.014 1 77.81 403 ILE A O 1
ATOM 3075 N N . SER A 1 404 ? -19.109 -9.977 -1.964 1 83.56 404 SER A N 1
ATOM 3076 C CA . SER A 1 404 ? -19.75 -8.664 -1.819 1 83.56 404 SER A CA 1
ATOM 3077 C C . SER A 1 404 ? -19.609 -7.84 -3.092 1 83.56 404 SER A C 1
ATOM 3079 O O . SER A 1 404 ? -18.766 -8.141 -3.943 1 83.56 404 SER A O 1
ATOM 3081 N N . ARG A 1 405 ? -20.469 -6.879 -3.217 1 89.38 405 ARG A N 1
ATOM 3082 C CA . ARG A 1 405 ? -20.359 -5.945 -4.328 1 89.38 405 ARG A CA 1
ATOM 3083 C C . ARG A 1 405 ? -19 -5.258 -4.328 1 89.38 405 ARG A C 1
ATOM 3085 O O . ARG A 1 405 ? -18.422 -5.02 -5.387 1 89.38 405 ARG A O 1
ATOM 3092 N N . ALA A 1 406 ? -18.484 -4.969 -3.188 1 90.81 406 ALA A N 1
ATOM 3093 C CA . ALA A 1 406 ? -17.156 -4.371 -3.062 1 90.81 406 ALA A CA 1
ATOM 3094 C C . ALA A 1 406 ? -16.094 -5.285 -3.662 1 90.81 406 ALA A C 1
ATOM 3096 O O . ALA A 1 406 ? -15.242 -4.832 -4.434 1 90.81 406 ALA A O 1
ATOM 3097 N N . GLU A 1 407 ? -16.156 -6.48 -3.312 1 89.5 407 GLU A N 1
ATOM 3098 C CA . GLU A 1 407 ? -15.18 -7.445 -3.809 1 89.5 407 GLU A CA 1
ATOM 3099 C C . GLU A 1 407 ? -15.289 -7.617 -5.32 1 89.5 407 GLU A C 1
ATOM 3101 O O . GLU A 1 407 ? -14.281 -7.777 -6.012 1 89.5 407 GLU A O 1
ATOM 3106 N N . GLU A 1 408 ? -16.484 -7.598 -5.801 1 91.31 408 GLU A N 1
ATOM 3107 C CA . GLU A 1 408 ? -16.688 -7.688 -7.242 1 91.31 408 GLU A CA 1
ATOM 3108 C C . GLU A 1 408 ? -16.047 -6.496 -7.961 1 91.31 408 GLU A C 1
ATOM 3110 O O . GLU A 1 408 ? -15.352 -6.668 -8.961 1 91.31 408 GLU A O 1
ATOM 3115 N N . ILE A 1 409 ? -16.312 -5.324 -7.48 1 94.62 409 ILE A N 1
ATOM 3116 C CA . ILE A 1 409 ? -15.781 -4.102 -8.078 1 94.62 409 ILE A CA 1
ATOM 3117 C C . ILE A 1 409 ? -14.258 -4.141 -8.062 1 94.62 409 ILE A C 1
ATOM 3119 O O . ILE A 1 409 ? -13.617 -3.947 -9.102 1 94.62 409 ILE A O 1
ATOM 3123 N N . LEU A 1 410 ? -13.672 -4.473 -6.949 1 96.12 410 LEU A N 1
ATOM 3124 C CA . LEU A 1 410 ? -12.234 -4.371 -6.742 1 96.12 410 LEU A CA 1
ATOM 3125 C C . LEU A 1 410 ? -11.5 -5.488 -7.48 1 96.12 410 LEU A C 1
ATOM 3127 O O . LEU A 1 410 ? -10.367 -5.297 -7.938 1 96.12 410 LEU A O 1
ATOM 3131 N N . ASN A 1 411 ? -12.156 -6.633 -7.66 1 93.56 411 ASN A N 1
ATOM 3132 C CA . ASN A 1 411 ? -11.477 -7.789 -8.234 1 93.56 411 ASN A CA 1
ATOM 3133 C C . ASN A 1 411 ? -11.789 -7.938 -9.727 1 93.56 411 ASN A C 1
ATOM 3135 O O . ASN A 1 411 ? -10.961 -8.438 -10.492 1 93.56 411 ASN A O 1
ATOM 3139 N N . LYS A 1 412 ? -12.953 -7.48 -10.172 1 92.75 412 LYS A N 1
ATOM 3140 C CA . LYS A 1 412 ? -13.398 -7.852 -11.516 1 92.75 412 LYS A CA 1
ATOM 3141 C C . LYS A 1 412 ? -13.625 -6.613 -12.375 1 92.75 412 LYS A C 1
ATOM 3143 O O . LYS A 1 412 ? -13.562 -6.688 -13.602 1 92.75 412 LYS A O 1
ATOM 3148 N N . GLU A 1 413 ? -13.906 -5.492 -11.758 1 95.94 413 GLU A N 1
ATOM 3149 C CA . GLU A 1 413 ? -14.32 -4.324 -12.523 1 95.94 413 GLU A CA 1
ATOM 3150 C C . GLU A 1 413 ? -13.289 -3.205 -12.43 1 95.94 413 GLU A C 1
ATOM 3152 O O . GLU A 1 413 ? -13.617 -2.031 -12.617 1 95.94 413 GLU A O 1
ATOM 3157 N N . SER A 1 414 ? -12.109 -3.523 -12.023 1 98.19 414 SER A N 1
ATOM 3158 C CA . SER A 1 414 ? -11 -2.58 -11.898 1 98.19 414 SER A CA 1
ATOM 3159 C C . SER A 1 414 ? -9.812 -3.008 -12.75 1 98.19 414 SER A C 1
ATOM 3161 O O . SER A 1 414 ? -9.992 -3.627 -13.805 1 98.19 414 SER A O 1
ATOM 3163 N N . GLY A 1 415 ? -8.648 -2.596 -12.445 1 98.31 415 GLY A N 1
ATOM 3164 C CA . GLY A 1 415 ? -7.465 -2.975 -13.203 1 98.31 415 GLY A CA 1
ATOM 3165 C C . GLY A 1 415 ? -7.332 -2.223 -14.508 1 98.31 415 GLY A C 1
ATOM 3166 O O . GLY A 1 415 ? -8.125 -1.325 -14.805 1 98.31 415 GLY A O 1
ATOM 3167 N N . TRP A 1 416 ? -6.289 -2.598 -15.258 1 98.44 416 TRP A N 1
ATOM 3168 C CA . TRP A 1 416 ? -6.043 -1.846 -16.484 1 98.44 416 TRP A CA 1
ATOM 3169 C C . TRP A 1 416 ? -7.137 -2.109 -17.516 1 98.44 416 TRP A C 1
ATOM 3171 O O . TRP A 1 416 ? -7.32 -1.326 -18.453 1 98.44 416 TRP A O 1
ATOM 3181 N N . LYS A 1 417 ? -7.91 -3.188 -17.391 1 97.88 417 LYS A N 1
ATOM 3182 C CA . LYS A 1 417 ? -9.031 -3.43 -18.297 1 97.88 417 LYS A CA 1
ATOM 3183 C C . LYS A 1 417 ? -10.078 -2.326 -18.172 1 97.88 417 LYS A C 1
ATOM 3185 O O . LYS A 1 417 ? -10.633 -1.88 -19.188 1 97.88 417 LYS A O 1
ATOM 3190 N N . SER A 1 418 ? -10.398 -1.926 -16.969 1 97.94 418 SER A N 1
ATOM 3191 C CA . SER A 1 418 ? -11.398 -0.881 -16.781 1 97.94 418 SER A CA 1
ATOM 3192 C C . SER A 1 418 ? -10.961 0.429 -17.422 1 97.94 418 SER A C 1
ATOM 3194 O O . SER A 1 418 ? -11.805 1.233 -17.828 1 97.94 418 SER A O 1
ATOM 3196 N N . MET A 1 419 ? -9.703 0.637 -17.578 1 98.19 419 MET A N 1
ATOM 3197 C CA . MET A 1 419 ? -9.141 1.877 -18.109 1 98.19 419 MET A CA 1
ATOM 3198 C C . MET A 1 419 ? -9.008 1.806 -19.625 1 98.19 419 MET A C 1
ATOM 3200 O O . MET A 1 419 ? -9.18 2.811 -20.312 1 98.19 419 MET A O 1
ATOM 3204 N N . THR A 1 420 ? -8.727 0.604 -20.141 1 98.12 420 THR A N 1
ATOM 3205 C CA . THR A 1 420 ? -8.273 0.509 -21.516 1 98.12 420 THR A CA 1
ATOM 3206 C C . THR A 1 420 ? -9.25 -0.313 -22.344 1 98.12 420 THR A C 1
ATOM 3208 O O . THR A 1 420 ? -9.211 -0.273 -23.578 1 98.12 420 THR A O 1
ATOM 3211 N N . GLY A 1 421 ? -10.023 -1.169 -21.734 1 96.88 421 GLY A N 1
ATOM 3212 C CA . GLY A 1 421 ? -10.984 -1.994 -22.438 1 96.88 421 GLY A CA 1
ATOM 3213 C C . GLY A 1 421 ? -10.453 -3.369 -22.781 1 96.88 421 GLY A C 1
ATOM 3214 O O . GLY A 1 421 ? -11.172 -4.195 -23.344 1 96.88 421 GLY A O 1
ATOM 3215 N N . THR A 1 422 ? -9.188 -3.67 -22.391 1 96.06 422 THR A N 1
ATOM 3216 C CA . THR A 1 422 ? -8.625 -4.969 -22.734 1 96.06 422 THR A CA 1
ATOM 3217 C C . THR A 1 422 ? -7.836 -5.547 -21.562 1 96.06 422 THR A C 1
ATOM 3219 O O . THR A 1 422 ? -7.246 -4.805 -20.781 1 96.06 422 THR A O 1
ATOM 3222 N N . THR A 1 423 ? -7.867 -6.875 -21.406 1 94.38 423 THR A N 1
ATOM 3223 C CA . THR A 1 423 ? -7.066 -7.562 -20.406 1 94.38 423 THR A CA 1
ATOM 3224 C C . THR A 1 423 ? -5.688 -7.906 -20.953 1 94.38 423 THR A C 1
ATOM 3226 O O . THR A 1 423 ? -4.801 -8.328 -20.203 1 94.38 423 THR A O 1
ATOM 3229 N N . ASN A 1 424 ? -5.512 -7.797 -22.25 1 94.75 424 ASN A N 1
ATOM 3230 C CA . ASN A 1 424 ? -4.25 -8.133 -22.906 1 94.75 424 ASN A CA 1
ATOM 3231 C C . ASN A 1 424 ? -3.203 -7.047 -22.703 1 94.75 424 ASN A C 1
ATOM 3233 O O . ASN A 1 424 ? -3.225 -6.02 -23.391 1 94.75 424 ASN A O 1
ATOM 3237 N N . PHE A 1 425 ? -2.242 -7.316 -21.922 1 96.62 425 PHE A N 1
ATOM 3238 C CA . PHE A 1 425 ? -1.267 -6.293 -21.562 1 96.62 425 PHE A CA 1
ATOM 3239 C C . PHE A 1 425 ? -0.333 -5.996 -22.719 1 96.62 425 PHE A C 1
ATOM 3241 O O . PHE A 1 425 ? 0.244 -4.91 -22.797 1 96.62 425 PHE A O 1
ATOM 3248 N N . GLY A 1 426 ? -0.094 -7.016 -23.562 1 96.56 426 GLY A N 1
ATOM 3249 C CA . GLY A 1 426 ? 0.679 -6.738 -24.766 1 96.56 426 GLY A CA 1
ATOM 3250 C C . GLY A 1 426 ? 0.107 -5.602 -25.594 1 96.56 426 GLY A C 1
ATOM 3251 O O . GLY A 1 426 ? 0.852 -4.758 -26.094 1 96.56 426 GLY A O 1
ATOM 3252 N N . VAL A 1 427 ? -1.241 -5.566 -25.672 1 96.75 427 VAL A N 1
ATOM 3253 C CA . VAL A 1 427 ? -1.931 -4.508 -26.391 1 96.75 427 VAL A CA 1
ATOM 3254 C C . VAL A 1 427 ? -1.765 -3.182 -25.656 1 96.75 427 VAL A C 1
ATOM 3256 O O . VAL A 1 427 ? -1.516 -2.145 -26.266 1 96.75 427 VAL A O 1
ATOM 3259 N N . VAL A 1 428 ? -1.841 -3.223 -24.359 1 97.62 428 VAL A N 1
ATOM 3260 C CA . VAL A 1 428 ? -1.698 -2.025 -23.547 1 97.62 428 VAL A CA 1
ATOM 3261 C C . VAL A 1 428 ? -0.301 -1.438 -23.719 1 97.62 428 VAL A C 1
ATOM 3263 O O . VAL A 1 428 ? -0.15 -0.233 -23.938 1 97.62 428 VAL A O 1
ATOM 3266 N N . ALA A 1 429 ? 0.712 -2.295 -23.656 1 97.81 429 ALA A N 1
ATOM 3267 C CA . ALA A 1 429 ? 2.111 -1.88 -23.688 1 97.81 429 ALA A CA 1
ATOM 3268 C C . ALA A 1 429 ? 2.482 -1.287 -25.047 1 97.81 429 ALA A C 1
ATOM 3270 O O . ALA A 1 429 ? 3.318 -0.386 -25.125 1 97.81 429 ALA A O 1
ATOM 3271 N N . GLU A 1 430 ? 1.832 -1.726 -26.078 1 96.81 430 GLU A N 1
ATOM 3272 C CA . GLU A 1 430 ? 2.23 -1.321 -27.422 1 96.81 430 GLU A CA 1
ATOM 3273 C C . GLU A 1 430 ? 1.379 -0.159 -27.922 1 96.81 430 GLU A C 1
ATOM 3275 O O . GLU A 1 430 ? 1.677 0.431 -28.953 1 96.81 430 GLU A O 1
ATOM 3280 N N . SER A 1 431 ? 0.403 0.216 -27.172 1 96.69 431 SER A N 1
ATOM 3281 C CA . SER A 1 431 ? -0.538 1.242 -27.609 1 96.69 431 SER A CA 1
ATOM 3282 C C . SER A 1 431 ? -0.047 2.637 -27.234 1 96.69 431 SER A C 1
ATOM 3284 O O . SER A 1 431 ? 0.533 2.83 -26.156 1 96.69 431 SER A O 1
ATOM 3286 N N . ASP A 1 432 ? -0.342 3.584 -28.047 1 94.94 432 ASP A N 1
ATOM 3287 C CA . ASP A 1 432 ? -0.003 4.977 -27.781 1 94.94 432 ASP A CA 1
ATOM 3288 C C . ASP A 1 432 ? -1.229 5.758 -27.312 1 94.94 432 ASP A C 1
ATOM 3290 O O . ASP A 1 432 ? -1.156 6.969 -27.094 1 94.94 432 ASP A O 1
ATOM 3294 N N . GLU A 1 433 ? -2.326 5.062 -27.203 1 97.19 433 GLU A N 1
ATOM 3295 C CA . GLU A 1 433 ? -3.508 5.719 -26.641 1 97.19 433 GLU A CA 1
ATOM 3296 C C . GLU A 1 433 ? -3.24 6.234 -25.234 1 97.19 433 GLU A C 1
ATOM 3298 O O . GLU A 1 433 ? -2.605 5.551 -24.422 1 97.19 433 GLU A O 1
ATOM 3303 N N . PRO A 1 434 ? -3.699 7.457 -24.938 1 97.12 434 PRO A N 1
ATOM 3304 C CA . PRO A 1 434 ? -3.396 8.07 -23.641 1 97.12 434 PRO A CA 1
ATOM 3305 C C . PRO A 1 434 ? -3.805 7.195 -22.453 1 97.12 434 PRO A C 1
ATOM 3307 O O . PRO A 1 434 ? -3.064 7.09 -21.469 1 97.12 434 PRO A O 1
ATOM 3310 N N . THR A 1 435 ? -4.926 6.582 -22.562 1 97.06 435 THR A N 1
ATOM 3311 C CA . THR A 1 435 ? -5.391 5.738 -21.469 1 97.06 435 THR A CA 1
ATOM 3312 C C . THR A 1 435 ? -4.512 4.504 -21.312 1 97.06 435 THR A C 1
ATOM 3314 O O . THR A 1 435 ? -4.281 4.023 -20.203 1 97.06 435 THR A O 1
ATOM 3317 N N . HIS A 1 436 ? -4.07 3.928 -22.453 1 98.19 436 HIS A N 1
ATOM 3318 C CA . HIS A 1 436 ? -3.166 2.785 -22.422 1 98.19 436 HIS A CA 1
ATOM 3319 C C . HIS A 1 436 ? -1.811 3.166 -21.844 1 98.19 436 HIS A C 1
ATOM 3321 O O . HIS A 1 436 ? -1.253 2.432 -21.016 1 98.19 436 HIS A O 1
ATOM 3327 N N . ARG A 1 437 ? -1.322 4.32 -22.266 1 98.31 437 ARG A N 1
ATOM 3328 C CA . ARG A 1 437 ? -0.052 4.809 -21.75 1 98.31 437 ARG A CA 1
ATOM 3329 C C . ARG A 1 437 ? -0.134 5.027 -20.234 1 98.31 437 ARG A C 1
ATOM 3331 O O . ARG A 1 437 ? 0.795 4.684 -19.5 1 98.31 437 ARG A O 1
ATOM 3338 N N . LEU A 1 438 ? -1.24 5.605 -19.812 1 98.69 438 LEU A N 1
ATOM 3339 C CA . LEU A 1 438 ? -1.435 5.836 -18.375 1 98.69 438 LEU A CA 1
ATOM 3340 C C . LEU A 1 438 ? -1.462 4.52 -17.609 1 98.69 438 LEU A C 1
ATOM 3342 O O . LEU A 1 438 ? -0.835 4.395 -16.562 1 98.69 438 LEU A O 1
ATOM 3346 N N . ALA A 1 439 ? -2.182 3.539 -18.141 1 98.75 439 ALA A N 1
ATOM 3347 C CA . ALA A 1 439 ? -2.25 2.229 -17.5 1 98.75 439 ALA A CA 1
ATOM 3348 C C . ALA A 1 439 ? -0.868 1.59 -17.406 1 98.75 439 ALA A C 1
ATOM 3350 O O . ALA A 1 439 ? -0.511 1.016 -16.375 1 98.75 439 ALA A O 1
ATOM 3351 N N . PHE A 1 440 ? -0.104 1.74 -18.531 1 98.75 440 PHE A N 1
ATOM 3352 C CA . PHE A 1 440 ? 1.258 1.221 -18.562 1 98.75 440 PHE A CA 1
ATOM 3353 C C . PHE A 1 440 ? 2.123 1.898 -17.516 1 98.75 440 PHE A C 1
ATOM 3355 O O . PHE A 1 440 ? 2.828 1.228 -16.75 1 98.75 440 PHE A O 1
ATOM 3362 N N . GLU A 1 441 ? 2.014 3.178 -17.375 1 98.81 441 GLU A N 1
ATOM 3363 C CA . GLU A 1 441 ? 2.818 3.955 -16.438 1 98.81 441 GLU A CA 1
ATOM 3364 C C . GLU A 1 441 ? 2.436 3.643 -14.992 1 98.81 441 GLU A C 1
ATOM 3366 O O . GLU A 1 441 ? 3.297 3.598 -14.117 1 98.81 441 GLU A O 1
ATOM 3371 N N . ILE A 1 442 ? 1.176 3.43 -14.758 1 98.81 442 ILE A N 1
ATOM 3372 C CA . ILE A 1 442 ? 0.708 3.078 -13.422 1 98.81 442 ILE A CA 1
ATOM 3373 C C . ILE A 1 442 ? 1.319 1.745 -12.992 1 98.81 442 ILE A C 1
ATOM 3375 O O . ILE A 1 442 ? 1.831 1.618 -11.875 1 98.81 442 ILE A O 1
ATOM 3379 N N . PHE A 1 443 ? 1.253 0.806 -13.883 1 98.75 443 PHE A N 1
ATOM 3380 C CA . PHE A 1 443 ? 1.762 -0.525 -13.57 1 98.75 443 PHE A CA 1
ATOM 3381 C C . PHE A 1 443 ? 3.26 -0.481 -13.297 1 98.75 443 PHE A C 1
ATOM 3383 O O . PHE A 1 443 ? 3.729 -1.043 -12.305 1 98.75 443 PHE A O 1
ATOM 3390 N N . VAL A 1 444 ? 4.008 0.228 -14.117 1 98.88 444 VAL A N 1
ATOM 3391 C CA . VAL A 1 444 ? 5.449 0.373 -13.977 1 98.88 444 VAL A CA 1
ATOM 3392 C C . VAL A 1 444 ? 5.77 1.067 -12.648 1 98.88 444 VAL A C 1
ATOM 3394 O O . VAL A 1 444 ? 6.668 0.644 -11.922 1 98.88 444 VAL A O 1
ATOM 3397 N N . ASP A 1 445 ? 5.012 2.061 -12.375 1 98.75 445 ASP A N 1
ATOM 3398 C CA . ASP A 1 445 ? 5.23 2.842 -11.156 1 98.75 445 ASP A CA 1
ATOM 3399 C C . ASP A 1 445 ? 5.039 1.982 -9.914 1 98.75 445 ASP A C 1
ATOM 3401 O O . ASP A 1 445 ? 5.848 2.035 -8.984 1 98.75 445 ASP A O 1
ATOM 3405 N N . ARG A 1 446 ? 3.959 1.227 -9.906 1 98.81 446 ARG A N 1
ATOM 3406 C CA . ARG A 1 446 ? 3.676 0.393 -8.742 1 98.81 446 ARG A CA 1
ATOM 3407 C C . ARG A 1 446 ? 4.738 -0.688 -8.57 1 98.81 446 ARG A C 1
ATOM 3409 O O . ARG A 1 446 ? 5.164 -0.974 -7.449 1 98.81 446 ARG A O 1
ATOM 3416 N N . ILE A 1 447 ? 5.16 -1.279 -9.648 1 98.94 447 ILE A N 1
ATOM 3417 C CA . ILE A 1 447 ? 6.199 -2.303 -9.594 1 98.94 447 ILE A CA 1
ATOM 3418 C C . ILE A 1 447 ? 7.48 -1.705 -9.023 1 98.94 447 ILE A C 1
ATOM 3420 O O . ILE A 1 447 ? 8.086 -2.27 -8.109 1 98.94 447 ILE A O 1
ATOM 3424 N N . ALA A 1 448 ? 7.895 -0.547 -9.555 1 98.88 448 ALA A N 1
ATOM 3425 C CA . ALA A 1 448 ? 9.125 0.105 -9.117 1 98.88 448 ALA A CA 1
ATOM 3426 C C . ALA A 1 448 ? 9.07 0.432 -7.625 1 98.88 448 ALA A C 1
ATOM 3428 O O . ALA A 1 448 ? 10.078 0.297 -6.918 1 98.88 448 ALA A O 1
ATOM 3429 N N . GLY A 1 449 ? 7.926 0.878 -7.172 1 98.81 449 GLY A N 1
ATOM 3430 C CA . GLY A 1 449 ? 7.75 1.154 -5.758 1 98.81 449 GLY A CA 1
ATOM 3431 C C . GLY A 1 449 ? 8.008 -0.055 -4.875 1 98.81 449 GLY A C 1
ATOM 3432 O O . GLY A 1 449 ? 8.703 0.044 -3.863 1 98.81 449 GLY A O 1
ATOM 3433 N N . PHE A 1 450 ? 7.469 -1.198 -5.242 1 98.88 450 PHE A N 1
ATOM 3434 C CA . PHE A 1 450 ? 7.68 -2.416 -4.469 1 98.88 450 PHE A CA 1
ATOM 3435 C C . PHE A 1 450 ? 9.141 -2.854 -4.539 1 98.88 450 PHE A C 1
ATOM 3437 O O . PHE A 1 450 ? 9.695 -3.334 -3.551 1 98.88 450 PHE A O 1
ATOM 3444 N N . VAL A 1 451 ? 9.75 -2.705 -5.734 1 98.94 451 VAL A N 1
ATOM 3445 C CA . VAL A 1 451 ? 11.156 -3.072 -5.852 1 98.94 451 VAL A CA 1
ATOM 3446 C C . VAL A 1 451 ? 11.984 -2.236 -4.879 1 98.94 451 VAL A C 1
ATOM 3448 O O . VAL A 1 451 ? 12.859 -2.766 -4.188 1 98.94 451 VAL A O 1
ATOM 3451 N N . GLY A 1 452 ? 11.703 -0.911 -4.762 1 98.94 452 GLY A N 1
ATOM 3452 C CA . GLY A 1 452 ? 12.398 -0.06 -3.803 1 98.94 452 GLY A CA 1
ATOM 3453 C C . GLY A 1 452 ? 12.188 -0.492 -2.363 1 98.94 452 GLY A C 1
ATOM 3454 O O . GLY A 1 452 ? 13.148 -0.587 -1.596 1 98.94 452 GLY A O 1
ATOM 3455 N N . SER A 1 453 ? 10.969 -0.785 -1.998 1 98.88 453 SER A N 1
ATOM 3456 C CA . SER A 1 453 ? 10.633 -1.225 -0.647 1 98.88 453 SER A CA 1
ATOM 3457 C C . SER A 1 453 ? 11.328 -2.539 -0.305 1 98.88 453 SER A C 1
ATOM 3459 O O . SER A 1 453 ? 11.859 -2.697 0.797 1 98.88 453 SER A O 1
ATOM 3461 N N . TYR A 1 454 ? 11.312 -3.432 -1.259 1 98.94 454 TYR A N 1
ATOM 3462 C CA . TYR A 1 454 ? 11.859 -4.758 -1.002 1 98.94 454 TYR A CA 1
ATOM 3463 C C . TYR A 1 454 ? 13.383 -4.73 -1.015 1 98.94 454 TYR A C 1
ATOM 3465 O O . TYR A 1 454 ? 14.031 -5.496 -0.297 1 98.94 454 TYR A O 1
ATOM 3473 N N . PHE A 1 455 ? 14.008 -3.822 -1.803 1 98.88 455 PHE A N 1
ATOM 3474 C CA . PHE A 1 455 ? 15.453 -3.607 -1.727 1 98.88 455 PHE A CA 1
ATOM 3475 C C . PHE A 1 455 ? 15.867 -3.232 -0.31 1 98.88 455 PHE A C 1
ATOM 3477 O O . PHE A 1 455 ? 16.844 -3.764 0.216 1 98.88 455 PHE A O 1
ATOM 3484 N N . VAL A 1 456 ? 15.055 -2.389 0.374 1 98.81 456 VAL A N 1
ATOM 3485 C CA . VAL A 1 456 ? 15.328 -1.91 1.727 1 98.81 456 VAL A CA 1
ATOM 3486 C C . VAL A 1 456 ? 15.109 -3.041 2.729 1 98.81 456 VAL A C 1
ATOM 3488 O O . VAL A 1 456 ? 15.914 -3.23 3.645 1 98.81 456 VAL A O 1
ATOM 3491 N N . THR A 1 457 ? 14.039 -3.805 2.518 1 98.44 457 THR A N 1
ATOM 3492 C CA . THR A 1 457 ? 13.742 -4.855 3.482 1 98.44 457 THR A CA 1
ATOM 3493 C C . THR A 1 457 ? 14.805 -5.949 3.438 1 98.44 457 THR A C 1
ATOM 3495 O O . THR A 1 457 ? 15.062 -6.617 4.445 1 98.44 457 THR A O 1
ATOM 3498 N N . LEU A 1 458 ? 15.461 -6.055 2.289 1 98.69 458 LEU A N 1
ATOM 3499 C CA . LEU A 1 458 ? 16.562 -7.004 2.143 1 98.69 458 LEU A CA 1
ATOM 3500 C C . LEU A 1 458 ? 17.891 -6.344 2.473 1 98.69 458 LEU A C 1
ATOM 3502 O O . LEU A 1 458 ? 18.953 -6.945 2.275 1 98.69 458 LEU A O 1
ATOM 3506 N N . GLU A 1 459 ? 17.875 -5.109 2.889 1 98.06 459 GLU A N 1
ATOM 3507 C CA . GLU A 1 459 ? 19.016 -4.332 3.35 1 98.06 459 GLU A CA 1
ATOM 3508 C C . GLU A 1 459 ? 20.062 -4.172 2.242 1 98.06 459 GLU A C 1
ATOM 3510 O O . GLU A 1 459 ? 21.266 -4.211 2.5 1 98.06 459 GLU A O 1
ATOM 3515 N N . GLY A 1 460 ? 19.594 -4.176 1.022 1 98.06 460 GLY A N 1
ATOM 3516 C CA . GLY A 1 460 ? 20.453 -3.953 -0.121 1 98.06 460 GLY A CA 1
ATOM 3517 C C . GLY A 1 460 ? 21.188 -5.207 -0.567 1 98.06 460 GLY A C 1
ATOM 3518 O O . GLY A 1 460 ? 21.938 -5.18 -1.546 1 98.06 460 GLY A O 1
ATOM 3519 N N . ARG A 1 461 ? 21.031 -6.227 0.148 1 97.94 461 ARG A N 1
ATOM 3520 C CA . ARG A 1 461 ? 21.656 -7.492 -0.229 1 97.94 461 ARG A CA 1
ATOM 3521 C C . ARG A 1 461 ? 20.766 -8.281 -1.176 1 97.94 461 ARG A C 1
ATOM 3523 O O . ARG A 1 461 ? 20.047 -9.188 -0.748 1 97.94 461 ARG A O 1
ATOM 3530 N N . VAL A 1 462 ? 20.891 -8.008 -2.463 1 98.5 462 VAL A N 1
ATOM 3531 C CA . VAL A 1 462 ? 20.016 -8.594 -3.477 1 98.5 462 VAL A CA 1
ATOM 3532 C C . VAL A 1 462 ? 20.875 -9.273 -4.551 1 98.5 462 VAL A C 1
ATOM 3534 O O . VAL A 1 462 ? 21.672 -8.617 -5.227 1 98.5 462 VAL A O 1
ATOM 3537 N N . ASP A 1 463 ? 20.641 -10.547 -4.707 1 98.19 463 ASP A N 1
ATOM 3538 C CA . ASP A 1 463 ? 21.375 -11.312 -5.711 1 98.19 463 ASP A CA 1
ATOM 3539 C C . ASP A 1 463 ? 20.828 -11.062 -7.109 1 98.19 463 ASP A C 1
ATOM 3541 O O . ASP A 1 463 ? 21.562 -11.117 -8.094 1 98.19 463 ASP A O 1
ATOM 3545 N N . ALA A 1 464 ? 19.5 -10.805 -7.203 1 98.62 464 ALA A N 1
ATOM 3546 C CA . ALA A 1 464 ? 18.906 -10.617 -8.523 1 98.62 464 ALA A CA 1
ATOM 3547 C C . ALA A 1 464 ? 17.516 -10.008 -8.422 1 98.62 464 ALA A C 1
ATOM 3549 O O . ALA A 1 464 ? 16.812 -10.219 -7.43 1 98.62 464 ALA A O 1
ATOM 3550 N N . LEU A 1 465 ? 17.172 -9.203 -9.328 1 98.88 465 LEU A N 1
ATOM 3551 C CA . LEU A 1 465 ? 15.797 -8.883 -9.68 1 98.88 465 LEU A CA 1
ATOM 3552 C C . LEU A 1 465 ? 15.281 -9.812 -10.773 1 98.88 465 LEU A C 1
ATOM 3554 O O . LEU A 1 465 ? 15.867 -9.898 -11.852 1 98.88 465 LEU A O 1
ATOM 3558 N N . VAL A 1 466 ? 14.18 -10.5 -10.508 1 98.94 466 VAL A N 1
ATOM 3559 C CA . VAL A 1 466 ? 13.75 -11.57 -11.406 1 98.94 466 VAL A CA 1
ATOM 3560 C C . VAL A 1 466 ? 12.352 -11.266 -11.938 1 98.94 466 VAL A C 1
ATOM 3562 O O . VAL A 1 466 ? 11.422 -11.047 -11.164 1 98.94 466 VAL A O 1
ATOM 3565 N N . PHE A 1 467 ? 12.219 -11.227 -13.227 1 98.94 467 PHE A N 1
ATOM 3566 C CA . PHE A 1 467 ? 10.93 -11.086 -13.891 1 98.94 467 PHE A CA 1
ATOM 3567 C C . PHE A 1 467 ? 10.352 -12.453 -14.242 1 98.94 467 PHE A C 1
ATOM 3569 O O . PHE A 1 467 ? 11.055 -13.305 -14.789 1 98.94 467 PHE A O 1
ATOM 3576 N N . ALA A 1 468 ? 9.117 -12.68 -13.906 1 98.81 468 ALA A N 1
ATOM 3577 C CA . ALA A 1 468 ? 8.406 -13.914 -14.234 1 98.81 468 ALA A CA 1
ATOM 3578 C C . ALA A 1 468 ? 6.926 -13.641 -14.492 1 98.81 468 ALA A C 1
ATOM 3580 O O . ALA A 1 468 ? 6.473 -12.5 -14.398 1 98.81 468 ALA A O 1
ATOM 3581 N N . GLY A 1 469 ? 6.191 -14.719 -14.859 1 97 469 GLY A N 1
ATOM 3582 C CA . GLY A 1 469 ? 4.809 -14.539 -15.266 1 97 469 GLY A CA 1
ATOM 3583 C C . GLY A 1 469 ? 4.672 -14.094 -16.719 1 97 469 GLY A C 1
ATOM 3584 O O . GLY A 1 469 ? 5.609 -13.539 -17.297 1 97 469 GLY A O 1
ATOM 3585 N N . GLY A 1 470 ? 3.543 -14.281 -17.281 1 94.5 470 GLY A N 1
ATOM 3586 C CA . GLY A 1 470 ? 3.314 -14.008 -18.688 1 94.5 470 GLY A CA 1
ATOM 3587 C C . GLY A 1 470 ? 3.85 -12.656 -19.125 1 94.5 470 GLY A C 1
ATOM 3588 O O . GLY A 1 470 ? 4.59 -12.555 -20.109 1 94.5 470 GLY A O 1
ATOM 3589 N N . ILE A 1 471 ? 3.529 -11.609 -18.422 1 97.06 471 ILE A N 1
ATOM 3590 C CA . ILE A 1 471 ? 3.957 -10.258 -18.766 1 97.06 471 ILE A CA 1
ATOM 3591 C C . ILE A 1 471 ? 5.457 -10.109 -18.516 1 97.06 471 ILE A C 1
ATOM 3593 O O . ILE A 1 471 ? 6.188 -9.594 -19.359 1 97.06 471 ILE A O 1
ATOM 3597 N N . GLY A 1 472 ? 5.969 -10.586 -17.328 1 98.12 472 GLY A N 1
ATOM 3598 C CA . GLY A 1 472 ? 7.387 -10.492 -17.016 1 98.12 472 GLY A CA 1
ATOM 3599 C C . GLY A 1 472 ? 8.273 -11.234 -18 1 98.12 472 GLY A C 1
ATOM 3600 O O . GLY A 1 472 ? 9.375 -10.789 -18.312 1 98.12 472 GLY A O 1
ATOM 3601 N N . GLU A 1 473 ? 7.766 -12.328 -18.531 1 97.56 473 GLU A N 1
ATOM 3602 C CA . GLU A 1 473 ? 8.523 -13.18 -19.453 1 97.56 473 GLU A CA 1
ATOM 3603 C C . GLU A 1 473 ? 8.492 -12.625 -20.875 1 97.56 473 GLU A C 1
ATOM 3605 O O . GLU A 1 473 ? 9.484 -12.719 -21.594 1 97.56 473 GLU A O 1
ATOM 3610 N N . HIS A 1 474 ? 7.43 -11.867 -21.234 1 95.75 474 HIS A N 1
ATOM 3611 C CA . HIS A 1 474 ? 7.246 -11.656 -22.672 1 95.75 474 HIS A CA 1
ATOM 3612 C C . HIS A 1 474 ? 7.277 -10.172 -23.016 1 95.75 474 HIS A C 1
ATOM 3614 O O . HIS A 1 474 ? 7.387 -9.805 -24.188 1 95.75 474 HIS A O 1
ATOM 3620 N N . SER A 1 475 ? 7.176 -9.32 -22.078 1 97.25 475 SER A N 1
ATOM 3621 C CA . SER A 1 475 ? 7.164 -7.895 -22.391 1 97.25 475 SER A CA 1
ATOM 3622 C C . SER A 1 475 ? 8.531 -7.266 -22.141 1 97.25 475 SER A C 1
ATOM 3624 O O . SER A 1 475 ? 8.797 -6.754 -21.047 1 97.25 475 SER A O 1
ATOM 3626 N N . ALA A 1 476 ? 9.305 -7.184 -23.172 1 98.06 476 ALA A N 1
ATOM 3627 C CA . ALA A 1 476 ? 10.609 -6.531 -23.094 1 98.06 476 ALA A CA 1
ATOM 3628 C C . ALA A 1 476 ? 10.461 -5.055 -22.734 1 98.06 476 ALA A C 1
ATOM 3630 O O . ALA A 1 476 ? 11.281 -4.508 -22 1 98.06 476 ALA A O 1
ATOM 3631 N N . LYS A 1 477 ? 9.438 -4.449 -23.25 1 98 477 LYS A N 1
ATOM 3632 C CA . LYS A 1 477 ? 9.188 -3.035 -22.984 1 98 477 LYS A CA 1
ATOM 3633 C C . LYS A 1 477 ? 8.969 -2.787 -21.5 1 98 477 LYS A C 1
ATOM 3635 O O . LYS A 1 477 ? 9.477 -1.812 -20.938 1 98 477 LYS A O 1
ATOM 3640 N N . LEU A 1 478 ? 8.203 -3.652 -20.859 1 98.56 478 LEU A N 1
ATOM 3641 C CA . LEU A 1 478 ? 7.953 -3.514 -19.438 1 98.56 478 LEU A CA 1
ATOM 3642 C C . LEU A 1 478 ? 9.234 -3.699 -18.641 1 98.56 478 LEU A C 1
ATOM 3644 O O . LEU A 1 478 ? 9.516 -2.932 -17.703 1 98.56 478 LEU A O 1
ATOM 3648 N N . ARG A 1 479 ? 9.977 -4.738 -18.953 1 98.75 479 ARG A N 1
ATOM 3649 C CA . ARG A 1 479 ? 11.234 -4.984 -18.234 1 98.75 479 ARG A CA 1
ATOM 3650 C C . ARG A 1 479 ? 12.156 -3.775 -18.328 1 98.75 479 ARG A C 1
ATOM 3652 O O . ARG A 1 479 ? 12.734 -3.355 -17.328 1 98.75 479 ARG A O 1
ATOM 3659 N N . SER A 1 480 ? 12.273 -3.217 -19.5 1 98.56 480 SER A N 1
ATOM 3660 C CA . SER A 1 480 ? 13.109 -2.037 -19.703 1 98.56 480 SER A CA 1
ATOM 3661 C C . SER A 1 480 ? 12.625 -0.864 -18.859 1 98.56 480 SER A C 1
ATOM 3663 O O . SER A 1 480 ? 13.422 -0.188 -18.219 1 98.56 480 SER A O 1
ATOM 3665 N N . ALA A 1 481 ? 11.344 -0.585 -18.891 1 98.62 481 ALA A N 1
ATOM 3666 C CA . ALA A 1 481 ? 10.773 0.549 -18.156 1 98.62 481 ALA A CA 1
ATOM 3667 C C . ALA A 1 481 ? 10.992 0.403 -16.656 1 98.62 481 ALA A C 1
ATOM 3669 O O . ALA A 1 481 ? 11.352 1.367 -15.977 1 98.62 481 ALA A O 1
ATOM 3670 N N . VAL A 1 482 ? 10.766 -0.785 -16.125 1 98.81 482 VAL A N 1
ATOM 3671 C CA . VAL A 1 482 ? 10.906 -1.032 -14.688 1 98.81 482 VAL A CA 1
ATOM 3672 C C . VAL A 1 482 ? 12.367 -0.878 -14.273 1 98.81 482 VAL A C 1
ATOM 3674 O O . VAL A 1 482 ? 12.68 -0.202 -13.289 1 98.81 482 VAL A O 1
ATOM 3677 N N . VAL A 1 483 ? 13.266 -1.488 -15.031 1 98.69 483 VAL A N 1
ATOM 3678 C CA . VAL A 1 483 ? 14.672 -1.468 -14.664 1 98.69 483 VAL A CA 1
ATOM 3679 C C . VAL A 1 483 ? 15.211 -0.04 -14.75 1 98.69 483 VAL A C 1
ATOM 3681 O O . VAL A 1 483 ? 16.047 0.366 -13.938 1 98.69 483 VAL A O 1
ATOM 3684 N N . GLU A 1 484 ? 14.758 0.689 -15.742 1 98.25 484 GLU A N 1
ATOM 3685 C CA . GLU A 1 484 ? 15.148 2.094 -15.844 1 98.25 484 GLU A CA 1
ATOM 3686 C C . GLU A 1 484 ? 14.734 2.867 -14.594 1 98.25 484 GLU A C 1
ATOM 3688 O O . GLU A 1 484 ? 15.5 3.684 -14.078 1 98.25 484 GLU A O 1
ATOM 3693 N N . ARG A 1 485 ? 13.57 2.613 -14.078 1 98.25 485 ARG A N 1
ATOM 3694 C CA . ARG A 1 485 ? 13.039 3.318 -12.914 1 98.25 485 ARG A CA 1
ATOM 3695 C C . ARG A 1 485 ? 13.82 2.961 -11.656 1 98.25 485 ARG A C 1
ATOM 3697 O O . ARG A 1 485 ? 13.906 3.762 -10.719 1 98.25 485 ARG A O 1
ATOM 3704 N N . VAL A 1 486 ? 14.375 1.788 -11.609 1 98.5 486 VAL A N 1
ATOM 3705 C CA . VAL A 1 486 ? 15.031 1.347 -10.383 1 98.5 486 VAL A CA 1
ATOM 3706 C C . VAL A 1 486 ? 16.547 1.297 -10.594 1 98.5 486 VAL A C 1
ATOM 3708 O O . VAL A 1 486 ? 17.25 0.646 -9.828 1 98.5 486 VAL A O 1
ATOM 3711 N N . ALA A 1 487 ? 17.062 1.975 -11.594 1 98.12 487 ALA A N 1
ATOM 3712 C CA . ALA A 1 487 ? 18.484 1.979 -11.938 1 98.12 487 ALA A CA 1
ATOM 3713 C C . ALA A 1 487 ? 19.328 2.502 -10.773 1 98.12 487 ALA A C 1
ATOM 3715 O O . ALA A 1 487 ? 20.453 2.049 -10.562 1 98.12 487 ALA A O 1
ATOM 3716 N N . CYS A 1 488 ? 18.75 3.402 -9.969 1 97.81 488 CYS A N 1
ATOM 3717 C CA . CYS A 1 488 ? 19.453 4.02 -8.859 1 97.81 488 CYS A CA 1
ATOM 3718 C C . CYS A 1 488 ? 19.844 2.979 -7.812 1 97.81 488 CYS A C 1
ATOM 3720 O O . CYS A 1 488 ? 20.703 3.227 -6.973 1 97.81 488 CYS A O 1
ATOM 3722 N N . LEU A 1 489 ? 19.25 1.815 -7.832 1 98.19 489 LEU A N 1
ATOM 3723 C CA . LEU A 1 489 ? 19.531 0.753 -6.875 1 98.19 489 LEU A CA 1
ATOM 3724 C C . LEU A 1 489 ? 20.641 -0.155 -7.391 1 98.19 489 LEU A C 1
ATOM 3726 O O . LEU A 1 489 ? 21.062 -1.087 -6.699 1 98.19 489 LEU A O 1
ATOM 3730 N N . GLY A 1 490 ? 21.047 0.027 -8.602 1 97.38 490 GLY A N 1
ATOM 3731 C CA . GLY A 1 490 ? 22.188 -0.72 -9.133 1 97.38 490 GLY A CA 1
ATOM 3732 C C . GLY A 1 490 ? 21.797 -1.705 -10.211 1 97.38 490 GLY A C 1
ATOM 3733 O O . GLY A 1 490 ? 22.641 -2.451 -10.719 1 97.38 490 GLY A O 1
ATOM 3734 N N . PHE A 1 491 ? 20.562 -1.743 -10.633 1 98.06 491 PHE A N 1
ATOM 3735 C CA . PHE A 1 491 ? 20.094 -2.631 -11.688 1 98.06 491 PHE A CA 1
ATOM 3736 C C . PHE A 1 491 ? 20.281 -1.991 -13.055 1 98.06 491 PHE A C 1
ATOM 3738 O O . PHE A 1 491 ? 20.094 -0.783 -13.219 1 98.06 491 PHE A O 1
ATOM 3745 N N . ALA A 1 492 ? 20.656 -2.77 -13.992 1 97.88 492 ALA A N 1
ATOM 3746 C CA . ALA A 1 492 ? 20.812 -2.293 -15.367 1 97.88 492 ALA A CA 1
ATOM 3747 C C . ALA A 1 492 ? 20.531 -3.41 -16.359 1 97.88 492 ALA A C 1
ATOM 3749 O O . ALA A 1 492 ? 20.938 -4.559 -16.156 1 97.88 492 ALA A O 1
ATOM 3750 N N . LEU A 1 493 ? 19.859 -3.041 -17.359 1 96.94 493 LEU A N 1
ATOM 3751 C CA . LEU A 1 493 ? 19.484 -4 -18.391 1 96.94 493 LEU A CA 1
ATOM 3752 C C . LEU A 1 493 ? 20.406 -3.877 -19.594 1 96.94 493 LEU A C 1
ATOM 3754 O O . LEU A 1 493 ? 20.828 -2.775 -19.953 1 96.94 493 LEU A O 1
ATOM 3758 N N . ASP A 1 494 ? 20.734 -5 -20.188 1 97 494 ASP A N 1
ATOM 3759 C CA . ASP A 1 494 ? 21.328 -5.031 -21.531 1 97 494 ASP A CA 1
ATOM 3760 C C . ASP A 1 494 ? 20.25 -5.062 -22.594 1 97 494 ASP A C 1
ATOM 3762 O O . ASP A 1 494 ? 19.516 -6.047 -22.734 1 97 494 ASP A O 1
ATOM 3766 N N . ASP A 1 495 ? 20.188 -4.082 -23.391 1 95.75 495 ASP A N 1
ATOM 3767 C CA . ASP A 1 495 ? 19.094 -3.916 -24.344 1 95.75 495 ASP A CA 1
ATOM 3768 C C . ASP A 1 495 ? 19.062 -5.074 -25.328 1 95.75 495 ASP A C 1
ATOM 3770 O O . ASP A 1 495 ? 17.984 -5.547 -25.703 1 95.75 495 ASP A O 1
ATOM 3774 N N . ALA A 1 496 ? 20.172 -5.48 -25.812 1 95.56 496 ALA A N 1
ATOM 3775 C CA . ALA A 1 496 ? 20.234 -6.586 -26.766 1 95.56 496 ALA A CA 1
ATOM 3776 C C . ALA A 1 496 ? 19.703 -7.875 -26.141 1 95.56 496 ALA A C 1
ATOM 3778 O O . ALA A 1 496 ? 18.875 -8.57 -26.734 1 95.56 496 ALA A O 1
ATOM 3779 N N . SER A 1 497 ? 20.188 -8.156 -24.938 1 95.81 497 SER A N 1
ATOM 3780 C CA . SER A 1 497 ? 19.734 -9.352 -24.234 1 95.81 497 SER A CA 1
ATOM 3781 C C . SER A 1 497 ? 18.25 -9.297 -23.938 1 95.81 497 SER A C 1
ATOM 3783 O O . SER A 1 497 ? 17.547 -10.312 -24 1 95.81 497 SER A O 1
ATOM 3785 N N . ASN A 1 498 ? 17.734 -8.148 -23.594 1 97.44 498 ASN A N 1
ATOM 3786 C CA . ASN A 1 498 ? 16.344 -7.957 -23.234 1 97.44 498 ASN A CA 1
ATOM 3787 C C . ASN A 1 498 ? 15.414 -8.18 -24.422 1 97.44 498 ASN A C 1
ATOM 3789 O O . ASN A 1 498 ? 14.25 -8.523 -24.25 1 97.44 498 ASN A O 1
ATOM 3793 N N . GLN A 1 499 ? 15.93 -8.023 -25.594 1 95.56 499 GLN A N 1
ATOM 3794 C CA . GLN A 1 499 ? 15.109 -8.148 -26.797 1 95.56 499 GLN A CA 1
ATOM 3795 C C . GLN A 1 499 ? 15.148 -9.562 -27.359 1 95.56 499 GLN A C 1
ATOM 3797 O O . GLN A 1 499 ? 14.32 -9.938 -28.188 1 95.56 499 GLN A O 1
ATOM 3802 N N . GLU A 1 500 ? 16.094 -10.336 -26.922 1 94.75 500 GLU A N 1
ATOM 3803 C CA . GLU A 1 500 ? 16.203 -11.711 -27.391 1 94.75 500 GLU A CA 1
ATOM 3804 C C . GLU A 1 500 ? 15.062 -12.57 -26.875 1 94.75 500 GLU A C 1
ATOM 3806 O O . GLU A 1 500 ? 14.578 -12.367 -25.75 1 94.75 500 GLU A O 1
ATOM 3811 N N . PRO A 1 501 ? 14.648 -13.531 -27.656 1 93.94 501 PRO A N 1
ATOM 3812 C CA . PRO A 1 501 ? 13.625 -14.461 -27.172 1 93.94 501 PRO A CA 1
ATOM 3813 C C . PRO A 1 501 ? 14.055 -15.234 -25.938 1 93.94 501 PRO A C 1
ATOM 3815 O O . PRO A 1 501 ? 15.219 -15.633 -25.828 1 93.94 501 PRO A O 1
ATOM 3818 N N . ILE A 1 502 ? 13.102 -15.406 -25.047 1 95.56 502 ILE A N 1
ATOM 3819 C CA . ILE A 1 502 ? 13.367 -16.188 -23.844 1 95.56 502 ILE A CA 1
ATOM 3820 C C . ILE A 1 502 ? 13.273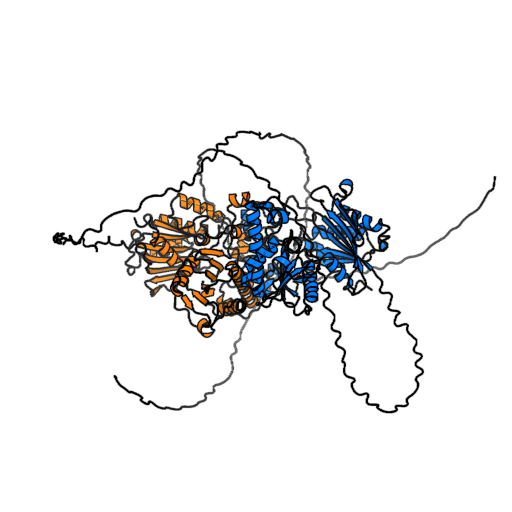 -17.672 -24.156 1 95.56 502 ILE A C 1
ATOM 3822 O O . ILE A 1 502 ? 12.211 -18.172 -24.531 1 95.56 502 ILE A O 1
ATOM 3826 N N . LYS A 1 503 ? 14.375 -18.438 -24.016 1 94.38 503 LYS A N 1
ATOM 3827 C CA . LYS A 1 503 ? 14.414 -19.844 -24.391 1 94.38 503 LYS A CA 1
ATOM 3828 C C . LYS A 1 503 ? 14.703 -20.719 -23.172 1 94.38 503 LYS A C 1
ATOM 3830 O O . LYS A 1 503 ? 14.172 -21.828 -23.062 1 94.38 503 LYS A O 1
ATOM 3835 N N . ASP A 1 504 ? 15.508 -20.219 -22.266 1 96.44 504 ASP A N 1
ATOM 3836 C CA . ASP A 1 504 ? 15.906 -20.984 -21.078 1 96.44 504 ASP A CA 1
ATOM 3837 C C . ASP A 1 504 ? 14.945 -20.734 -19.922 1 96.44 504 ASP A C 1
ATOM 3839 O O . ASP A 1 504 ? 14.195 -19.766 -19.938 1 96.44 504 ASP A O 1
ATOM 3843 N N . VAL A 1 505 ? 14.992 -21.656 -18.984 1 97.75 505 VAL A N 1
ATOM 3844 C CA . VAL A 1 505 ? 14.172 -21.5 -17.797 1 97.75 505 VAL A CA 1
ATOM 3845 C C . VAL A 1 505 ? 14.539 -20.188 -17.078 1 97.75 505 VAL A C 1
ATOM 3847 O O . VAL A 1 505 ? 13.656 -19.438 -16.656 1 97.75 505 VAL A O 1
ATOM 3850 N N . VAL A 1 506 ? 15.844 -19.984 -16.891 1 98.62 506 VAL A N 1
ATOM 3851 C CA . VAL A 1 506 ? 16.359 -18.719 -16.375 1 98.62 506 VAL A CA 1
ATOM 3852 C C . VAL A 1 506 ? 17.344 -18.125 -17.375 1 98.62 506 VAL A C 1
ATOM 3854 O O . VAL A 1 506 ? 18.172 -18.828 -17.953 1 98.62 506 VAL A O 1
ATOM 3857 N N . GLN A 1 507 ? 17.188 -16.844 -17.656 1 98.12 507 GLN A N 1
ATOM 3858 C CA . GLN A 1 507 ? 18.047 -16.156 -18.609 1 98.12 507 GLN A CA 1
ATOM 3859 C C . GLN A 1 507 ? 18.516 -14.812 -18.078 1 98.12 507 GLN A C 1
ATOM 3861 O O . GLN A 1 507 ? 17.719 -14.07 -17.484 1 98.12 507 GLN A O 1
ATOM 3866 N N . GLU A 1 508 ? 19.797 -14.492 -18.234 1 97.5 508 GLU A N 1
ATOM 3867 C CA . GLU A 1 508 ? 20.375 -13.211 -17.828 1 97.5 508 GLU A CA 1
ATOM 3868 C C . GLU A 1 508 ? 19.969 -12.094 -18.781 1 97.5 508 GLU A C 1
ATOM 3870 O O . GLU A 1 508 ? 20.062 -12.242 -20 1 97.5 508 GLU A O 1
ATOM 3875 N N . LEU A 1 509 ? 19.438 -11.047 -18.234 1 97.69 509 LEU A N 1
ATOM 3876 C CA . LEU A 1 509 ? 19.047 -9.891 -19.031 1 97.69 509 LEU A CA 1
ATOM 3877 C C . LEU A 1 509 ? 19.938 -8.688 -18.719 1 97.69 509 LEU A C 1
ATOM 3879 O O . LEU A 1 509 ? 19.953 -7.723 -19.484 1 97.69 509 LEU A O 1
ATOM 3883 N N . GLY A 1 510 ? 20.609 -8.695 -17.594 1 96.56 510 GLY A N 1
ATOM 3884 C CA . GLY A 1 510 ? 21.328 -7.539 -17.094 1 96.56 510 GLY A CA 1
ATOM 3885 C C . GLY A 1 510 ? 22.656 -7.316 -17.797 1 96.56 510 GLY A C 1
ATOM 3886 O O . GLY A 1 510 ? 23.156 -8.203 -18.5 1 96.56 510 GLY A O 1
ATOM 3887 N N . LYS A 1 511 ? 23.109 -6.09 -17.609 1 94.12 511 LYS A N 1
ATOM 3888 C CA . LYS A 1 511 ? 24.469 -5.777 -18.062 1 94.12 511 LYS A CA 1
ATOM 3889 C C . LYS A 1 511 ? 25.516 -6.531 -17.25 1 94.12 511 LYS A C 1
ATOM 3891 O O . LYS A 1 511 ? 25.359 -6.691 -16.031 1 94.12 511 LYS A O 1
ATOM 3896 N N . ARG A 1 512 ? 26.547 -6.898 -17.875 1 88.12 512 ARG A N 1
ATOM 3897 C CA . ARG A 1 512 ? 27.594 -7.711 -17.25 1 88.12 512 ARG A CA 1
ATOM 3898 C C . ARG A 1 512 ? 28.266 -6.945 -16.125 1 88.12 512 ARG A C 1
ATOM 3900 O O . ARG A 1 512 ? 28.672 -7.539 -15.117 1 88.12 512 ARG A O 1
ATOM 3907 N N . ASP A 1 513 ? 28.328 -5.66 -16.172 1 89.88 513 ASP A N 1
ATOM 3908 C CA . ASP A 1 513 ? 29.078 -4.859 -15.211 1 89.88 513 ASP A CA 1
ATOM 3909 C C . ASP A 1 513 ? 28.141 -4.254 -14.164 1 89.88 513 ASP A C 1
ATOM 3911 O O . ASP A 1 513 ? 28.578 -3.518 -13.281 1 89.88 513 ASP A O 1
ATOM 3915 N N . ALA A 1 514 ? 26.938 -4.617 -14.312 1 88.44 514 ALA A N 1
ATOM 3916 C CA . ALA A 1 514 ? 26 -4.07 -13.328 1 88.44 514 ALA A CA 1
ATOM 3917 C C . ALA A 1 514 ? 26.219 -4.695 -11.953 1 88.44 514 ALA A C 1
ATOM 3919 O O . ALA A 1 514 ? 26.656 -5.844 -11.852 1 88.44 514 ALA A O 1
ATOM 3920 N N . ARG A 1 515 ? 25.953 -3.939 -10.875 1 86 515 ARG A N 1
ATOM 3921 C CA . ARG A 1 515 ? 26.141 -4.375 -9.5 1 86 515 ARG A CA 1
ATOM 3922 C C . ARG A 1 515 ? 25.203 -5.523 -9.148 1 86 515 ARG A C 1
ATOM 3924 O O . ARG A 1 515 ? 25.578 -6.441 -8.414 1 86 515 ARG A O 1
ATOM 3931 N N . GLN A 1 516 ? 24.016 -5.43 -9.609 1 92.31 516 GLN A N 1
ATOM 3932 C CA . GLN A 1 516 ? 22.984 -6.418 -9.32 1 92.31 516 GLN A CA 1
ATOM 3933 C C . GLN A 1 516 ? 22.5 -7.102 -10.602 1 92.31 516 GLN A C 1
ATOM 3935 O O . GLN A 1 516 ? 22.484 -6.484 -11.664 1 92.31 516 GLN A O 1
ATOM 3940 N N . ARG A 1 517 ? 22.141 -8.367 -10.523 1 96.81 517 ARG A N 1
ATOM 3941 C CA . ARG A 1 517 ? 21.703 -9.141 -11.68 1 96.81 517 ARG A CA 1
ATOM 3942 C C . ARG A 1 517 ? 20.219 -8.883 -11.984 1 96.81 517 ARG A C 1
ATOM 3944 O O . ARG A 1 517 ? 19.438 -8.648 -11.07 1 96.81 517 ARG A O 1
ATOM 3951 N N . VAL A 1 518 ? 19.891 -8.859 -13.211 1 98.75 518 VAL A N 1
ATOM 3952 C CA . VAL A 1 518 ? 18.516 -8.852 -13.695 1 98.75 518 VAL A CA 1
ATOM 3953 C C . VAL A 1 518 ? 18.25 -10.109 -14.508 1 98.75 518 VAL A C 1
ATOM 3955 O O . VAL A 1 518 ? 18.938 -10.383 -15.492 1 98.75 518 VAL A O 1
ATOM 3958 N N . LEU A 1 519 ? 17.281 -10.883 -14.078 1 98.75 519 LEU A N 1
ATOM 3959 C CA . LEU A 1 519 ? 17.016 -12.18 -14.695 1 98.75 519 LEU A CA 1
ATOM 3960 C C . LEU A 1 519 ? 15.555 -12.281 -15.125 1 98.75 519 LEU A C 1
ATOM 3962 O O . LEU A 1 519 ? 14.703 -11.531 -14.633 1 98.75 519 LEU A O 1
ATOM 3966 N N . VAL A 1 520 ? 15.289 -13.109 -16.047 1 98.81 520 VAL A N 1
ATOM 3967 C CA . VAL A 1 520 ? 13.938 -13.578 -16.359 1 98.81 520 VAL A CA 1
ATOM 3968 C C . VAL A 1 520 ? 13.836 -15.07 -16.078 1 98.81 520 VAL A C 1
ATOM 3970 O O . VAL A 1 520 ? 14.789 -15.82 -16.297 1 98.81 520 VAL A O 1
ATOM 3973 N N . CYS A 1 521 ? 12.766 -15.477 -15.484 1 98.88 521 CYS A N 1
ATOM 3974 C CA . CYS A 1 521 ? 12.508 -16.875 -15.172 1 98.88 521 CYS A CA 1
ATOM 3975 C C . CYS A 1 521 ? 11.172 -17.328 -15.75 1 98.88 521 CYS A C 1
ATOM 3977 O O . CYS A 1 521 ? 10.125 -16.734 -15.445 1 98.88 521 CYS A O 1
ATOM 3979 N N . GLN A 1 522 ? 11.172 -18.328 -16.625 1 98.38 522 GLN A N 1
ATOM 3980 C CA . GLN A 1 522 ? 9.938 -18.953 -17.094 1 98.38 522 GLN A CA 1
ATOM 3981 C C . GLN A 1 522 ? 9.359 -19.891 -16.031 1 98.38 522 GLN A C 1
ATOM 3983 O O . GLN A 1 522 ? 9.695 -21.078 -16 1 98.38 522 GLN A O 1
ATOM 3988 N N . THR A 1 523 ? 8.5 -19.312 -15.219 1 97.5 523 THR A N 1
ATOM 3989 C CA . THR A 1 523 ? 7.977 -20.094 -14.094 1 97.5 523 THR A CA 1
ATOM 3990 C C . THR A 1 523 ? 7 -21.156 -14.578 1 97.5 523 THR A C 1
ATOM 3992 O O . THR A 1 523 ? 6.336 -20.969 -15.602 1 97.5 523 THR A O 1
ATOM 3995 N N . ASP A 1 524 ? 6.969 -22.281 -13.906 1 96.62 524 ASP A N 1
ATOM 3996 C CA . ASP A 1 524 ? 6.102 -23.406 -14.188 1 96.62 524 ASP A CA 1
ATOM 3997 C C . ASP A 1 524 ? 5.445 -23.938 -12.914 1 96.62 524 ASP A C 1
ATOM 3999 O O . ASP A 1 524 ? 5.973 -24.844 -12.266 1 96.62 524 ASP A O 1
ATOM 4003 N N . GLU A 1 525 ? 4.266 -23.438 -12.648 1 96.81 525 GLU A N 1
ATOM 4004 C CA . GLU A 1 525 ? 3.576 -23.75 -11.406 1 96.81 525 GLU A CA 1
ATOM 4005 C C . GLU A 1 525 ? 3.156 -25.219 -11.375 1 96.81 525 GLU A C 1
ATOM 4007 O O . GLU A 1 525 ? 3.23 -25.875 -10.328 1 96.81 525 GLU A O 1
ATOM 4012 N N . GLN A 1 526 ? 2.713 -25.766 -12.492 1 97.31 526 GLN A N 1
ATOM 4013 C CA . GLN A 1 526 ? 2.264 -27.156 -12.523 1 97.31 526 GLN A CA 1
ATOM 4014 C C . GLN A 1 526 ? 3.43 -28.125 -12.297 1 97.31 526 GLN A C 1
ATOM 4016 O O . GLN A 1 526 ? 3.277 -29.141 -11.633 1 97.31 526 GLN A O 1
ATOM 4021 N N . LEU A 1 527 ? 4.516 -27.781 -12.867 1 97.75 527 LEU A N 1
ATOM 4022 C CA . LEU A 1 527 ? 5.691 -28.609 -12.594 1 97.75 527 LEU A CA 1
ATOM 4023 C C . LEU A 1 527 ? 6.051 -28.562 -11.109 1 97.75 527 LEU A C 1
ATOM 4025 O O . LEU A 1 527 ? 6.414 -29.578 -10.523 1 97.75 527 LEU A O 1
ATOM 4029 N N . GLU A 1 528 ? 5.977 -27.344 -10.523 1 97.75 528 GLU A N 1
ATOM 4030 C CA . GLU A 1 528 ? 6.266 -27.203 -9.094 1 97.75 528 GLU A CA 1
ATOM 4031 C C . GLU A 1 528 ? 5.301 -28.031 -8.25 1 97.75 528 GLU A C 1
ATOM 4033 O O . GLU A 1 528 ? 5.703 -28.641 -7.262 1 97.75 528 GLU A O 1
ATOM 4038 N N . MET A 1 529 ? 4.055 -28.078 -8.625 1 97.94 529 MET A N 1
ATOM 4039 C CA . MET A 1 529 ? 3.053 -28.875 -7.93 1 97.94 529 MET A CA 1
ATOM 4040 C C . MET A 1 529 ? 3.393 -30.359 -8 1 97.94 529 MET A C 1
ATOM 4042 O O . MET A 1 529 ? 3.336 -31.062 -6.992 1 97.94 529 MET A O 1
ATOM 4046 N N . ALA A 1 530 ? 3.729 -30.844 -9.203 1 98 530 ALA A N 1
ATOM 4047 C CA . ALA A 1 530 ? 4.117 -32.25 -9.383 1 98 530 ALA A CA 1
ATOM 4048 C C . ALA A 1 530 ? 5.348 -32.594 -8.539 1 98 530 ALA A C 1
ATOM 4050 O O . ALA A 1 530 ? 5.426 -33.656 -7.957 1 98 530 ALA A O 1
ATOM 4051 N N . ARG A 1 531 ? 6.27 -31.656 -8.516 1 97.25 531 ARG A N 1
ATOM 4052 C CA . ARG A 1 531 ? 7.484 -31.859 -7.73 1 97.25 531 ARG A CA 1
ATOM 4053 C C . ARG A 1 531 ? 7.16 -31.984 -6.246 1 97.25 531 ARG A C 1
ATOM 4055 O O . ARG A 1 531 ? 7.703 -32.844 -5.559 1 97.25 531 ARG A O 1
ATOM 4062 N N . LEU A 1 532 ? 6.316 -31.078 -5.754 1 95.88 532 LEU A N 1
ATOM 4063 C CA . LEU A 1 532 ? 5.898 -31.141 -4.359 1 95.88 532 LEU A CA 1
ATOM 4064 C C . LEU A 1 532 ? 5.289 -32.5 -4.027 1 95.88 532 LEU A C 1
ATOM 4066 O O . LEU A 1 532 ? 5.523 -33.031 -2.945 1 95.88 532 LEU A O 1
ATOM 4070 N N . CYS A 1 533 ? 4.562 -33.031 -4.949 1 96.31 533 CYS A N 1
ATOM 4071 C CA . CYS A 1 533 ? 3.975 -34.375 -4.758 1 96.31 533 CYS A CA 1
ATOM 4072 C C . CYS A 1 533 ? 5.047 -35.438 -4.766 1 96.31 533 CYS A C 1
ATOM 4074 O O . CYS A 1 533 ? 4.98 -36.406 -3.986 1 96.31 533 CYS A O 1
ATOM 4076 N N . ALA A 1 534 ? 5.992 -35.312 -5.66 1 95.75 534 ALA A N 1
ATOM 4077 C CA . ALA A 1 534 ? 7.074 -36.281 -5.758 1 95.75 534 ALA A CA 1
ATOM 4078 C C . ALA A 1 534 ? 7.895 -36.312 -4.473 1 95.75 534 ALA A C 1
ATOM 4080 O O . ALA A 1 534 ? 8.43 -37.375 -4.102 1 95.75 534 ALA A O 1
ATOM 4081 N N . GLU A 1 535 ? 7.922 -35.219 -3.791 1 94.5 535 GLU A N 1
ATOM 4082 C CA . GLU A 1 535 ? 8.742 -35.094 -2.59 1 94.5 535 GLU A CA 1
ATOM 4083 C C . GLU A 1 535 ? 7.938 -35.469 -1.34 1 94.5 535 GLU A C 1
ATOM 4085 O O . GLU A 1 535 ? 8.5 -35.594 -0.252 1 94.5 535 GLU A O 1
ATOM 4090 N N . LYS A 1 536 ? 6.637 -35.531 -1.512 1 94.06 536 LYS A N 1
ATOM 4091 C CA . LYS A 1 536 ? 5.77 -35.844 -0.374 1 94.06 536 LYS A CA 1
ATOM 4092 C C . LYS A 1 536 ? 5.848 -37.312 0.01 1 94.06 536 LYS A C 1
ATOM 4094 O O . LYS A 1 536 ? 5.125 -38.125 -0.542 1 94.06 536 LYS A O 1
ATOM 4099 N N . GLU A 1 537 ? 6.457 -37.719 1.08 1 89.88 537 GLU A N 1
ATOM 4100 C CA . GLU A 1 537 ? 6.816 -39.094 1.46 1 89.88 537 GLU A CA 1
ATOM 4101 C C . GLU A 1 537 ? 5.57 -39.938 1.737 1 89.88 537 GLU A C 1
ATOM 4103 O O . GLU A 1 537 ? 5.527 -41.125 1.4 1 89.88 537 GLU A O 1
ATOM 4108 N N . ASP A 1 538 ? 4.59 -39.344 2.209 1 88 538 ASP A N 1
ATOM 4109 C CA . ASP A 1 538 ? 3.449 -40.094 2.729 1 88 538 ASP A CA 1
ATOM 4110 C C . ASP A 1 538 ? 2.572 -40.594 1.593 1 88 538 ASP A C 1
ATOM 4112 O O . ASP A 1 538 ? 1.676 -41.438 1.817 1 88 538 ASP A O 1
ATOM 4116 N N . ILE A 1 539 ? 2.943 -40.25 0.373 1 90.38 539 ILE A N 1
ATOM 4117 C CA . ILE A 1 539 ? 2.049 -40.688 -0.69 1 90.38 539 ILE A CA 1
ATOM 4118 C C . ILE A 1 539 ? 2.773 -41.688 -1.591 1 90.38 539 ILE A C 1
ATOM 4120 O O . ILE A 1 539 ? 2.238 -42.094 -2.619 1 90.38 539 ILE A O 1
ATOM 4124 N N . TRP A 1 540 ? 3.91 -42.031 -1.292 1 89.44 540 TRP A N 1
ATOM 4125 C CA . TRP A 1 540 ? 4.684 -43 -2.076 1 89.44 540 TRP A CA 1
ATOM 4126 C C . TRP A 1 540 ? 4.801 -44.344 -1.343 1 89.44 540 TRP A C 1
ATOM 4128 O O . TRP A 1 540 ? 5.531 -45.219 -1.778 1 89.44 540 TRP A O 1
ATOM 4138 N N . GLU A 1 541 ? 4.148 -44.656 -0.259 1 73.19 541 GLU A N 1
ATOM 4139 C CA . GLU A 1 541 ? 4.16 -45.938 0.417 1 73.19 541 GLU A CA 1
ATOM 4140 C C . GLU A 1 541 ? 3.178 -46.906 -0.233 1 73.19 541 GLU A C 1
ATOM 4142 O O . GLU A 1 541 ? 2.176 -46.5 -0.813 1 73.19 541 GLU A O 1
ATOM 4147 N N . MET B 1 1 ? 56.312 42.062 8.5 1 15.53 1 MET B N 1
ATOM 4148 C CA . MET B 1 1 ? 57.188 41.375 9.477 1 15.53 1 MET B CA 1
ATOM 4149 C C . MET B 1 1 ? 56.375 41.031 10.734 1 15.53 1 MET B C 1
ATOM 4151 O O . MET B 1 1 ? 56.969 40.562 11.719 1 15.53 1 MET B O 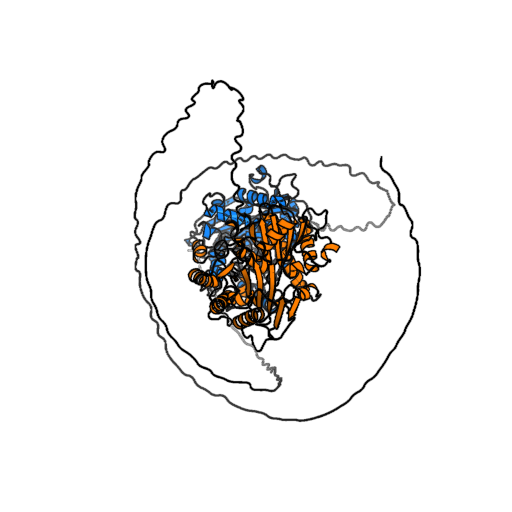1
ATOM 4155 N N . ALA B 1 2 ? 55.25 41.438 10.992 1 18 2 ALA B N 1
ATOM 4156 C CA . ALA B 1 2 ? 54.938 41.75 12.383 1 18 2 ALA B CA 1
ATOM 4157 C C . ALA B 1 2 ? 54.75 40.469 13.211 1 18 2 ALA B C 1
ATOM 4159 O O . ALA B 1 2 ? 54.281 39.469 12.719 1 18 2 ALA B O 1
ATOM 4160 N N . GLU B 1 3 ? 54.906 40.469 14.531 1 16.31 3 GLU B N 1
ATOM 4161 C CA . GLU B 1 3 ? 55.5 39.781 15.656 1 16.31 3 GLU B CA 1
ATOM 4162 C C . GLU B 1 3 ? 54.562 38.719 16.203 1 16.31 3 GLU B C 1
ATOM 4164 O O . GLU B 1 3 ? 53.375 38.719 15.922 1 16.31 3 GLU B O 1
ATOM 4169 N N . PRO B 1 4 ? 54.5 38.469 17.688 1 16.53 4 PRO B N 1
ATOM 4170 C CA . PRO B 1 4 ? 55.062 37.469 18.594 1 16.53 4 PRO B CA 1
ATOM 4171 C C . PRO B 1 4 ? 54.031 36.469 19.125 1 16.53 4 PRO B C 1
ATOM 4173 O O . PRO B 1 4 ? 52.812 36.656 18.906 1 16.53 4 PRO B O 1
ATOM 4176 N N . HIS B 1 5 ? 53.906 36.281 20.547 1 14.41 5 HIS B N 1
ATOM 4177 C CA . HIS B 1 5 ? 54.406 35.312 21.516 1 14.41 5 HIS B CA 1
ATOM 4178 C C . HIS B 1 5 ? 53.281 34.5 22.172 1 14.41 5 HIS B C 1
ATOM 4180 O O . HIS B 1 5 ? 53.375 33.281 22.312 1 14.41 5 HIS B O 1
ATOM 4186 N N . ALA B 1 6 ? 52.188 34.875 23.016 1 14.41 6 ALA B N 1
ATOM 4187 C CA . ALA B 1 6 ? 52.344 34.5 24.422 1 14.41 6 ALA B CA 1
ATOM 4188 C C . ALA B 1 6 ? 51.812 33.094 24.672 1 14.41 6 ALA B C 1
ATOM 4190 O O . ALA B 1 6 ? 50.688 32.75 24.266 1 14.41 6 ALA B O 1
ATOM 4191 N N . ARG B 1 7 ? 52.562 31.984 25.297 1 14.64 7 ARG B N 1
ATOM 4192 C CA . ARG B 1 7 ? 52.812 30.609 25.734 1 14.64 7 ARG B CA 1
ATOM 4193 C C . ARG B 1 7 ? 51.906 30.25 26.922 1 14.64 7 ARG B C 1
ATOM 4195 O O . ARG B 1 7 ? 51.625 29.078 27.141 1 14.64 7 ARG B O 1
ATOM 4202 N N . ILE B 1 8 ? 51.594 31 28.031 1 14.67 8 ILE B N 1
ATOM 4203 C CA . ILE B 1 8 ? 51.969 30.359 29.281 1 14.67 8 ILE B CA 1
ATOM 4204 C C . ILE B 1 8 ? 51.062 29.172 29.562 1 14.67 8 ILE B C 1
ATOM 4206 O O . ILE B 1 8 ? 49.938 29.125 29.047 1 14.67 8 ILE B O 1
ATOM 4210 N N . GLY B 1 9 ? 51 28.578 30.938 1 14.16 9 GLY B N 1
ATOM 4211 C CA . GLY B 1 9 ? 51.406 27.516 31.844 1 14.16 9 GLY B CA 1
ATOM 4212 C C . GLY B 1 9 ? 50.25 26.75 32.438 1 14.16 9 GLY B C 1
ATOM 4213 O O . GLY B 1 9 ? 50.406 25.625 32.906 1 14.16 9 GLY B O 1
ATOM 4214 N N . ALA B 1 10 ? 49.031 27.062 32.812 1 14.22 10 ALA B N 1
ATOM 4215 C CA . ALA B 1 10 ? 48.688 26.688 34.188 1 14.22 10 ALA B CA 1
ATOM 4216 C C . ALA B 1 10 ? 48.375 25.203 34.281 1 14.22 10 ALA B C 1
ATOM 4218 O O . ALA B 1 10 ? 47.75 24.625 33.406 1 14.22 10 ALA B O 1
ATOM 4219 N N . ARG B 1 11 ? 48.688 24.578 35.531 1 14.66 11 ARG B N 1
ATOM 4220 C CA . ARG B 1 11 ? 49.031 23.375 36.312 1 14.66 11 ARG B CA 1
ATOM 4221 C C . ARG B 1 11 ? 47.812 22.484 36.5 1 14.66 11 ARG B C 1
ATOM 4223 O O . ARG B 1 11 ? 46.688 22.891 36.25 1 14.66 11 ARG B O 1
ATOM 4230 N N . THR B 1 12 ? 47.531 21.938 37.875 1 13.94 12 THR B N 1
ATOM 4231 C CA . THR B 1 12 ? 47.75 20.672 38.562 1 13.94 12 THR B CA 1
ATOM 4232 C C . THR B 1 12 ? 46.438 20.031 38.969 1 13.94 12 THR B C 1
ATOM 4234 O O . THR B 1 12 ? 46.219 18.828 38.75 1 13.94 12 THR B O 1
ATOM 4237 N N . LEU B 1 13 ? 45.594 20.531 40.031 1 14.63 13 LEU B N 1
ATOM 4238 C CA . LEU B 1 13 ? 45.562 19.797 41.281 1 14.63 13 LEU B CA 1
ATOM 4239 C C . LEU B 1 13 ? 44.594 18.641 41.219 1 14.63 13 LEU B C 1
ATOM 4241 O O . LEU B 1 13 ? 43.688 18.625 40.344 1 14.63 13 LEU B O 1
ATOM 4245 N N . GLY B 1 14 ? 44.312 17.906 42.5 1 14.22 14 GLY B N 1
ATOM 4246 C CA . GLY B 1 14 ? 44.406 16.656 43.25 1 14.22 14 GLY B CA 1
ATOM 4247 C C . GLY B 1 14 ? 43.062 15.922 43.344 1 14.22 14 GLY B C 1
ATOM 4248 O O . GLY B 1 14 ? 42.062 16.406 42.844 1 14.22 14 GLY B O 1
ATOM 4249 N N . CYS B 1 15 ? 42.469 15.57 44.688 1 14.34 15 CYS B N 1
ATOM 4250 C CA . CYS B 1 15 ? 42.469 14.359 45.5 1 14.34 15 CYS B CA 1
ATOM 4251 C C . CYS B 1 15 ? 41.094 13.711 45.531 1 14.34 15 CYS B C 1
ATOM 4253 O O . CYS B 1 15 ? 40.969 12.516 45.25 1 14.34 15 CYS B O 1
ATOM 4255 N N . GLY B 1 16 ? 40.188 14.094 46.562 1 14.43 16 GLY B N 1
ATOM 4256 C CA . GLY B 1 16 ? 39.906 13.266 47.75 1 14.43 16 GLY B CA 1
ATOM 4257 C C . GLY B 1 16 ? 38.844 12.211 47.469 1 14.43 16 GLY B C 1
ATOM 4258 O O . GLY B 1 16 ? 38.125 12.281 46.469 1 14.43 16 GLY B O 1
ATOM 4259 N N . ARG B 1 17 ? 38.281 11.469 48.719 1 14.77 17 ARG B N 1
ATOM 4260 C CA . ARG B 1 17 ? 38.188 10.195 49.406 1 14.77 17 ARG B CA 1
ATOM 4261 C C . ARG B 1 17 ? 36.812 9.57 49.25 1 14.77 17 ARG B C 1
ATOM 4263 O O . ARG B 1 17 ? 35.906 10.195 48.688 1 14.77 17 ARG B O 1
ATOM 4270 N N . SER B 1 18 ? 36.094 9.211 50.531 1 13.93 18 SER B N 1
ATOM 4271 C CA . SER B 1 18 ? 35.875 7.953 51.25 1 13.93 18 SER B CA 1
ATOM 4272 C C . SER B 1 18 ? 34.438 7.473 51.062 1 13.93 18 SER B C 1
ATOM 4274 O O . SER B 1 18 ? 34.188 6.371 50.562 1 13.93 18 SER B O 1
ATOM 4276 N N . TYR B 1 19 ? 33.5 7.602 52.25 1 14.24 19 TYR B N 1
ATOM 4277 C CA . TYR B 1 19 ? 33.062 6.586 53.188 1 14.24 19 TYR B CA 1
ATOM 4278 C C . TYR B 1 19 ? 31.766 5.941 52.75 1 14.24 19 TYR B C 1
ATOM 4280 O O . TYR B 1 19 ? 31.078 6.48 51.875 1 14.24 19 TYR B O 1
ATOM 4288 N N . ALA B 1 20 ? 30.906 5.418 53.844 1 13.77 20 ALA B N 1
ATOM 4289 C CA . ALA B 1 20 ? 30.5 4.18 54.5 1 13.77 20 ALA B CA 1
ATOM 4290 C C . ALA B 1 20 ? 29.016 3.906 54.25 1 13.77 20 ALA B C 1
ATOM 4292 O O . ALA B 1 20 ? 28.625 2.779 53.938 1 13.77 20 ALA B O 1
ATOM 4293 N N . LEU B 1 21 ? 28.109 4.812 54.812 1 14.47 21 LEU B N 1
ATOM 4294 C CA . LEU B 1 21 ? 27.281 4.227 55.875 1 14.47 21 LEU B CA 1
ATOM 4295 C C . LEU B 1 21 ? 26.234 3.287 55.281 1 14.47 21 LEU B C 1
ATOM 4297 O O . LEU B 1 21 ? 25.812 3.455 54.125 1 14.47 21 LEU B O 1
ATOM 4301 N N . LYS B 1 22 ? 25.531 2.48 56.281 1 14.53 22 LYS B N 1
ATOM 4302 C CA . LYS B 1 22 ? 25.078 1.18 56.75 1 14.53 22 LYS B CA 1
ATOM 4303 C C . LYS B 1 22 ? 23.625 0.924 56.344 1 14.53 22 LYS B C 1
ATOM 4305 O O . LYS B 1 22 ? 23.281 -0.166 55.875 1 14.53 22 LYS B O 1
ATOM 4310 N N . GLY B 1 23 ? 22.672 1.777 56.906 1 14.38 23 GLY B N 1
ATOM 4311 C CA . GLY B 1 23 ? 21.75 1.187 57.844 1 14.38 23 GLY B CA 1
ATOM 4312 C C . GLY B 1 23 ? 20.734 0.261 57.219 1 14.38 23 GLY B C 1
ATOM 4313 O O . GLY B 1 23 ? 20.516 0.32 56 1 14.38 23 GLY B O 1
ATOM 4314 N N . GLN B 1 24 ? 19.922 -0.371 58.156 1 15.03 24 GLN B N 1
ATOM 4315 C CA . GLN B 1 24 ? 19.297 -1.588 58.656 1 15.03 24 GLN B CA 1
ATOM 4316 C C . GLN B 1 24 ? 18 -1.891 57.906 1 15.03 24 GLN B C 1
ATOM 4318 O O . GLN B 1 24 ? 17.453 -1.029 57.219 1 15.03 24 GLN B O 1
ATOM 4323 N N . ILE B 1 25 ? 17.109 -2.641 58.656 1 14.06 25 ILE B N 1
ATOM 4324 C CA . ILE B 1 25 ? 16.516 -3.949 58.906 1 14.06 25 ILE B CA 1
ATOM 4325 C C . ILE B 1 25 ? 15.047 -3.926 58.469 1 14.06 25 ILE B C 1
ATOM 4327 O O . ILE B 1 25 ? 14.617 -4.75 57.656 1 14.06 25 ILE B O 1
ATOM 4331 N N . ARG B 1 26 ? 14.125 -4.062 59.656 1 14.99 26 ARG B N 1
ATOM 4332 C CA . ARG B 1 26 ? 13.266 -5.164 60.094 1 14.99 26 ARG B CA 1
ATOM 4333 C C . ARG B 1 26 ? 11.883 -5.051 59.438 1 14.99 26 ARG B C 1
ATOM 4335 O O . ARG B 1 26 ? 11.445 -5.957 58.75 1 14.99 26 ARG B O 1
ATOM 4342 N N . VAL B 1 27 ? 10.938 -4.863 60.375 1 13.84 27 VAL B N 1
ATOM 4343 C CA . VAL B 1 27 ? 10.055 -5.828 61 1 13.84 27 VAL B CA 1
ATOM 4344 C C . VAL B 1 27 ? 8.656 -5.738 60.406 1 13.84 27 VAL B C 1
ATOM 4346 O O . VAL B 1 27 ? 8.094 -6.75 59.969 1 13.84 27 VAL B O 1
ATOM 4349 N N . ARG B 1 28 ? 7.738 -4.926 61.094 1 14.08 28 ARG B N 1
ATOM 4350 C CA . ARG B 1 28 ? 6.668 -5.457 61.938 1 14.08 28 ARG B CA 1
ATOM 4351 C C . ARG B 1 28 ? 5.406 -5.715 61.125 1 14.08 28 ARG B C 1
ATOM 4353 O O . ARG B 1 28 ? 4.82 -6.797 61.188 1 14.08 28 ARG B O 1
ATOM 4360 N N . CYS B 1 29 ? 4.539 -4.711 61.062 1 14.34 29 CYS B N 1
ATOM 4361 C CA . CYS B 1 29 ? 3.348 -4.738 61.906 1 14.34 29 CYS B CA 1
ATOM 4362 C C . CYS B 1 29 ? 2.238 -5.555 61.25 1 14.34 29 CYS B C 1
ATOM 4364 O O . CYS B 1 29 ? 2.229 -5.73 60.031 1 14.34 29 CYS B O 1
ATOM 4366 N N . HIS B 1 30 ? 1.217 -5.82 62.094 1 14.3 30 HIS B N 1
ATOM 4367 C CA . HIS B 1 30 ? 0.185 -6.664 62.688 1 14.3 30 HIS B CA 1
ATOM 4368 C C . HIS B 1 30 ? -1.078 -6.672 61.844 1 14.3 30 HIS B C 1
ATOM 4370 O O . HIS B 1 30 ? -1.638 -7.738 61.562 1 14.3 30 HIS B O 1
ATOM 4376 N N . ILE B 1 31 ? -1.89 -5.586 61.781 1 14.29 31 ILE B N 1
ATOM 4377 C CA . ILE B 1 31 ? -3.131 -5.738 62.562 1 14.29 31 ILE B CA 1
ATOM 4378 C C . ILE B 1 31 ? -4.105 -6.613 61.781 1 14.29 31 ILE B C 1
ATOM 4380 O O . ILE B 1 31 ? -4.047 -6.672 60.531 1 14.29 31 ILE B O 1
ATOM 4384 N N . SER B 1 32 ? -5.324 -6.77 62.406 1 14.08 32 SER B N 1
ATOM 4385 C CA . SER B 1 32 ? -6.367 -7.633 62.969 1 14.08 32 SER B CA 1
ATOM 4386 C C . SER B 1 32 ? -7.473 -7.875 61.938 1 14.08 32 SER B C 1
ATOM 4388 O O . SER B 1 32 ? -7.84 -9.023 61.688 1 14.08 32 SER B O 1
ATOM 4390 N N . ILE B 1 33 ? -8.672 -7.148 62.125 1 13.94 33 ILE B N 1
ATOM 4391 C CA . ILE B 1 33 ? -9.852 -7.727 62.75 1 13.94 33 ILE B CA 1
ATOM 4392 C C . ILE B 1 33 ? -10.727 -8.398 61.688 1 13.94 33 ILE B C 1
ATOM 4394 O O . ILE B 1 33 ? -10.578 -8.125 60.469 1 13.94 33 ILE B O 1
ATOM 4398 N N . LEU B 1 34 ? -12.133 -8.086 61.781 1 14.02 34 LEU B N 1
ATOM 4399 C CA . LEU B 1 34 ? -13.297 -8.836 62.25 1 14.02 34 LEU B CA 1
ATOM 4400 C C . LEU B 1 34 ? -14.062 -9.43 61.062 1 14.02 34 LEU B C 1
ATOM 4402 O O . LEU B 1 34 ? -13.844 -9.055 59.938 1 14.02 34 LEU B O 1
ATOM 4406 N N . ASP B 1 35 ? -15.445 -9.086 61.062 1 13.55 35 ASP B N 1
ATOM 4407 C CA . ASP B 1 35 ? -16.594 -9.922 61.438 1 13.55 35 ASP B CA 1
ATOM 4408 C C . ASP B 1 35 ? -17.203 -10.555 60.188 1 13.55 35 ASP B C 1
ATOM 4410 O O . ASP B 1 35 ? -16.891 -10.156 59.062 1 13.55 35 ASP B O 1
ATOM 4414 N N . GLN B 1 36 ? -18.625 -10.344 60.094 1 13.6 36 GLN B N 1
ATOM 4415 C CA . GLN B 1 36 ? -19.734 -11.258 60.312 1 13.6 36 GLN B CA 1
ATOM 4416 C C . GLN B 1 36 ? -20.266 -11.828 59 1 13.6 36 GLN B C 1
ATOM 4418 O O . GLN B 1 36 ? -20.281 -13.047 58.812 1 13.6 36 GLN B O 1
ATOM 4423 N N . LEU B 1 37 ? -21.734 -11.602 58.812 1 14.45 37 LEU B N 1
ATOM 4424 C CA . LEU B 1 37 ? -22.859 -12.531 58.938 1 14.45 37 LEU B CA 1
ATOM 4425 C C . LEU B 1 37 ? -23.25 -13.125 57.594 1 14.45 37 LEU B C 1
ATOM 4427 O O . LEU B 1 37 ? -22.844 -12.625 56.562 1 14.45 37 LEU B O 1
ATOM 4431 N N . HIS B 1 38 ? -24.703 -13.148 57.375 1 14.27 38 HIS B N 1
ATOM 4432 C CA . HIS B 1 38 ? -25.703 -14.219 57.281 1 14.27 38 HIS B CA 1
ATOM 4433 C C . HIS B 1 38 ? -25.969 -14.609 55.844 1 14.27 38 HIS B C 1
ATOM 4435 O O . HIS B 1 38 ? -25.641 -13.867 54.906 1 14.27 38 HIS B O 1
ATOM 4441 N N . HIS B 1 39 ? -27.281 -15.266 55.719 1 14.46 39 HIS B N 1
ATOM 4442 C CA . HIS B 1 39 ? -27.797 -16.547 55.25 1 14.46 39 HIS B CA 1
ATOM 4443 C C . HIS B 1 39 ? -28.375 -16.422 53.844 1 14.46 39 HIS B C 1
ATOM 4445 O O . HIS B 1 39 ? -28.203 -17.328 53 1 14.46 39 HIS B O 1
ATOM 4451 N N . ARG B 1 40 ? -29.25 -15.461 53.5 1 14.59 40 ARG B N 1
ATOM 4452 C CA . ARG B 1 40 ? -30.594 -15.969 53.25 1 14.59 40 ARG B CA 1
ATOM 4453 C C . ARG B 1 40 ? -30.672 -16.766 51.969 1 14.59 40 ARG B C 1
ATOM 4455 O O . ARG B 1 40 ? -29.906 -16.516 51.031 1 14.59 40 ARG B O 1
ATOM 4462 N N . ASP B 1 41 ? -31.938 -17.406 51.719 1 14.04 41 ASP B N 1
ATOM 4463 C CA . ASP B 1 41 ? -32.5 -18.688 51.281 1 14.04 41 ASP B CA 1
ATOM 4464 C C . ASP B 1 41 ? -32.688 -18.703 49.781 1 14.04 41 ASP B C 1
ATOM 4466 O O . ASP B 1 41 ? -32.156 -19.578 49.062 1 14.04 41 ASP B O 1
ATOM 4470 N N . GLU B 1 42 ? -34.094 -18.609 49.344 1 14.62 42 GLU B N 1
ATOM 4471 C CA . GLU B 1 42 ? -34.938 -19.719 48.906 1 14.62 42 GLU B CA 1
ATOM 4472 C C . GLU B 1 42 ? -34.875 -19.891 47.375 1 14.62 42 GLU B C 1
ATOM 4474 O O . GLU B 1 42 ? -34.5 -18.969 46.656 1 14.62 42 GLU B O 1
ATOM 4479 N N . PRO B 1 43 ? -36.094 -20.625 46.875 1 15.1 43 PRO B N 1
ATOM 4480 C CA . PRO B 1 43 ? -36.281 -21.844 46.062 1 15.1 43 PRO B CA 1
ATOM 4481 C C . PRO B 1 43 ? -36.5 -21.531 44.594 1 15.1 43 PRO B C 1
ATOM 4483 O O . PRO B 1 43 ? -35.719 -22.016 43.75 1 15.1 43 PRO B O 1
ATOM 4486 N N . HIS B 1 44 ? -37.875 -21.812 44.094 1 14.11 44 HIS B N 1
ATOM 4487 C CA . HIS B 1 44 ? -38.438 -22.938 43.344 1 14.11 44 HIS B CA 1
ATOM 4488 C C . HIS B 1 44 ? -38.625 -22.578 41.875 1 14.11 44 HIS B C 1
ATOM 4490 O O . HIS B 1 44 ? -38.125 -23.297 40.969 1 14.11 44 HIS B O 1
ATOM 4496 N N . ALA B 1 45 ? -40 -22.094 41.375 1 13.69 45 ALA B N 1
ATOM 4497 C CA . ALA B 1 45 ? -41 -22.906 40.719 1 13.69 45 ALA B CA 1
ATOM 4498 C C . ALA B 1 45 ? -40.844 -22.859 39.188 1 13.69 45 ALA B C 1
ATOM 4500 O O . ALA B 1 45 ? -40.094 -22.016 38.688 1 13.69 45 ALA B O 1
ATOM 4501 N N . ARG B 1 46 ? -42.031 -22.484 38.406 1 13.91 46 ARG B N 1
ATOM 4502 C CA . ARG B 1 46 ? -43.031 -23.25 37.656 1 13.91 46 ARG B CA 1
ATOM 4503 C C . ARG B 1 46 ? -42.75 -23.188 36.156 1 13.91 46 ARG B C 1
ATOM 4505 O O . ARG B 1 46 ? -42 -22.344 35.688 1 13.91 46 ARG B O 1
ATOM 4512 N N . ALA B 1 47 ? -44.062 -23.219 35.188 1 13.74 47 ALA B N 1
ATOM 4513 C CA . ALA B 1 47 ? -44.75 -24.062 34.25 1 13.74 47 ALA B CA 1
ATOM 4514 C C . ALA B 1 47 ? -44.469 -23.625 32.812 1 13.74 47 ALA B C 1
ATOM 4516 O O . ALA B 1 47 ? -44 -22.516 32.562 1 13.74 47 ALA B O 1
ATOM 4517 N N . ALA B 1 48 ? -45.406 -24.203 31.688 1 14.41 48 ALA B N 1
ATOM 4518 C CA . ALA B 1 48 ? -45.469 -25 30.469 1 14.41 48 ALA B CA 1
ATOM 4519 C C . ALA B 1 48 ? -45.781 -24.109 29.25 1 14.41 48 ALA B C 1
ATOM 4521 O O . ALA B 1 48 ? -45.219 -24.328 28.172 1 14.41 48 ALA B O 1
ATOM 4522 N N . THR B 1 49 ? -46.781 -23.188 29.156 1 13.54 49 THR B N 1
ATOM 4523 C CA . THR B 1 49 ? -47.875 -23.484 28.25 1 13.54 49 THR B CA 1
ATOM 4524 C C . THR B 1 49 ? -47.469 -23.234 26.797 1 13.54 49 THR B C 1
ATOM 4526 O O . THR B 1 49 ? -46.5 -22.531 26.547 1 13.54 49 THR B O 1
ATOM 4529 N N . THR B 1 50 ? -48.594 -22.938 25.797 1 14.51 50 THR B N 1
ATOM 4530 C CA . THR B 1 50 ? -49.281 -23.594 24.688 1 14.51 50 THR B CA 1
ATOM 4531 C C . THR B 1 50 ? -48.844 -22.984 23.344 1 14.51 50 THR B C 1
ATOM 4533 O O . THR B 1 50 ? -48.438 -23.703 22.438 1 14.51 50 THR B O 1
ATOM 4536 N N . GLY B 1 51 ? -49.719 -22.047 22.656 1 13.95 51 GLY B N 1
ATOM 4537 C CA . GLY B 1 51 ? -50.594 -22.328 21.516 1 13.95 51 GLY B CA 1
ATOM 4538 C C . GLY B 1 51 ? -49.969 -21.969 20.188 1 13.95 51 GLY B C 1
ATOM 4539 O O . GLY B 1 51 ? -49 -21.219 20.141 1 13.95 51 GLY B O 1
ATOM 4540 N N . LYS B 1 52 ? -50.75 -22.297 18.844 1 14.46 52 LYS B N 1
ATOM 4541 C CA . LYS B 1 52 ? -50.688 -22.844 17.484 1 14.46 52 LYS B CA 1
ATOM 4542 C C . LYS B 1 52 ? -50.625 -21.734 16.438 1 14.46 52 LYS B C 1
ATOM 4544 O O . LYS B 1 52 ? -50.281 -21.984 15.289 1 14.46 52 LYS B O 1
ATOM 4549 N N . CYS B 1 53 ? -50.969 -20.516 16.422 1 13.53 53 CYS B N 1
ATOM 4550 C CA . CYS B 1 53 ? -51.812 -20.172 15.305 1 13.53 53 CYS B CA 1
ATOM 4551 C C . CYS B 1 53 ? -51.062 -20.234 13.984 1 13.53 53 CYS B C 1
ATOM 4553 O O . CYS B 1 53 ? -49.844 -20.062 13.953 1 13.53 53 CYS B O 1
ATOM 4555 N N . SER B 1 54 ? -51.844 -19.938 12.68 1 14.06 54 SER B N 1
ATOM 4556 C CA . SER B 1 54 ? -52.219 -20.453 11.375 1 14.06 54 SER B CA 1
ATOM 4557 C C . SER B 1 54 ? -51.375 -19.844 10.258 1 14.06 54 SER B C 1
ATOM 4559 O O . SER B 1 54 ? -50.75 -20.562 9.477 1 14.06 54 SER B O 1
ATOM 4561 N N . GLY B 1 55 ? -52.031 -18.984 9.164 1 13.87 55 GLY B N 1
ATOM 4562 C CA . GLY B 1 55 ? -52.406 -19.344 7.801 1 13.87 55 GLY B CA 1
ATOM 4563 C C . GLY B 1 55 ? -51.375 -18.938 6.773 1 13.87 55 GLY B C 1
ATOM 4564 O O . GLY B 1 55 ? -50.406 -18.219 7.094 1 13.87 55 GLY B O 1
ATOM 4565 N N . ARG B 1 56 ? -51.844 -18.359 5.305 1 14.45 56 ARG B N 1
ATOM 4566 C CA . ARG B 1 56 ? -51.812 -18.859 3.941 1 14.45 56 ARG B CA 1
ATOM 4567 C C . ARG B 1 56 ? -50.688 -18.203 3.148 1 14.45 56 ARG B C 1
ATOM 4569 O O . ARG B 1 56 ? -50.188 -17.141 3.529 1 14.45 56 ARG B O 1
ATOM 4576 N N . PRO B 1 57 ? -50.781 -18.281 1.499 1 14.78 57 PRO B N 1
ATOM 4577 C CA . PRO B 1 57 ? -50.031 -18.812 0.373 1 14.78 57 PRO B CA 1
ATOM 4578 C C . PRO B 1 57 ? -49.406 -17.719 -0.508 1 14.78 57 PRO B C 1
ATOM 4580 O O . PRO B 1 57 ? -48.281 -17.844 -0.945 1 14.78 57 PRO B O 1
ATOM 4583 N N . HIS B 1 58 ? -50 -16.531 -1.134 1 14.54 58 HIS B N 1
ATOM 4584 C CA . HIS B 1 58 ? -50.219 -16.516 -2.576 1 14.54 58 HIS B CA 1
ATOM 4585 C C . HIS B 1 58 ? -48.969 -16.078 -3.312 1 14.54 58 HIS B C 1
ATOM 4587 O O . HIS B 1 58 ? -48.125 -15.375 -2.744 1 14.54 58 HIS B O 1
ATOM 4593 N N . THR B 1 59 ? -48.844 -16.219 -4.875 1 15.01 59 THR B N 1
ATOM 4594 C CA . THR B 1 59 ? -48.062 -16.703 -6 1 15.01 59 THR B CA 1
ATOM 4595 C C . THR B 1 59 ? -47.531 -15.539 -6.816 1 15.01 59 THR B C 1
ATOM 4597 O O . THR B 1 59 ? -46.375 -15.562 -7.254 1 15.01 59 THR B O 1
ATOM 4600 N N . HIS B 1 60 ? -48.188 -14.453 -7.457 1 14.63 60 HIS B N 1
ATOM 4601 C CA . HIS B 1 60 ? -48.188 -14.344 -8.906 1 14.63 60 HIS B CA 1
ATOM 4602 C C . HIS B 1 60 ? -46.906 -13.742 -9.438 1 14.63 60 HIS B C 1
ATOM 4604 O O . HIS B 1 60 ? -46.188 -13.031 -8.703 1 14.63 60 HIS B O 1
ATOM 4610 N N . SER B 1 61 ? -46.625 -13.703 -11.047 1 14.94 61 SER B N 1
ATOM 4611 C CA . SER B 1 61 ? -45.812 -14.039 -12.203 1 14.94 61 SER B CA 1
ATOM 4612 C C . SER B 1 61 ? -45.188 -12.797 -12.82 1 14.94 61 SER B C 1
ATOM 4614 O O . SER B 1 61 ? -43.969 -12.75 -13.039 1 14.94 61 SER B O 1
ATOM 4616 N N . ALA B 1 62 ? -45.844 -11.867 -13.828 1 14.55 62 ALA B N 1
ATOM 4617 C CA . ALA B 1 62 ? -45.562 -11.867 -15.258 1 14.55 62 ALA B CA 1
ATOM 4618 C C . ALA B 1 62 ? -44.438 -10.891 -15.594 1 14.55 62 ALA B C 1
ATOM 4620 O O . ALA B 1 62 ? -43.406 -11.289 -16.188 1 14.55 62 ALA B O 1
ATOM 4621 N N . ASP B 1 63 ? -44.719 -9.609 -16.453 1 14.84 63 ASP B N 1
ATOM 4622 C CA . ASP B 1 63 ? -44.562 -9.445 -17.906 1 14.84 63 ASP B CA 1
ATOM 4623 C C . ASP B 1 63 ? -43.281 -8.688 -18.234 1 14.84 63 ASP B C 1
ATOM 4625 O O . ASP B 1 63 ? -42.688 -8.031 -17.359 1 14.84 63 ASP B O 1
ATOM 4629 N N . PRO B 1 64 ? -43.312 -7.617 -19.422 1 15.55 64 PRO B N 1
ATOM 4630 C CA . PRO B 1 64 ? -42.75 -7.539 -20.781 1 15.55 64 PRO B CA 1
ATOM 4631 C C . PRO B 1 64 ? -41.531 -6.613 -20.859 1 15.55 64 PRO B C 1
ATOM 4633 O O . PRO B 1 64 ? -41.25 -5.867 -19.922 1 15.55 64 PRO B O 1
ATOM 4636 N N . ALA B 1 65 ? -41.219 -5.961 -22.312 1 15.73 65 ALA B N 1
ATOM 4637 C CA . ALA B 1 65 ? -40.219 -5.941 -23.391 1 15.73 65 ALA B CA 1
ATOM 4638 C C . ALA B 1 65 ? -39.531 -4.59 -23.469 1 15.73 65 ALA B C 1
ATOM 4640 O O . ALA B 1 65 ? -38.312 -4.523 -23.672 1 15.73 65 ALA B O 1
ATOM 4641 N N . VAL B 1 66 ? -40.125 -3.307 -23.375 1 15.88 66 VAL B N 1
ATOM 4642 C CA . VAL B 1 66 ? -40.031 -2.525 -24.609 1 15.88 66 VAL B CA 1
ATOM 4643 C C . VAL B 1 66 ? -38.625 -1.946 -24.766 1 15.88 66 VAL B C 1
ATOM 4645 O O . VAL B 1 66 ? -37.938 -1.746 -23.781 1 15.88 66 VAL B O 1
ATOM 4648 N N . PRO B 1 67 ? -38.156 -1.39 -26.156 1 16.27 67 PRO B N 1
ATOM 4649 C CA . PRO B 1 67 ? -37.125 -1.305 -27.188 1 16.27 67 PRO B CA 1
ATOM 4650 C C . PRO B 1 67 ? -36.375 0.036 -27.172 1 16.27 67 PRO B C 1
ATOM 4652 O O . PRO B 1 67 ? -35.344 0.187 -27.828 1 16.27 67 PRO B O 1
ATOM 4655 N N . GLY B 1 68 ? -35.938 0.768 -26.266 1 15.32 68 GLY B N 1
ATOM 4656 C CA . GLY B 1 68 ? -35.656 2.162 -26.578 1 15.32 68 GLY B CA 1
ATOM 4657 C C . GLY B 1 68 ? -34.5 2.348 -27.531 1 15.32 68 GLY B C 1
ATOM 4658 O O . GLY B 1 68 ? -33.438 1.76 -27.328 1 15.32 68 GLY B O 1
ATOM 4659 N N . SER B 1 69 ? -34.625 2.93 -28.875 1 14.82 69 SER B N 1
ATOM 4660 C CA . SER B 1 69 ? -34 3.17 -30.188 1 14.82 69 SER B CA 1
ATOM 4661 C C . SER B 1 69 ? -33 4.297 -30.109 1 14.82 69 SER B C 1
ATOM 4663 O O . SER B 1 69 ? -32.5 4.781 -31.141 1 14.82 69 SER B O 1
ATOM 4665 N N . TYR B 1 70 ? -32.062 4.52 -29.375 1 15.95 70 TYR B N 1
ATOM 4666 C CA . TYR B 1 70 ? -31.391 5.805 -29.453 1 15.95 70 TYR B CA 1
ATOM 4667 C C . TYR B 1 70 ? -30.578 5.906 -30.734 1 15.95 70 TYR B C 1
ATOM 4669 O O . TYR B 1 70 ? -29.797 5.004 -31.047 1 15.95 70 TYR B O 1
ATOM 4677 N N . HIS B 1 71 ? -30.953 6.816 -31.688 1 14.91 71 HIS B N 1
ATOM 4678 C CA . HIS B 1 71 ? -30.594 7.211 -33.031 1 14.91 71 HIS B CA 1
ATOM 4679 C C . HIS B 1 71 ? -29.141 7.688 -33.125 1 14.91 71 HIS B C 1
ATOM 4681 O O . HIS B 1 71 ? -28.578 8.094 -32.094 1 14.91 71 HIS B O 1
ATOM 4687 N N . GLY B 1 72 ? -28.516 7.902 -34.531 1 14.56 72 GLY B N 1
ATOM 4688 C CA . GLY B 1 72 ? -27.406 7.645 -35.469 1 14.56 72 GLY B CA 1
ATOM 4689 C C . GLY B 1 72 ? -26.531 8.859 -35.688 1 14.56 72 GLY B C 1
ATOM 4690 O O . GLY B 1 72 ? -25.344 8.727 -36 1 14.56 72 GLY B O 1
ATOM 4691 N N . ALA B 1 73 ? -26.938 10.25 -35.688 1 15.08 73 ALA B N 1
ATOM 4692 C CA . ALA B 1 73 ? -26.594 10.875 -36.969 1 15.08 73 ALA B CA 1
ATOM 4693 C C . ALA B 1 73 ? -25.094 11.148 -37.062 1 15.08 73 ALA B C 1
ATOM 4695 O O . ALA B 1 73 ? -24.406 11.227 -36.031 1 15.08 73 ALA B O 1
ATOM 4696 N N . VAL B 1 74 ? -24.531 11.828 -38.406 1 14.66 74 VAL B N 1
ATOM 4697 C CA . VAL B 1 74 ? -23.656 11.648 -39.562 1 14.66 74 VAL B CA 1
ATOM 4698 C C . VAL B 1 74 ? -22.453 12.586 -39.438 1 14.66 74 VAL B C 1
ATOM 4700 O O . VAL B 1 74 ? -21.297 12.148 -39.531 1 14.66 74 VAL B O 1
ATOM 4703 N N . SER B 1 75 ? -22.453 14.07 -39.75 1 14.2 75 SER B N 1
ATOM 4704 C CA . SER B 1 75 ? -21.922 14.5 -41.031 1 14.2 75 SER B CA 1
ATOM 4705 C C . SER B 1 75 ? -20.422 14.797 -40.938 1 14.2 75 SER B C 1
ATOM 4707 O O . SER B 1 75 ? -19.859 14.812 -39.844 1 14.2 75 SER B O 1
ATOM 4709 N N . SER B 1 76 ? -19.938 16.141 -41.5 1 14.7 76 SER B N 1
ATOM 4710 C CA . SER B 1 76 ? -19.234 16.516 -42.75 1 14.7 76 SER B CA 1
ATOM 4711 C C . SER B 1 76 ? -17.75 16.781 -42.469 1 14.7 76 SER B C 1
ATOM 4713 O O . SER B 1 76 ? -17.359 16.984 -41.312 1 14.7 76 SER B O 1
ATOM 4715 N N . LEU B 1 77 ? -16.922 17.375 -43.594 1 14.97 77 LEU B N 1
ATOM 4716 C CA . LEU B 1 77 ? -15.766 17.125 -44.469 1 14.97 77 LEU B CA 1
ATOM 4717 C C . LEU B 1 77 ? -14.602 18.047 -44.094 1 14.97 77 LEU B C 1
ATOM 4719 O O . LEU B 1 77 ? -13.453 17.609 -44.031 1 14.97 77 LEU B O 1
ATOM 4723 N N . ARG B 1 78 ? -14.703 19.453 -43.875 1 15.36 78 ARG B N 1
ATOM 4724 C CA . ARG B 1 78 ? -13.93 20.25 -44.844 1 15.36 78 ARG B CA 1
ATOM 4725 C C . ARG B 1 78 ? -12.445 20.219 -44.5 1 15.36 78 ARG B C 1
ATOM 4727 O O . ARG B 1 78 ? -12.078 20.156 -43.312 1 15.36 78 ARG B O 1
ATOM 4734 N N . CYS B 1 79 ? -11.508 20.234 -45.594 1 14.9 79 CYS B N 1
ATOM 4735 C CA . CYS B 1 79 ? -10.18 19.844 -46.062 1 14.9 79 CYS B CA 1
ATOM 4736 C C . CYS B 1 79 ? -9.148 20.922 -45.75 1 14.9 79 CYS B C 1
ATOM 4738 O O . CYS B 1 79 ? -7.957 20.625 -45.625 1 14.9 79 CYS B O 1
ATOM 4740 N N . THR B 1 80 ? -9.523 22.25 -45.5 1 16.06 80 THR B N 1
ATOM 4741 C CA . THR B 1 80 ? -8.695 23.109 -46.344 1 16.06 80 THR B CA 1
ATOM 4742 C C . THR B 1 80 ? -7.242 23.094 -45.875 1 16.06 80 THR B C 1
ATOM 4744 O O . THR B 1 80 ? -6.98 22.922 -44.656 1 16.06 80 THR B O 1
ATOM 4747 N N . THR B 1 81 ? -6.328 23.281 -46.938 1 15.59 81 THR B N 1
ATOM 4748 C CA . THR B 1 81 ? -4.98 23.016 -47.406 1 15.59 81 THR B CA 1
ATOM 4749 C C . THR B 1 81 ? -3.984 24.016 -46.844 1 15.59 81 THR B C 1
ATOM 4751 O O . THR B 1 81 ? -4.301 25.188 -46.688 1 15.59 81 THR B O 1
ATOM 4754 N N . ARG B 1 82 ? -2.943 23.578 -46.125 1 16.7 82 ARG B N 1
ATOM 4755 C CA . ARG B 1 82 ? -1.763 24.016 -45.375 1 16.7 82 ARG B CA 1
ATOM 4756 C C . ARG B 1 82 ? -0.729 24.641 -46.281 1 16.7 82 ARG B C 1
ATOM 4758 O O . ARG B 1 82 ? 0.06 23.938 -46.938 1 16.7 82 ARG B O 1
ATOM 4765 N N . HIS B 1 83 ? -1.267 25.734 -47.094 1 14.75 83 HIS B N 1
ATOM 4766 C CA . HIS B 1 83 ? -0.25 26 -48.094 1 14.75 83 HIS B CA 1
ATOM 4767 C C . HIS B 1 83 ? 1.117 26.219 -47.469 1 14.75 83 HIS B C 1
ATOM 4769 O O . HIS B 1 83 ? 1.217 26.406 -46.25 1 14.75 83 HIS B O 1
ATOM 4775 N N . GLU B 1 84 ? 1.783 27.391 -47.969 1 15.56 84 GLU B N 1
ATOM 4776 C CA . GLU B 1 84 ? 2.951 27.688 -48.781 1 15.56 84 GLU B CA 1
ATOM 4777 C C . GLU B 1 84 ? 4.164 28.016 -47.938 1 15.56 84 GLU B C 1
ATOM 4779 O O . GLU B 1 84 ? 4.016 28.469 -46.781 1 15.56 84 GLU B O 1
ATOM 4784 N N . TRP B 1 85 ? 5.383 27.812 -48.562 1 14.98 85 TRP B N 1
ATOM 4785 C CA . TRP B 1 85 ? 6.762 27.375 -48.406 1 14.98 85 TRP B CA 1
ATOM 4786 C C . TRP B 1 85 ? 7.625 28.5 -47.844 1 14.98 85 TRP B C 1
ATOM 4788 O O . TRP B 1 85 ? 8.289 28.328 -46.812 1 14.98 85 TRP B O 1
ATOM 4798 N N . LYS B 1 86 ? 8.102 29.453 -48.75 1 14.91 86 LYS B N 1
ATOM 4799 C CA . LYS B 1 86 ? 9.484 29.406 -49.219 1 14.91 86 LYS B CA 1
ATOM 4800 C C . LYS B 1 86 ? 10.391 30.297 -48.344 1 14.91 86 LYS B C 1
ATOM 4802 O O . LYS B 1 86 ? 9.93 31.266 -47.75 1 14.91 86 LYS B O 1
ATOM 4807 N N . VAL B 1 87 ? 11.703 30.078 -48.406 1 16.22 87 VAL B N 1
ATOM 4808 C CA . VAL B 1 87 ? 13.016 30.125 -47.781 1 16.22 87 VAL B CA 1
ATOM 4809 C C . VAL B 1 87 ? 13.672 31.484 -48.062 1 16.22 87 VAL B C 1
ATOM 4811 O O . VAL B 1 87 ? 14.711 31.797 -47.469 1 16.22 87 VAL B O 1
ATOM 4814 N N . HIS B 1 88 ? 12.953 32.562 -48.656 1 14.99 88 HIS B N 1
ATOM 4815 C CA . HIS B 1 88 ? 13.977 33.219 -49.469 1 14.99 88 HIS B CA 1
ATOM 4816 C C . HIS B 1 88 ? 15.086 33.812 -48.562 1 14.99 88 HIS B C 1
ATOM 4818 O O . HIS B 1 88 ? 14.844 34.156 -47.406 1 14.99 88 HIS B O 1
ATOM 4824 N N . LYS B 1 89 ? 16.312 33.844 -49.188 1 15.73 89 LYS B N 1
ATOM 4825 C CA . LYS B 1 89 ? 17.766 33.938 -49 1 15.73 89 LYS B CA 1
ATOM 4826 C C . LYS B 1 89 ? 18.203 35.344 -48.688 1 15.73 89 LYS B C 1
ATOM 4828 O O . LYS B 1 89 ? 19.219 35.562 -48.031 1 15.73 89 LYS B O 1
ATOM 4833 N N . LEU B 1 90 ? 17.344 36.469 -49.094 1 15.51 90 LEU B N 1
ATOM 4834 C CA . LEU B 1 90 ? 18.266 37.375 -49.781 1 15.51 90 LEU B CA 1
ATOM 4835 C C . LEU B 1 90 ? 19.312 37.906 -48.844 1 15.51 90 LEU B C 1
ATOM 4837 O O . LEU B 1 90 ? 19.109 37.938 -47.625 1 15.51 90 LEU B O 1
ATOM 4841 N N . ASN B 1 91 ? 20.188 38.719 -49.5 1 15.59 91 ASN B N 1
ATOM 4842 C CA . ASN B 1 91 ? 21.578 39.125 -49.719 1 15.59 91 ASN B CA 1
ATOM 4843 C C . ASN B 1 91 ? 22.016 40.188 -48.75 1 15.59 91 ASN B C 1
ATOM 4845 O O . ASN B 1 91 ? 23.047 40.062 -48.094 1 15.59 91 ASN B O 1
ATOM 4849 N N . SER B 1 92 ? 21.578 41.5 -49.031 1 15.76 92 SER B N 1
ATOM 4850 C CA . SER B 1 92 ? 22.609 42.406 -49.5 1 15.76 92 SER B CA 1
ATOM 4851 C C . SER B 1 92 ? 23.328 43.062 -48.312 1 15.76 92 SER B C 1
ATOM 4853 O O . SER B 1 92 ? 22.875 42.938 -47.156 1 15.76 92 SER B O 1
ATOM 4855 N N . SER B 1 93 ? 23.641 44.312 -48.562 1 17.02 93 SER B N 1
ATOM 4856 C CA . SER B 1 93 ? 24.812 45.188 -48.688 1 17.02 93 SER B CA 1
ATOM 4857 C C . SER B 1 93 ? 25.109 45.938 -47.406 1 17.02 93 SER B C 1
ATOM 4859 O O . SER B 1 93 ? 24.203 46.125 -46.562 1 17.02 93 SER B O 1
ATOM 4861 N N . PHE B 1 94 ? 26.359 46.281 -47.312 1 17.56 94 PHE B N 1
ATOM 4862 C CA . PHE B 1 94 ? 27.469 46.438 -46.406 1 17.56 94 PHE B CA 1
ATOM 4863 C C . PHE B 1 94 ? 27.344 47.719 -45.594 1 17.56 94 PHE B C 1
ATOM 4865 O O . PHE B 1 94 ? 27.578 47.75 -44.406 1 17.56 94 PHE B O 1
ATOM 4872 N N . PRO B 1 95 ? 26.969 48.906 -46.219 1 18.14 95 PRO B N 1
ATOM 4873 C CA . PRO B 1 95 ? 28.141 49.781 -46.062 1 18.14 95 PRO B CA 1
ATOM 4874 C C . PRO B 1 95 ? 28.062 50.656 -44.812 1 18.14 95 PRO B C 1
ATOM 4876 O O . PRO B 1 95 ? 28.969 51.438 -44.562 1 18.14 95 PRO B O 1
ATOM 4879 N N . SER B 1 96 ? 27.312 50.469 -43.844 1 17.22 96 SER B N 1
ATOM 4880 C CA . SER B 1 96 ? 26.875 51.688 -43.219 1 17.22 96 SER B CA 1
ATOM 4881 C C . SER B 1 96 ? 28.031 52.438 -42.562 1 17.22 96 SER B C 1
ATOM 4883 O O . SER B 1 96 ? 28.891 51.844 -41.906 1 17.22 96 SER B O 1
ATOM 4885 N N . PRO B 1 97 ? 28.016 53.719 -43.031 1 17.86 97 PRO B N 1
ATOM 4886 C CA . PRO B 1 97 ? 29.109 54.688 -42.938 1 17.86 97 PRO B CA 1
ATOM 4887 C C . PRO B 1 97 ? 29.469 55 -41.469 1 17.86 97 PRO B C 1
ATOM 4889 O O . PRO B 1 97 ? 28.75 54.594 -40.562 1 17.86 97 PRO B O 1
ATOM 4892 N N . SER B 1 98 ? 30.047 56.25 -41.406 1 17.59 98 SER B N 1
ATOM 4893 C CA . SER B 1 98 ? 31.156 56.906 -40.75 1 17.59 98 SER B CA 1
ATOM 4894 C C . SER B 1 98 ? 30.781 57.406 -39.375 1 17.59 98 SER B C 1
ATOM 4896 O O . SER B 1 98 ? 29.641 57.781 -39.125 1 17.59 98 SER B O 1
ATOM 4898 N N . ILE B 1 99 ? 31.609 57.219 -38.375 1 17.41 99 ILE B N 1
ATOM 4899 C CA . ILE B 1 99 ? 31.719 57.156 -36.906 1 17.41 99 ILE B CA 1
ATOM 4900 C C . ILE B 1 99 ? 31.719 58.562 -36.312 1 17.41 99 ILE B C 1
ATOM 4902 O O . ILE B 1 99 ? 32.188 58.75 -35.219 1 17.41 99 ILE B O 1
ATOM 4906 N N . ALA B 1 100 ? 31.062 59.594 -37.156 1 16.8 100 ALA B N 1
ATOM 4907 C CA . ALA B 1 100 ? 31.719 60.844 -36.75 1 16.8 100 ALA B CA 1
ATOM 4908 C C . ALA B 1 100 ? 31.656 61 -35.219 1 16.8 100 ALA B C 1
ATOM 4910 O O . ALA B 1 100 ? 30.781 60.438 -34.562 1 16.8 100 ALA B O 1
ATOM 4911 N N . HIS B 1 101 ? 32.344 62.094 -34.781 1 16.86 101 HIS B N 1
ATOM 4912 C CA . HIS B 1 101 ? 33.125 62.5 -33.625 1 16.86 101 HIS B CA 1
ATOM 4913 C C . HIS B 1 101 ? 32.219 62.875 -32.438 1 16.86 101 HIS B C 1
ATOM 4915 O O . HIS B 1 101 ? 31.016 63.125 -32.656 1 16.86 101 HIS B O 1
ATOM 4921 N N . CYS B 1 102 ? 32.781 63.438 -31.359 1 16.33 102 CYS B N 1
ATOM 4922 C CA . CYS B 1 102 ? 32.969 63.312 -29.906 1 16.33 102 CYS B CA 1
ATOM 4923 C C . CYS B 1 102 ? 32.062 64.25 -29.156 1 16.33 102 CYS B C 1
ATOM 4925 O O . CYS B 1 102 ? 31.969 64.188 -27.922 1 16.33 102 CYS B O 1
ATOM 4927 N N . ARG B 1 103 ? 31.484 65.375 -29.953 1 17.19 103 ARG B N 1
ATOM 4928 C CA . ARG B 1 103 ? 31.688 66.625 -29.203 1 17.19 103 ARG B CA 1
ATOM 4929 C C . ARG B 1 103 ? 30.922 66.562 -27.891 1 17.19 103 ARG B C 1
ATOM 4931 O O . ARG B 1 103 ? 29.953 65.812 -27.75 1 17.19 103 ARG B O 1
ATOM 4938 N N . HIS B 1 104 ? 31.156 67.75 -27.047 1 18.3 104 HIS B N 1
ATOM 4939 C CA . HIS B 1 104 ? 31.234 68.125 -25.656 1 18.3 104 HIS B CA 1
ATOM 4940 C C . HIS B 1 104 ? 29.844 68.438 -25.094 1 18.3 104 HIS B C 1
ATOM 4942 O O . HIS B 1 104 ? 29.141 69.312 -25.578 1 18.3 104 HIS B O 1
ATOM 4948 N N . CYS B 1 105 ? 29 67.438 -24.828 1 18.5 105 CYS B N 1
ATOM 4949 C CA . CYS B 1 105 ? 27.656 67.688 -24.312 1 18.5 105 CYS B CA 1
ATOM 4950 C C . CYS B 1 105 ? 27.688 68.438 -23.016 1 18.5 105 CYS B C 1
ATOM 4952 O O . CYS B 1 105 ? 28.312 68 -22.047 1 18.5 105 CYS B O 1
ATOM 4954 N N . SER B 1 106 ? 27.875 69.812 -23.203 1 20.8 106 SER B N 1
ATOM 4955 C CA . SER B 1 106 ? 27.828 70.625 -21.984 1 20.8 106 SER B CA 1
ATOM 4956 C C . SER B 1 106 ? 26.641 70.25 -21.109 1 20.8 106 SER B C 1
ATOM 4958 O O . SER B 1 106 ? 25.516 70.125 -21.609 1 20.8 106 SER B O 1
ATOM 4960 N N . PRO B 1 107 ? 26.922 69.625 -20.016 1 21.02 107 PRO B N 1
ATOM 4961 C CA . PRO B 1 107 ? 26 69 -19.062 1 21.02 107 PRO B CA 1
ATOM 4962 C C . PRO B 1 107 ? 25.062 70.062 -18.406 1 21.02 107 PRO B C 1
ATOM 4964 O O . PRO B 1 107 ? 25.531 71 -17.812 1 21.02 107 PRO B O 1
ATOM 4967 N N . PHE B 1 108 ? 24.234 70.812 -19.266 1 22.3 108 PHE B N 1
ATOM 4968 C CA . PHE B 1 108 ? 23.391 71.75 -18.531 1 22.3 108 PHE B CA 1
ATOM 4969 C C . PHE B 1 108 ? 22.734 71.062 -17.344 1 22.3 108 PHE B C 1
ATOM 4971 O O . PHE B 1 108 ? 22.266 69.875 -17.453 1 22.3 108 PHE B O 1
ATOM 4978 N N . LEU B 1 109 ? 23.141 71.438 -16.188 1 21.48 109 LEU B N 1
ATOM 4979 C CA . LEU B 1 109 ? 22.828 71.188 -14.797 1 21.48 109 LEU B CA 1
ATOM 4980 C C . LEU B 1 109 ? 21.344 71.375 -14.523 1 21.48 109 LEU B C 1
ATOM 4982 O O . LEU B 1 109 ? 20.844 72.5 -14.57 1 21.48 109 LEU B O 1
ATOM 4986 N N . ILE B 1 110 ? 20.469 70.625 -15.305 1 22.03 110 ILE B N 1
ATOM 4987 C CA . ILE B 1 110 ? 19.078 70.875 -14.961 1 22.03 110 ILE B CA 1
ATOM 4988 C C . ILE B 1 110 ? 18.875 70.625 -13.461 1 22.03 110 ILE B C 1
ATOM 4990 O O . ILE B 1 110 ? 19.312 69.625 -12.906 1 22.03 110 ILE B O 1
ATOM 4994 N N . HIS B 1 111 ? 18.719 71.688 -12.766 1 22.94 111 HIS B N 1
ATOM 4995 C CA . HIS B 1 111 ? 18.375 71.812 -11.359 1 22.94 111 HIS B CA 1
ATOM 4996 C C . HIS B 1 111 ? 17.109 71.062 -11.023 1 22.94 111 HIS B C 1
ATOM 4998 O O . HIS B 1 111 ? 16 71.438 -11.391 1 22.94 111 HIS B O 1
ATOM 5004 N N . THR B 1 112 ? 17.094 69.812 -11.461 1 23.48 112 THR B N 1
ATOM 5005 C CA . THR B 1 112 ? 15.828 69.125 -11.125 1 23.48 112 THR B CA 1
ATOM 5006 C C . THR B 1 112 ? 15.578 69.188 -9.617 1 23.48 112 THR B C 1
ATOM 5008 O O . THR B 1 112 ? 16.469 68.875 -8.828 1 23.48 112 THR B O 1
ATOM 5011 N N . GLN B 1 113 ? 14.742 70.125 -9.188 1 23.22 113 GLN B N 1
ATOM 5012 C CA . GLN B 1 113 ? 14.172 70.125 -7.848 1 23.22 113 GLN B CA 1
ATOM 5013 C C . GLN B 1 113 ? 13.719 68.75 -7.391 1 23.22 113 GLN B C 1
ATOM 5015 O O . GLN B 1 113 ? 12.914 68.125 -8.062 1 23.22 113 GLN B O 1
ATOM 5020 N N . HIS B 1 114 ? 14.656 68.062 -6.863 1 24.88 114 HIS B N 1
ATOM 5021 C CA . HIS B 1 114 ? 14.414 66.75 -6.25 1 24.88 114 HIS B CA 1
ATOM 5022 C C . HIS B 1 114 ? 13.32 66.812 -5.191 1 24.88 114 HIS B C 1
ATOM 5024 O O . HIS B 1 114 ? 13.484 67.5 -4.172 1 24.88 114 HIS B O 1
ATOM 5030 N N . GLN B 1 115 ? 12.039 67.062 -5.668 1 27.94 115 GLN B N 1
ATOM 5031 C CA . GLN B 1 115 ? 11.023 66.812 -4.641 1 27.94 115 GLN B CA 1
ATOM 5032 C C . GLN B 1 115 ? 11.297 65.562 -3.898 1 27.94 115 GLN B C 1
ATOM 5034 O O . GLN B 1 115 ? 11.469 64.5 -4.52 1 27.94 115 GLN B O 1
ATOM 5039 N N . THR B 1 116 ? 11.953 65.75 -2.824 1 27.84 116 THR B N 1
ATOM 5040 C CA . THR B 1 116 ? 12.164 64.625 -1.871 1 27.84 116 THR B CA 1
ATOM 5041 C C . THR B 1 116 ? 10.852 63.906 -1.606 1 27.84 116 THR B C 1
ATOM 5043 O O . THR B 1 116 ? 9.953 64.438 -0.951 1 27.84 116 THR B O 1
ATOM 5046 N N . ILE B 1 117 ? 10.172 63.344 -2.695 1 33.09 117 ILE B N 1
ATOM 5047 C CA . ILE B 1 117 ? 9.164 62.375 -2.268 1 33.09 117 ILE B CA 1
ATOM 5048 C C . ILE B 1 117 ? 9.727 61.5 -1.154 1 33.09 117 ILE B C 1
ATOM 5050 O O . ILE B 1 117 ? 10.812 60.938 -1.289 1 33.09 117 ILE B O 1
ATOM 5054 N N . ASP B 1 118 ? 9.414 62 0.025 1 31.34 118 ASP B N 1
ATOM 5055 C CA . ASP B 1 118 ? 9.766 61.125 1.123 1 31.34 118 ASP B CA 1
ATOM 5056 C C . ASP B 1 118 ? 9.469 59.656 0.764 1 31.34 118 ASP B C 1
ATOM 5058 O O . ASP B 1 118 ? 8.312 59.312 0.509 1 31.34 118 ASP B O 1
ATOM 5062 N N . PRO B 1 119 ? 10.297 59.062 -0.029 1 35.22 119 PRO B N 1
ATOM 5063 C CA . PRO B 1 119 ? 10.094 57.688 -0.445 1 35.22 119 PRO B CA 1
ATOM 5064 C C . PRO B 1 119 ? 9.602 56.781 0.693 1 35.22 119 PRO B C 1
ATOM 5066 O O . PRO B 1 119 ? 9.281 55.625 0.47 1 35.22 119 PRO B O 1
ATOM 5069 N N . PHE B 1 120 ? 9.906 57.312 1.855 1 38.19 120 PHE B N 1
ATOM 5070 C CA . PHE B 1 120 ? 9.57 56.438 2.979 1 38.19 120 PHE B CA 1
ATOM 5071 C C . PHE B 1 120 ? 8.07 56.438 3.238 1 38.19 120 PHE B C 1
ATOM 5073 O O . PHE B 1 120 ? 7.617 55.969 4.289 1 38.19 120 PHE B O 1
ATOM 5080 N N . ASN B 1 121 ? 7.344 57.344 2.545 1 35.19 121 ASN B N 1
ATOM 5081 C CA . ASN B 1 121 ? 5.938 57.062 2.836 1 35.19 121 ASN B CA 1
ATOM 5082 C C . ASN B 1 121 ? 5.504 55.688 2.346 1 35.19 121 ASN B C 1
ATOM 5084 O O . ASN B 1 121 ? 5.043 55.562 1.213 1 35.19 121 ASN B O 1
ATOM 5088 N N . VAL B 1 122 ? 6.348 54.812 2.553 1 36.38 122 VAL B N 1
ATOM 5089 C CA . VAL B 1 122 ? 5.746 53.5 2.406 1 36.38 122 VAL B CA 1
ATOM 5090 C C . VAL B 1 122 ? 4.34 53.5 3 1 36.38 122 VAL B C 1
ATOM 5092 O O . VAL B 1 122 ? 4.105 54.094 4.059 1 36.38 122 VAL B O 1
ATOM 5095 N N . ALA B 1 123 ? 3.43 53.375 2.316 1 42.69 123 ALA B N 1
ATOM 5096 C CA . ALA B 1 123 ? 2.088 53.125 2.846 1 42.69 123 ALA B CA 1
ATOM 5097 C C . ALA B 1 123 ? 2.139 52.312 4.133 1 42.69 123 ALA B C 1
ATOM 5099 O O . ALA B 1 123 ? 2.879 51.344 4.219 1 42.69 123 ALA B O 1
ATOM 5100 N N . PRO B 1 124 ? 1.959 52.969 5.297 1 42.34 124 PRO B N 1
ATOM 5101 C CA . PRO B 1 124 ? 2.051 52.156 6.527 1 42.34 124 PRO B CA 1
ATOM 5102 C C . PRO B 1 124 ? 1.676 50.688 6.32 1 42.34 124 PRO B C 1
ATOM 5104 O O . PRO B 1 124 ? 0.611 50.406 5.773 1 42.34 124 PRO B O 1
ATOM 5107 N N . SER B 1 125 ? 2.539 49.875 6.098 1 54.88 125 SER B N 1
ATOM 5108 C CA . SER B 1 125 ? 2.283 48.438 6.051 1 54.88 125 SER B CA 1
ATOM 5109 C C . SER B 1 125 ? 1.329 48 7.16 1 54.88 125 SER B C 1
ATOM 5111 O O . SER B 1 125 ? 1.61 48.219 8.344 1 54.88 125 SER B O 1
ATOM 5113 N N . VAL B 1 126 ? 0.015 48.125 6.914 1 75.25 126 VAL B N 1
ATOM 5114 C CA . VAL B 1 126 ? -1.021 47.844 7.898 1 75.25 126 VAL B CA 1
ATOM 5115 C C . VAL B 1 126 ? -0.822 46.438 8.453 1 75.25 126 VAL B C 1
ATOM 5117 O O . VAL B 1 126 ? -0.883 45.438 7.707 1 75.25 126 VAL B O 1
ATOM 5120 N N . MET B 1 127 ? -0.264 46.344 9.609 1 90.25 127 MET B N 1
ATOM 5121 C CA . MET B 1 127 ? -0.125 45.125 10.375 1 90.25 127 MET B CA 1
ATOM 5122 C C . MET B 1 127 ? -1.491 44.531 10.703 1 90.25 127 MET B C 1
ATOM 5124 O O . MET B 1 127 ? -2.404 45.25 11.109 1 90.25 127 MET B O 1
ATOM 5128 N N . LYS B 1 128 ? -1.754 43.281 10.281 1 95.38 128 LYS B N 1
ATOM 5129 C CA . LYS B 1 128 ? -3.006 42.562 10.57 1 95.38 128 LYS B CA 1
ATOM 5130 C C . LYS B 1 128 ? -2.795 41.469 11.594 1 95.38 128 LYS B C 1
ATOM 5132 O O . LYS B 1 128 ? -1.704 40.906 11.688 1 95.38 128 LYS B O 1
ATOM 5137 N N . VAL B 1 129 ? -3.842 41.25 12.367 1 97.75 129 VAL B N 1
ATOM 5138 C CA . VAL B 1 129 ? -3.857 40.125 13.281 1 97.75 129 VAL B CA 1
ATOM 5139 C C . VAL B 1 129 ? -4.496 38.906 12.586 1 97.75 129 VAL B C 1
ATOM 5141 O O . VAL B 1 129 ? -5.605 39 12.055 1 97.75 129 VAL B O 1
ATOM 5144 N N . ILE B 1 130 ? -3.764 37.75 12.578 1 98.19 130 ILE B N 1
ATOM 5145 C CA . ILE B 1 130 ? -4.223 36.531 11.945 1 98.19 130 ILE B CA 1
ATOM 5146 C C . ILE B 1 130 ? -4.41 35.438 13.008 1 98.19 130 ILE B C 1
ATOM 5148 O O . ILE B 1 130 ? -3.5 35.156 13.797 1 98.19 130 ILE B O 1
ATOM 5152 N N . LEU B 1 131 ? -5.609 34.844 13.086 1 98.25 131 LEU B N 1
ATOM 5153 C CA . LEU B 1 131 ? -5.832 33.594 13.836 1 98.25 131 LEU B CA 1
ATOM 5154 C C . LEU B 1 131 ? -5.602 32.375 12.953 1 98.25 131 LEU B C 1
ATOM 5156 O O . LEU B 1 131 ? -6.188 32.281 11.875 1 98.25 131 LEU B O 1
ATOM 5160 N N . ALA B 1 132 ? -4.719 31.516 13.32 1 98.5 132 ALA B N 1
ATOM 5161 C CA . ALA B 1 132 ? -4.59 30.203 12.703 1 98.5 132 ALA B CA 1
ATOM 5162 C C . ALA B 1 132 ? -5.266 29.125 13.547 1 98.5 132 ALA B C 1
ATOM 5164 O O . ALA B 1 132 ? -4.816 28.828 14.656 1 98.5 132 ALA B O 1
ATOM 5165 N N . ILE B 1 133 ? -6.277 28.531 13.008 1 97.31 133 ILE B N 1
ATOM 5166 C CA . ILE B 1 133 ? -7.172 27.672 13.773 1 97.31 133 ILE B CA 1
ATOM 5167 C C . ILE B 1 133 ? -7.016 26.234 13.305 1 97.31 133 ILE B C 1
ATOM 5169 O O . ILE B 1 133 ? -7.195 25.922 12.125 1 97.31 133 ILE B O 1
ATOM 5173 N N . ASN B 1 134 ? -6.629 25.375 14.148 1 93.12 134 ASN B N 1
ATOM 5174 C CA . ASN B 1 134 ? -6.555 23.922 13.961 1 93.12 134 ASN B CA 1
ATOM 5175 C C . ASN B 1 134 ? -7.535 23.188 14.875 1 93.12 134 ASN B C 1
ATOM 5177 O O . ASN B 1 134 ? -7.34 23.141 16.094 1 93.12 134 ASN B O 1
ATOM 5181 N N . ALA B 1 135 ? -8.539 22.688 14.242 1 87.88 135 ALA B N 1
ATOM 5182 C CA . ALA B 1 135 ? -9.578 22 15 1 87.88 135 ALA B CA 1
ATOM 5183 C C . ALA B 1 135 ? -9.594 20.5 14.672 1 87.88 135 ALA B C 1
ATOM 5185 O O . ALA B 1 135 ? -9.641 20.125 13.5 1 87.88 135 ALA B O 1
ATOM 5186 N N . GLY B 1 136 ? -9.391 19.672 15.625 1 77.31 136 GLY B N 1
ATOM 5187 C CA . GLY B 1 136 ? -9.586 18.234 15.508 1 77.31 136 GLY B CA 1
ATOM 5188 C C . GLY B 1 136 ? -10.812 17.734 16.234 1 77.31 136 GLY B C 1
ATOM 5189 O O . GLY B 1 136 ? -11.578 18.531 16.781 1 77.31 136 GLY B O 1
ATOM 5190 N N . SER B 1 137 ? -11 16.453 16.25 1 71 137 SER B N 1
ATOM 5191 C CA . SER B 1 137 ? -12.172 15.859 16.891 1 71 137 SER B CA 1
ATOM 5192 C C . SER B 1 137 ? -12.094 15.984 18.406 1 71 137 SER B C 1
ATOM 5194 O O . SER B 1 137 ? -13.125 16.031 19.078 1 71 137 SER B O 1
ATOM 5196 N N . SER B 1 138 ? -10.906 16.156 18.906 1 76.12 138 SER B N 1
ATOM 5197 C CA . SER B 1 138 ? -10.797 16.094 20.359 1 76.12 138 SER B CA 1
ATOM 5198 C C . SER B 1 138 ? -10.148 17.359 20.906 1 76.12 138 SER B C 1
ATOM 5200 O O . SER B 1 138 ? -9.914 17.469 22.109 1 76.12 138 SER B O 1
ATOM 5202 N N . SER B 1 139 ? -9.82 18.297 20.062 1 84.69 139 SER B N 1
ATOM 5203 C CA . SER B 1 139 ? -9.125 19.484 20.531 1 84.69 139 SER B CA 1
ATOM 5204 C C . SER B 1 139 ? -9.25 20.625 19.547 1 84.69 139 SER B C 1
ATOM 5206 O O . SER B 1 139 ? -9.562 20.422 18.375 1 84.69 139 SER B O 1
ATOM 5208 N N . VAL B 1 140 ? -9.102 21.828 20.078 1 91.44 140 VAL B N 1
ATOM 5209 C CA . VAL B 1 140 ? -9.008 23.031 19.281 1 91.44 140 VAL B CA 1
ATOM 5210 C C . VAL B 1 140 ? -7.781 23.844 19.688 1 91.44 140 VAL B C 1
ATOM 5212 O O . VAL B 1 140 ? -7.539 24.047 20.875 1 91.44 140 VAL B O 1
ATOM 5215 N N . LYS B 1 141 ? -6.992 24.203 18.719 1 94.81 141 LYS B N 1
ATOM 5216 C CA . LYS B 1 141 ? -5.801 25.016 18.953 1 94.81 141 LYS B CA 1
ATOM 5217 C C . LYS B 1 141 ? -5.812 26.266 18.062 1 94.81 141 LYS B C 1
ATOM 5219 O O . LYS B 1 141 ? -6.121 26.188 16.875 1 94.81 141 LYS B O 1
ATOM 5224 N N . ILE B 1 142 ? -5.555 27.422 18.688 1 97.56 142 ILE B N 1
ATOM 5225 C CA . ILE B 1 142 ? -5.484 28.688 17.953 1 97.56 142 ILE B CA 1
ATOM 5226 C C . ILE B 1 142 ? -4.152 29.375 18.234 1 97.56 142 ILE B C 1
ATOM 5228 O O . ILE B 1 142 ? -3.785 29.578 19.391 1 97.56 142 ILE B O 1
ATOM 5232 N N . SER B 1 143 ? -3.479 29.672 17.203 1 98.19 143 SER B N 1
ATOM 5233 C CA . SER B 1 143 ? -2.309 30.547 17.281 1 98.19 143 SER B CA 1
ATOM 5234 C C . SER B 1 143 ? -2.604 31.922 16.719 1 98.19 143 SER B C 1
ATOM 5236 O O . SER B 1 143 ? -3.314 32.062 15.719 1 98.19 143 SER B O 1
ATOM 5238 N N . VAL B 1 144 ? -2.086 32.969 17.391 1 98.5 144 VAL B N 1
ATOM 5239 C CA . VAL B 1 144 ? -2.312 34.344 17 1 98.5 144 VAL B CA 1
ATOM 5240 C C . VAL B 1 144 ? -1.019 34.969 16.453 1 98.5 144 VAL B C 1
ATOM 5242 O O . VAL B 1 144 ? 0.034 34.875 17.078 1 98.5 144 VAL B O 1
ATOM 5245 N N . TYR B 1 145 ? -1.149 35.594 15.289 1 98.31 145 TYR B N 1
ATOM 5246 C CA . TYR B 1 145 ? 0.017 36.156 14.641 1 98.31 145 TYR B CA 1
ATOM 5247 C C . TYR B 1 145 ? -0.231 37.625 14.297 1 98.31 145 TYR B C 1
ATOM 5249 O O . TYR B 1 145 ? -1.367 38.031 14.023 1 98.31 145 TYR B O 1
ATOM 5257 N N . THR B 1 146 ? 0.801 38.469 14.336 1 97.75 146 THR B N 1
ATOM 5258 C CA . THR B 1 146 ? 0.84 39.719 13.609 1 97.75 146 THR B CA 1
ATOM 5259 C C . THR B 1 146 ? 1.574 39.562 12.281 1 97.75 146 THR B C 1
ATOM 5261 O O . THR B 1 146 ? 2.572 38.844 12.203 1 97.75 146 THR B O 1
ATOM 5264 N N . ALA B 1 147 ? 0.982 40.094 11.273 1 96 147 ALA B N 1
ATOM 5265 C CA . ALA B 1 147 ? 1.58 39.875 9.961 1 96 147 ALA B CA 1
ATOM 5266 C C . ALA B 1 147 ? 1.472 41.156 9.094 1 96 147 ALA B C 1
ATOM 5268 O O . ALA B 1 147 ? 0.482 41.875 9.164 1 96 147 ALA B O 1
ATOM 5269 N N . ASP B 1 148 ? 2.523 41.406 8.297 1 95.06 148 ASP B N 1
ATOM 5270 C CA . ASP B 1 148 ? 2.504 42.344 7.164 1 95.06 148 ASP B CA 1
ATOM 5271 C C . ASP B 1 148 ? 2.438 41.562 5.84 1 95.06 148 ASP B C 1
ATOM 5273 O O . ASP B 1 148 ? 2.779 40.375 5.777 1 95.06 148 ASP B O 1
ATOM 5277 N N . LYS B 1 149 ? 1.928 42.281 4.883 1 93.69 149 LYS B N 1
ATOM 5278 C CA . LYS B 1 149 ? 1.854 41.688 3.555 1 93.69 149 LYS B CA 1
ATOM 5279 C C . LYS B 1 149 ? 3.221 41.156 3.107 1 93.69 149 LYS B C 1
ATOM 5281 O O . LYS B 1 149 ? 4.215 41.875 3.182 1 93.69 149 LYS B O 1
ATOM 5286 N N . ASN B 1 150 ? 3.32 39.906 2.729 1 93 150 ASN B N 1
ATOM 5287 C CA . ASN B 1 150 ? 4.488 39.25 2.148 1 93 150 ASN B CA 1
ATOM 5288 C C . ASN B 1 150 ? 5.656 39.219 3.127 1 93 150 ASN B C 1
ATOM 5290 O O . ASN B 1 150 ? 6.816 39.312 2.717 1 93 150 ASN B O 1
ATOM 5294 N N . ALA B 1 151 ? 5.367 39.281 4.391 1 93.06 151 ALA B N 1
ATOM 5295 C CA . ALA B 1 151 ? 6.379 39.156 5.438 1 93.06 151 ALA B CA 1
ATOM 5296 C C . ALA B 1 151 ? 6.074 37.969 6.355 1 93.06 151 ALA B C 1
ATOM 5298 O O . ALA B 1 151 ? 4.922 37.531 6.473 1 93.06 151 ALA B O 1
ATOM 5299 N N . GLU B 1 152 ? 7.102 37.469 6.961 1 94.12 152 GLU B N 1
ATOM 5300 C CA . GLU B 1 152 ? 6.922 36.344 7.879 1 94.12 152 GLU B CA 1
ATOM 5301 C C . GLU B 1 152 ? 6.086 36.75 9.094 1 94.12 152 GLU B C 1
ATOM 5303 O O . GLU B 1 152 ? 6.414 37.719 9.781 1 94.12 152 GLU B O 1
ATOM 5308 N N . PRO B 1 153 ? 5.059 36.031 9.352 1 97.5 153 PRO B N 1
ATOM 5309 C CA . PRO B 1 153 ? 4.234 36.375 10.516 1 97.5 153 PRO B CA 1
ATOM 5310 C C . PRO B 1 153 ? 4.957 36.125 11.844 1 97.5 153 PRO B C 1
ATOM 5312 O O . PRO B 1 153 ? 5.789 35.219 11.938 1 97.5 153 PRO B O 1
ATOM 5315 N N . ARG B 1 154 ? 4.59 36.906 12.805 1 97.12 154 ARG B N 1
ATOM 5316 C CA . ARG B 1 154 ? 5.148 36.75 14.148 1 97.12 154 ARG B CA 1
ATOM 5317 C C . ARG B 1 154 ? 4.09 36.25 15.133 1 97.12 154 ARG B C 1
ATOM 5319 O O . ARG B 1 154 ? 3.049 36.906 15.297 1 97.12 154 ARG B O 1
ATOM 5326 N N . GLN B 1 155 ? 4.395 35.219 15.789 1 97.62 155 GLN B N 1
ATOM 5327 C CA . GLN B 1 155 ? 3.443 34.656 16.75 1 97.62 155 GLN B CA 1
ATOM 5328 C C . GLN B 1 155 ? 3.43 35.469 18.047 1 97.62 155 GLN B C 1
ATOM 5330 O O . GLN B 1 155 ? 4.484 35.75 18.625 1 97.62 155 GLN B O 1
ATOM 5335 N N . ILE B 1 156 ? 2.223 35.812 18.547 1 97.88 156 ILE B N 1
ATOM 5336 C CA . ILE B 1 156 ? 2.15 36.625 19.75 1 97.88 156 ILE B CA 1
ATOM 5337 C C . ILE B 1 156 ? 1.38 35.875 20.844 1 97.88 156 ILE B C 1
ATOM 5339 O O . ILE B 1 156 ? 1.461 36.219 22.016 1 97.88 156 ILE B O 1
ATOM 5343 N N . ALA B 1 157 ? 0.64 34.844 20.453 1 98.19 157 ALA B N 1
ATOM 5344 C CA . ALA B 1 157 ? -0.109 34.062 21.438 1 98.19 157 ALA B CA 1
ATOM 5345 C C . ALA B 1 157 ? -0.525 32.719 20.859 1 98.19 157 ALA B C 1
ATOM 5347 O O . ALA B 1 157 ? -0.536 32.5 19.641 1 98.19 157 ALA B O 1
ATOM 5348 N N . GLU B 1 158 ? -0.804 31.75 21.688 1 98 158 GLU B N 1
ATOM 5349 C CA . GLU B 1 158 ? -1.343 30.438 21.344 1 98 158 GLU B CA 1
ATOM 5350 C C . GLU B 1 158 ? -2.182 29.875 22.5 1 98 158 GLU B C 1
ATOM 5352 O O . GLU B 1 158 ? -1.808 30 23.656 1 98 158 GLU B O 1
ATOM 5357 N N . ALA B 1 159 ? -3.311 29.375 22.219 1 97.56 159 ALA B N 1
ATOM 5358 C CA . ALA B 1 159 ? -4.176 28.734 23.219 1 97.56 159 ALA B CA 1
ATOM 5359 C C . ALA B 1 159 ? -4.82 27.484 22.641 1 97.56 159 ALA B C 1
ATOM 5361 O O . ALA B 1 159 ? -5.047 27.375 21.438 1 97.56 159 ALA B O 1
ATOM 5362 N N . SER B 1 160 ? -5.016 26.531 23.516 1 96 160 SER B N 1
ATOM 5363 C CA . SER B 1 160 ? -5.629 25.281 23.078 1 96 160 SER B CA 1
ATOM 5364 C C . SER B 1 160 ? -6.508 24.688 24.172 1 96 160 SER B C 1
ATOM 5366 O O . SER B 1 160 ? -6.312 24.969 25.359 1 96 160 SER B O 1
ATOM 5368 N N . ILE B 1 161 ? -7.523 24 23.781 1 93.69 161 ILE B N 1
ATOM 5369 C CA . ILE B 1 161 ? -8.367 23.188 24.641 1 93.69 161 ILE B CA 1
ATOM 5370 C C . ILE B 1 161 ? -8.336 21.734 24.172 1 93.69 161 ILE B C 1
ATOM 5372 O O . ILE B 1 161 ? -8.633 21.438 23.016 1 93.69 161 ILE B O 1
ATOM 5376 N N . GLY B 1 162 ? -7.867 20.859 24.984 1 88.19 162 GLY B N 1
ATOM 5377 C CA . GLY B 1 162 ? -7.887 19.422 24.734 1 88.19 162 GLY B CA 1
ATOM 5378 C C . GLY B 1 162 ? -8.828 18.672 25.656 1 88.19 162 GLY B C 1
ATOM 5379 O O . GLY B 1 162 ? -9.492 19.281 26.5 1 88.19 162 GLY B O 1
ATOM 5380 N N . GLY B 1 163 ? -9.047 17.359 25.391 1 79.12 163 GLY B N 1
ATOM 5381 C CA . GLY B 1 163 ? -9.867 16.516 26.25 1 79.12 163 GLY B CA 1
ATOM 5382 C C . GLY B 1 163 ? -11.352 16.609 25.922 1 79.12 163 GLY B C 1
ATOM 5383 O O . GLY B 1 163 ? -12.188 16.406 26.812 1 79.12 163 GLY B O 1
ATOM 5384 N N . LEU B 1 164 ? -11.742 17 24.766 1 80.62 164 LEU B N 1
ATOM 5385 C CA . LEU B 1 164 ? -13.141 17.172 24.406 1 80.62 164 LEU B CA 1
ATOM 5386 C C . LEU B 1 164 ? -13.852 15.828 24.297 1 80.62 164 LEU B C 1
ATOM 5388 O O . LEU B 1 164 ? -15.047 15.734 24.547 1 80.62 164 LEU B O 1
ATOM 5392 N N . THR B 1 165 ? -13.055 14.758 23.828 1 72.56 165 THR B N 1
ATOM 5393 C CA . THR B 1 165 ? -13.633 13.422 23.734 1 72.56 165 THR B CA 1
ATOM 5394 C C . THR B 1 165 ? -13.172 12.547 24.906 1 72.56 165 THR B C 1
ATOM 5396 O O . THR B 1 165 ? -13.539 11.367 24.984 1 72.56 165 THR B O 1
ATOM 5399 N N . ALA B 1 166 ? -12.273 13.031 25.641 1 70.62 166 ALA B N 1
ATOM 5400 C CA . ALA B 1 166 ? -11.812 12.375 26.859 1 70.62 166 ALA B CA 1
ATOM 5401 C C . ALA B 1 166 ? -11.727 13.367 28.016 1 70.62 166 ALA B C 1
ATOM 5403 O O . ALA B 1 166 ? -10.641 13.828 28.375 1 70.62 166 ALA B O 1
ATOM 5404 N N . PRO B 1 167 ? -12.812 13.555 28.5 1 77.5 167 PRO B N 1
ATOM 5405 C CA . PRO B 1 167 ? -12.852 14.578 29.562 1 77.5 167 PRO B CA 1
ATOM 5406 C C . PRO B 1 167 ? -11.891 14.273 30.703 1 77.5 167 PRO B C 1
ATOM 5408 O O . PRO B 1 167 ? -11.547 13.109 30.938 1 77.5 167 PRO B O 1
ATOM 5411 N N . PRO B 1 168 ? -11.344 15.336 31.453 1 83.75 168 PRO B N 1
ATOM 5412 C CA . PRO B 1 168 ? -11.867 16.703 31.391 1 83.75 168 PRO B CA 1
ATOM 5413 C C . PRO B 1 168 ? -11.195 17.547 30.312 1 83.75 168 PRO B C 1
ATOM 5415 O O . PRO B 1 168 ? -10.023 17.344 30 1 83.75 168 PRO B O 1
ATOM 5418 N N . ALA B 1 169 ? -11.93 18.516 29.844 1 89.56 169 ALA B N 1
ATOM 5419 C CA . ALA B 1 169 ? -11.367 19.5 28.922 1 89.56 169 ALA B CA 1
ATOM 5420 C C . ALA B 1 169 ? -10.398 20.438 29.656 1 89.56 169 ALA B C 1
ATOM 5422 O O . ALA B 1 169 ? -10.656 20.844 30.781 1 89.56 169 ALA B O 1
ATOM 5423 N N . THR B 1 170 ? -9.297 20.734 29.078 1 93.62 170 THR B N 1
ATOM 5424 C CA . THR B 1 170 ? -8.273 21.547 29.719 1 93.62 170 THR B CA 1
ATOM 5425 C C . THR B 1 170 ? -7.797 22.656 28.766 1 93.62 170 THR B C 1
ATOM 5427 O O . THR B 1 170 ? -7.578 22.406 27.578 1 93.62 170 THR B O 1
ATOM 5430 N N . LEU B 1 171 ? -7.598 23.844 29.359 1 95.62 171 LEU B N 1
ATOM 5431 C CA . LEU B 1 171 ? -7.121 25.031 28.625 1 95.62 171 LEU B CA 1
ATOM 5432 C C . LEU B 1 171 ? -5.633 25.234 28.859 1 95.62 171 LEU B C 1
ATOM 5434 O O . LEU B 1 171 ? -5.16 25.156 30 1 95.62 171 LEU B O 1
ATOM 5438 N N . ALA B 1 172 ? -4.926 25.438 27.844 1 95.81 172 ALA B N 1
ATOM 5439 C CA . ALA B 1 172 ? -3.541 25.906 27.859 1 95.81 172 ALA B CA 1
ATOM 5440 C C . ALA B 1 172 ? -3.383 27.203 27.078 1 95.81 172 ALA B C 1
ATOM 5442 O O . ALA B 1 172 ? -3.996 27.375 26.016 1 95.81 172 ALA B O 1
ATOM 5443 N N . TYR B 1 173 ? -2.623 28.203 27.641 1 97.81 173 TYR B N 1
ATOM 5444 C CA . TYR B 1 173 ? -2.477 29.516 27.031 1 97.81 173 TYR B CA 1
ATOM 5445 C C . TYR B 1 173 ? -1.059 30.047 27.203 1 97.81 173 TYR B C 1
ATOM 5447 O O . TYR B 1 173 ? -0.536 30.078 28.312 1 97.81 173 TYR B O 1
ATOM 5455 N N . THR B 1 174 ? -0.466 30.359 26.078 1 97.25 174 THR B N 1
ATOM 5456 C CA . THR B 1 174 ? 0.862 30.969 26.031 1 97.25 174 THR B CA 1
ATOM 5457 C C . THR B 1 174 ? 0.821 32.312 25.328 1 97.25 174 THR B C 1
ATOM 5459 O O . THR B 1 174 ? 0.198 32.469 24.281 1 97.25 174 THR B O 1
ATOM 5462 N N . ARG B 1 175 ? 1.441 33.375 25.891 1 97 175 ARG B N 1
ATOM 5463 C CA . ARG B 1 175 ? 1.559 34.719 25.328 1 97 175 ARG B CA 1
ATOM 5464 C C . ARG B 1 175 ? 3.021 35.125 25.203 1 97 175 ARG B C 1
ATOM 5466 O O . ARG B 1 175 ? 3.744 35.188 26.203 1 97 175 ARG B O 1
ATOM 5473 N N . ARG B 1 176 ? 3.439 35.406 23.969 1 94.56 176 ARG B N 1
ATOM 5474 C CA . ARG B 1 176 ? 4.797 35.844 23.688 1 94.56 176 ARG B CA 1
ATOM 5475 C C . ARG B 1 176 ? 5.828 34.906 24.328 1 94.56 176 ARG B C 1
ATOM 5477 O O . ARG B 1 176 ? 6.73 35.375 25.016 1 94.56 176 ARG B O 1
ATOM 5484 N N . GLY B 1 177 ? 5.508 33.625 24.203 1 90.31 177 GLY B N 1
ATOM 5485 C CA . GLY B 1 177 ? 6.453 32.625 24.656 1 90.31 177 GLY B CA 1
ATOM 5486 C C . GLY B 1 177 ? 6.301 32.281 26.125 1 90.31 177 GLY B C 1
ATOM 5487 O O . GLY B 1 177 ? 6.875 31.281 26.609 1 90.31 177 GLY B O 1
ATOM 5488 N N . GLU B 1 178 ? 5.496 33.031 26.859 1 93.38 178 GLU B N 1
ATOM 5489 C CA . GLU B 1 178 ? 5.297 32.812 28.297 1 93.38 178 GLU B CA 1
ATOM 5490 C C . GLU B 1 178 ? 4.008 32.031 28.562 1 93.38 178 GLU B C 1
ATOM 5492 O O . GLU B 1 178 ? 2.943 32.406 28.047 1 93.38 178 GLU B O 1
ATOM 5497 N N . LYS B 1 179 ? 4.156 31.047 29.406 1 94.81 179 LYS B N 1
ATOM 5498 C CA . LYS B 1 179 ? 2.98 30.266 29.781 1 94.81 179 LYS B CA 1
ATOM 5499 C C . LYS B 1 179 ? 2.1 31.031 30.766 1 94.81 179 LYS B C 1
ATOM 5501 O O . LYS B 1 179 ? 2.488 31.25 31.906 1 94.81 179 LYS B O 1
ATOM 5506 N N . VAL B 1 180 ? 0.994 31.375 30.375 1 95.81 180 VAL B N 1
ATOM 5507 C CA . VAL B 1 180 ? 0.041 32.125 31.203 1 95.81 180 VAL B CA 1
ATOM 5508 C C . VAL B 1 180 ? -0.876 31.141 31.922 1 95.81 180 VAL B C 1
ATOM 5510 O O . VAL B 1 180 ? -1.161 31.312 33.125 1 95.81 180 VAL B O 1
ATOM 5513 N N . VAL B 1 181 ? -1.377 30.125 31.172 1 94.44 181 VAL B N 1
ATOM 5514 C CA . VAL B 1 181 ? -2.172 29.031 31.703 1 94.44 181 VAL B CA 1
ATOM 5515 C C . VAL B 1 181 ? -1.571 27.703 31.266 1 94.44 181 VAL B C 1
ATOM 5517 O O . VAL B 1 181 ? -1.505 27.406 30.078 1 94.44 181 VAL B O 1
ATOM 5520 N N . LYS B 1 182 ? -1.142 26.938 32.219 1 89.31 182 LYS B N 1
ATOM 5521 C CA . LYS B 1 182 ? -0.55 25.656 31.891 1 89.31 182 LYS B CA 1
ATOM 5522 C C . LYS B 1 182 ? -1.629 24.609 31.594 1 89.31 182 LYS B C 1
ATOM 5524 O O . LYS B 1 182 ? -1.581 23.938 30.562 1 89.31 182 LYS B O 1
ATOM 5529 N N . ALA B 1 183 ? -2.463 24.375 32.469 1 88.81 183 ALA B N 1
ATOM 5530 C CA . ALA B 1 183 ? -3.566 23.438 32.344 1 88.81 183 ALA B CA 1
ATOM 5531 C C . ALA B 1 183 ? -4.699 23.766 33.312 1 88.81 183 ALA B C 1
ATOM 5533 O O . ALA B 1 183 ? -4.602 23.5 34.5 1 88.81 183 ALA B O 1
ATOM 5534 N N . LYS B 1 184 ? -5.727 24.391 32.75 1 93 184 LYS B N 1
ATOM 5535 C CA . LYS B 1 184 ? -6.898 24.734 33.562 1 93 184 LYS B CA 1
ATOM 5536 C C . LYS B 1 184 ? -8.117 23.938 33.125 1 93 184 LYS B C 1
ATOM 5538 O O . LYS B 1 184 ? -8.484 23.953 31.953 1 93 184 LYS B O 1
ATOM 5543 N N . GLU B 1 185 ? -8.656 23.219 34.031 1 91.81 185 GLU B N 1
ATOM 5544 C CA . GLU B 1 185 ? -9.867 22.469 33.719 1 91.81 185 GLU B CA 1
ATOM 5545 C C . GLU B 1 185 ? -11.031 23.406 33.406 1 91.81 185 GLU B C 1
ATOM 5547 O O . GLU B 1 185 ? -11.25 24.391 34.094 1 91.81 185 GLU B O 1
ATOM 5552 N N . VAL B 1 186 ? -11.664 23.141 32.312 1 91.31 186 VAL B N 1
ATOM 5553 C CA . VAL B 1 186 ? -12.742 24.016 31.859 1 91.31 186 VAL B CA 1
ATOM 5554 C C . VAL B 1 186 ? -13.977 23.203 31.5 1 91.31 186 VAL B C 1
ATOM 5556 O O . VAL B 1 186 ? -14.734 23.547 30.609 1 91.31 186 VAL B O 1
ATOM 5559 N N . ALA B 1 187 ? -14.164 22.141 32.125 1 80.81 187 ALA B N 1
ATOM 5560 C CA . ALA B 1 187 ? -15.211 21.172 31.812 1 80.81 187 ALA B CA 1
ATOM 5561 C C . ALA B 1 187 ? -16.594 21.812 31.922 1 80.81 187 ALA B C 1
ATOM 5563 O O . ALA B 1 187 ? -17.516 21.422 31.203 1 80.81 187 ALA B O 1
ATOM 5564 N N . GLU B 1 188 ? -16.75 22.703 32.688 1 79.38 188 GLU B N 1
ATOM 5565 C CA . GLU B 1 188 ? -18.062 23.297 32.938 1 79.38 188 GLU B CA 1
ATOM 5566 C C . GLU B 1 188 ? -18.453 24.219 31.766 1 79.38 188 GLU B C 1
ATOM 5568 O O . GLU B 1 188 ? -19.641 24.344 31.438 1 79.38 188 GLU B O 1
ATOM 5573 N N . SER B 1 189 ? -17.516 24.656 31.094 1 83.38 189 SER B N 1
ATOM 5574 C CA . SER B 1 189 ? -17.781 25.703 30.109 1 83.38 189 SER B CA 1
ATOM 5575 C C . SER B 1 189 ? -17.641 25.156 28.688 1 83.38 189 SER B C 1
ATOM 5577 O O . SER B 1 189 ? -18.094 25.797 27.734 1 83.38 189 SER B O 1
ATOM 5579 N N . VAL B 1 190 ? -17.125 24.094 28.5 1 88.5 190 VAL B N 1
ATOM 5580 C CA . VAL B 1 190 ? -16.797 23.594 27.156 1 88.5 190 VAL B CA 1
ATOM 5581 C C . VAL B 1 190 ? -17.375 22.203 26.969 1 88.5 190 VAL B C 1
ATOM 5583 O O . VAL B 1 190 ? -16.953 21.25 27.641 1 88.5 190 VAL B O 1
ATOM 5586 N N . LYS B 1 191 ? -18.312 22.125 26.141 1 82.75 191 LYS B N 1
ATOM 5587 C CA . LYS B 1 191 ? -18.969 20.844 25.891 1 82.75 191 LYS B CA 1
ATOM 5588 C C . LYS B 1 191 ? -18.672 20.328 24.484 1 82.75 191 LYS B C 1
ATOM 5590 O O . LYS B 1 191 ? -18.781 19.125 24.219 1 82.75 191 LYS B O 1
ATOM 5595 N N . ASN B 1 192 ? -18.422 21.188 23.594 1 83.12 192 ASN B N 1
ATOM 5596 C CA . ASN B 1 192 ? -18.125 20.844 22.219 1 83.12 192 ASN B CA 1
ATOM 5597 C C . ASN B 1 192 ? -17.078 21.781 21.609 1 83.12 192 ASN B C 1
ATOM 5599 O O . ASN B 1 192 ? -16.484 22.578 22.312 1 83.12 192 ASN B O 1
ATOM 5603 N N . GLN B 1 193 ? -16.781 21.625 20.391 1 85.38 193 GLN B N 1
ATOM 5604 C CA . GLN B 1 193 ? -15.75 22.375 19.703 1 85.38 193 GLN B CA 1
ATOM 5605 C C . GLN B 1 193 ? -16.125 23.859 19.609 1 85.38 193 GLN B C 1
ATOM 5607 O O . GLN B 1 193 ? -15.266 24.734 19.703 1 85.38 193 GLN B O 1
ATOM 5612 N N . GLU B 1 194 ? -17.375 24.156 19.438 1 87.81 194 GLU B N 1
ATOM 5613 C CA . GLU B 1 194 ? -17.859 25.531 19.344 1 87.81 194 GLU B CA 1
ATOM 5614 C C . GLU B 1 194 ? -17.625 26.281 20.656 1 87.81 194 GLU B C 1
ATOM 5616 O O . GLU B 1 194 ? -17.141 27.406 20.641 1 87.81 194 GLU B O 1
ATOM 5621 N N . ASP B 1 195 ? -17.922 25.531 21.734 1 92.12 195 ASP B N 1
ATOM 5622 C CA . ASP B 1 195 ? -17.656 26.109 23.047 1 92.12 195 ASP B CA 1
ATOM 5623 C C . ASP B 1 195 ? -16.172 26.359 23.25 1 92.12 195 ASP B C 1
ATOM 5625 O O . ASP B 1 195 ? -15.781 27.391 23.828 1 92.12 195 ASP B O 1
ATOM 5629 N N . ALA B 1 196 ? -15.438 25.438 22.797 1 93.5 196 ALA B N 1
ATOM 5630 C CA . ALA B 1 196 ? -13.992 25.562 22.922 1 93.5 196 ALA B CA 1
ATOM 5631 C C . ALA B 1 196 ? -13.469 26.766 22.156 1 93.5 196 ALA B C 1
ATOM 5633 O O . ALA B 1 196 ? -12.656 27.547 22.688 1 93.5 196 ALA B O 1
ATOM 5634 N N . PHE B 1 197 ? -13.961 26.984 21 1 93.88 197 PHE B N 1
ATOM 5635 C CA . PHE B 1 197 ? -13.562 28.125 20.188 1 93.88 197 PHE B CA 1
ATOM 5636 C C . PHE B 1 197 ? -13.914 29.438 20.875 1 93.88 197 PHE B C 1
ATOM 5638 O O . PHE B 1 197 ? -13.094 30.344 20.938 1 93.88 197 PHE B O 1
ATOM 5645 N N . ASP B 1 198 ? -15.07 29.484 21.375 1 94.12 198 ASP B N 1
ATOM 5646 C CA . ASP B 1 198 ? -15.555 30.703 22.031 1 94.12 198 ASP B CA 1
ATOM 5647 C C . ASP B 1 198 ? -14.695 31.031 23.25 1 94.12 198 ASP B C 1
ATOM 5649 O O . ASP B 1 198 ? -14.359 32.188 23.484 1 94.12 198 ASP B O 1
ATOM 5653 N N . LEU B 1 199 ? -14.406 29.984 23.969 1 95.5 199 LEU B N 1
ATOM 5654 C CA . LEU B 1 199 ? -13.586 30.203 25.156 1 95.5 199 LEU B CA 1
ATOM 5655 C C . LEU B 1 199 ? -12.188 30.672 24.781 1 95.5 199 LEU B C 1
ATOM 5657 O O . LEU B 1 199 ? -11.609 31.531 25.453 1 95.5 199 LEU B O 1
ATOM 5661 N N . LEU B 1 200 ? -11.641 30.109 23.766 1 96.88 200 LEU B N 1
ATOM 5662 C CA . LEU B 1 200 ? -10.32 30.516 23.297 1 96.88 200 LEU B CA 1
ATOM 5663 C C . LEU B 1 200 ? -10.312 31.953 22.828 1 96.88 200 LEU B C 1
ATOM 5665 O O . LEU B 1 200 ? -9.398 32.719 23.156 1 96.88 200 LEU B O 1
ATOM 5669 N N . LEU B 1 201 ? -11.312 32.344 22.094 1 96 201 LEU B N 1
ATOM 5670 C CA . LEU B 1 201 ? -11.445 33.719 21.625 1 96 201 LEU B CA 1
ATOM 5671 C C . LEU B 1 201 ? -11.547 34.688 22.797 1 96 201 LEU B C 1
ATOM 5673 O O . LEU B 1 201 ? -10.891 35.719 22.812 1 96 201 LEU B O 1
ATOM 5677 N N . LYS B 1 202 ? -12.344 34.312 23.75 1 95.75 202 LYS B N 1
ATOM 5678 C CA . LYS B 1 202 ? -12.508 35.125 24.953 1 95.75 202 LYS B CA 1
ATOM 5679 C C . LYS B 1 202 ? -11.188 35.25 25.703 1 95.75 202 LYS B C 1
ATOM 5681 O O . LYS B 1 202 ? -10.875 36.344 26.234 1 95.75 202 LYS B O 1
ATOM 5686 N N . THR B 1 203 ? -10.469 34.188 25.734 1 96.75 203 THR B N 1
ATOM 5687 C CA . THR B 1 203 ? -9.18 34.156 26.422 1 96.75 203 THR B CA 1
ATOM 5688 C C . THR B 1 203 ? -8.25 35.219 25.812 1 96.75 203 THR B C 1
ATOM 5690 O O . THR B 1 203 ? -7.555 35.938 26.547 1 96.75 203 THR B O 1
ATOM 5693 N N . PHE B 1 204 ? -8.203 35.375 24.547 1 97.44 204 PHE B N 1
ATOM 5694 C CA . PHE B 1 204 ? -7.352 36.344 23.875 1 97.44 204 PHE B CA 1
ATOM 5695 C C . PHE B 1 204 ? -7.859 37.75 24.109 1 97.44 204 PHE B C 1
ATOM 5697 O O . PHE B 1 204 ? -7.078 38.656 24.422 1 97.44 204 PHE B O 1
ATOM 5704 N N . ILE B 1 205 ? -9.117 38 23.953 1 96.12 205 ILE B N 1
ATOM 5705 C CA . ILE B 1 205 ? -9.727 39.312 24 1 96.12 205 ILE B CA 1
ATOM 5706 C C . ILE B 1 205 ? -9.625 39.875 25.422 1 96.12 205 ILE B C 1
ATOM 5708 O O . ILE B 1 205 ? -9.398 41.062 25.609 1 96.12 205 ILE B O 1
ATOM 5712 N N . ASP B 1 206 ? -9.742 38.969 26.391 1 96.19 206 ASP B N 1
ATOM 5713 C CA . ASP B 1 206 ? -9.789 39.375 27.781 1 96.19 206 ASP B CA 1
ATOM 5714 C C . ASP B 1 206 ? -8.391 39.594 28.344 1 96.19 206 ASP B C 1
ATOM 5716 O O . ASP B 1 206 ? -8.227 40.094 29.453 1 96.19 206 ASP B O 1
ATOM 5720 N N . ASP B 1 207 ? -7.426 39.188 27.609 1 97 207 ASP B N 1
ATOM 5721 C CA . ASP B 1 207 ? -6.059 39.375 28.094 1 97 207 ASP B CA 1
ATOM 5722 C C . ASP B 1 207 ? -5.566 40.781 27.797 1 97 207 ASP B C 1
ATOM 5724 O O . ASP B 1 207 ? -5.102 41.062 26.688 1 97 207 ASP B O 1
ATOM 5728 N N . ASN B 1 208 ? -5.414 41.594 28.797 1 95.56 208 ASN B N 1
ATOM 5729 C CA . ASN B 1 208 ? -5.035 42.969 28.656 1 95.56 208 ASN B CA 1
ATOM 5730 C C . ASN B 1 208 ? -3.574 43.125 28.234 1 95.56 208 ASN B C 1
ATOM 5732 O O . ASN B 1 208 ? -3.162 44.188 27.75 1 95.56 208 ASN B O 1
ATOM 5736 N N . GLU B 1 209 ? -2.854 42.062 28.438 1 96.19 209 GLU B N 1
ATOM 5737 C CA . GLU B 1 209 ? -1.44 42.094 28.062 1 96.19 209 GLU B CA 1
ATOM 5738 C C . GLU B 1 209 ? -1.235 41.75 26.594 1 96.19 209 GLU B C 1
ATOM 5740 O O . GLU B 1 209 ? -0.161 42 26.047 1 96.19 209 GLU B O 1
ATOM 5745 N N . LEU B 1 210 ? -2.246 41.25 26 1 96.81 210 LEU B N 1
ATOM 5746 C CA . LEU B 1 210 ? -2.244 41.062 24.547 1 96.81 210 LEU B CA 1
ATOM 5747 C C . LEU B 1 210 ? -2.803 42.281 23.828 1 96.81 210 LEU B C 1
ATOM 5749 O O . LEU B 1 210 ? -3.918 42.219 23.297 1 96.81 210 LEU B O 1
ATOM 5753 N N . LYS B 1 211 ? -2.055 43.25 23.641 1 95.25 211 LYS B N 1
ATOM 5754 C CA . LYS B 1 211 ? -2.482 44.594 23.234 1 95.25 211 LYS B CA 1
ATOM 5755 C C . LYS B 1 211 ? -2.98 44.594 21.797 1 95.25 211 LYS B C 1
ATOM 5757 O O . LYS B 1 211 ? -3.791 45.438 21.406 1 95.25 211 LYS B O 1
ATOM 5762 N N . GLU B 1 212 ? -2.492 43.688 21.016 1 96 212 GLU B N 1
ATOM 5763 C CA . GLU B 1 212 ? -2.859 43.656 19.609 1 96 212 GLU B CA 1
ATOM 5764 C C . GLU B 1 212 ? -4.32 43.219 19.422 1 96 212 GLU B C 1
ATOM 5766 O O . GLU B 1 212 ? -4.898 43.438 18.359 1 96 212 GLU B O 1
ATOM 5771 N N . ILE B 1 213 ? -4.914 42.594 20.5 1 96.12 213 ILE B N 1
ATOM 5772 C CA . ILE B 1 213 ? -6.309 42.188 20.453 1 96.12 213 ILE B CA 1
ATOM 5773 C C . ILE B 1 213 ? -7.062 42.781 21.641 1 96.12 213 ILE B C 1
ATOM 5775 O O . ILE B 1 213 ? -7.008 42.219 22.75 1 96.12 213 ILE B O 1
ATOM 5779 N N . SER B 1 214 ? -7.836 43.781 21.375 1 94.25 214 SER B N 1
ATOM 5780 C CA . SER B 1 214 ? -8.641 44.375 22.422 1 94.25 214 SER B CA 1
ATOM 5781 C C . SER B 1 214 ? -10.125 44.156 22.188 1 94.25 214 SER B C 1
ATOM 5783 O O . SER B 1 214 ? -10.938 44.312 23.109 1 94.25 214 SER B O 1
ATOM 5785 N N . SER B 1 215 ? -10.422 43.812 21 1 95 215 SER B N 1
ATOM 5786 C CA . SER B 1 215 ? -11.797 43.5 20.625 1 95 215 SER B CA 1
ATOM 5787 C C . SER B 1 215 ? -11.844 42.5 19.453 1 95 215 SER B C 1
ATOM 5789 O O . SER B 1 215 ? -10.82 42.25 18.828 1 95 215 SER B O 1
ATOM 5791 N N . LYS B 1 216 ? -12.977 42 19.141 1 95.69 216 LYS B N 1
ATOM 5792 C CA . LYS B 1 216 ? -13.195 41.062 18.031 1 95.69 216 LYS B CA 1
ATOM 5793 C C . LYS B 1 216 ? -12.805 41.719 16.703 1 95.69 216 LYS B C 1
ATOM 5795 O O . LYS B 1 216 ? -12.352 41.031 15.789 1 95.69 216 LYS B O 1
ATOM 5800 N N . GLU B 1 217 ? -12.945 43.031 16.609 1 94.94 217 GLU B N 1
ATOM 5801 C CA . GLU B 1 217 ? -12.695 43.781 15.375 1 94.94 217 GLU B CA 1
ATOM 5802 C C . GLU B 1 217 ? -11.211 43.844 15.055 1 94.94 217 GLU B C 1
ATOM 5804 O O . GLU B 1 217 ? -10.82 44.125 13.922 1 94.94 217 GLU B O 1
ATOM 5809 N N . ASP B 1 218 ? -10.398 43.531 16.031 1 96.38 218 ASP B N 1
ATOM 5810 C CA . ASP B 1 218 ? -8.953 43.594 15.828 1 96.38 218 ASP B CA 1
ATOM 5811 C C . ASP B 1 218 ? -8.469 42.375 15.047 1 96.38 218 ASP B C 1
ATOM 5813 O O . ASP B 1 218 ? -7.344 42.375 14.539 1 96.38 218 ASP B O 1
ATOM 5817 N N . ILE B 1 219 ? -9.289 41.344 15.016 1 97.44 219 ILE B N 1
ATOM 5818 C CA . ILE B 1 219 ? -8.945 40.125 14.305 1 97.44 219 ILE B CA 1
ATOM 5819 C C . ILE B 1 219 ? -9.297 40.281 12.828 1 97.44 219 ILE B C 1
ATOM 5821 O O . ILE B 1 219 ? -10.477 40.219 12.453 1 97.44 219 ILE B O 1
ATOM 5825 N N . ALA B 1 220 ? -8.297 40.406 11.984 1 97.12 220 ALA B N 1
ATOM 5826 C CA . ALA B 1 220 ? -8.531 40.719 10.578 1 97.12 220 ALA B CA 1
ATOM 5827 C C . ALA B 1 220 ? -8.781 39.438 9.766 1 97.12 220 ALA B C 1
ATOM 5829 O O . ALA B 1 220 ? -9.609 39.438 8.859 1 97.12 220 ALA B O 1
ATOM 5830 N N . ILE B 1 221 ? -7.992 38.406 10.031 1 97.69 221 ILE B N 1
ATOM 5831 C CA . ILE B 1 221 ? -8.031 37.188 9.234 1 97.69 221 ILE B CA 1
ATOM 5832 C C . ILE B 1 221 ? -8.125 35.969 10.156 1 97.69 221 ILE B C 1
ATOM 5834 O O . ILE B 1 221 ? -7.453 35.906 11.188 1 97.69 221 ILE B O 1
ATOM 5838 N N . ALA B 1 222 ? -8.992 35.062 9.875 1 97.88 222 ALA B N 1
ATOM 5839 C CA . ALA B 1 222 ? -9.047 33.75 10.492 1 97.88 222 ALA B CA 1
ATOM 5840 C C . ALA B 1 222 ? -8.742 32.656 9.469 1 97.88 222 ALA B C 1
ATOM 5842 O O . ALA B 1 222 ? -9.469 32.469 8.492 1 97.88 222 ALA B O 1
ATOM 5843 N N . SER B 1 223 ? -7.652 32 9.672 1 98.06 223 SER B N 1
ATOM 5844 C CA . SER B 1 223 ? -7.23 30.922 8.797 1 98.06 223 SER B CA 1
ATOM 5845 C C . SER B 1 223 ? -7.609 29.562 9.383 1 98.06 223 SER B C 1
ATOM 5847 O O . SER B 1 223 ? -7.258 29.25 10.523 1 98.06 223 SER B O 1
ATOM 5849 N N . HIS B 1 224 ? -8.32 28.766 8.602 1 97.19 224 HIS B N 1
ATOM 5850 C CA . HIS B 1 224 ? -8.836 27.484 9.062 1 97.19 224 HIS B CA 1
ATOM 5851 C C . HIS B 1 224 ? -8.141 26.328 8.344 1 97.19 224 HIS B C 1
ATOM 5853 O O . HIS B 1 224 ? -8.078 26.297 7.113 1 97.19 224 HIS B O 1
ATOM 5859 N N . ARG B 1 225 ? -7.625 25.422 9.117 1 96.56 225 ARG B N 1
ATOM 5860 C CA . ARG B 1 225 ? -7.125 24.188 8.516 1 96.56 225 ARG B CA 1
ATOM 5861 C C . ARG B 1 225 ? -8.281 23.281 8.078 1 96.56 225 ARG B C 1
ATOM 5863 O O . ARG B 1 225 ? -9.102 22.891 8.898 1 96.56 225 ARG B O 1
ATOM 5870 N N . ILE B 1 226 ? -8.367 23.062 6.836 1 94.94 226 ILE B N 1
ATOM 5871 C CA . ILE B 1 226 ? -9.312 22.109 6.254 1 94.94 226 ILE B CA 1
ATOM 5872 C C . ILE B 1 226 ? -8.562 20.938 5.629 1 94.94 226 ILE B C 1
ATOM 5874 O O . ILE B 1 226 ? -7.66 21.141 4.805 1 94.94 226 ILE B O 1
ATOM 5878 N N . VAL B 1 227 ? -8.906 19.75 5.973 1 94.06 227 VAL B N 1
ATOM 5879 C CA . VAL B 1 227 ? -8.125 18.578 5.59 1 94.06 227 VAL B CA 1
ATOM 5880 C C . VAL B 1 227 ? -8.266 18.344 4.086 1 94.06 227 VAL B C 1
ATOM 5882 O O . VAL B 1 227 ? -7.266 18.297 3.363 1 94.06 227 VAL B O 1
ATOM 5885 N N . HIS B 1 228 ? -9.508 18.203 3.604 1 94.31 228 HIS B N 1
ATOM 5886 C CA . HIS B 1 228 ? -9.75 17.875 2.203 1 94.31 228 HIS B CA 1
ATOM 5887 C C . HIS B 1 228 ? -10.219 19.109 1.427 1 94.31 228 HIS B C 1
ATOM 5889 O O . HIS B 1 228 ? -11.336 19.594 1.625 1 94.31 228 HIS B O 1
ATOM 5895 N N . GLY B 1 229 ? -9.43 19.562 0.447 1 94.88 229 GLY B N 1
ATOM 5896 C CA . GLY B 1 229 ? -9.75 20.75 -0.335 1 94.88 229 GLY B CA 1
ATOM 5897 C C . GLY B 1 229 ? -10.102 20.438 -1.775 1 94.88 229 GLY B C 1
ATOM 5898 O O . GLY B 1 229 ? -10.289 21.344 -2.586 1 94.88 229 GLY B O 1
ATOM 5899 N N . GLY B 1 230 ? -10.195 19.078 -2.064 1 92.62 230 GLY B N 1
ATOM 5900 C CA . GLY B 1 230 ? -10.484 18.719 -3.441 1 92.62 230 GLY B CA 1
ATOM 5901 C C . GLY B 1 230 ? -9.406 19.141 -4.414 1 92.62 230 GLY B C 1
ATOM 5902 O O . GLY B 1 230 ? -8.227 18.844 -4.219 1 92.62 230 GLY B O 1
ATOM 5903 N N . ASP B 1 231 ? -9.828 19.969 -5.359 1 90.5 231 ASP B N 1
ATOM 5904 C CA . ASP B 1 231 ? -8.898 20.375 -6.41 1 90.5 231 ASP B CA 1
ATOM 5905 C C . ASP B 1 231 ? -8.305 21.75 -6.129 1 90.5 231 ASP B C 1
ATOM 5907 O O . ASP B 1 231 ? -7.594 22.312 -6.965 1 90.5 231 ASP B O 1
ATOM 5911 N N . TYR B 1 232 ? -8.57 22.281 -4.941 1 93.38 232 TYR B N 1
ATOM 5912 C CA . TYR B 1 232 ? -7.957 23.562 -4.609 1 93.38 232 TYR B CA 1
ATOM 5913 C C . TYR B 1 232 ? -6.445 23.438 -4.496 1 93.38 232 TYR B C 1
ATOM 5915 O O . TYR B 1 232 ? -5.941 22.594 -3.736 1 93.38 232 TYR B O 1
ATOM 5923 N N . ASP B 1 233 ? -5.723 24.266 -5.238 1 94.25 233 ASP B N 1
ATOM 5924 C CA . ASP B 1 233 ? -4.266 24.203 -5.23 1 94.25 233 ASP B CA 1
ATOM 5925 C C . ASP B 1 233 ? -3.672 25.344 -4.406 1 94.25 233 ASP B C 1
ATOM 5927 O O . ASP B 1 233 ? -2.451 25.516 -4.367 1 94.25 233 ASP B O 1
ATOM 5931 N N . ARG B 1 234 ? -4.543 26.156 -3.848 1 94.38 234 ARG B N 1
ATOM 5932 C CA . ARG B 1 234 ? -4.141 27.25 -2.969 1 94.38 234 ARG B CA 1
ATOM 5933 C C . ARG B 1 234 ? -5.23 27.547 -1.945 1 94.38 234 ARG B C 1
ATOM 5935 O O . ARG B 1 234 ? -6.371 27.109 -2.094 1 94.38 234 ARG B O 1
ATOM 5942 N N . SER B 1 235 ? -4.848 28.234 -0.935 1 95.56 235 SER B N 1
ATOM 5943 C CA . SER B 1 235 ? -5.816 28.656 0.073 1 95.56 235 SER B CA 1
ATOM 5944 C C . SER B 1 235 ? -6.949 29.469 -0.554 1 95.56 235 SER B C 1
ATOM 5946 O O . SER B 1 235 ? -6.773 30.078 -1.608 1 95.56 235 SER B O 1
ATOM 5948 N N . GLN B 1 236 ? -8.156 29.375 0.128 1 95.31 236 GLN B N 1
ATOM 5949 C CA . GLN B 1 236 ? -9.344 30.016 -0.419 1 95.31 236 GLN B CA 1
ATOM 5950 C C . GLN B 1 236 ? -10.023 30.891 0.625 1 95.31 236 GLN B C 1
ATOM 5952 O O . GLN B 1 236 ? -10.164 30.5 1.784 1 95.31 236 GLN B O 1
ATOM 5957 N N . VAL B 1 237 ? -10.375 32.094 0.176 1 96.5 237 VAL B N 1
ATOM 5958 C CA . VAL B 1 237 ? -11.289 32.875 1.014 1 96.5 237 VAL B CA 1
ATOM 5959 C C . VAL B 1 237 ? -12.641 32.156 1.094 1 96.5 237 VAL B C 1
ATOM 5961 O O . VAL B 1 237 ? -13.188 31.75 0.072 1 96.5 237 VAL B O 1
ATOM 5964 N N . ILE B 1 238 ? -13.133 32 2.283 1 95.56 238 ILE B N 1
ATOM 5965 C CA . ILE B 1 238 ? -14.375 31.281 2.465 1 95.56 238 ILE B CA 1
ATOM 5966 C C . ILE B 1 238 ? -15.562 32.188 2.176 1 95.56 238 ILE B C 1
ATOM 5968 O O . ILE B 1 238 ? -16 32.938 3.047 1 95.56 238 ILE B O 1
ATOM 5972 N N . THR B 1 239 ? -16 32.156 1.012 1 92.06 239 THR B N 1
ATOM 5973 C CA . THR B 1 239 ? -17.266 32.75 0.605 1 92.06 239 THR B CA 1
ATOM 5974 C C . THR B 1 239 ? -18.422 31.75 0.791 1 92.06 239 THR B C 1
ATOM 5976 O O . THR B 1 239 ? -18.203 30.625 1.238 1 92.06 239 THR B O 1
ATOM 5979 N N . GLN B 1 240 ? -19.625 32.188 0.513 1 90 240 GLN B N 1
ATOM 5980 C CA . GLN B 1 240 ? -20.75 31.266 0.584 1 90 240 GLN B CA 1
ATOM 5981 C C . GLN B 1 240 ? -20.594 30.094 -0.393 1 90 240 GLN B C 1
ATOM 5983 O O . GLN B 1 240 ? -20.891 28.953 -0.057 1 90 240 GLN B O 1
ATOM 5988 N N . ASP B 1 241 ? -20.094 30.406 -1.578 1 91.75 241 ASP B N 1
ATOM 5989 C CA . ASP B 1 241 ? -19.875 29.391 -2.596 1 91.75 241 ASP B CA 1
ATOM 5990 C C . ASP B 1 241 ? -18.781 28.422 -2.178 1 91.75 241 ASP B C 1
ATOM 5992 O O . ASP B 1 241 ? -18.906 27.203 -2.34 1 91.75 241 ASP B O 1
ATOM 5996 N N . ALA B 1 242 ? -17.734 29 -1.69 1 90.62 242 ALA B N 1
ATOM 5997 C CA . ALA B 1 242 ? -16.641 28.156 -1.229 1 90.62 242 ALA B CA 1
ATOM 5998 C C . ALA B 1 242 ? -17.078 27.266 -0.081 1 90.62 242 ALA B C 1
ATOM 6000 O O . ALA B 1 242 ? -16.672 26.094 -0.013 1 90.62 242 ALA B O 1
ATOM 6001 N N . TYR B 1 243 ? -17.875 27.812 0.767 1 90.69 243 TYR B N 1
ATOM 6002 C CA . TYR B 1 243 ? -18.375 27.047 1.909 1 90.69 243 TYR B CA 1
ATOM 6003 C C . TYR B 1 243 ? -19.219 25.859 1.452 1 90.69 243 TYR B C 1
ATOM 6005 O O . TYR B 1 243 ? -19.047 24.75 1.957 1 90.69 243 TYR B O 1
ATOM 6013 N N . HIS B 1 244 ? -20.078 26.062 0.521 1 89.69 244 HIS B N 1
ATOM 6014 C CA . HIS B 1 244 ? -20.922 24.984 -0.014 1 89.69 244 HIS B CA 1
ATOM 6015 C C . HIS B 1 244 ? -20.078 23.906 -0.686 1 89.69 244 HIS B C 1
ATOM 6017 O O . HIS B 1 244 ? -20.359 22.719 -0.556 1 89.69 244 HIS B O 1
ATOM 6023 N N . HIS B 1 245 ? -19.094 24.375 -1.395 1 90.38 245 HIS B N 1
ATOM 6024 C CA . HIS B 1 245 ? -18.188 23.422 -2.035 1 90.38 245 HIS B CA 1
ATOM 6025 C C . HIS B 1 245 ? -17.453 22.578 -1 1 90.38 245 HIS B C 1
ATOM 6027 O O . HIS B 1 245 ? -17.25 21.375 -1.197 1 90.38 245 HIS B O 1
ATOM 6033 N N . LEU B 1 246 ? -17.078 23.203 0.043 1 90.44 246 LEU B N 1
ATOM 6034 C CA . LEU B 1 246 ? -16.406 22.5 1.119 1 90.44 246 LEU B CA 1
ATOM 6035 C C . LEU B 1 246 ? -17.328 21.5 1.791 1 90.44 246 LEU B C 1
ATOM 6037 O O . LEU B 1 246 ? -16.891 20.422 2.219 1 90.44 246 LEU B O 1
ATOM 6041 N N . GLU B 1 247 ? -18.562 21.812 1.87 1 87.56 247 GLU B N 1
ATOM 6042 C CA . GLU B 1 247 ? -19.562 20.875 2.402 1 87.56 247 GLU B CA 1
ATOM 6043 C C . GLU B 1 247 ? -19.672 19.625 1.537 1 87.56 247 GLU B C 1
ATOM 6045 O O . GLU B 1 247 ? -19.781 18.516 2.057 1 87.56 247 GLU B O 1
ATOM 6050 N N . GLU B 1 248 ? -19.594 19.859 0.27 1 84.81 248 GLU B N 1
ATOM 6051 C CA . GLU B 1 248 ? -19.625 18.734 -0.656 1 84.81 248 GLU B CA 1
ATOM 6052 C C . GLU B 1 248 ? -18.406 17.844 -0.491 1 84.81 248 GLU B C 1
ATOM 6054 O O . GLU B 1 248 ? -18.5 16.609 -0.578 1 84.81 248 GLU B O 1
ATOM 6059 N N . LEU B 1 249 ? -17.344 18.469 -0.266 1 86.81 249 LEU B N 1
ATOM 6060 C CA . LEU B 1 249 ? -16.094 17.734 -0.122 1 86.81 249 LEU B CA 1
ATOM 6061 C C . LEU B 1 249 ? -16.062 16.953 1.193 1 86.81 249 LEU B C 1
ATOM 6063 O O . LEU B 1 249 ? -15.258 16.031 1.358 1 86.81 249 LEU B O 1
ATOM 6067 N N . SER B 1 250 ? -16.906 17.312 2.098 1 84.31 250 SER B N 1
ATOM 6068 C CA . SER B 1 250 ? -16.984 16.625 3.379 1 84.31 250 SER B CA 1
ATOM 6069 C C . SER B 1 250 ? -17.406 15.164 3.199 1 84.31 250 SER B C 1
ATOM 6071 O O . SER B 1 250 ? -17.125 14.32 4.047 1 84.31 250 SER B O 1
ATOM 6073 N N . ASP B 1 251 ? -17.953 14.875 2.076 1 81.12 251 ASP B N 1
ATOM 6074 C CA . ASP B 1 251 ? -18.359 13.5 1.791 1 81.12 251 ASP B CA 1
ATOM 6075 C C . ASP B 1 251 ? -17.141 12.602 1.583 1 81.12 251 ASP B C 1
ATOM 6077 O O . ASP B 1 251 ? -17.188 11.398 1.85 1 81.12 251 ASP B O 1
ATOM 6081 N N . LEU B 1 252 ? -16.062 13.195 1.13 1 82.81 252 LEU B N 1
ATOM 6082 C CA . LEU B 1 252 ? -14.836 12.445 0.868 1 82.81 252 LEU B CA 1
ATOM 6083 C C . LEU B 1 252 ? -14.023 12.266 2.146 1 82.81 252 LEU B C 1
ATOM 6085 O O . LEU B 1 252 ? -13.219 11.336 2.248 1 82.81 252 LEU B O 1
ATOM 6089 N N . ALA B 1 253 ? -14.219 13.109 3.074 1 80.56 253 ALA B N 1
ATOM 6090 C CA . ALA B 1 253 ? -13.523 13.016 4.355 1 80.56 253 ALA B CA 1
ATOM 6091 C C . ALA B 1 253 ? -14.414 13.5 5.5 1 80.56 253 ALA B C 1
ATOM 6093 O O . ALA B 1 253 ? -14.086 14.477 6.176 1 80.56 253 ALA B O 1
ATOM 6094 N N . PRO B 1 254 ? -15.359 12.773 5.797 1 77 254 PRO B N 1
ATOM 6095 C CA . PRO B 1 254 ? -16.391 13.25 6.73 1 77 254 PRO B CA 1
ATOM 6096 C C . PRO B 1 254 ? -15.844 13.461 8.141 1 77 254 PRO B C 1
ATOM 6098 O O . PRO B 1 254 ? -16.219 14.422 8.812 1 77 254 PRO B O 1
ATOM 6101 N N . LEU B 1 255 ? -14.922 12.648 8.562 1 77.5 255 LEU B N 1
ATOM 6102 C CA . LEU B 1 255 ? -14.383 12.719 9.914 1 77.5 255 LEU B CA 1
ATOM 6103 C C . LEU B 1 255 ? -13.523 13.961 10.102 1 77.5 255 LEU B C 1
ATOM 6105 O O . LEU B 1 255 ? -13.32 14.422 11.227 1 77.5 255 LEU B O 1
ATOM 6109 N N . HIS B 1 256 ? -13.133 14.555 9.031 1 81.5 256 HIS B N 1
ATOM 6110 C CA . HIS B 1 256 ? -12.164 15.641 9.133 1 81.5 256 HIS B CA 1
ATOM 6111 C C . HIS B 1 256 ? -12.789 16.969 8.727 1 81.5 256 HIS B C 1
ATOM 6113 O O . HIS B 1 256 ? -12.797 17.922 9.516 1 81.5 256 HIS B O 1
ATOM 6119 N N . ASN B 1 257 ? -13.383 17.094 7.609 1 84.75 257 ASN B N 1
ATOM 6120 C CA . ASN B 1 257 ? -13.914 18.359 7.102 1 84.75 257 ASN B CA 1
ATOM 6121 C C . ASN B 1 257 ? -15.141 18.797 7.887 1 84.75 257 ASN B C 1
ATOM 6123 O O . ASN B 1 257 ? -15.391 20 8.031 1 84.75 257 ASN B O 1
ATOM 6127 N N . GLY B 1 258 ? -15.898 17.875 8.422 1 81.44 258 GLY B N 1
ATOM 6128 C CA . GLY B 1 258 ? -17.094 18.234 9.164 1 81.44 258 GLY B CA 1
ATOM 6129 C C . GLY B 1 258 ? -16.797 19.062 10.398 1 81.44 258 GLY B C 1
ATOM 6130 O O . GLY B 1 258 ? -17.422 20.109 10.609 1 81.44 258 GLY B O 1
ATOM 6131 N N . VAL B 1 259 ? -15.891 18.688 11.117 1 79.56 259 VAL B N 1
ATOM 6132 C CA . VAL B 1 259 ? -15.523 19.375 12.344 1 79.56 259 VAL B CA 1
ATOM 6133 C C . VAL B 1 259 ? -14.984 20.766 12.016 1 79.56 259 VAL B C 1
ATOM 6135 O O . VAL B 1 259 ? -15.359 21.75 12.648 1 79.56 259 VAL B O 1
ATOM 6138 N N . ALA B 1 260 ? -14.133 20.844 11.047 1 87.94 260 ALA B N 1
ATOM 6139 C CA . ALA B 1 260 ? -13.531 22.125 10.641 1 87.94 260 ALA B CA 1
ATOM 6140 C C . ALA B 1 260 ? -14.602 23.109 10.18 1 87.94 260 ALA B C 1
ATOM 6142 O O . ALA B 1 260 ? -14.539 24.297 10.5 1 87.94 260 ALA B O 1
ATOM 6143 N N . LEU B 1 261 ? -15.602 22.656 9.484 1 88.62 261 LEU B N 1
ATOM 6144 C CA . LEU B 1 261 ? -16.641 23.531 8.945 1 88.62 261 LEU B CA 1
ATOM 6145 C C . LEU B 1 261 ? -17.531 24.062 10.055 1 88.62 261 LEU B C 1
ATOM 6147 O O . LEU B 1 261 ? -18.016 25.203 9.984 1 88.62 261 LEU B O 1
ATOM 6151 N N . SER B 1 262 ? -17.703 23.266 11.031 1 87.38 262 SER B N 1
ATOM 6152 C CA . SER B 1 262 ? -18.469 23.75 12.18 1 87.38 262 SER B CA 1
ATOM 6153 C C . SER B 1 262 ? -17.781 24.922 12.852 1 87.38 262 SER B C 1
ATOM 6155 O O . SER B 1 262 ? -18.422 25.891 13.258 1 87.38 262 SER B O 1
ATOM 6157 N N . ILE B 1 263 ? -16.547 24.859 12.953 1 91.25 263 ILE B N 1
ATOM 6158 C CA . ILE B 1 263 ? -15.773 25.938 13.57 1 91.25 263 ILE B CA 1
ATOM 6159 C C . ILE B 1 263 ? -15.773 27.156 12.656 1 91.25 263 ILE B C 1
ATOM 6161 O O . ILE B 1 263 ? -15.805 28.297 13.141 1 91.25 263 ILE B O 1
ATOM 6165 N N . VAL B 1 264 ? -15.695 26.906 11.359 1 93.06 264 VAL B N 1
ATOM 6166 C CA . VAL B 1 264 ? -15.797 28 10.398 1 93.06 264 VAL B CA 1
ATOM 6167 C C . VAL B 1 264 ? -17.109 28.766 10.617 1 93.06 264 VAL B C 1
ATOM 6169 O O . VAL B 1 264 ? -17.109 30 10.68 1 93.06 264 VAL B O 1
ATOM 6172 N N . ASP B 1 265 ? -18.156 28.031 10.75 1 91.62 265 ASP B N 1
ATOM 6173 C CA . ASP B 1 265 ? -19.469 28.625 10.984 1 91.62 265 ASP B CA 1
ATOM 6174 C C . ASP B 1 265 ? -19.469 29.453 12.266 1 91.62 265 ASP B C 1
ATOM 6176 O O . ASP B 1 265 ? -19.984 30.578 12.281 1 91.62 265 ASP B O 1
ATOM 6180 N N . THR B 1 266 ? -18.938 28.906 13.25 1 92.81 266 THR B N 1
ATOM 6181 C CA . THR B 1 266 ? -18.859 29.594 14.531 1 92.81 266 THR B CA 1
ATOM 6182 C C . THR B 1 266 ? -18.031 30.859 14.406 1 92.81 266 THR B C 1
ATOM 6184 O O . THR B 1 266 ? -18.375 31.906 14.977 1 92.81 266 THR B O 1
ATOM 6187 N N . CYS B 1 267 ? -16.969 30.781 13.727 1 94.5 267 CYS B N 1
ATOM 6188 C CA . CYS B 1 267 ? -16.078 31.906 13.531 1 94.5 267 CYS B CA 1
ATOM 6189 C C . CYS B 1 267 ? -16.766 33.031 12.758 1 94.5 267 CYS B C 1
ATOM 6191 O O . CYS B 1 267 ? -16.656 34.188 13.117 1 94.5 267 CYS B O 1
ATOM 6193 N N . ILE B 1 268 ? -17.469 32.688 11.758 1 93.69 268 ILE B N 1
ATOM 6194 C CA . ILE B 1 268 ? -18.172 33.656 10.93 1 93.69 268 ILE B CA 1
ATOM 6195 C C . ILE B 1 268 ? -19.219 34.406 11.773 1 93.69 268 ILE B C 1
ATOM 6197 O O . ILE B 1 268 ? -19.391 35.594 11.641 1 93.69 268 ILE B O 1
ATOM 6201 N N . THR B 1 269 ? -19.859 33.656 12.594 1 93.19 269 THR B N 1
ATOM 6202 C CA . THR B 1 269 ? -20.891 34.219 13.453 1 93.19 269 THR B CA 1
ATOM 6203 C C . THR B 1 269 ? -20.266 35.094 14.523 1 93.19 269 THR B C 1
ATOM 6205 O O . THR B 1 269 ? -20.734 36.219 14.781 1 93.19 269 THR B O 1
ATOM 6208 N N . ALA B 1 270 ? -19.203 34.656 15.109 1 94.56 270 ALA B N 1
ATOM 6209 C CA . ALA B 1 270 ? -18.562 35.344 16.234 1 94.56 270 ALA B CA 1
ATOM 6210 C C . ALA B 1 270 ? -17.75 36.562 15.75 1 94.56 270 ALA B C 1
ATOM 6212 O O . ALA B 1 270 ? -17.609 37.531 16.469 1 94.56 270 ALA B O 1
ATOM 6213 N N . LEU B 1 271 ? -17.219 36.469 14.586 1 96.25 271 LEU B N 1
ATOM 6214 C CA . LEU B 1 271 ? -16.344 37.5 14.023 1 96.25 271 LEU B CA 1
ATOM 6215 C C . LEU B 1 271 ? -16.828 37.938 12.648 1 96.25 271 LEU B C 1
ATOM 6217 O O . LEU B 1 271 ? -16.172 37.656 11.641 1 96.25 271 LEU B O 1
ATOM 6221 N N . PRO B 1 272 ? -17.812 38.719 12.562 1 94 272 PRO B N 1
ATOM 6222 C CA . PRO B 1 272 ? -18.484 39.031 11.289 1 94 272 PRO B CA 1
ATOM 6223 C C . PRO B 1 272 ? -17.594 39.844 10.344 1 94 272 PRO B C 1
ATOM 6225 O O . PRO B 1 272 ? -17.781 39.781 9.125 1 94 272 PRO B O 1
ATOM 6228 N N . LYS B 1 273 ? -16.625 40.594 10.805 1 94.81 273 LYS B N 1
ATOM 6229 C CA . LYS B 1 273 ? -15.797 41.438 9.953 1 94.81 273 LYS B CA 1
ATOM 6230 C C . LYS B 1 273 ? -14.5 40.75 9.562 1 94.81 273 LYS B C 1
ATOM 6232 O O . LYS B 1 273 ? -13.734 41.25 8.742 1 94.81 273 LYS B O 1
ATOM 6237 N N . THR B 1 274 ? -14.25 39.625 10.133 1 96.69 274 THR B N 1
ATOM 6238 C CA . THR B 1 274 ? -13.023 38.875 9.906 1 96.69 274 THR B CA 1
ATOM 6239 C C . THR B 1 274 ? -13.078 38.125 8.578 1 96.69 274 THR B C 1
ATOM 6241 O O . THR B 1 274 ? -14.109 37.562 8.227 1 96.69 274 THR B O 1
ATOM 6244 N N . ILE B 1 275 ? -12.008 38.219 7.766 1 96.94 275 ILE B N 1
ATOM 6245 C CA . ILE B 1 275 ? -11.883 37.438 6.543 1 96.94 275 ILE B CA 1
ATOM 6246 C C . ILE B 1 275 ? -11.508 36 6.891 1 96.94 275 ILE B C 1
ATOM 6248 O O . ILE B 1 275 ? -10.5 35.75 7.559 1 96.94 275 ILE B O 1
ATOM 6252 N N . ASN B 1 276 ? -12.344 35.031 6.516 1 97.25 276 ASN B N 1
ATOM 6253 C CA . ASN B 1 276 ? -12.07 33.625 6.766 1 97.25 276 ASN B CA 1
ATOM 6254 C C . ASN B 1 276 ? -11.383 32.938 5.57 1 97.25 276 ASN B C 1
ATOM 6256 O O . ASN B 1 276 ? -11.852 33.062 4.438 1 97.25 276 ASN B O 1
ATOM 6260 N N . VAL B 1 277 ? -10.25 32.312 5.816 1 97.62 277 VAL B N 1
ATOM 6261 C CA . VAL B 1 277 ? -9.453 31.688 4.773 1 97.62 277 VAL B CA 1
ATOM 6262 C C . VAL B 1 277 ? -9.312 30.188 5.078 1 97.62 277 VAL B C 1
ATOM 6264 O O . VAL B 1 277 ? -9.031 29.812 6.215 1 97.62 277 VAL B O 1
ATOM 6267 N N . ALA B 1 278 ? -9.578 29.375 4.078 1 96.81 278 ALA B N 1
ATOM 6268 C CA . ALA B 1 278 ? -9.367 27.938 4.199 1 96.81 278 ALA B CA 1
ATOM 6269 C C . ALA B 1 278 ? -7.984 27.547 3.674 1 96.81 278 ALA B C 1
ATOM 6271 O O . ALA B 1 278 ? -7.629 27.875 2.539 1 96.81 278 ALA B O 1
ATOM 6272 N N . CYS B 1 279 ? -7.215 26.953 4.512 1 97.25 279 CYS B 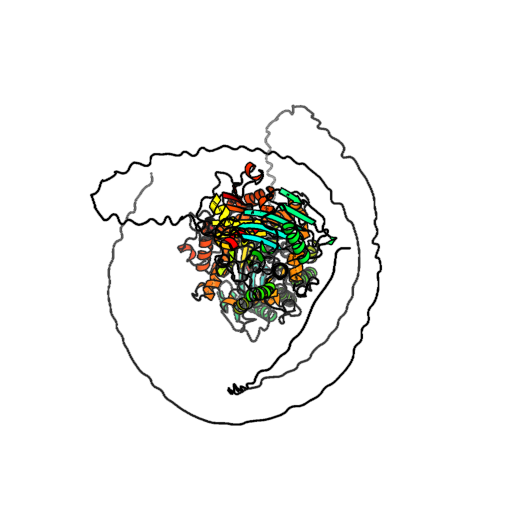N 1
ATOM 6273 C CA . CYS B 1 279 ? -5.965 26.312 4.113 1 97.25 279 CYS B CA 1
ATOM 6274 C C . CYS B 1 279 ? -6.113 24.797 4.09 1 97.25 279 CYS B C 1
ATOM 6276 O O . CYS B 1 279 ? -6.539 24.188 5.078 1 97.25 279 CYS B O 1
ATOM 6278 N N . PHE B 1 280 ? -5.723 24.203 2.975 1 96.75 280 PHE B N 1
ATOM 6279 C CA . PHE B 1 280 ? -6.066 22.797 2.77 1 96.75 280 PHE B CA 1
ATOM 6280 C C . PHE B 1 280 ? -4.84 21.906 2.945 1 96.75 280 PHE B C 1
ATOM 6282 O O . PHE B 1 280 ? -3.766 22.219 2.42 1 96.75 280 PHE B O 1
ATOM 6289 N N . ASP B 1 281 ? -5 20.766 3.631 1 96.75 281 ASP B N 1
ATOM 6290 C CA . ASP B 1 281 ? -3.949 19.75 3.746 1 96.75 281 ASP B CA 1
ATOM 6291 C C . ASP B 1 281 ? -3.648 19.109 2.391 1 96.75 281 ASP B C 1
ATOM 6293 O O . ASP B 1 281 ? -2.555 18.594 2.178 1 96.75 281 ASP B O 1
ATOM 6297 N 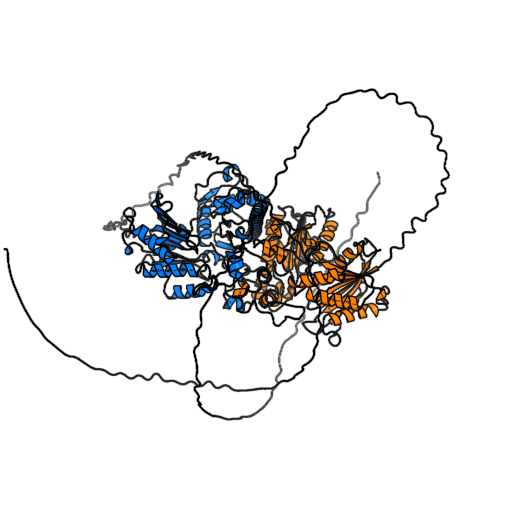N . SER B 1 282 ? -4.582 19.156 1.475 1 97.44 282 SER B N 1
ATOM 6298 C CA . SER B 1 282 ? -4.43 18.484 0.188 1 97.44 282 SER B CA 1
ATOM 6299 C C . SER B 1 282 ? -3.754 19.391 -0.833 1 97.44 282 SER B C 1
ATOM 6301 O O . SER B 1 282 ? -3.322 18.938 -1.893 1 97.44 282 SER B O 1
ATOM 6303 N N . GLN B 1 283 ? -3.639 20.672 -0.614 1 97.31 283 GLN B N 1
ATOM 6304 C CA . GLN B 1 283 ? -3.246 21.656 -1.619 1 97.31 283 GLN B CA 1
ATOM 6305 C C . GLN B 1 283 ? -1.812 21.422 -2.084 1 97.31 283 GLN B C 1
ATOM 6307 O O . GLN B 1 283 ? -1.511 21.547 -3.273 1 97.31 283 GLN B O 1
ATOM 6312 N N . PHE B 1 284 ? -0.905 21.031 -1.14 1 98.19 284 PHE B N 1
ATOM 6313 C CA . PHE B 1 284 ? 0.504 20.812 -1.447 1 98.19 284 PHE B CA 1
ATOM 6314 C C . PHE B 1 284 ? 0.674 19.688 -2.449 1 98.19 284 PHE B C 1
ATOM 6316 O O . PHE B 1 284 ? 1.684 19.609 -3.154 1 98.19 284 PHE B O 1
ATOM 6323 N N . HIS B 1 285 ? -0.303 18.812 -2.549 1 98.62 285 HIS B N 1
ATOM 6324 C CA . HIS B 1 285 ? -0.189 17.562 -3.277 1 98.62 285 HIS B CA 1
ATOM 6325 C C . HIS B 1 285 ? -0.836 17.656 -4.656 1 98.62 285 HIS B C 1
ATOM 6327 O O . HIS B 1 285 ? -0.9 16.672 -5.391 1 98.62 285 HIS B O 1
ATOM 6333 N N . THR B 1 286 ? -1.285 18.828 -5.059 1 97.88 286 THR B N 1
ATOM 6334 C CA . THR B 1 286 ? -1.976 18.969 -6.336 1 97.88 286 THR B CA 1
ATOM 6335 C C . THR B 1 286 ? -1.011 18.766 -7.5 1 97.88 286 THR B C 1
ATOM 6337 O O . THR B 1 286 ? -1.438 18.609 -8.648 1 97.88 286 THR B O 1
ATOM 6340 N N . THR B 1 287 ? 0.304 18.625 -7.199 1 98.5 287 THR B N 1
ATOM 6341 C CA . THR B 1 287 ? 1.33 18.5 -8.227 1 98.5 287 THR B CA 1
ATOM 6342 C C . THR B 1 287 ? 1.63 17.031 -8.516 1 98.5 287 THR B C 1
ATOM 6344 O O . THR B 1 287 ? 2.416 16.719 -9.406 1 98.5 287 THR B O 1
ATOM 6347 N N . ILE B 1 288 ? 1.005 16.109 -7.797 1 98.69 288 ILE B N 1
ATOM 6348 C CA . ILE B 1 288 ? 1.229 14.68 -8.023 1 98.69 288 ILE B CA 1
ATOM 6349 C C . ILE B 1 288 ? 0.821 14.32 -9.453 1 98.69 288 ILE B C 1
ATOM 6351 O O . ILE B 1 288 ? -0.269 14.68 -9.906 1 98.69 288 ILE B O 1
ATOM 6355 N N . PRO B 1 289 ? 1.683 13.633 -10.203 1 98.56 289 PRO B N 1
ATOM 6356 C CA . PRO B 1 289 ? 1.387 13.344 -11.609 1 98.56 289 PRO B CA 1
ATOM 6357 C C . PRO B 1 289 ? 0.299 12.289 -11.781 1 98.56 289 PRO B C 1
ATOM 6359 O O . PRO B 1 289 ? 0.055 11.492 -10.867 1 98.56 289 PRO B O 1
ATOM 6362 N N . PRO B 1 290 ? -0.289 12.164 -12.93 1 98.31 290 PRO B N 1
ATOM 6363 C CA . PRO B 1 290 ? -1.465 11.32 -13.172 1 98.31 290 PRO B CA 1
ATOM 6364 C C . PRO B 1 290 ? -1.198 9.844 -12.906 1 98.31 290 PRO B C 1
ATOM 6366 O O . PRO B 1 290 ? -2.061 9.141 -12.367 1 98.31 290 PRO B O 1
ATOM 6369 N N . HIS B 1 291 ? -0.049 9.32 -13.219 1 98.56 291 HIS B N 1
ATOM 6370 C CA . HIS B 1 291 ? 0.201 7.895 -13.055 1 98.56 291 HIS B CA 1
ATOM 6371 C C . HIS B 1 291 ? 0.344 7.527 -11.578 1 98.56 291 HIS B C 1
ATOM 6373 O O . HIS B 1 291 ? 0.307 6.352 -11.219 1 98.56 291 HIS B O 1
ATOM 6379 N N . ILE B 1 292 ? 0.498 8.562 -10.742 1 98.69 292 ILE B N 1
ATOM 6380 C CA . ILE B 1 292 ? 0.608 8.312 -9.312 1 98.69 292 ILE B CA 1
ATOM 6381 C C . ILE B 1 292 ? -0.745 8.539 -8.641 1 98.69 292 ILE B C 1
ATOM 6383 O O . ILE B 1 292 ? -1.159 7.758 -7.785 1 98.69 292 ILE B O 1
ATOM 6387 N N . TYR B 1 293 ? -1.514 9.602 -9.055 1 98.38 293 TYR B N 1
ATOM 6388 C CA . TYR B 1 293 ? -2.727 9.891 -8.305 1 98.38 293 TYR B CA 1
ATOM 6389 C C . TYR B 1 293 ? -3.904 9.078 -8.828 1 98.38 293 TYR B C 1
ATOM 6391 O O . TYR B 1 293 ? -4.969 9.039 -8.203 1 98.38 293 TYR B O 1
ATOM 6399 N N . THR B 1 294 ? -3.746 8.328 -9.93 1 98.75 294 THR B N 1
ATOM 6400 C CA . THR B 1 294 ? -4.848 7.59 -10.531 1 98.75 294 THR B CA 1
ATOM 6401 C C . THR B 1 294 ? -4.957 6.191 -9.938 1 98.75 294 THR B C 1
ATOM 6403 O O . THR B 1 294 ? -3.965 5.465 -9.859 1 98.75 294 THR B O 1
ATOM 6406 N N . TYR B 1 295 ? -6.125 5.863 -9.398 1 98.56 295 TYR B N 1
ATOM 6407 C CA . TYR B 1 295 ? -6.422 4.477 -9.062 1 98.56 295 TYR B CA 1
ATOM 6408 C C . TYR B 1 295 ? -6.879 3.705 -10.297 1 98.56 295 TYR B C 1
ATOM 6410 O O . TYR B 1 295 ? -7.621 4.234 -11.125 1 98.56 295 TYR B O 1
ATOM 6418 N N . PRO B 1 296 ? -6.402 2.475 -10.492 1 98.56 296 PRO B N 1
ATOM 6419 C CA . PRO B 1 296 ? -6.809 1.691 -11.656 1 98.56 296 PRO B CA 1
ATOM 6420 C C . PRO B 1 296 ? -8.227 1.139 -11.531 1 98.56 296 PRO B C 1
ATOM 6422 O O . PRO B 1 296 ? -8.414 -0.078 -11.461 1 98.56 296 PRO B O 1
ATOM 6425 N N . ILE B 1 297 ? -9.203 1.978 -11.562 1 98.5 297 ILE B N 1
ATOM 6426 C CA . ILE B 1 297 ? -10.625 1.681 -11.5 1 98.5 297 ILE B CA 1
ATOM 6427 C C . ILE B 1 297 ? -11.336 2.324 -12.688 1 98.5 297 ILE B C 1
ATOM 6429 O O . ILE B 1 297 ? -10.703 2.955 -13.531 1 98.5 297 ILE B O 1
ATOM 6433 N N . ASP B 1 298 ? -12.672 2.125 -12.789 1 97.94 298 ASP B N 1
ATOM 6434 C CA . ASP B 1 298 ? -13.445 2.715 -13.883 1 97.94 298 ASP B CA 1
ATOM 6435 C C . ASP B 1 298 ? -13.273 4.23 -13.922 1 97.94 298 ASP B C 1
ATOM 6437 O O . ASP B 1 298 ? -13.672 4.934 -12.992 1 97.94 298 ASP B O 1
ATOM 6441 N N . PRO B 1 299 ? -12.719 4.75 -15.047 1 97.81 299 PRO B N 1
ATOM 6442 C CA . PRO B 1 299 ? -12.391 6.176 -15.102 1 97.81 299 PRO B CA 1
ATOM 6443 C C . PRO B 1 299 ? -13.633 7.062 -15.008 1 97.81 299 PRO B C 1
ATOM 6445 O O . PRO B 1 299 ? -13.555 8.188 -14.492 1 97.81 299 PRO B O 1
ATOM 6448 N N . LYS B 1 300 ? -14.742 6.629 -15.508 1 97.5 300 LYS B N 1
ATOM 6449 C CA . LYS B 1 300 ? -15.969 7.418 -15.438 1 97.5 300 LYS B CA 1
ATOM 6450 C C . LYS B 1 300 ? -16.438 7.582 -13.992 1 97.5 300 LYS B C 1
ATOM 6452 O O . LYS B 1 300 ? -16.812 8.68 -13.57 1 97.5 300 LYS B O 1
ATOM 6457 N N . ILE B 1 301 ? -16.391 6.523 -13.289 1 96.88 301 ILE B N 1
ATOM 6458 C CA . ILE B 1 301 ? -16.797 6.555 -11.891 1 96.88 301 ILE B CA 1
ATOM 6459 C C . ILE B 1 301 ? -15.773 7.344 -11.078 1 96.88 301 ILE B C 1
ATOM 6461 O O . ILE B 1 301 ? -16.141 8.125 -10.195 1 96.88 301 ILE B O 1
ATOM 6465 N N . ALA B 1 302 ? -14.5 7.117 -11.336 1 97.5 302 ALA B N 1
ATOM 6466 C CA . ALA B 1 302 ? -13.438 7.859 -10.656 1 97.5 302 ALA B CA 1
ATOM 6467 C C . ALA B 1 302 ? -13.633 9.359 -10.812 1 97.5 302 ALA B C 1
ATOM 6469 O O . ALA B 1 302 ? -13.5 10.117 -9.844 1 97.5 302 ALA B O 1
ATOM 6470 N N . LYS B 1 303 ? -13.93 9.766 -11.984 1 95.94 303 LYS B N 1
ATOM 6471 C CA . LYS B 1 303 ? -14.117 11.188 -12.266 1 95.94 303 LYS B CA 1
ATOM 6472 C C . LYS B 1 303 ? -15.375 11.719 -11.586 1 95.94 303 LYS B C 1
ATOM 6474 O O . LYS B 1 303 ? -15.336 12.75 -10.914 1 95.94 303 LYS B O 1
ATOM 6479 N N . SER B 1 304 ? -16.453 11.023 -11.719 1 94.94 304 SER B N 1
ATOM 6480 C CA . SER B 1 304 ? -17.734 11.477 -11.18 1 94.94 304 SER B CA 1
ATOM 6481 C C . SER B 1 304 ? -17.688 11.57 -9.656 1 94.94 304 SER B C 1
ATOM 6483 O O . SER B 1 304 ? -18.25 12.492 -9.07 1 94.94 304 SER B O 1
ATOM 6485 N N . ASN B 1 305 ? -17.031 10.57 -9.062 1 93.69 305 ASN B N 1
ATOM 6486 C CA . ASN B 1 305 ? -16.984 10.516 -7.605 1 93.69 305 ASN B CA 1
ATOM 6487 C C . ASN B 1 305 ? -15.703 11.125 -7.051 1 93.69 305 ASN B C 1
ATOM 6489 O O . ASN B 1 305 ? -15.461 11.086 -5.844 1 93.69 305 ASN B O 1
ATOM 6493 N N . ARG B 1 306 ? -14.805 11.641 -7.871 1 94.31 306 ARG B N 1
ATOM 6494 C CA . ARG B 1 306 ? -13.555 12.289 -7.5 1 94.31 306 ARG B CA 1
ATOM 6495 C C . ARG B 1 306 ? -12.648 11.336 -6.727 1 94.31 306 ARG B C 1
ATOM 6497 O O . ARG B 1 306 ? -12.148 11.68 -5.656 1 94.31 306 ARG B O 1
ATOM 6504 N N . LEU B 1 307 ? -12.57 10.148 -7.289 1 96.62 307 LEU B N 1
ATOM 6505 C CA . LEU B 1 307 ? -11.766 9.117 -6.645 1 96.62 307 LEU B CA 1
ATOM 6506 C C . LEU B 1 307 ? -10.3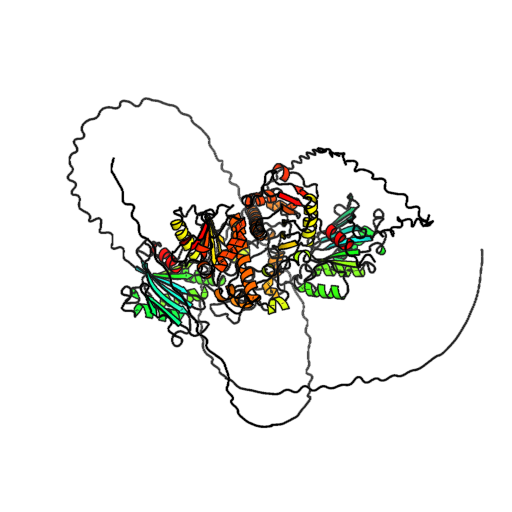44 9.117 -7.191 1 96.62 307 LEU B C 1
ATOM 6508 O O . LEU B 1 307 ? -10.078 8.562 -8.258 1 96.62 307 LEU B O 1
ATOM 6512 N N . ARG B 1 308 ? -9.461 9.664 -6.449 1 97.44 308 ARG B N 1
ATOM 6513 C CA . ARG B 1 308 ? -8.031 9.695 -6.762 1 97.44 308 ARG B CA 1
ATOM 6514 C C . ARG B 1 308 ? -7.203 9.914 -5.504 1 97.44 308 ARG B C 1
ATOM 6516 O O . ARG B 1 308 ? -7.75 10.133 -4.422 1 97.44 308 ARG B O 1
ATOM 6523 N N . LYS B 1 309 ? -5.934 9.797 -5.652 1 97.81 309 LYS B N 1
ATOM 6524 C CA . LYS B 1 309 ? -5.02 10.148 -4.57 1 97.81 309 LYS B CA 1
ATOM 6525 C C . LYS B 1 309 ? -4.891 11.656 -4.426 1 97.81 309 LYS B C 1
ATOM 6527 O O . LYS B 1 309 ? -4.578 12.352 -5.395 1 97.81 309 LYS B O 1
ATOM 6532 N N . TYR B 1 310 ? -5.156 12.195 -3.236 1 97.25 310 TYR B N 1
ATOM 6533 C CA . TYR B 1 310 ? -5.039 13.625 -2.961 1 97.25 310 TYR B CA 1
ATOM 6534 C C . TYR B 1 310 ? -3.814 13.914 -2.1 1 97.25 310 TYR B C 1
ATOM 6536 O O . TYR B 1 310 ? -3.066 14.859 -2.371 1 97.25 310 TYR B O 1
ATOM 6544 N N . GLY B 1 311 ? -3.707 13.102 -1.075 1 97.25 311 GLY B N 1
ATOM 6545 C CA . GLY B 1 311 ? -2.656 13.359 -0.105 1 97.25 311 GLY B CA 1
ATOM 6546 C C . GLY B 1 311 ? -3.043 14.398 0.932 1 97.25 311 GLY B C 1
ATOM 6547 O O . GLY B 1 311 ? -3.893 15.25 0.675 1 97.25 311 GLY B O 1
ATOM 6548 N N . PHE B 1 312 ? -2.381 14.312 2.074 1 97.31 312 PHE B N 1
ATOM 6549 C CA . PHE B 1 312 ? -2.709 15.18 3.203 1 97.31 312 PHE B CA 1
ATOM 6550 C C . PHE B 1 312 ? -1.459 15.516 4.008 1 97.31 312 PHE B C 1
ATOM 6552 O O . PHE B 1 312 ? -0.341 15.234 3.574 1 97.31 312 PHE B O 1
ATOM 6559 N N . HIS B 1 313 ? -1.616 16.312 5.094 1 97.69 313 HIS B N 1
ATOM 6560 C CA . HIS B 1 313 ? -0.489 16.891 5.809 1 97.69 313 HIS B CA 1
ATOM 6561 C C . HIS B 1 313 ? 0.263 17.891 4.93 1 97.69 313 HIS B C 1
ATOM 6563 O O . HIS B 1 313 ? 1.449 18.141 5.148 1 97.69 313 HIS B O 1
ATOM 6569 N N . GLY B 1 314 ? -0.39 18.328 3.957 1 98.5 314 GLY B N 1
ATOM 6570 C CA . GLY B 1 314 ? 0.261 19.203 2.986 1 98.5 314 GLY B CA 1
ATOM 6571 C C . GLY B 1 314 ? 0.778 20.5 3.59 1 98.5 314 GLY B C 1
ATOM 6572 O O . GLY B 1 314 ? 1.804 21.016 3.154 1 98.5 314 GLY B O 1
ATOM 6573 N N . ILE B 1 315 ? 0.097 21.062 4.555 1 98 315 ILE B N 1
ATOM 6574 C CA . ILE B 1 315 ? 0.544 22.281 5.223 1 98 315 ILE B CA 1
ATOM 6575 C C . ILE B 1 315 ? 1.866 22.016 5.941 1 98 315 ILE B C 1
ATOM 6577 O O . ILE B 1 315 ? 2.785 22.844 5.879 1 98 315 ILE B O 1
ATOM 6581 N N . SER B 1 316 ? 1.948 20.875 6.543 1 98.38 316 SER B N 1
ATOM 6582 C CA . SER B 1 316 ? 3.188 20.469 7.199 1 98.38 316 SER B CA 1
ATOM 6583 C C . SER B 1 316 ? 4.316 20.297 6.191 1 98.38 316 SER B C 1
ATOM 6585 O O . SER B 1 316 ? 5.422 20.797 6.391 1 98.38 316 SER B O 1
ATOM 6587 N N . TYR B 1 317 ? 4.035 19.609 5.105 1 98.88 317 TYR B N 1
ATOM 6588 C CA . TYR B 1 317 ? 5.062 19.344 4.102 1 98.88 317 TYR B CA 1
ATOM 6589 C C . TYR B 1 317 ? 5.512 20.641 3.428 1 98.88 317 TYR B C 1
ATOM 6591 O O . TYR B 1 317 ? 6.68 20.781 3.057 1 98.88 317 TYR B O 1
ATOM 6599 N N . ALA B 1 318 ? 4.582 21.562 3.244 1 98.56 318 ALA B N 1
ATOM 6600 C CA . ALA B 1 318 ? 4.961 22.875 2.703 1 98.56 318 ALA B CA 1
ATOM 6601 C C . ALA B 1 318 ? 5.945 23.578 3.627 1 98.56 318 ALA B C 1
ATOM 6603 O O . ALA B 1 318 ? 6.949 24.125 3.168 1 98.56 318 ALA B O 1
ATOM 6604 N N . PHE B 1 319 ? 5.684 23.594 4.898 1 98.56 319 PHE B N 1
ATOM 6605 C CA . PHE B 1 319 ? 6.578 24.203 5.879 1 98.56 319 PHE B CA 1
ATOM 6606 C C . PHE B 1 319 ? 7.945 23.531 5.844 1 98.56 319 PHE B C 1
ATOM 6608 O O . PHE B 1 319 ? 8.977 24.203 5.785 1 98.56 319 PHE B O 1
ATOM 6615 N N . ILE B 1 320 ? 7.945 22.188 5.895 1 98.88 320 ILE B N 1
ATOM 6616 C CA . ILE B 1 320 ? 9.172 21.391 5.918 1 98.88 320 ILE B CA 1
ATOM 6617 C C . ILE B 1 320 ? 10.016 21.719 4.688 1 98.88 320 ILE B C 1
ATOM 6619 O O . ILE B 1 320 ? 11.234 21.906 4.789 1 98.88 320 ILE B O 1
ATOM 6623 N N . THR B 1 321 ? 9.352 21.75 3.562 1 98.88 321 THR B N 1
ATOM 6624 C CA . THR B 1 321 ? 10.047 22 2.303 1 98.88 321 THR B CA 1
ATOM 6625 C C . THR B 1 321 ? 10.758 23.359 2.334 1 98.88 321 THR B C 1
ATOM 6627 O O . THR B 1 321 ? 11.938 23.453 1.993 1 98.88 321 THR B O 1
ATOM 6630 N N . ARG B 1 322 ? 10.117 24.391 2.771 1 97.88 322 ARG B N 1
ATOM 6631 C CA . ARG B 1 322 ? 10.703 25.734 2.834 1 97.88 322 ARG B CA 1
ATOM 6632 C C . ARG B 1 322 ? 11.828 25.781 3.857 1 97.88 322 ARG B C 1
ATOM 6634 O O . ARG B 1 322 ? 12.906 26.297 3.57 1 97.88 322 ARG B O 1
ATOM 6641 N N . ALA B 1 323 ? 11.57 25.25 5.055 1 98.5 323 ALA B N 1
ATOM 6642 C CA . ALA B 1 323 ? 12.539 25.312 6.148 1 98.5 323 ALA B CA 1
ATOM 6643 C C . ALA B 1 323 ? 13.812 24.562 5.785 1 98.5 323 ALA B C 1
ATOM 6645 O O . ALA B 1 323 ? 14.922 25.031 6.059 1 98.5 323 ALA B O 1
ATOM 6646 N N . VAL B 1 324 ? 13.656 23.391 5.145 1 98.75 324 VAL B N 1
ATOM 6647 C CA . VAL B 1 324 ? 14.805 22.562 4.801 1 98.75 324 VAL B CA 1
ATOM 6648 C C . VAL B 1 324 ? 15.586 23.203 3.654 1 98.75 324 VAL B C 1
ATOM 6650 O O . VAL B 1 324 ? 16.812 23.188 3.641 1 98.75 324 VAL B O 1
ATOM 6653 N N . ALA B 1 325 ? 14.875 23.75 2.664 1 98.69 325 ALA B N 1
ATOM 6654 C CA . ALA B 1 325 ? 15.555 24.469 1.589 1 98.69 325 ALA B CA 1
ATOM 6655 C C . ALA B 1 325 ? 16.422 25.578 2.146 1 98.69 325 ALA B C 1
ATOM 6657 O O . ALA B 1 325 ? 17.578 25.75 1.726 1 98.69 325 ALA B O 1
ATOM 6658 N N . GLN B 1 326 ? 15.898 26.359 3.084 1 98 326 GLN B N 1
ATOM 6659 C CA . GLN B 1 326 ? 16.641 27.438 3.729 1 98 326 GLN B CA 1
ATOM 6660 C C . GLN B 1 326 ? 17.844 26.906 4.484 1 98 326 GLN B C 1
ATOM 6662 O O . GLN B 1 326 ? 18.953 27.453 4.367 1 98 326 GLN B O 1
ATOM 6667 N N . TYR B 1 327 ? 17.688 25.828 5.223 1 98.25 327 TYR B N 1
ATOM 6668 C CA . TYR B 1 327 ? 18.75 25.234 6.027 1 98.25 327 TYR B CA 1
ATOM 6669 C C . TYR B 1 327 ? 19.891 24.75 5.141 1 98.25 327 TYR B C 1
ATOM 6671 O O . TYR B 1 327 ? 21.062 24.938 5.469 1 98.25 327 TYR B O 1
ATOM 6679 N N . LEU B 1 328 ? 19.453 24.125 4.059 1 97.44 328 LEU B N 1
ATOM 6680 C CA . LEU B 1 328 ? 20.453 23.562 3.16 1 97.44 328 LEU B CA 1
ATOM 6681 C C . LEU B 1 328 ? 21 24.625 2.213 1 97.44 328 LEU B C 1
ATOM 6683 O O . LEU B 1 328 ? 21.891 24.344 1.409 1 97.44 328 LEU B O 1
ATOM 6687 N N . GLU B 1 329 ? 20.484 25.859 2.281 1 97.81 329 GLU B N 1
ATOM 6688 C CA . GLU B 1 329 ? 20.859 26.938 1.365 1 97.81 329 GLU B CA 1
ATOM 6689 C C . GLU B 1 329 ? 20.734 26.484 -0.089 1 97.81 329 GLU B C 1
ATOM 6691 O O . GLU B 1 329 ? 21.656 26.656 -0.883 1 97.81 329 GLU B O 1
ATOM 6696 N N . LYS B 1 330 ? 19.609 25.844 -0.357 1 97.12 330 LYS B N 1
ATOM 6697 C CA . LYS B 1 330 ? 19.281 25.359 -1.69 1 97.12 330 LYS B CA 1
ATOM 6698 C C . LYS B 1 330 ? 18 26 -2.213 1 97.12 330 LYS B C 1
ATOM 6700 O O . LYS B 1 330 ? 17.062 26.266 -1.445 1 97.12 330 LYS B O 1
ATOM 6705 N N . ASP B 1 331 ? 18 26.25 -3.533 1 98.25 331 ASP B N 1
ATOM 6706 C CA . ASP B 1 331 ? 16.75 26.688 -4.145 1 98.25 331 ASP B CA 1
ATOM 6707 C C . ASP B 1 331 ? 15.664 25.625 -3.982 1 98.25 331 ASP B C 1
ATOM 6709 O O . ASP B 1 331 ? 15.891 24.438 -4.215 1 98.25 331 ASP B O 1
ATOM 6713 N N . VAL B 1 332 ? 14.492 26.078 -3.588 1 98.12 332 VAL B N 1
ATOM 6714 C CA . VAL B 1 332 ? 13.383 25.172 -3.326 1 98.12 332 VAL B CA 1
ATOM 6715 C C . VAL B 1 332 ? 13.078 24.344 -4.578 1 98.12 332 VAL B C 1
ATOM 6717 O O . VAL B 1 332 ? 12.758 23.156 -4.484 1 98.12 332 VAL B O 1
ATOM 6720 N N . ASP B 1 333 ? 13.25 24.875 -5.754 1 98.06 333 ASP B N 1
ATOM 6721 C CA . ASP B 1 333 ? 12.891 24.234 -7.012 1 98.06 333 ASP B CA 1
ATOM 6722 C C . ASP B 1 333 ? 13.914 23.156 -7.387 1 98.06 333 ASP B C 1
ATOM 6724 O O . ASP B 1 333 ? 13.703 22.406 -8.336 1 98.06 333 ASP B O 1
ATOM 6728 N N . SER B 1 334 ? 14.93 23.047 -6.645 1 98.12 334 SER B N 1
ATOM 6729 C CA . SER B 1 334 ? 15.938 22.016 -6.898 1 98.12 334 SER B CA 1
ATOM 6730 C C . SER B 1 334 ? 16 21.016 -5.754 1 98.12 334 SER B C 1
ATOM 6732 O O . SER B 1 334 ? 16.828 20.109 -5.762 1 98.12 334 SER B O 1
ATOM 6734 N N . LEU B 1 335 ? 15.133 21.188 -4.793 1 98.62 335 LEU B N 1
ATOM 6735 C CA . LEU B 1 335 ? 15.164 20.359 -3.594 1 98.62 335 LEU B CA 1
ATOM 6736 C C . LEU B 1 335 ? 14.445 19.031 -3.828 1 98.62 335 LEU B C 1
ATOM 6738 O O . LEU B 1 335 ? 13.273 19.016 -4.211 1 98.62 335 LEU B O 1
ATOM 6742 N N . ASN B 1 336 ? 15.133 17.891 -3.711 1 98.81 336 ASN B N 1
ATOM 6743 C CA . ASN B 1 336 ? 14.57 16.547 -3.668 1 98.81 336 ASN B CA 1
ATOM 6744 C C . ASN B 1 336 ? 14.742 15.914 -2.291 1 98.81 336 ASN B C 1
ATOM 6746 O O . ASN B 1 336 ? 15.867 15.727 -1.824 1 98.81 336 ASN B O 1
ATOM 6750 N N . MET B 1 337 ? 13.633 15.578 -1.666 1 98.69 337 MET B N 1
ATOM 6751 C CA . MET B 1 337 ? 13.789 14.977 -0.343 1 98.69 337 MET B CA 1
ATOM 6752 C C . MET B 1 337 ? 12.648 14.016 -0.043 1 98.69 337 MET B C 1
ATOM 6754 O O . MET B 1 337 ? 11.641 14 -0.751 1 98.69 337 MET B O 1
ATOM 6758 N N . ILE B 1 338 ? 12.859 13.148 0.843 1 98.94 338 ILE B N 1
ATOM 6759 C CA . ILE B 1 338 ? 11.828 12.328 1.473 1 98.94 338 ILE B CA 1
ATOM 6760 C C . ILE B 1 338 ? 11.508 12.875 2.861 1 98.94 338 ILE B C 1
ATOM 6762 O O . ILE B 1 338 ? 12.383 12.922 3.734 1 98.94 338 ILE B O 1
ATOM 6766 N N . ALA B 1 339 ? 10.312 13.312 3.029 1 98.94 339 ALA B N 1
ATOM 6767 C CA . ALA B 1 339 ? 9.891 13.898 4.297 1 98.94 339 ALA B CA 1
ATOM 6768 C C . ALA B 1 339 ? 8.875 13.008 5.004 1 98.94 339 ALA B C 1
ATOM 6770 O O . ALA B 1 339 ? 7.98 12.445 4.363 1 98.94 339 ALA B O 1
ATOM 6771 N N . LEU B 1 340 ? 9.086 12.875 6.293 1 98.94 340 LEU B N 1
ATOM 6772 C CA . LEU B 1 340 ? 8.195 12.086 7.133 1 98.94 340 LEU B CA 1
ATOM 6773 C C . LEU B 1 340 ? 7.484 12.969 8.156 1 98.94 340 LEU B C 1
ATOM 6775 O O . LEU B 1 340 ? 8.133 13.711 8.891 1 98.94 340 LEU B O 1
ATOM 6779 N N . HIS B 1 341 ? 6.191 13 8.102 1 98.81 341 HIS B N 1
ATOM 6780 C CA . HIS B 1 341 ? 5.379 13.562 9.172 1 98.81 341 HIS B CA 1
ATOM 6781 C C . HIS B 1 341 ? 4.801 12.461 10.062 1 98.81 341 HIS B C 1
ATOM 6783 O O . HIS B 1 341 ? 3.764 11.875 9.734 1 98.81 341 HIS B O 1
ATOM 6789 N N . LEU B 1 342 ? 5.426 12.297 11.25 1 98.56 342 LEU B N 1
ATOM 6790 C CA . LEU B 1 342 ? 5.105 11.141 12.086 1 98.56 342 LEU B CA 1
ATOM 6791 C C . LEU B 1 342 ? 4.453 11.586 13.391 1 98.56 342 LEU B C 1
ATOM 6793 O O . LEU B 1 342 ? 5.109 12.18 14.25 1 98.56 342 LEU B O 1
ATOM 6797 N N . GLY B 1 343 ? 3.221 11.352 13.547 1 96.56 343 GLY B N 1
ATOM 6798 C CA . GLY B 1 343 ? 2.418 11.57 14.734 1 96.56 343 GLY B CA 1
ATOM 6799 C C . GLY B 1 343 ? 1.317 10.539 14.914 1 96.56 343 GLY B C 1
ATOM 6800 O O . GLY B 1 343 ? 1.461 9.391 14.484 1 96.56 343 GLY B O 1
ATOM 6801 N N . SER B 1 344 ? 0.231 10.969 15.672 1 92.38 344 SER B N 1
ATOM 6802 C CA . SER B 1 344 ? -0.92 10.078 15.766 1 92.38 344 SER B CA 1
ATOM 6803 C C . SER B 1 344 ? -1.464 9.727 14.383 1 92.38 344 SER B C 1
ATOM 6805 O O . SER B 1 344 ? -1.956 8.617 14.172 1 92.38 344 SER B O 1
ATOM 6807 N N . GLY B 1 345 ? -1.525 10.719 13.531 1 94.12 345 GLY B N 1
ATOM 6808 C CA . GLY B 1 345 ? -1.552 10.5 12.094 1 94.12 345 GLY B CA 1
ATOM 6809 C C . GLY B 1 345 ? -0.183 10.609 11.445 1 94.12 345 GLY B C 1
ATOM 6810 O O . GLY B 1 345 ? 0.583 11.523 11.758 1 94.12 345 GLY B O 1
ATOM 6811 N N . ALA B 1 346 ? 0.143 9.641 10.641 1 98.25 346 ALA B N 1
ATOM 6812 C CA . ALA B 1 346 ? 1.492 9.617 10.078 1 98.25 346 ALA B CA 1
ATOM 6813 C C . ALA B 1 346 ? 1.453 9.5 8.555 1 98.25 346 ALA B C 1
ATOM 6815 O O . ALA B 1 346 ? 0.543 8.883 8 1 98.25 346 ALA B O 1
ATOM 6816 N N . SER B 1 347 ? 2.414 10.117 7.902 1 98.75 347 SER B N 1
ATOM 6817 C CA . SER B 1 347 ? 2.521 10.023 6.449 1 98.75 347 SER B CA 1
ATOM 6818 C C . SER B 1 347 ? 3.957 10.25 5.984 1 98.75 347 SER B C 1
ATOM 6820 O O . SER B 1 347 ? 4.797 10.719 6.758 1 98.75 347 SER B O 1
ATOM 6822 N N . ALA B 1 348 ? 4.25 9.82 4.816 1 98.94 348 ALA B N 1
ATOM 6823 C CA . ALA B 1 348 ? 5.5 10.055 4.098 1 98.94 348 ALA B CA 1
ATOM 6824 C C . ALA B 1 348 ? 5.242 10.758 2.77 1 98.94 348 ALA B C 1
ATOM 6826 O O . ALA B 1 348 ? 4.199 10.555 2.143 1 98.94 348 ALA B O 1
ATOM 6827 N N . CYS B 1 349 ? 6.176 11.562 2.379 1 98.94 349 CYS B N 1
ATOM 6828 C CA . CYS B 1 349 ? 6.031 12.312 1.138 1 98.94 349 CYS B CA 1
ATOM 6829 C C . CYS B 1 349 ? 7.352 12.383 0.381 1 98.94 349 CYS B C 1
ATOM 6831 O O . CYS B 1 349 ? 8.398 12.648 0.973 1 98.94 349 CYS B O 1
ATOM 6833 N N . ALA B 1 350 ? 7.336 12.008 -0.897 1 98.94 350 ALA B N 1
ATOM 6834 C CA . ALA B 1 350 ? 8.438 12.281 -1.812 1 98.94 350 ALA B CA 1
ATOM 6835 C C . ALA B 1 350 ? 8.289 13.664 -2.447 1 98.94 350 ALA B C 1
ATOM 6837 O O . ALA B 1 350 ? 7.297 13.938 -3.121 1 98.94 350 ALA B O 1
ATOM 6838 N N . ILE B 1 351 ? 9.219 14.5 -2.193 1 98.94 351 ILE B N 1
ATOM 6839 C CA . ILE B 1 351 ? 9.227 15.852 -2.732 1 98.94 351 ILE B CA 1
ATOM 6840 C C . ILE B 1 351 ? 10.297 15.977 -3.811 1 98.94 351 ILE B C 1
ATOM 6842 O O . ILE B 1 351 ? 11.477 15.719 -3.557 1 98.94 351 ILE B O 1
ATOM 6846 N N . LYS B 1 352 ? 9.922 16.281 -4.992 1 98.88 352 LYS B N 1
ATOM 6847 C CA . LYS B 1 352 ? 10.789 16.438 -6.156 1 98.88 352 LYS B CA 1
ATOM 6848 C C . LYS B 1 352 ? 10.734 17.859 -6.699 1 98.88 352 LYS B C 1
ATOM 6850 O O . LYS B 1 352 ? 9.672 18.328 -7.109 1 98.88 352 LYS B O 1
ATOM 6855 N N . GLY B 1 353 ? 11.828 18.516 -6.742 1 98.62 353 GLY B N 1
ATOM 6856 C CA . GLY B 1 353 ? 11.828 19.906 -7.164 1 98.62 353 GLY B CA 1
ATOM 6857 C C . GLY B 1 353 ? 10.938 20.797 -6.305 1 98.62 353 GLY B C 1
ATOM 6858 O O . GLY B 1 353 ? 10.172 21.609 -6.828 1 98.62 353 GLY B O 1
ATOM 6859 N N . GLY B 1 354 ? 10.938 20.547 -5.047 1 98.75 354 GLY B N 1
ATOM 6860 C CA . GLY B 1 354 ? 10.195 21.359 -4.09 1 98.75 354 GLY B CA 1
ATOM 6861 C C . GLY B 1 354 ? 8.703 21.125 -4.133 1 98.75 354 GLY B C 1
ATOM 6862 O O . GLY B 1 354 ? 7.941 21.781 -3.428 1 98.75 354 GLY B O 1
ATOM 6863 N N . LYS B 1 355 ? 8.25 20.156 -4.906 1 98.75 355 LYS B N 1
ATOM 6864 C CA . LYS B 1 355 ? 6.828 19.875 -5.074 1 98.75 355 LYS B CA 1
ATOM 6865 C C . LYS B 1 355 ? 6.504 18.438 -4.684 1 98.75 355 LYS B C 1
ATOM 6867 O O . LYS B 1 355 ? 7.355 17.547 -4.789 1 98.75 355 LYS B O 1
ATOM 6872 N N . SER B 1 356 ? 5.277 18.281 -4.18 1 98.81 356 SER B N 1
ATOM 6873 C CA . SER B 1 356 ? 4.852 16.906 -3.881 1 98.81 356 SER B CA 1
ATOM 6874 C C . SER B 1 356 ? 4.871 16.047 -5.133 1 98.81 356 SER B C 1
ATOM 6876 O O . SER B 1 356 ? 4.297 16.406 -6.16 1 98.81 356 SER B O 1
ATOM 6878 N N . TRP B 1 357 ? 5.543 14.977 -5.082 1 98.88 357 TRP B N 1
ATOM 6879 C CA . TRP B 1 357 ? 5.602 14.031 -6.191 1 98.88 357 TRP B CA 1
ATOM 6880 C C . TRP B 1 357 ? 4.777 12.781 -5.887 1 98.88 357 TRP B C 1
ATOM 6882 O O . TRP B 1 357 ? 4.074 12.266 -6.762 1 98.88 357 TRP B O 1
ATOM 6892 N N . ASP B 1 358 ? 4.91 12.289 -4.707 1 98.81 358 ASP B N 1
ATOM 6893 C CA . ASP B 1 358 ? 4.133 11.172 -4.184 1 98.81 358 ASP B CA 1
ATOM 6894 C C . ASP B 1 358 ? 3.953 11.289 -2.672 1 98.81 358 ASP B C 1
ATOM 6896 O O . ASP B 1 358 ? 4.715 11.984 -2.002 1 98.81 358 ASP B O 1
ATOM 6900 N N . THR B 1 359 ? 2.906 10.672 -2.17 1 98.81 359 THR B N 1
ATOM 6901 C CA . THR B 1 359 ? 2.635 10.664 -0.736 1 98.81 359 THR B CA 1
ATOM 6902 C C . THR B 1 359 ? 1.99 9.344 -0.32 1 98.81 359 THR B C 1
ATOM 6904 O O . THR B 1 359 ? 1.411 8.641 -1.151 1 98.81 359 THR B O 1
ATOM 6907 N N . SER B 1 360 ? 2.174 8.992 0.923 1 98.81 360 SER B N 1
ATOM 6908 C CA . SER B 1 360 ? 1.685 7.707 1.405 1 98.81 360 SER B CA 1
ATOM 6909 C C . SER B 1 360 ? 0.168 7.719 1.57 1 98.81 360 SER B C 1
ATOM 6911 O O . SER B 1 360 ? -0.487 6.684 1.414 1 98.81 360 SER B O 1
ATOM 6913 N N . MET B 1 361 ? -0.399 8.883 1.862 1 98.12 361 MET B N 1
ATOM 6914 C CA . MET B 1 361 ? -1.847 8.977 2.025 1 98.12 361 MET B CA 1
ATOM 6915 C C . MET B 1 361 ? -2.545 9.016 0.67 1 98.12 361 MET B C 1
ATOM 6917 O O . MET B 1 361 ? -1.91 9.289 -0.352 1 98.12 361 MET B O 1
ATOM 6921 N N . GLY B 1 362 ? -3.822 8.688 0.667 1 97.25 362 GLY B N 1
ATOM 6922 C CA . GLY B 1 362 ? -4.523 8.445 -0.584 1 97.25 362 GLY B CA 1
ATOM 6923 C C . GLY B 1 362 ? -5.719 9.352 -0.785 1 97.25 362 GLY B C 1
ATOM 6924 O O . GLY B 1 362 ? -5.605 10.578 -0.673 1 97.25 362 GLY B O 1
ATOM 6925 N N . LEU B 1 363 ? -6.852 8.719 -1.115 1 96.88 363 LEU B N 1
ATOM 6926 C CA . LEU B 1 363 ? -8.133 9.398 -1.224 1 96.88 363 LEU B CA 1
ATOM 6927 C C . LEU B 1 363 ? -8.508 10.062 0.095 1 96.88 363 LEU B C 1
ATOM 6929 O O . LEU B 1 363 ? -9.109 11.141 0.101 1 96.88 363 LEU B O 1
ATOM 6933 N N . THR B 1 364 ? -8.156 9.414 1.111 1 94.75 364 THR B N 1
ATOM 6934 C CA . THR B 1 364 ? -8.367 9.883 2.477 1 94.75 364 THR B CA 1
ATOM 6935 C C . THR B 1 364 ? -7.078 9.797 3.283 1 94.75 364 THR B C 1
ATOM 6937 O O . THR B 1 364 ? -6.098 9.195 2.834 1 94.75 364 THR B O 1
ATOM 6940 N N . PRO B 1 365 ? -7.039 10.406 4.473 1 94.81 365 PRO B N 1
ATOM 6941 C CA . PRO B 1 365 ? -5.855 10.312 5.332 1 94.81 365 PRO B CA 1
ATOM 6942 C C . PRO B 1 365 ? -5.625 8.898 5.863 1 94.81 365 PRO B C 1
ATOM 6944 O O . PRO B 1 365 ? -4.625 8.648 6.543 1 94.81 365 PRO B O 1
ATOM 6947 N N . LEU B 1 366 ? -6.461 7.98 5.535 1 96 366 LEU B N 1
ATOM 6948 C CA . LEU B 1 366 ? -6.402 6.629 6.086 1 96 366 LEU B CA 1
ATOM 6949 C C . LEU B 1 366 ? -5.258 5.84 5.465 1 96 366 LEU B C 1
ATOM 6951 O O . LEU B 1 366 ? -4.523 5.145 6.168 1 96 366 LEU B O 1
ATOM 6955 N N . ALA B 1 367 ? -5.121 5.918 4.172 1 97.69 367 ALA B N 1
ATOM 6956 C CA . ALA B 1 367 ? -4.16 5.086 3.453 1 97.69 367 ALA B CA 1
ATOM 6957 C C . ALA B 1 367 ? -2.727 5.438 3.85 1 97.69 367 ALA B C 1
ATOM 6959 O O . ALA B 1 367 ? -2.441 6.574 4.23 1 97.69 367 ALA B O 1
ATOM 6960 N N . GLY B 1 368 ? -1.835 4.508 3.721 1 98.44 368 GLY B N 1
ATOM 6961 C CA . GLY B 1 368 ? -0.421 4.746 3.963 1 98.44 368 GLY B CA 1
ATOM 6962 C C . GLY B 1 368 ? 0.062 4.172 5.281 1 98.44 368 GLY B C 1
ATOM 6963 O O . GLY B 1 368 ? -0.128 2.986 5.559 1 98.44 368 GLY B O 1
ATOM 6964 N N . LEU B 1 369 ? 0.645 4.961 6.078 1 98.81 369 LEU B N 1
ATOM 6965 C CA . LEU B 1 369 ? 1.229 4.543 7.348 1 98.81 369 LEU B CA 1
ATOM 6966 C C . LEU B 1 369 ? 0.147 4.359 8.406 1 98.81 369 LEU B C 1
ATOM 6968 O O . LEU B 1 369 ? -0.822 5.121 8.453 1 98.81 369 LEU B O 1
ATOM 6972 N N . PRO B 1 370 ? 0.336 3.371 9.281 1 98.56 370 PRO B N 1
ATOM 6973 C CA . PRO B 1 370 ? -0.563 3.312 10.438 1 98.56 370 PRO B CA 1
ATOM 6974 C C . PRO B 1 370 ? -0.381 4.492 11.383 1 98.56 370 PRO B C 1
ATOM 6976 O O . PRO B 1 370 ? 0.652 5.168 11.352 1 98.56 370 PRO B O 1
ATOM 6979 N N . GLY B 1 371 ? -1.405 4.773 12.117 1 97.75 371 GLY B N 1
ATOM 6980 C CA . GLY B 1 371 ? -1.368 5.789 13.156 1 97.75 371 GLY B CA 1
ATOM 6981 C C . GLY B 1 371 ? -1.717 5.254 14.531 1 97.75 371 GLY B C 1
ATOM 6982 O O . GLY B 1 371 ? -1.553 4.059 14.797 1 97.75 371 GLY B O 1
ATOM 6983 N N . ALA B 1 372 ? -2.047 6.184 15.383 1 96.88 372 ALA B N 1
ATOM 6984 C CA . ALA B 1 372 ? -2.465 5.777 16.719 1 96.88 372 ALA B CA 1
ATOM 6985 C C . ALA B 1 372 ? -3.744 4.949 16.672 1 96.88 372 ALA B C 1
ATOM 6987 O O . ALA B 1 372 ? -3.867 3.938 17.359 1 96.88 372 ALA B O 1
ATOM 6988 N N . THR B 1 373 ? -4.672 5.391 15.859 1 95.94 373 THR B N 1
ATOM 6989 C CA . THR B 1 373 ? -5.957 4.703 15.82 1 95.94 373 THR B CA 1
ATOM 6990 C C . THR B 1 373 ? -6.305 4.285 14.391 1 95.94 373 THR B C 1
ATOM 6992 O O . THR B 1 373 ? -7.316 3.621 14.164 1 95.94 373 THR B O 1
ATOM 6995 N N . ARG B 1 374 ? -5.516 4.691 13.414 1 96.69 374 ARG B N 1
ATOM 6996 C CA . ARG B 1 374 ? -5.758 4.371 12.008 1 96.69 374 ARG B CA 1
ATOM 6997 C C . ARG B 1 374 ? -5.016 3.104 11.602 1 96.69 374 ARG B C 1
ATOM 6999 O O . ARG B 1 374 ? -3.877 2.883 12.023 1 96.69 374 ARG B O 1
ATOM 7006 N N . SER B 1 375 ? -5.605 2.389 10.711 1 98.25 375 SER B N 1
ATOM 7007 C CA . SER B 1 375 ? -5 1.13 10.281 1 98.25 375 SER B CA 1
ATOM 7008 C C . SER B 1 375 ? -3.834 1.371 9.328 1 98.25 375 SER B C 1
ATOM 7010 O O . SER B 1 375 ? -2.914 0.555 9.25 1 98.25 375 SER B O 1
ATOM 7012 N N . GLY B 1 376 ? -3.885 2.523 8.578 1 98.31 376 GLY B N 1
ATOM 7013 C CA . GLY B 1 376 ? -3.033 2.613 7.402 1 98.31 376 GLY B CA 1
ATOM 7014 C C . GLY B 1 376 ? -3.516 1.752 6.25 1 98.31 376 GLY B C 1
ATOM 7015 O O . GLY B 1 376 ? -4.68 1.354 6.211 1 98.31 376 GLY B O 1
ATOM 7016 N N . SER B 1 377 ? -2.633 1.566 5.301 1 98.38 377 SER B N 1
ATOM 7017 C CA . SER B 1 377 ? -2.971 0.708 4.168 1 98.38 377 SER B CA 1
ATOM 7018 C C . SER B 1 377 ? -3.078 -0.752 4.598 1 98.38 377 SER B C 1
ATOM 7020 O O . SER B 1 377 ? -2.178 -1.281 5.25 1 98.38 377 SER B O 1
ATOM 7022 N N . VAL B 1 378 ? -4.164 -1.353 4.305 1 98.19 378 VAL B N 1
ATOM 7023 C CA . VAL B 1 378 ? -4.422 -2.777 4.484 1 98.19 378 VAL B CA 1
ATOM 7024 C C . VAL B 1 378 ? -5.027 -3.355 3.207 1 98.19 378 VAL B C 1
ATOM 7026 O O . VAL B 1 378 ? -5.305 -2.623 2.256 1 98.19 378 VAL B O 1
ATOM 7029 N N . ASP B 1 379 ? -5.133 -4.688 3.186 1 97.19 379 ASP B N 1
ATOM 7030 C CA . ASP B 1 379 ? -5.887 -5.285 2.088 1 97.19 379 ASP B CA 1
ATOM 7031 C C . ASP B 1 379 ? -7.254 -4.621 1.934 1 97.19 379 ASP B C 1
ATOM 7033 O O . ASP B 1 379 ? -8.023 -4.543 2.895 1 97.19 379 ASP B O 1
ATOM 7037 N N . PRO B 1 380 ? -7.566 -4.141 0.708 1 95.62 380 PRO B N 1
ATOM 7038 C CA . PRO B 1 380 ? -8.828 -3.414 0.544 1 95.62 380 PRO B CA 1
ATOM 7039 C C . PRO B 1 380 ? -10.047 -4.258 0.913 1 95.62 380 PRO B C 1
ATOM 7041 O O . PRO B 1 380 ? -11.117 -3.713 1.188 1 95.62 380 PRO B O 1
ATOM 7044 N N . SER B 1 381 ? -9.93 -5.523 0.975 1 92.5 381 SER B N 1
ATOM 7045 C CA . SER B 1 381 ? -11.039 -6.402 1.306 1 92.5 381 SER B CA 1
ATOM 7046 C C . SER B 1 381 ? -11.078 -6.711 2.799 1 92.5 381 SER B C 1
ATOM 7048 O O . SER B 1 381 ? -12.016 -7.348 3.283 1 92.5 381 SER B O 1
ATOM 7050 N N . LEU B 1 382 ? -10.125 -6.301 3.537 1 95.25 382 LEU B N 1
ATOM 7051 C CA . LEU B 1 382 ? -9.938 -6.707 4.926 1 95.25 382 LEU B CA 1
ATOM 7052 C C . LEU B 1 382 ? -11.172 -6.379 5.758 1 95.25 382 LEU B C 1
ATOM 7054 O O . LEU B 1 382 ? -11.633 -7.211 6.543 1 95.25 382 LEU B O 1
ATOM 7058 N N . VAL B 1 383 ? -11.695 -5.199 5.57 1 93 383 VAL B N 1
ATOM 7059 C CA . VAL B 1 383 ? -12.742 -4.719 6.473 1 93 383 VAL B CA 1
ATOM 7060 C C . VAL B 1 383 ? -14.008 -5.543 6.281 1 93 383 VAL B C 1
ATOM 7062 O O . VAL B 1 383 ? -14.812 -5.684 7.207 1 93 383 VAL B O 1
ATOM 7065 N N . PHE B 1 384 ? -14.227 -6.156 5.129 1 89.81 384 PHE B N 1
ATOM 7066 C CA . PHE B 1 384 ? -15.383 -6.992 4.855 1 89.81 384 PHE B CA 1
ATOM 7067 C C . PHE B 1 384 ? -15.266 -8.336 5.566 1 89.81 384 PHE B C 1
ATOM 7069 O O . PHE B 1 384 ? -16.25 -9.047 5.727 1 89.81 384 PHE B O 1
ATOM 7076 N N . HIS B 1 385 ? -14.078 -8.695 5.945 1 90.38 385 HIS B N 1
ATOM 7077 C CA . HIS B 1 385 ? -13.844 -9.898 6.738 1 90.38 385 HIS B CA 1
ATOM 7078 C C . HIS B 1 385 ? -13.766 -9.57 8.227 1 90.38 385 HIS B C 1
ATOM 7080 O O . HIS B 1 385 ? -13.734 -10.477 9.062 1 90.38 385 HIS B O 1
ATOM 7086 N N . TYR B 1 386 ? -13.719 -8.312 8.5 1 93 386 TYR B N 1
ATOM 7087 C CA . TYR B 1 386 ? -13.578 -7.828 9.867 1 93 386 TYR B CA 1
ATOM 7088 C C . TYR B 1 386 ? -14.922 -7.84 10.586 1 93 386 TYR B C 1
ATOM 7090 O O . TYR B 1 386 ? -15.008 -8.227 11.758 1 93 386 TYR B O 1
ATOM 7098 N N . ALA B 1 387 ? -15.914 -7.426 9.867 1 87.44 387 ALA B N 1
ATOM 7099 C CA . ALA B 1 387 ? -17.266 -7.355 10.43 1 87.44 387 ALA B CA 1
ATOM 7100 C C . ALA B 1 387 ? -18.312 -7.48 9.336 1 87.44 387 ALA B C 1
ATOM 7102 O O . ALA B 1 387 ? -18.062 -7.164 8.172 1 87.44 387 ALA B O 1
ATOM 7103 N N . SER B 1 388 ? -19.5 -7.891 9.664 1 81.75 388 SER B N 1
ATOM 7104 C CA . SER B 1 388 ? -20.562 -8.148 8.695 1 81.75 388 SER B CA 1
ATOM 7105 C C . SER B 1 388 ? -21.344 -6.875 8.391 1 81.75 388 SER B C 1
ATOM 7107 O O . SER B 1 388 ? -22 -6.777 7.348 1 81.75 388 SER B O 1
ATOM 7109 N N . ASP B 1 389 ? -21.266 -5.93 9.219 1 80.31 389 ASP B N 1
ATOM 7110 C CA . ASP B 1 389 ? -22.094 -4.734 9.07 1 80.31 389 ASP B CA 1
ATOM 7111 C C . ASP B 1 389 ? -21.25 -3.543 8.609 1 80.31 389 ASP B C 1
ATOM 7113 O O . ASP B 1 389 ? -21.578 -2.395 8.922 1 80.31 389 ASP B O 1
ATOM 7117 N N . VAL B 1 390 ? -20.297 -3.736 7.844 1 84.12 390 VAL B N 1
ATOM 7118 C CA . VAL B 1 390 ? -19.297 -2.713 7.555 1 84.12 390 VAL B CA 1
ATOM 7119 C C . VAL B 1 390 ? -19.891 -1.64 6.652 1 84.12 390 VAL B C 1
ATOM 7121 O O . VAL B 1 390 ? -19.469 -0.484 6.676 1 84.12 390 VAL B O 1
ATOM 7124 N N . GLY B 1 391 ? -20.875 -1.934 5.879 1 78.94 391 GLY B N 1
ATOM 7125 C CA . GLY B 1 391 ? -21.484 -0.977 4.969 1 78.94 391 GLY B CA 1
ATOM 7126 C C . GLY B 1 391 ? -22.547 -0.123 5.621 1 78.94 391 GLY B C 1
ATOM 7127 O O . GLY B 1 391 ? -23 0.871 5.047 1 78.94 391 GLY B O 1
ATOM 7128 N N . LYS B 1 392 ? -22.875 -0.46 6.848 1 79.94 392 LYS B N 1
ATOM 7129 C CA . LYS B 1 392 ? -23.891 0.29 7.566 1 79.94 392 LYS B CA 1
ATOM 7130 C C . LYS B 1 392 ? -23.312 1.569 8.172 1 79.94 392 LYS B C 1
ATOM 7132 O O . LYS B 1 392 ? -22.109 1.686 8.352 1 79.94 392 LYS B O 1
ATOM 7137 N N . LEU B 1 393 ? -24.25 2.514 8.414 1 79.12 393 LEU B N 1
ATOM 7138 C CA . LEU B 1 393 ? -23.844 3.752 9.062 1 79.12 393 LEU B CA 1
ATOM 7139 C C . LEU B 1 393 ? -23.391 3.49 10.5 1 79.12 393 LEU B C 1
ATOM 7141 O O . LEU B 1 393 ? -24.016 2.695 11.211 1 79.12 393 LEU B O 1
ATOM 7145 N N . SER B 1 394 ? -22.375 4.148 10.875 1 78.94 394 SER B N 1
ATOM 7146 C CA . SER B 1 394 ? -21.859 4.039 12.242 1 78.94 394 SER B CA 1
ATOM 7147 C C . SER B 1 394 ? -22.781 4.746 13.227 1 78.94 394 SER B C 1
ATOM 7149 O O . SER B 1 394 ? -23.422 5.75 12.891 1 78.94 394 SER B O 1
ATOM 7151 N N . PRO B 1 395 ? -22.875 4.262 14.453 1 72.06 395 PRO B N 1
ATOM 7152 C CA . PRO B 1 395 ? -23.625 4.977 15.492 1 72.06 395 PRO B CA 1
ATOM 7153 C C . PRO B 1 395 ? -23.047 6.367 15.773 1 72.06 395 PRO B C 1
ATOM 7155 O O . PRO B 1 395 ? -23.766 7.23 16.297 1 72.06 395 PRO B O 1
ATOM 7158 N N . ALA B 1 396 ? -21.891 6.566 15.398 1 67.5 396 ALA B N 1
ATOM 7159 C CA . ALA B 1 396 ? -21.219 7.848 15.641 1 67.5 396 ALA B CA 1
ATOM 7160 C C . ALA B 1 396 ? -21.625 8.883 14.594 1 67.5 396 ALA B C 1
ATOM 7162 O O . ALA B 1 396 ? -21.266 10.055 14.695 1 67.5 396 ALA B O 1
ATOM 7163 N N . SER B 1 397 ? -22.375 8.477 13.695 1 69.38 397 SER B N 1
ATOM 7164 C CA . SER B 1 397 ? -22.781 9.359 12.609 1 69.38 397 SER B CA 1
ATOM 7165 C C . SER B 1 397 ? -23.688 10.477 13.125 1 69.38 397 SER B C 1
ATOM 7167 O O . SER B 1 397 ? -24.484 10.266 14.039 1 69.38 397 SER B O 1
ATOM 7169 N N . THR B 1 398 ? -23.391 11.672 12.711 1 62.62 398 THR B N 1
ATOM 7170 C CA . THR B 1 398 ? -24.219 12.844 12.969 1 62.62 398 THR B CA 1
ATOM 7171 C C . THR B 1 398 ? -24.719 13.453 11.664 1 62.62 398 THR B C 1
ATOM 7173 O O . THR B 1 398 ? -24.531 12.875 10.594 1 62.62 398 THR B O 1
ATOM 7176 N N . LYS B 1 399 ? -25.453 14.477 11.836 1 59.12 399 LYS B N 1
ATOM 7177 C CA . LYS B 1 399 ? -25.953 15.219 10.688 1 59.12 399 LYS B CA 1
ATOM 7178 C C . LYS B 1 399 ? -24.828 15.617 9.742 1 59.12 399 LYS B C 1
ATOM 7180 O O . LYS B 1 399 ? -24.984 15.594 8.523 1 59.12 399 LYS B O 1
ATOM 7185 N N . HIS B 1 400 ? -23.719 15.914 10.344 1 58.84 400 HIS B N 1
ATOM 7186 C CA . HIS B 1 400 ? -22.625 16.438 9.516 1 58.84 400 HIS B CA 1
ATOM 7187 C C . HIS B 1 400 ? -21.547 15.375 9.305 1 58.84 400 HIS B C 1
ATOM 7189 O O . HIS B 1 400 ? -20.578 15.617 8.594 1 58.84 400 HIS B O 1
ATOM 7195 N N . LEU B 1 401 ? -21.938 14.289 10.031 1 62.53 401 LEU B N 1
ATOM 7196 C CA . LEU B 1 401 ? -20.922 13.242 9.961 1 62.53 401 LEU B CA 1
ATOM 7197 C C . LEU B 1 401 ? -21.547 11.914 9.547 1 62.53 401 LEU B C 1
ATOM 7199 O O . LEU B 1 401 ? -22.219 11.25 10.352 1 62.53 401 LEU B O 1
ATOM 7203 N N . HIS B 1 402 ? -21.438 11.625 8.281 1 68.44 402 HIS B N 1
ATOM 7204 C CA . HIS B 1 402 ? -21.859 10.312 7.793 1 68.44 402 HIS B CA 1
ATOM 7205 C C . HIS B 1 402 ? -20.656 9.391 7.609 1 68.44 402 HIS B C 1
ATOM 7207 O O . HIS B 1 402 ? -19.906 9.531 6.652 1 68.44 402 HIS B O 1
ATOM 7213 N N . ILE B 1 403 ? -20.562 8.477 8.664 1 77.88 403 ILE B N 1
ATOM 7214 C CA . ILE B 1 403 ? -19.422 7.562 8.609 1 77.88 403 ILE B CA 1
ATOM 7215 C C . ILE B 1 403 ? -19.922 6.121 8.633 1 77.88 403 ILE B C 1
ATOM 7217 O O . ILE B 1 403 ? -20.859 5.797 9.359 1 77.88 403 ILE B O 1
ATOM 7221 N N . SER B 1 404 ? -19.359 5.301 7.809 1 83.62 404 SER B N 1
ATOM 7222 C CA . SER B 1 404 ? -19.703 3.885 7.82 1 83.62 404 SER B CA 1
ATOM 7223 C C . SER B 1 404 ? -19 3.154 8.961 1 83.62 404 SER B C 1
ATOM 7225 O O . SER B 1 404 ? -18.047 3.664 9.531 1 83.62 404 SER B O 1
ATOM 7227 N N . ARG B 1 405 ? -19.562 2.027 9.297 1 89.31 405 ARG B N 1
ATOM 7228 C CA . ARG B 1 405 ? -18.922 1.178 10.289 1 89.31 405 ARG B CA 1
ATOM 7229 C C . ARG B 1 405 ? -17.5 0.813 9.852 1 89.31 405 ARG B C 1
ATOM 7231 O O . ARG B 1 405 ? -16.594 0.748 10.68 1 89.31 405 ARG B O 1
ATOM 7238 N N . ALA B 1 406 ? -17.312 0.606 8.602 1 90.75 406 ALA B N 1
ATOM 7239 C CA . ALA B 1 406 ? -15.984 0.317 8.07 1 90.75 406 ALA B CA 1
ATOM 7240 C C . ALA B 1 406 ? -15.016 1.462 8.352 1 90.75 406 ALA B C 1
ATOM 7242 O O . ALA B 1 406 ? -13.891 1.234 8.812 1 90.75 406 ALA B O 1
ATOM 7243 N N . GLU B 1 407 ? -15.445 2.6 8.086 1 89.44 407 GLU B N 1
ATOM 7244 C CA . GLU B 1 407 ? -14.609 3.775 8.305 1 89.44 407 GLU B CA 1
ATOM 7245 C C . GLU B 1 407 ? -14.297 3.963 9.789 1 89.44 407 GLU B C 1
ATOM 7247 O O . GLU B 1 407 ? -13.188 4.367 10.148 1 89.44 407 GLU B O 1
ATOM 7252 N N . GLU B 1 408 ? -15.258 3.709 10.594 1 91.31 408 GLU B N 1
ATOM 7253 C CA . GLU B 1 408 ? -15.031 3.801 12.031 1 91.31 408 GLU B CA 1
ATOM 7254 C C . GLU B 1 408 ? -13.969 2.803 12.492 1 91.31 408 GLU B C 1
ATOM 7256 O O . GLU B 1 408 ? -13.062 3.16 13.234 1 91.31 408 GLU B O 1
ATOM 7261 N N . ILE B 1 409 ? -14.094 1.583 12.047 1 94.62 409 ILE B N 1
ATOM 7262 C CA . ILE B 1 409 ? -13.148 0.53 12.422 1 94.62 409 ILE B CA 1
ATOM 7263 C C . ILE B 1 409 ? -11.742 0.908 11.953 1 94.62 409 ILE B C 1
ATOM 7265 O O . ILE B 1 409 ? -10.797 0.896 12.742 1 94.62 409 ILE B O 1
ATOM 7269 N N . LEU B 1 410 ? -11.609 1.333 10.734 1 96.12 410 LEU B N 1
ATOM 7270 C CA . LEU B 1 410 ? -10.312 1.548 10.102 1 96.12 410 LEU B CA 1
ATOM 7271 C C . LEU B 1 410 ? -9.664 2.824 10.625 1 96.12 410 LEU B C 1
ATOM 7273 O O . LEU B 1 410 ? -8.438 2.908 10.711 1 96.12 410 LEU B O 1
ATOM 7277 N N . ASN B 1 411 ? -10.469 3.789 11.047 1 93.44 411 ASN B N 1
ATOM 7278 C CA . ASN B 1 411 ? -9.922 5.086 11.438 1 93.44 411 ASN B CA 1
ATOM 7279 C C . ASN B 1 411 ? -9.797 5.207 12.953 1 93.44 411 ASN B C 1
ATOM 7281 O O . ASN B 1 411 ? -8.914 5.902 13.453 1 93.44 411 ASN B O 1
ATOM 7285 N N . LYS B 1 412 ? -10.656 4.527 13.711 1 92.69 412 LYS B N 1
ATOM 7286 C CA . LYS B 1 412 ? -10.75 4.832 15.141 1 92.69 412 LYS B CA 1
ATOM 7287 C C . LYS B 1 412 ? -10.43 3.602 15.984 1 92.69 412 LYS B C 1
ATOM 7289 O O . LYS B 1 412 ? -10.031 3.727 17.141 1 92.69 412 LYS B O 1
ATOM 7294 N N . GLU B 1 413 ? -10.617 2.43 15.422 1 95.75 413 GLU B N 1
ATOM 7295 C CA . GLU B 1 413 ? -10.508 1.222 16.234 1 95.75 413 GLU B CA 1
ATOM 7296 C C . GLU B 1 413 ? -9.328 0.363 15.797 1 95.75 413 GLU B C 1
ATOM 7298 O O . GLU B 1 413 ? -9.312 -0.849 16.016 1 95.75 413 GLU B O 1
ATOM 7303 N N . SER B 1 414 ? -8.445 0.92 15.07 1 98.12 414 SER B N 1
ATOM 7304 C CA . SER B 1 414 ? -7.246 0.247 14.586 1 98.12 414 SER B CA 1
ATOM 7305 C C . SER B 1 414 ? -5.984 0.958 15.062 1 98.12 414 SER B C 1
ATOM 7307 O O . SER B 1 414 ? -5.973 1.558 16.141 1 98.12 414 SER B O 1
ATOM 7309 N N . GLY B 1 415 ? -4.887 0.79 14.406 1 98.25 415 GLY B N 1
ATOM 7310 C CA . GLY B 1 415 ? -3.648 1.447 14.789 1 98.25 415 GLY B CA 1
ATOM 7311 C C . GLY B 1 415 ? -2.965 0.792 15.977 1 98.25 415 GLY B C 1
ATOM 7312 O O . GLY B 1 415 ? -3.41 -0.252 16.453 1 98.25 415 GLY B O 1
ATOM 7313 N N . TRP B 1 416 ? -1.857 1.424 16.406 1 98.38 416 TRP B N 1
ATOM 7314 C CA . TRP B 1 416 ? -1.096 0.79 17.469 1 98.38 416 TRP B CA 1
ATOM 7315 C C . TRP B 1 416 ? -1.863 0.84 18.781 1 98.38 416 TRP B C 1
ATOM 7317 O O . TRP B 1 416 ? -1.58 0.07 19.703 1 98.38 416 TRP B O 1
ATOM 7327 N N . LYS B 1 417 ? -2.871 1.719 18.922 1 97.75 417 LYS B N 1
ATOM 7328 C CA . LYS B 1 417 ? -3.695 1.736 20.141 1 97.75 417 LYS B CA 1
ATOM 7329 C C . LYS B 1 417 ? -4.457 0.424 20.297 1 97.75 417 LYS B C 1
ATOM 7331 O O . LYS B 1 417 ? -4.57 -0.099 21.406 1 97.75 417 LYS B O 1
ATOM 7336 N N . SER B 1 418 ? -5.023 -0.079 19.219 1 97.88 418 SER B N 1
ATOM 7337 C CA . SER B 1 418 ? -5.781 -1.324 19.297 1 97.88 418 SER B CA 1
ATOM 7338 C C . SER B 1 418 ? -4.891 -2.482 19.75 1 97.88 418 SER B C 1
ATOM 7340 O O . SER B 1 418 ? -5.371 -3.438 20.359 1 97.88 418 SER B O 1
ATOM 7342 N N . MET B 1 419 ? -3.629 -2.396 19.5 1 98.19 419 MET B N 1
ATOM 7343 C CA . MET B 1 419 ? -2.676 -3.463 19.797 1 98.19 419 MET B CA 1
ATOM 7344 C C . MET B 1 419 ? -2.113 -3.312 21.203 1 98.19 419 MET B C 1
ATOM 7346 O O . MET B 1 419 ? -1.853 -4.309 21.891 1 98.19 419 MET B O 1
ATOM 7350 N N . THR B 1 420 ? -1.966 -2.066 21.656 1 98.12 420 THR B N 1
ATOM 7351 C CA . THR B 1 420 ? -1.155 -1.828 22.859 1 98.12 420 THR B CA 1
ATOM 7352 C C . THR B 1 420 ? -1.997 -1.215 23.969 1 98.12 420 THR B C 1
ATOM 7354 O O . THR B 1 420 ? -1.585 -1.205 25.125 1 98.12 420 THR B O 1
ATOM 7357 N N . GLY B 1 421 ? -3.084 -0.568 23.625 1 96.81 421 GLY B N 1
ATOM 7358 C CA . GLY B 1 421 ? -3.955 0.047 24.609 1 96.81 421 GLY B CA 1
ATOM 7359 C C . GLY B 1 421 ? -3.656 1.517 24.844 1 96.81 421 GLY B C 1
ATOM 7360 O O . GLY B 1 421 ? -4.348 2.186 25.609 1 96.81 421 GLY B O 1
ATOM 7361 N N . THR B 1 422 ? -2.668 2.078 24.094 1 95.94 422 THR B N 1
ATOM 7362 C CA . THR B 1 422 ? -2.328 3.482 24.297 1 95.94 422 THR B CA 1
ATOM 7363 C C . THR B 1 422 ? -2.07 4.18 22.969 1 95.94 422 THR B C 1
ATOM 7365 O O . THR B 1 422 ? -1.597 3.559 22.016 1 95.94 422 THR B O 1
ATOM 7368 N N . THR B 1 423 ? -2.443 5.453 22.875 1 94.25 423 THR B N 1
ATOM 7369 C CA . THR B 1 423 ? -2.156 6.27 21.703 1 94.25 423 THR B CA 1
ATOM 7370 C C . THR B 1 423 ? -0.786 6.93 21.828 1 94.25 423 THR B C 1
ATOM 7372 O O . THR B 1 423 ? -0.282 7.512 20.859 1 94.25 423 THR B O 1
ATOM 7375 N N . ASN B 1 424 ? -0.208 6.91 23.016 1 94.5 424 ASN B N 1
ATOM 7376 C CA . ASN B 1 424 ? 1.081 7.543 23.266 1 94.5 424 ASN B CA 1
ATOM 7377 C C . ASN B 1 424 ? 2.236 6.711 22.719 1 94.5 424 ASN B C 1
ATOM 7379 O O . ASN B 1 424 ? 2.65 5.73 23.344 1 94.5 424 ASN B O 1
ATOM 7383 N N . PHE B 1 425 ? 2.832 7.152 21.688 1 96.5 425 PHE B N 1
ATOM 7384 C CA . PHE B 1 425 ? 3.855 6.363 21.016 1 96.5 425 PHE B CA 1
ATOM 7385 C C . PHE B 1 425 ? 5.137 6.32 21.844 1 96.5 425 PHE B C 1
ATOM 7387 O O . PHE B 1 425 ? 5.938 5.391 21.703 1 96.5 425 PHE B O 1
ATOM 7394 N N . GLY B 1 426 ? 5.383 7.391 22.609 1 96.38 426 GLY B N 1
ATOM 7395 C CA . GLY B 1 426 ? 6.523 7.332 23.516 1 96.38 426 GLY B CA 1
ATOM 7396 C C . GLY B 1 426 ? 6.488 6.129 24.438 1 96.38 426 GLY B C 1
ATOM 7397 O O . GLY B 1 426 ? 7.516 5.484 24.672 1 96.38 426 GLY B O 1
ATOM 7398 N N . VAL B 1 427 ? 5.273 5.805 24.922 1 96.69 427 VAL B N 1
ATOM 7399 C CA . VAL B 1 427 ? 5.086 4.641 25.781 1 96.69 427 VAL B CA 1
ATOM 7400 C C . VAL B 1 427 ? 5.312 3.363 24.969 1 96.69 427 VAL B C 1
ATOM 7402 O O . VAL B 1 427 ? 5.961 2.43 25.453 1 96.69 427 VAL B O 1
ATOM 7405 N N . VAL B 1 428 ? 4.844 3.33 23.766 1 97.62 428 VAL B N 1
ATOM 7406 C CA . VAL B 1 428 ? 4.992 2.168 22.906 1 97.62 428 VAL B CA 1
ATOM 7407 C C . VAL B 1 428 ? 6.473 1.91 22.625 1 97.62 428 VAL B C 1
ATOM 7409 O O . VAL B 1 428 ? 6.941 0.776 22.75 1 97.62 428 VAL B O 1
ATOM 7412 N N . ALA B 1 429 ? 7.207 2.973 22.312 1 97.81 429 ALA B N 1
ATOM 7413 C CA . ALA B 1 429 ? 8.609 2.879 21.906 1 97.81 429 ALA B CA 1
ATOM 7414 C C . ALA B 1 429 ? 9.484 2.43 23.062 1 97.81 429 ALA B C 1
ATOM 7416 O O . ALA B 1 429 ? 10.492 1.739 22.859 1 97.81 429 ALA B O 1
ATOM 7417 N N . GLU B 1 430 ? 9.094 2.75 24.266 1 96.81 430 GLU B N 1
ATOM 7418 C CA . GLU B 1 430 ? 9.961 2.492 25.406 1 96.81 430 GLU B CA 1
ATOM 7419 C C . GLU B 1 430 ? 9.578 1.186 26.094 1 96.81 430 GLU B C 1
ATOM 7421 O O . GLU B 1 430 ? 10.305 0.712 26.984 1 96.81 430 GLU B O 1
ATOM 7426 N N . SER B 1 431 ? 8.539 0.588 25.656 1 96.75 431 SER B N 1
ATOM 7427 C CA . SER B 1 431 ? 8.031 -0.608 26.328 1 96.75 431 SER B CA 1
ATOM 7428 C C . SER B 1 431 ? 8.68 -1.869 25.766 1 96.75 431 SER B C 1
ATOM 7430 O O . SER B 1 431 ? 8.938 -1.964 24.562 1 96.75 431 SER B O 1
ATOM 7432 N N . ASP B 1 432 ? 8.859 -2.834 26.609 1 95.25 432 ASP B N 1
ATOM 7433 C CA . ASP B 1 432 ? 9.398 -4.125 26.203 1 95.25 432 ASP B CA 1
ATOM 7434 C C . ASP B 1 432 ? 8.297 -5.176 26.094 1 95.25 432 ASP B C 1
ATOM 7436 O O . ASP B 1 432 ? 8.57 -6.348 25.828 1 95.25 432 ASP B O 1
ATOM 7440 N N . GLU B 1 433 ? 7.105 -4.738 26.328 1 97.25 433 GLU B N 1
ATOM 7441 C CA . GLU B 1 433 ? 5.988 -5.66 26.141 1 97.25 433 GLU B CA 1
ATOM 7442 C C . GLU B 1 433 ? 5.926 -6.152 24.688 1 97.25 433 GLU B C 1
ATOM 7444 O O . GLU B 1 433 ? 6.113 -5.371 23.75 1 97.25 433 GLU B O 1
ATOM 7449 N N . PRO B 1 434 ? 5.668 -7.457 24.516 1 97.19 434 PRO B N 1
ATOM 7450 C CA . PRO B 1 434 ? 5.695 -8.031 23.156 1 97.19 434 PRO B CA 1
ATOM 7451 C C . PRO B 1 434 ? 4.766 -7.312 22.188 1 97.19 434 PRO B C 1
ATOM 7453 O O . PRO B 1 434 ? 5.137 -7.07 21.031 1 97.19 434 PRO B O 1
ATOM 7456 N N . THR B 1 435 ? 3.617 -6.965 22.641 1 97.06 435 THR B N 1
ATOM 7457 C CA . THR B 1 435 ? 2.668 -6.289 21.766 1 97.06 435 THR B CA 1
ATOM 7458 C C . THR B 1 435 ? 3.168 -4.891 21.406 1 97.06 435 THR B C 1
ATOM 7460 O O . THR B 1 435 ? 2.939 -4.414 20.297 1 97.06 435 THR B O 1
ATOM 7463 N N . HIS B 1 436 ? 3.795 -4.188 22.375 1 98.19 436 HIS B N 1
ATOM 7464 C CA . HIS B 1 436 ? 4.371 -2.871 22.109 1 98.19 436 HIS B CA 1
ATOM 7465 C C . HIS B 1 436 ? 5.539 -2.963 21.141 1 98.19 436 HIS B C 1
ATOM 7467 O O . HIS B 1 436 ? 5.645 -2.154 20.219 1 98.19 436 HIS B O 1
ATOM 7473 N N . ARG B 1 437 ? 6.363 -3.961 21.359 1 98.31 437 ARG B N 1
ATOM 7474 C CA . ARG B 1 437 ? 7.492 -4.172 20.469 1 98.31 437 ARG B CA 1
ATOM 7475 C C . ARG B 1 437 ? 7.016 -4.457 19.047 1 98.31 437 ARG B C 1
ATOM 7477 O O . ARG B 1 437 ? 7.582 -3.939 18.078 1 98.31 437 ARG B O 1
ATOM 7484 N N . LEU B 1 438 ? 5.988 -5.285 18.938 1 98.69 438 LEU B N 1
ATOM 7485 C CA . LEU B 1 438 ? 5.434 -5.605 17.625 1 98.69 438 LEU B CA 1
ATOM 7486 C C . LEU B 1 438 ? 4.887 -4.355 16.953 1 98.69 438 LEU B C 1
ATOM 7488 O O . LEU B 1 438 ? 5.125 -4.133 15.758 1 98.69 438 LEU B O 1
ATOM 7492 N N . ALA B 1 439 ? 4.164 -3.539 17.719 1 98.75 439 ALA B N 1
ATOM 7493 C CA . ALA B 1 439 ? 3.619 -2.301 17.172 1 98.75 439 ALA B CA 1
ATOM 7494 C C . ALA B 1 439 ? 4.73 -1.375 16.688 1 98.75 439 ALA B C 1
ATOM 7496 O O . ALA B 1 439 ? 4.629 -0.776 15.609 1 98.75 439 ALA B O 1
ATOM 7497 N N . PHE B 1 440 ? 5.809 -1.303 17.5 1 98.75 440 PHE B N 1
ATOM 7498 C CA . PHE B 1 440 ? 6.965 -0.493 17.156 1 98.75 440 PHE B CA 1
ATOM 7499 C C . PHE B 1 440 ? 7.609 -1 15.867 1 98.75 440 PHE B C 1
ATOM 7501 O O . PHE B 1 440 ? 7.895 -0.218 14.953 1 98.75 440 PHE B O 1
ATOM 7508 N N . GLU B 1 441 ? 7.746 -2.285 15.734 1 98.81 441 GLU B N 1
ATOM 7509 C CA . GLU B 1 441 ? 8.383 -2.896 14.578 1 98.81 441 GLU B CA 1
ATOM 7510 C C . GLU B 1 441 ? 7.531 -2.729 13.32 1 98.81 441 GLU B C 1
ATOM 7512 O O . GLU B 1 441 ? 8.062 -2.527 12.227 1 98.81 441 GLU B O 1
ATOM 7517 N N . ILE B 1 442 ? 6.246 -2.805 13.477 1 98.81 442 ILE B N 1
ATOM 7518 C CA . ILE B 1 442 ? 5.336 -2.613 12.352 1 98.81 442 ILE B CA 1
ATOM 7519 C C . ILE B 1 442 ? 5.48 -1.194 11.805 1 98.81 442 ILE B C 1
ATOM 7521 O O . ILE B 1 442 ? 5.594 -0.997 10.594 1 98.81 442 ILE B O 1
ATOM 7525 N N . PHE B 1 443 ? 5.488 -0.26 12.695 1 98.75 443 PHE B N 1
ATOM 7526 C CA . PHE B 1 443 ? 5.574 1.139 12.297 1 98.75 443 PHE B CA 1
ATOM 7527 C C . PHE B 1 443 ? 6.895 1.417 11.586 1 98.75 443 PHE B C 1
ATOM 7529 O O . PHE B 1 443 ? 6.91 2.033 10.516 1 98.75 443 PHE B O 1
ATOM 7536 N N . VAL B 1 444 ? 7.984 0.912 12.117 1 98.88 444 VAL B N 1
ATOM 7537 C CA . VAL B 1 444 ? 9.312 1.084 11.547 1 98.88 444 VAL B CA 1
ATOM 7538 C C . VAL B 1 444 ? 9.367 0.432 10.164 1 98.88 444 VAL B C 1
ATOM 7540 O O . VAL B 1 444 ? 9.883 1.019 9.211 1 98.88 444 VAL B O 1
ATOM 7543 N N . ASP B 1 445 ? 8.789 -0.706 10.094 1 98.75 445 ASP B N 1
ATOM 7544 C CA . ASP B 1 445 ? 8.805 -1.461 8.844 1 98.75 445 ASP B CA 1
ATOM 7545 C C . ASP B 1 445 ? 8.062 -0.709 7.742 1 98.75 445 ASP B C 1
ATOM 7547 O O . ASP B 1 445 ? 8.555 -0.615 6.613 1 98.75 445 ASP B O 1
ATOM 7551 N N . ARG B 1 446 ? 6.895 -0.211 8.086 1 98.81 446 ARG B N 1
ATOM 7552 C CA . ARG B 1 446 ? 6.098 0.496 7.086 1 98.81 446 ARG B CA 1
ATOM 7553 C C . ARG B 1 446 ? 6.789 1.78 6.641 1 98.81 446 ARG B C 1
ATOM 7555 O O . ARG B 1 446 ? 6.793 2.113 5.453 1 98.81 446 ARG B O 1
ATOM 7562 N N . ILE B 1 447 ? 7.383 2.488 7.566 1 98.94 447 ILE B N 1
ATOM 7563 C CA . ILE B 1 447 ? 8.102 3.715 7.234 1 98.94 447 ILE B CA 1
ATOM 7564 C C . ILE B 1 447 ? 9.258 3.396 6.289 1 98.94 447 ILE B C 1
ATOM 7566 O O . ILE B 1 447 ? 9.422 4.051 5.258 1 98.94 447 ILE B O 1
ATOM 7570 N N . ALA B 1 448 ? 10.047 2.381 6.633 1 98.88 448 ALA B N 1
ATOM 7571 C CA . ALA B 1 448 ? 11.203 2.006 5.828 1 98.88 448 ALA B CA 1
ATOM 7572 C C . ALA B 1 448 ? 10.781 1.624 4.41 1 98.88 448 ALA B C 1
ATOM 7574 O O . ALA B 1 448 ? 11.477 1.951 3.443 1 98.88 448 ALA B O 1
ATOM 7575 N N . GLY B 1 449 ? 9.68 0.917 4.297 1 98.81 449 GLY B N 1
ATOM 7576 C CA . GLY B 1 449 ? 9.156 0.561 2.99 1 98.81 449 GLY B CA 1
ATOM 7577 C C . GLY B 1 449 ? 8.867 1.767 2.115 1 98.81 449 GLY B C 1
ATOM 7578 O O . GLY B 1 449 ? 9.227 1.79 0.939 1 98.81 449 GLY B O 1
ATOM 7579 N N . PHE B 1 450 ? 8.234 2.771 2.67 1 98.88 450 PHE B N 1
ATOM 7580 C CA . PHE B 1 450 ? 7.93 3.979 1.912 1 98.88 450 PHE B CA 1
ATOM 7581 C C . PHE B 1 450 ? 9.203 4.73 1.558 1 98.88 450 PHE B C 1
ATOM 7583 O O . PHE B 1 450 ? 9.32 5.285 0.464 1 98.88 450 PHE B O 1
ATOM 7590 N N . VAL B 1 451 ? 10.164 4.766 2.508 1 98.94 451 VAL B N 1
ATOM 7591 C CA . VAL B 1 451 ? 11.422 5.438 2.209 1 98.94 451 VAL B CA 1
ATOM 7592 C C . VAL B 1 451 ? 12.086 4.773 1.008 1 98.94 451 VAL B C 1
ATOM 7594 O O . VAL B 1 451 ? 12.578 5.453 0.105 1 98.94 451 VAL B O 1
ATOM 7597 N N . GLY B 1 452 ? 12.086 3.416 0.939 1 98.94 452 GLY B N 1
ATOM 7598 C CA . GLY B 1 452 ? 12.625 2.703 -0.206 1 98.94 452 GLY B CA 1
ATOM 7599 C C . GLY B 1 452 ? 11.914 3.031 -1.505 1 98.94 452 GLY B C 1
ATOM 7600 O O . GLY B 1 452 ? 12.555 3.307 -2.52 1 98.94 452 GLY B O 1
ATOM 7601 N N . SER B 1 453 ? 10.609 3.037 -1.48 1 98.88 453 SER B N 1
ATOM 7602 C CA . SER B 1 453 ? 9.797 3.344 -2.654 1 98.88 453 SER B CA 1
ATOM 7603 C C . SER B 1 453 ? 10.055 4.766 -3.145 1 98.88 453 SER B C 1
ATOM 7605 O O . SER B 1 453 ? 10.188 5 -4.348 1 98.88 453 SER B O 1
ATOM 7607 N N . TYR B 1 454 ? 10.133 5.668 -2.193 1 98.94 454 TYR B N 1
ATOM 7608 C CA . TYR B 1 454 ? 10.273 7.074 -2.557 1 98.94 454 TYR B CA 1
ATOM 7609 C C . TYR B 1 454 ? 11.695 7.383 -2.998 1 98.94 454 TYR B C 1
ATOM 7611 O O . TYR B 1 454 ? 11.914 8.242 -3.854 1 98.94 454 TYR B O 1
ATOM 7619 N N . PHE B 1 455 ? 12.703 6.66 -2.463 1 98.88 455 PHE B N 1
ATOM 7620 C CA . PHE B 1 455 ? 14.07 6.766 -2.969 1 98.88 455 PHE B CA 1
ATOM 7621 C C . PHE B 1 455 ? 14.125 6.441 -4.457 1 98.88 455 PHE B C 1
ATOM 7623 O O . PHE B 1 455 ? 14.758 7.156 -5.23 1 98.88 455 PHE B O 1
ATOM 7630 N N . VAL B 1 456 ? 13.352 5.422 -4.902 1 98.81 456 VAL B N 1
ATOM 7631 C CA . VAL B 1 456 ? 13.305 4.969 -6.289 1 98.81 456 VAL B CA 1
ATOM 7632 C C . VAL B 1 456 ? 12.562 5.988 -7.145 1 98.81 456 VAL B C 1
ATOM 7634 O O . VAL B 1 456 ? 12.992 6.316 -8.25 1 98.81 456 VAL B O 1
ATOM 7637 N N . THR B 1 457 ? 11.461 6.504 -6.602 1 98.44 457 THR B N 1
ATOM 7638 C CA . THR B 1 457 ? 10.664 7.43 -7.402 1 98.44 457 THR B CA 1
ATOM 7639 C C . THR B 1 457 ? 11.422 8.734 -7.637 1 98.44 457 THR B C 1
ATOM 7641 O O . THR B 1 457 ? 11.211 9.406 -8.648 1 98.44 457 THR B O 1
ATOM 7644 N N . LEU B 1 458 ? 12.352 9.023 -6.73 1 98.69 458 LEU B N 1
ATOM 7645 C CA . LEU B 1 458 ? 13.211 10.195 -6.883 1 98.69 458 LEU B CA 1
ATOM 7646 C C . LEU B 1 458 ? 14.5 9.836 -7.617 1 98.69 458 LEU B C 1
ATOM 7648 O O . LEU B 1 458 ? 15.406 10.664 -7.723 1 98.69 458 LEU B O 1
ATOM 7652 N N . GLU B 1 459 ? 14.617 8.609 -8.055 1 98.12 459 GLU B N 1
ATOM 7653 C CA . GLU B 1 459 ? 15.719 8.094 -8.859 1 98.12 459 GLU B CA 1
ATOM 7654 C C . GLU B 1 459 ? 17.047 8.203 -8.117 1 98.12 459 GLU B C 1
ATOM 7656 O O . GLU B 1 459 ? 18.078 8.492 -8.727 1 98.12 459 GLU B O 1
ATOM 7661 N N . GLY B 1 460 ? 16.969 8.148 -6.82 1 98.06 460 GLY B N 1
ATOM 7662 C CA . GLY B 1 460 ? 18.156 8.164 -5.996 1 98.06 460 GLY B CA 1
ATOM 7663 C C . GLY B 1 460 ? 18.703 9.562 -5.75 1 98.06 460 GLY B C 1
ATOM 7664 O O . GLY B 1 460 ? 19.688 9.734 -5.035 1 98.06 460 GLY B O 1
ATOM 7665 N N . ARG B 1 461 ? 18.125 10.508 -6.348 1 97.88 461 ARG B N 1
ATOM 7666 C CA . ARG B 1 461 ? 18.531 11.891 -6.133 1 97.88 461 ARG B CA 1
ATOM 7667 C C . ARG B 1 461 ? 17.797 12.492 -4.934 1 97.88 461 ARG B C 1
ATOM 7669 O O . ARG B 1 461 ? 16.812 13.203 -5.098 1 97.88 461 ARG B O 1
ATOM 7676 N N . VAL B 1 462 ? 18.375 12.281 -3.75 1 98.5 462 VAL B N 1
ATOM 7677 C CA . VAL B 1 462 ? 17.734 12.703 -2.504 1 98.5 462 VAL B CA 1
ATOM 7678 C C . VAL B 1 462 ? 18.688 13.586 -1.707 1 98.5 462 VAL B C 1
ATOM 7680 O O . VAL B 1 462 ? 19.781 13.148 -1.327 1 98.5 462 VAL B O 1
ATOM 7683 N N . ASP B 1 463 ? 18.25 14.789 -1.444 1 98.19 463 ASP B N 1
ATOM 7684 C CA . ASP B 1 463 ? 19.062 15.734 -0.684 1 98.19 463 ASP B CA 1
ATOM 7685 C C . ASP B 1 463 ? 19.016 15.414 0.809 1 98.19 463 ASP B C 1
ATOM 7687 O O . ASP B 1 463 ? 19.984 15.664 1.531 1 98.19 463 ASP B O 1
ATOM 7691 N N . ALA B 1 464 ? 17.875 14.875 1.27 1 98.56 464 ALA B N 1
ATOM 7692 C CA . ALA B 1 464 ? 17.75 14.609 2.701 1 98.56 464 ALA B CA 1
ATOM 7693 C C . ALA B 1 464 ? 16.562 13.695 3 1 98.56 464 ALA B C 1
ATOM 7695 O O . ALA B 1 464 ? 15.578 13.711 2.271 1 98.56 464 ALA B O 1
ATOM 7696 N N . LEU B 1 465 ? 16.703 12.875 3.951 1 98.88 465 LEU B N 1
ATOM 7697 C CA . LEU B 1 465 ? 15.602 12.266 4.688 1 98.88 465 LEU B CA 1
ATOM 7698 C C . LEU B 1 465 ? 15.242 13.094 5.91 1 98.88 465 LEU B C 1
ATOM 7700 O O . LEU B 1 465 ? 16.094 13.352 6.77 1 98.88 465 LEU B O 1
ATOM 7704 N N . VAL B 1 466 ? 13.984 13.516 6.016 1 98.94 466 VAL B N 1
ATOM 7705 C CA . VAL B 1 466 ? 13.617 14.484 7.039 1 98.94 466 VAL B CA 1
ATOM 7706 C C . VAL B 1 466 ? 12.547 13.898 7.953 1 98.94 466 VAL B C 1
ATOM 7708 O O . VAL B 1 466 ? 11.492 13.453 7.484 1 98.94 466 VAL B O 1
ATOM 7711 N N . PHE B 1 467 ? 12.812 13.875 9.227 1 98.94 467 PHE B N 1
ATOM 7712 C CA . PHE B 1 467 ? 11.844 13.469 10.242 1 98.94 467 PHE B CA 1
ATOM 7713 C C . PHE B 1 467 ? 11.102 14.68 10.805 1 98.94 467 PHE B C 1
ATOM 7715 O O . PHE B 1 467 ? 11.727 15.688 11.148 1 98.94 467 PHE B O 1
ATOM 7722 N N . ALA B 1 468 ? 9.797 14.633 10.836 1 98.81 468 ALA B N 1
ATOM 7723 C CA . ALA B 1 468 ? 8.961 15.688 11.406 1 98.81 468 ALA B CA 1
ATOM 7724 C C . ALA B 1 468 ? 7.73 15.102 12.094 1 98.81 468 ALA B C 1
ATOM 7726 O O . ALA B 1 468 ? 7.535 13.883 12.094 1 98.81 468 ALA B O 1
ATOM 7727 N N . GLY B 1 469 ? 6.93 15.984 12.695 1 96.94 469 GLY B N 1
ATOM 7728 C CA . GLY B 1 469 ? 5.812 15.516 13.492 1 96.94 469 GLY B CA 1
ATOM 7729 C C . GLY B 1 469 ? 6.211 15.102 14.898 1 96.94 469 GLY B C 1
ATOM 7730 O O . GLY B 1 469 ? 7.379 14.797 15.148 1 96.94 469 GLY B O 1
ATOM 7731 N N . GLY B 1 470 ? 5.285 15.062 15.789 1 94.38 470 GLY B N 1
ATOM 7732 C CA . GLY B 1 470 ? 5.555 14.789 17.188 1 94.38 470 GLY B CA 1
ATOM 7733 C C . GLY B 1 470 ? 6.477 13.609 17.406 1 94.38 470 GLY B C 1
ATOM 7734 O O . GLY B 1 470 ? 7.473 13.711 18.125 1 94.38 470 GLY B O 1
ATOM 7735 N N . ILE B 1 471 ? 6.195 12.492 16.766 1 97 471 ILE B N 1
ATOM 7736 C CA . ILE B 1 471 ? 6.996 11.281 16.938 1 97 471 ILE B CA 1
ATOM 7737 C C . ILE B 1 471 ? 8.344 11.469 16.234 1 97 471 ILE B C 1
ATOM 7739 O O . ILE B 1 471 ? 9.391 11.148 16.812 1 97 471 ILE B O 1
ATOM 7743 N N . GLY B 1 472 ? 8.375 12 14.977 1 98.12 472 GLY B N 1
ATOM 7744 C CA . GLY B 1 472 ? 9.609 12.219 14.25 1 98.12 472 GLY B CA 1
ATOM 7745 C C . GLY B 1 472 ? 10.562 13.172 14.945 1 98.12 472 GLY B C 1
ATOM 7746 O O . GLY B 1 472 ? 11.781 12.992 14.898 1 98.12 472 GLY B O 1
ATOM 7747 N N . GLU B 1 473 ? 10.016 14.141 15.648 1 97.5 473 GLU B N 1
ATOM 7748 C CA . GLU B 1 473 ? 10.797 15.172 16.328 1 97.5 473 GLU B CA 1
ATOM 7749 C C . GLU B 1 473 ? 11.32 14.672 17.672 1 97.5 473 GLU B C 1
ATOM 7751 O O . GLU B 1 473 ? 12.43 15.008 18.078 1 97.5 473 GLU B O 1
ATOM 7756 N N . HIS B 1 474 ? 10.609 13.727 18.312 1 95.62 474 HIS B N 1
ATOM 7757 C CA . HIS B 1 474 ? 10.914 13.523 19.734 1 95.62 474 HIS B CA 1
ATOM 7758 C C . HIS B 1 474 ? 11.375 12.094 20 1 95.62 474 HIS B C 1
ATOM 7760 O O . HIS B 1 474 ? 11.914 11.805 21.062 1 95.62 474 HIS B O 1
ATOM 7766 N N . SER B 1 475 ? 11.188 11.211 19.109 1 97.19 475 SER B N 1
ATOM 7767 C CA . SER B 1 475 ? 11.578 9.828 19.359 1 97.19 475 SER B CA 1
ATOM 7768 C C . SER B 1 475 ? 12.914 9.508 18.688 1 97.19 475 SER B C 1
ATOM 7770 O O . SER B 1 475 ? 12.945 9.031 17.547 1 97.19 475 SER B O 1
ATOM 7772 N N . ALA B 1 476 ? 13.961 9.641 19.453 1 98 476 ALA B N 1
ATOM 7773 C CA . ALA B 1 476 ? 15.289 9.289 18.953 1 98 476 ALA B CA 1
ATOM 7774 C C . ALA B 1 476 ? 15.367 7.805 18.594 1 98 476 ALA B C 1
ATOM 7776 O O . ALA B 1 476 ? 16.031 7.426 17.625 1 98 476 ALA B O 1
ATOM 7777 N N . LYS B 1 477 ? 14.711 7.008 19.391 1 97.94 477 LYS B N 1
ATOM 7778 C CA . LYS B 1 477 ? 14.711 5.562 19.172 1 97.94 477 LYS B CA 1
ATOM 7779 C C . LYS B 1 477 ? 14.117 5.223 17.797 1 97.94 477 LYS B C 1
ATOM 7781 O O . LYS B 1 477 ? 14.641 4.367 17.094 1 97.94 477 LYS B O 1
ATOM 7786 N N . LEU B 1 478 ? 13.023 5.871 17.438 1 98.56 478 LEU B N 1
ATOM 7787 C CA . LEU B 1 478 ? 12.391 5.629 16.156 1 98.56 478 LEU B CA 1
ATOM 7788 C C . LEU B 1 478 ? 13.305 6.066 15.008 1 98.56 478 LEU B C 1
ATOM 7790 O O . LEU B 1 478 ? 13.453 5.344 14.023 1 98.56 478 LEU B O 1
ATOM 7794 N N . ARG B 1 479 ? 13.867 7.25 15.117 1 98.75 479 ARG B N 1
ATOM 7795 C CA . ARG B 1 479 ? 14.766 7.742 14.078 1 98.75 479 ARG B CA 1
ATOM 7796 C C . ARG B 1 479 ? 15.914 6.77 13.844 1 98.75 479 ARG B C 1
ATOM 7798 O O . ARG B 1 479 ? 16.25 6.453 12.703 1 98.75 479 ARG B O 1
ATOM 7805 N N . SER B 1 480 ? 16.484 6.293 14.914 1 98.56 480 SER B N 1
ATOM 7806 C CA . SER B 1 480 ? 17.594 5.336 14.82 1 98.56 480 SER B CA 1
ATOM 7807 C C . SER B 1 480 ? 17.141 4.055 14.117 1 98.56 480 SER B C 1
ATOM 7809 O O . SER B 1 480 ? 17.844 3.551 13.242 1 98.56 480 SER B O 1
ATOM 7811 N N . ALA B 1 481 ? 16.031 3.506 14.508 1 98.62 481 ALA B N 1
ATOM 7812 C CA . ALA B 1 481 ? 15.539 2.25 13.945 1 98.62 481 ALA B CA 1
ATOM 7813 C C . ALA B 1 481 ? 15.258 2.389 12.453 1 98.62 481 ALA B C 1
ATOM 7815 O O . ALA B 1 481 ? 15.617 1.51 11.664 1 98.62 481 ALA B O 1
ATOM 7816 N N . VAL B 1 482 ? 14.617 3.475 12.047 1 98.81 482 VAL B N 1
ATOM 7817 C CA . VAL B 1 482 ? 14.266 3.697 10.648 1 98.81 482 VAL B CA 1
ATOM 7818 C C . VAL B 1 482 ? 15.539 3.855 9.82 1 98.81 482 VAL B C 1
ATOM 7820 O O . VAL B 1 482 ? 15.68 3.229 8.766 1 98.81 482 VAL B O 1
ATOM 7823 N N . VA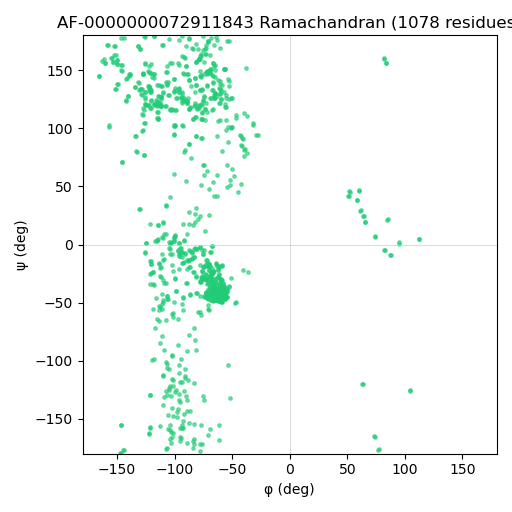L B 1 483 ? 16.469 4.676 10.281 1 98.69 483 VAL B N 1
ATOM 7824 C CA . VAL B 1 483 ? 17.672 4.957 9.516 1 98.69 483 VAL B CA 1
ATOM 7825 C C . VAL B 1 483 ? 18.516 3.688 9.391 1 98.69 483 VAL B C 1
ATOM 7827 O O . VAL B 1 483 ? 19.141 3.449 8.352 1 98.69 483 VAL B O 1
ATOM 7830 N N . GLU B 1 484 ? 18.547 2.91 10.453 1 98.25 484 GLU B N 1
ATOM 7831 C CA . GLU B 1 484 ? 19.25 1.631 10.383 1 98.25 484 GLU B CA 1
ATOM 7832 C C . GLU B 1 484 ? 18.656 0.743 9.289 1 98.25 484 GLU B C 1
ATOM 7834 O O . GLU B 1 484 ? 19.406 0.099 8.547 1 98.25 484 GLU B O 1
ATOM 7839 N N . ARG B 1 485 ? 17.359 0.706 9.148 1 98.25 485 ARG B N 1
ATOM 7840 C CA . ARG B 1 485 ? 16.672 -0.136 8.172 1 98.25 485 ARG B CA 1
ATOM 7841 C C . ARG B 1 485 ? 16.953 0.342 6.75 1 98.25 485 ARG B C 1
ATOM 7843 O O . ARG B 1 485 ? 16.938 -0.452 5.809 1 98.25 485 ARG B O 1
ATOM 7850 N N . VAL B 1 486 ? 17.203 1.608 6.586 1 98.56 486 VAL B N 1
ATOM 7851 C CA . VAL B 1 486 ? 17.344 2.141 5.234 1 98.56 486 VAL B CA 1
ATOM 7852 C C . VAL B 1 486 ? 18.797 2.527 4.984 1 98.56 486 VAL B C 1
ATOM 7854 O O . VAL B 1 486 ? 19.094 3.287 4.059 1 98.56 486 VAL B O 1
ATOM 7857 N N . ALA B 1 487 ? 19.719 2.02 5.762 1 98.12 487 ALA B N 1
ATOM 7858 C CA . ALA B 1 487 ? 21.141 2.338 5.664 1 98.12 487 ALA B CA 1
ATOM 7859 C C . ALA B 1 487 ? 21.688 1.973 4.285 1 98.12 487 ALA B C 1
ATOM 7861 O O . ALA B 1 487 ? 22.578 2.652 3.766 1 98.12 487 ALA B O 1
ATOM 7862 N N . CYS B 1 488 ? 21.109 0.942 3.664 1 97.75 488 CYS B N 1
ATOM 7863 C CA . CYS B 1 488 ? 21.578 0.462 2.369 1 97.75 488 CYS B CA 1
ATOM 7864 C C . CYS B 1 488 ? 21.391 1.523 1.291 1 97.75 488 CYS B C 1
ATOM 7866 O O . CYS B 1 488 ? 22 1.443 0.221 1 97.75 488 CYS B O 1
ATOM 7868 N N . LEU B 1 489 ? 20.594 2.525 1.532 1 98.19 489 LEU B N 1
ATOM 7869 C CA . LEU B 1 489 ? 20.344 3.592 0.569 1 98.19 489 LEU B CA 1
ATOM 7870 C C . LEU B 1 489 ? 21.328 4.738 0.758 1 98.19 489 LEU B C 1
ATOM 7872 O O . LEU B 1 489 ? 21.312 5.711 0.004 1 98.19 489 LEU B O 1
ATOM 7876 N N . GLY B 1 490 ? 22.109 4.691 1.783 1 97.31 490 GLY B N 1
ATOM 7877 C CA . GLY B 1 490 ? 23.156 5.688 1.975 1 97.31 490 GLY B CA 1
ATOM 7878 C C . GLY B 1 490 ? 22.906 6.602 3.158 1 97.31 490 GLY B C 1
ATOM 7879 O O . GLY B 1 490 ? 23.672 7.531 3.408 1 97.31 490 GLY B O 1
ATOM 7880 N N . PHE B 1 491 ? 21.891 6.383 3.924 1 98.06 491 PHE B N 1
ATOM 7881 C CA . PHE B 1 491 ? 21.578 7.184 5.098 1 98.06 491 PHE B CA 1
ATOM 7882 C C . PHE B 1 491 ? 22.297 6.652 6.332 1 98.06 491 PHE B C 1
ATOM 7884 O O . PHE B 1 491 ? 22.438 5.438 6.5 1 98.06 491 PHE B O 1
ATOM 7891 N N . ALA B 1 492 ? 22.75 7.531 7.133 1 97.88 492 ALA B N 1
ATOM 7892 C CA . ALA B 1 492 ? 23.406 7.152 8.383 1 97.88 492 ALA B CA 1
ATOM 7893 C C . ALA B 1 492 ? 23.188 8.211 9.461 1 97.88 492 ALA B C 1
ATOM 7895 O O . ALA B 1 492 ? 23.25 9.414 9.172 1 97.88 492 ALA B O 1
ATOM 7896 N N . LEU B 1 493 ? 22.938 7.742 10.586 1 96.88 493 LEU B N 1
ATOM 7897 C CA . LEU B 1 493 ? 22.688 8.633 11.719 1 96.88 493 LEU B CA 1
ATOM 7898 C C . LEU B 1 493 ? 23.922 8.758 12.594 1 96.88 493 LEU B C 1
ATOM 7900 O O . LEU B 1 493 ? 24.672 7.793 12.758 1 96.88 493 LEU B O 1
ATOM 7904 N N . ASP B 1 494 ? 24.156 9.953 13.102 1 97 494 ASP B N 1
ATOM 7905 C CA . ASP B 1 494 ? 25.094 10.164 14.195 1 97 494 ASP B CA 1
ATOM 7906 C C . ASP B 1 494 ? 24.406 9.992 15.547 1 97 494 ASP B C 1
ATOM 7908 O O . ASP B 1 494 ? 23.562 10.797 15.922 1 97 494 ASP B O 1
ATOM 7912 N N . ASP B 1 495 ? 24.812 9.039 16.281 1 95.75 495 ASP B N 1
ATOM 7913 C CA . ASP B 1 495 ? 24.125 8.672 17.516 1 95.75 495 ASP B CA 1
ATOM 7914 C C . ASP B 1 495 ? 24.125 9.828 18.516 1 95.75 495 ASP B C 1
ATOM 7916 O O . ASP B 1 495 ? 23.125 10.062 19.203 1 95.75 495 ASP B O 1
ATOM 7920 N N . ALA B 1 496 ? 25.188 10.484 18.641 1 95.62 496 ALA B N 1
ATOM 7921 C CA . ALA B 1 496 ? 25.281 11.609 19.578 1 95.62 496 ALA B CA 1
ATOM 7922 C C . ALA B 1 496 ? 24.328 12.727 19.172 1 95.62 496 ALA B C 1
ATOM 7924 O O . ALA B 1 496 ? 23.594 13.242 20.016 1 95.62 496 ALA B O 1
ATOM 7925 N N . SER B 1 497 ? 24.375 13.062 17.906 1 95.75 497 SER B N 1
ATOM 7926 C CA . SER B 1 497 ? 23.484 14.109 17.406 1 95.75 497 SER B CA 1
ATOM 7927 C C . SER B 1 497 ? 22.031 13.711 17.562 1 95.75 497 SER B C 1
ATOM 7929 O O . SER B 1 497 ? 21.172 14.555 17.875 1 95.75 497 SER B O 1
ATOM 7931 N N . ASN B 1 498 ? 21.703 12.461 17.344 1 97.44 498 ASN B N 1
ATOM 7932 C CA . ASN B 1 498 ? 20.344 11.953 17.422 1 97.44 498 ASN B CA 1
ATOM 7933 C C . ASN B 1 498 ? 19.797 12.008 18.844 1 97.44 498 ASN B C 1
ATOM 7935 O O . ASN B 1 498 ? 18.578 12.07 19.031 1 97.44 498 ASN B O 1
ATOM 7939 N N . GLN B 1 499 ? 20.656 12.023 19.797 1 95.62 499 GLN B N 1
ATOM 7940 C CA . GLN B 1 499 ? 20.234 12 21.203 1 95.62 499 GLN B CA 1
ATOM 7941 C C . GLN B 1 499 ? 20.125 13.406 21.766 1 95.62 499 GLN B C 1
ATOM 7943 O O . GLN B 1 499 ? 19.516 13.617 22.812 1 95.62 499 GLN B O 1
ATOM 7948 N N . GLU B 1 500 ? 20.688 14.344 21.094 1 94.75 500 GLU B N 1
ATOM 7949 C CA . GLU B 1 500 ? 20.641 15.734 21.547 1 94.75 500 GLU B CA 1
ATOM 7950 C C . GLU B 1 500 ? 19.219 16.297 21.438 1 94.75 500 GLU B C 1
ATOM 7952 O O . GLU B 1 500 ? 18.484 15.945 20.5 1 94.75 500 GLU B O 1
ATOM 7957 N N . PRO B 1 501 ? 18.875 17.172 22.328 1 93.94 501 PRO B N 1
ATOM 7958 C CA . PRO B 1 501 ? 17.562 17.828 22.203 1 93.94 501 PRO B CA 1
ATOM 7959 C C . PRO B 1 501 ? 17.422 18.641 20.922 1 93.94 501 PRO B C 1
ATOM 7961 O O . PRO B 1 501 ? 18.375 19.281 20.484 1 93.94 501 PRO B O 1
ATOM 7964 N N . ILE B 1 502 ? 16.234 18.562 20.375 1 95.5 502 ILE B N 1
ATOM 7965 C CA . ILE B 1 502 ? 15.953 19.328 19.172 1 95.5 502 ILE B CA 1
ATOM 7966 C C . ILE B 1 502 ? 15.633 20.781 19.562 1 95.5 502 ILE B C 1
ATOM 7968 O O . ILE B 1 502 ? 14.648 21.031 20.25 1 95.5 502 ILE B O 1
ATOM 7972 N N . LYS B 1 503 ? 16.438 21.75 19.125 1 94.31 503 LYS B N 1
ATOM 7973 C CA . LYS B 1 503 ? 16.266 23.156 19.516 1 94.31 503 LYS B CA 1
ATOM 7974 C C . LYS B 1 503 ? 15.984 24.031 18.297 1 94.31 503 LYS B C 1
ATOM 7976 O O . LYS B 1 503 ? 15.211 24.984 18.391 1 94.31 503 LYS B O 1
ATOM 7981 N N . ASP B 1 504 ? 16.562 23.688 17.172 1 96.44 504 ASP B N 1
ATOM 7982 C CA . ASP B 1 504 ? 16.422 24.484 15.953 1 96.44 504 ASP B CA 1
ATOM 7983 C C . ASP B 1 504 ? 15.234 23.984 15.125 1 96.44 504 ASP B C 1
ATOM 7985 O O . ASP B 1 504 ? 14.758 22.859 15.32 1 96.44 504 ASP B O 1
ATOM 7989 N N . VAL B 1 505 ? 14.797 24.859 14.242 1 97.75 505 VAL B N 1
ATOM 7990 C CA . VAL B 1 505 ? 13.711 24.469 13.344 1 97.75 505 VAL B CA 1
ATOM 7991 C C . VAL B 1 505 ? 14.133 23.25 12.516 1 97.75 505 VAL B C 1
ATOM 7993 O O . VAL B 1 505 ? 13.352 22.312 12.344 1 97.75 505 VAL B O 1
ATOM 7996 N N . VAL B 1 506 ? 15.328 23.344 11.938 1 98.56 506 VAL B N 1
ATOM 7997 C CA . VAL B 1 506 ? 15.938 22.203 11.25 1 98.56 506 VAL B CA 1
ATOM 7998 C C . VAL B 1 506 ? 17.281 21.875 11.891 1 98.56 506 VAL B C 1
ATOM 8000 O O . VAL B 1 506 ? 18.062 22.766 12.211 1 98.56 506 VAL B O 1
ATOM 8003 N N . GLN B 1 507 ? 17.5 20.609 12.156 1 98.12 507 GLN B N 1
ATOM 8004 C CA . GLN B 1 507 ? 18.734 20.156 12.789 1 98.12 507 GLN B CA 1
ATOM 8005 C C . GLN B 1 507 ? 19.297 18.938 12.086 1 98.12 507 GLN B C 1
ATOM 8007 O O . GLN B 1 507 ? 18.562 18.016 11.727 1 98.12 507 GLN B O 1
ATOM 8012 N N . GLU B 1 508 ? 20.625 18.906 11.844 1 97.5 508 GLU B N 1
ATOM 8013 C CA . GLU B 1 508 ? 21.312 17.781 11.242 1 97.5 508 GLU B CA 1
ATOM 8014 C C . GLU B 1 508 ? 21.469 16.625 12.234 1 97.5 508 GLU B C 1
ATOM 8016 O O . GLU B 1 508 ? 21.891 16.844 13.375 1 97.5 508 GLU B O 1
ATOM 8021 N N . LEU B 1 509 ? 21.062 15.469 11.82 1 97.69 509 LEU B N 1
ATOM 8022 C CA . LEU B 1 509 ? 21.188 14.281 12.656 1 97.69 509 LEU B CA 1
ATOM 8023 C C . LEU B 1 509 ? 22.188 13.297 12.062 1 97.69 509 LEU B C 1
ATOM 8025 O O . LEU B 1 509 ? 22.656 12.391 12.75 1 97.69 509 LEU B O 1
ATOM 8029 N N . GLY B 1 510 ? 22.453 13.43 10.797 1 96.62 510 GLY B N 1
ATOM 8030 C CA . GLY B 1 510 ? 23.234 12.445 10.055 1 96.62 510 GLY B CA 1
ATOM 8031 C C . GLY B 1 510 ? 24.734 12.547 10.328 1 96.62 510 GLY B C 1
ATOM 8032 O O . GLY B 1 510 ? 25.203 13.547 10.875 1 96.62 510 GLY B O 1
ATOM 8033 N N . LYS B 1 511 ? 25.375 11.445 9.961 1 94.12 511 LYS B N 1
ATOM 8034 C CA . LYS B 1 511 ? 26.844 11.453 9.984 1 94.12 511 LYS B CA 1
ATOM 8035 C C . LYS B 1 511 ? 27.406 12.391 8.922 1 94.12 511 LYS B C 1
ATOM 8037 O O . LYS B 1 511 ? 26.859 12.477 7.812 1 94.12 511 LYS B O 1
ATOM 8042 N N . ARG B 1 512 ? 28.484 13 9.234 1 88.12 512 ARG B N 1
ATOM 8043 C CA . ARG B 1 512 ? 29.094 13.992 8.352 1 88.12 512 ARG B CA 1
ATOM 8044 C C . ARG B 1 512 ? 29.547 13.359 7.043 1 88.12 512 ARG B C 1
ATOM 8046 O O . ARG B 1 512 ? 29.5 13.992 5.988 1 88.12 512 ARG B O 1
ATOM 8053 N N . ASP B 1 513 ? 29.906 12.125 7.031 1 89.88 513 ASP B N 1
ATOM 8054 C CA . ASP B 1 513 ? 30.484 11.477 5.859 1 89.88 513 ASP B CA 1
ATOM 8055 C C . ASP B 1 513 ? 29.438 10.648 5.117 1 89.88 513 ASP B C 1
ATOM 8057 O O . ASP B 1 513 ? 29.734 10.008 4.113 1 89.88 513 ASP B O 1
ATOM 8061 N N . ALA B 1 514 ? 28.281 10.742 5.633 1 88.31 514 ALA B N 1
ATOM 8062 C CA . ALA B 1 514 ? 27.234 9.977 4.961 1 88.31 514 ALA B CA 1
ATOM 8063 C C . ALA B 1 514 ? 26.891 10.586 3.605 1 88.31 514 ALA B C 1
ATOM 8065 O O . ALA B 1 514 ? 27.016 11.805 3.42 1 88.31 514 ALA B O 1
ATOM 8066 N N . ARG B 1 515 ? 26.469 9.75 2.633 1 86.06 515 ARG B N 1
ATOM 8067 C CA . ARG B 1 515 ? 26.156 10.18 1.275 1 86.06 515 ARG B CA 1
ATOM 8068 C C . ARG B 1 515 ? 24.922 11.078 1.262 1 86.06 515 ARG B C 1
ATOM 8070 O O . ARG B 1 515 ? 24.844 12.031 0.484 1 86.06 515 ARG B O 1
ATOM 8077 N N . GLN B 1 516 ? 23.969 10.742 2.051 1 92.25 516 GLN B N 1
ATOM 8078 C CA . GLN B 1 516 ? 22.703 11.469 2.117 1 92.25 516 GLN B CA 1
ATOM 8079 C C . GLN B 1 516 ? 22.484 12.062 3.504 1 92.25 516 GLN B C 1
ATOM 8081 O O . GLN B 1 516 ? 22.906 11.492 4.508 1 92.25 516 GLN B O 1
ATOM 8086 N N . ARG B 1 517 ? 21.844 13.219 3.578 1 96.75 517 ARG B N 1
ATOM 8087 C CA . ARG B 1 517 ? 21.609 13.906 4.84 1 96.75 517 ARG B CA 1
ATOM 8088 C C . ARG B 1 517 ? 20.391 13.336 5.559 1 96.75 517 ARG B C 1
ATOM 8090 O O . ARG B 1 517 ? 19.422 12.898 4.918 1 96.75 517 ARG B O 1
ATOM 8097 N N . VAL B 1 518 ? 20.453 13.273 6.832 1 98.69 518 VAL B N 1
ATOM 8098 C CA . VAL B 1 518 ? 19.312 12.977 7.707 1 98.69 518 VAL B CA 1
ATOM 8099 C C . VAL B 1 518 ? 19.031 14.18 8.602 1 98.69 518 VAL B C 1
ATOM 8101 O O . VAL B 1 518 ? 19.906 14.625 9.344 1 98.69 518 VAL B O 1
ATOM 8104 N N . LEU B 1 519 ? 17.844 14.703 8.5 1 98.75 519 LEU B N 1
ATOM 8105 C CA . LEU B 1 519 ? 17.484 15.93 9.211 1 98.75 519 LEU B CA 1
ATOM 8106 C C . LEU B 1 519 ? 16.234 15.719 10.055 1 98.75 519 LEU B C 1
ATOM 8108 O O . LEU B 1 519 ? 15.469 14.781 9.82 1 98.75 519 LEU B O 1
ATOM 8112 N N . VAL B 1 520 ? 16.078 16.484 11.055 1 98.81 520 VAL B N 1
ATOM 8113 C CA . VAL B 1 520 ? 14.82 16.656 11.773 1 98.81 520 VAL B CA 1
ATOM 8114 C C . VAL B 1 520 ? 14.305 18.078 11.586 1 98.81 520 VAL B C 1
ATOM 8116 O O . VAL B 1 520 ? 15.094 19.031 11.547 1 98.81 520 VAL B O 1
ATOM 8119 N N . CYS B 1 521 ? 13.047 18.219 11.352 1 98.88 521 CYS B N 1
ATOM 8120 C CA . CYS B 1 521 ? 12.398 19.516 11.18 1 98.88 521 CYS B CA 1
ATOM 8121 C C . CYS B 1 521 ? 11.234 19.672 12.148 1 98.88 521 CYS B C 1
ATOM 8123 O O . CYS B 1 521 ? 10.305 18.859 12.156 1 98.88 521 CYS B O 1
ATOM 8125 N N . GLN B 1 522 ? 11.273 20.688 13.023 1 98.31 522 GLN B N 1
ATOM 8126 C CA . GLN B 1 522 ? 10.133 21.031 13.859 1 98.31 522 GLN B CA 1
ATOM 8127 C C . GLN B 1 522 ? 9.07 21.781 13.055 1 98.31 522 GLN B C 1
ATOM 8129 O O . GLN B 1 522 ? 9.109 23.016 12.961 1 98.31 522 GLN B O 1
ATOM 8134 N N . THR B 1 523 ? 8.156 21 12.508 1 97.44 523 THR B N 1
ATOM 8135 C CA . THR B 1 523 ? 7.172 21.594 11.617 1 97.44 523 THR B CA 1
ATOM 8136 C C . THR B 1 523 ? 6.172 22.438 12.406 1 97.44 523 THR B C 1
ATOM 8138 O O . THR B 1 523 ? 5.898 22.156 13.578 1 97.44 523 THR B O 1
ATOM 8141 N N . ASP B 1 524 ? 5.684 23.5 11.805 1 96.56 524 ASP B N 1
ATOM 8142 C CA . ASP B 1 524 ? 4.707 24.422 12.375 1 96.56 524 ASP B CA 1
ATOM 8143 C C . ASP B 1 524 ? 3.605 24.75 11.367 1 96.56 524 ASP B C 1
ATOM 8145 O O . ASP B 1 524 ? 3.703 25.719 10.625 1 96.56 524 ASP B O 1
ATOM 8149 N N . GLU B 1 525 ? 2.545 23.984 11.453 1 96.81 525 GLU B N 1
ATOM 8150 C CA . GLU B 1 525 ? 1.461 24.094 10.477 1 96.81 525 GLU B CA 1
ATOM 8151 C C . GLU B 1 525 ? 0.737 25.438 10.625 1 96.81 525 GLU B C 1
ATOM 8153 O O . GLU B 1 525 ? 0.347 26.047 9.625 1 96.81 525 GLU B O 1
ATOM 8158 N N . GLN B 1 526 ? 0.542 25.922 11.844 1 97.25 526 GLN B N 1
ATOM 8159 C CA . GLN B 1 526 ? -0.171 27.172 12.055 1 97.25 526 GLN B CA 1
ATOM 8160 C C . GLN B 1 526 ? 0.632 28.359 11.523 1 97.25 526 GLN B C 1
ATOM 8162 O O . GLN B 1 526 ? 0.063 29.297 10.977 1 97.25 526 GLN B O 1
ATOM 8167 N N . LEU B 1 527 ? 1.891 28.297 11.727 1 97.69 527 LEU B N 1
ATOM 8168 C CA . LEU B 1 527 ? 2.721 29.344 11.141 1 97.69 527 LEU B CA 1
ATOM 8169 C C . LEU B 1 527 ? 2.621 29.328 9.617 1 97.69 527 LEU B C 1
ATOM 8171 O O . LEU B 1 527 ? 2.561 30.391 8.984 1 97.69 527 LEU B O 1
ATOM 8175 N N . GLU B 1 528 ? 2.635 28.109 9.039 1 97.69 528 GLU B N 1
ATOM 8176 C CA . GLU B 1 528 ? 2.512 27.969 7.59 1 97.69 528 GLU B CA 1
ATOM 8177 C C . GLU B 1 528 ? 1.18 28.531 7.098 1 97.69 528 GLU B C 1
ATOM 8179 O O . GLU B 1 528 ? 1.122 29.188 6.055 1 97.69 528 GLU B O 1
ATOM 8184 N N . MET B 1 529 ? 0.134 28.312 7.832 1 97.94 529 MET B N 1
ATOM 8185 C CA . MET B 1 529 ? -1.184 28.844 7.492 1 97.94 529 MET B CA 1
ATOM 8186 C C . MET B 1 529 ? -1.175 30.359 7.512 1 97.94 529 MET B C 1
ATOM 8188 O O . MET B 1 529 ? -1.688 31 6.59 1 97.94 529 MET B O 1
ATOM 8192 N N . ALA B 1 530 ? -0.612 30.969 8.562 1 98 530 ALA B N 1
ATOM 8193 C CA . ALA B 1 530 ? -0.509 32.406 8.672 1 98 530 ALA B CA 1
ATOM 8194 C C . ALA B 1 530 ? 0.306 33 7.516 1 98 530 ALA B C 1
ATOM 8196 O O . ALA B 1 530 ? -0.034 34.031 6.973 1 98 530 ALA B O 1
ATOM 8197 N N . ARG B 1 531 ? 1.365 32.281 7.172 1 97.19 531 ARG B N 1
ATOM 8198 C CA . ARG B 1 531 ? 2.211 32.75 6.066 1 97.19 531 ARG B CA 1
ATOM 8199 C C . ARG B 1 531 ? 1.439 32.719 4.75 1 97.19 531 ARG B C 1
ATOM 8201 O O . ARG B 1 531 ? 1.553 33.656 3.957 1 97.19 531 ARG B O 1
ATOM 8208 N N . LEU B 1 532 ? 0.705 31.641 4.52 1 95.81 532 LEU B N 1
ATOM 8209 C CA . LEU B 1 532 ? -0.113 31.562 3.314 1 95.81 532 LEU B CA 1
ATOM 8210 C C . LEU B 1 532 ? -1.079 32.719 3.223 1 95.81 532 LEU B C 1
ATOM 8212 O O . LEU B 1 532 ? -1.303 33.281 2.139 1 95.81 532 LEU B O 1
ATOM 8216 N N . CYS B 1 533 ? -1.602 33.156 4.336 1 96.19 533 CYS B N 1
ATOM 8217 C CA . CYS B 1 533 ? -2.498 34.281 4.375 1 96.19 533 CYS B CA 1
ATOM 8218 C C . CYS B 1 533 ? -1.741 35.594 4.094 1 96.19 533 CYS B C 1
ATOM 8220 O O . CYS B 1 533 ? -2.25 36.469 3.406 1 96.19 533 CYS B O 1
ATOM 8222 N N . ALA B 1 534 ? -0.56 35.688 4.652 1 95.69 534 ALA B N 1
ATOM 8223 C CA . ALA B 1 534 ? 0.257 36.875 4.457 1 95.69 534 ALA B CA 1
ATOM 8224 C C . ALA B 1 534 ? 0.625 37.062 2.986 1 95.69 534 ALA B C 1
ATOM 8226 O O . ALA B 1 534 ? 0.772 38.188 2.51 1 95.69 534 ALA B O 1
ATOM 8227 N N . GLU B 1 535 ? 0.692 35.969 2.287 1 94.38 535 GLU B N 1
ATOM 8228 C CA . GLU B 1 535 ? 1.12 36 0.893 1 94.38 535 GLU B CA 1
ATOM 8229 C C . GLU B 1 535 ? -0.075 36.094 -0.049 1 94.38 535 GLU B C 1
ATOM 8231 O O . GLU B 1 535 ? 0.093 36.344 -1.249 1 94.38 535 GLU B O 1
ATOM 8236 N N . LYS B 1 536 ? -1.242 35.906 0.514 1 93.94 536 LYS B N 1
ATOM 8237 C CA . LYS B 1 536 ? -2.451 35.969 -0.302 1 93.94 536 LYS B CA 1
ATOM 8238 C C . LYS B 1 536 ? -2.824 37.406 -0.64 1 93.94 536 LYS B C 1
ATOM 8240 O O . LYS B 1 536 ? -3.527 38.062 0.126 1 93.94 536 LYS B O 1
ATOM 8245 N N . GLU B 1 537 ? -2.678 37.906 -1.831 1 89.75 537 GLU B N 1
ATOM 8246 C CA . GLU B 1 537 ? -2.762 39.281 -2.25 1 89.75 537 GLU B CA 1
ATOM 8247 C C . GLU B 1 537 ? -4.188 39.812 -2.119 1 89.75 537 GLU B C 1
ATOM 8249 O O . GLU B 1 537 ? -4.391 40.969 -1.741 1 89.75 537 GLU B O 1
ATOM 8254 N N . ASP B 1 538 ? -5.113 39 -2.303 1 87.94 538 ASP B N 1
ATOM 8255 C CA . ASP B 1 538 ? -6.492 39.469 -2.43 1 87.94 538 ASP B CA 1
ATOM 8256 C C . ASP B 1 538 ? -7.086 39.812 -1.067 1 87.94 538 ASP B C 1
ATOM 8258 O O . ASP B 1 538 ? -8.164 40.406 -0.986 1 87.94 538 ASP B O 1
ATOM 8262 N N . ILE B 1 539 ? -6.305 39.594 -0.005 1 90.44 539 ILE B N 1
ATOM 8263 C CA . ILE B 1 539 ? -6.918 39.844 1.291 1 90.44 539 ILE B CA 1
ATOM 8264 C C . ILE B 1 539 ? -6.203 41.031 1.97 1 90.44 539 ILE B C 1
ATOM 8266 O O . ILE B 1 539 ? -6.492 41.344 3.123 1 90.44 539 ILE B O 1
ATOM 8270 N N . TRP B 1 540 ? -5.328 41.625 1.333 1 89.31 540 TRP B N 1
ATOM 8271 C CA . TRP B 1 540 ? -4.598 42.75 1.882 1 89.31 540 TRP B CA 1
ATOM 8272 C C . TRP B 1 540 ? -5.008 44.062 1.19 1 89.31 540 TRP B C 1
ATOM 8274 O O . TRP B 1 540 ? -4.406 45.094 1.421 1 89.31 540 TRP B O 1
ATOM 8284 N N . GLU B 1 541 ? -6.012 44.156 0.358 1 73.19 541 GLU B N 1
ATOM 8285 C CA . GLU B 1 541 ? -6.492 45.406 -0.258 1 73.19 541 GLU B CA 1
ATOM 8286 C C . GLU B 1 541 ? -7.449 46.156 0.669 1 73.19 541 GLU B C 1
ATOM 8288 O O . GLU B 1 541 ? -8.125 45.531 1.495 1 73.19 541 GLU B O 1
#

Radius of gyration: 39.06 Å; Cα contacts (8 Å, |Δi|>4): 1985; chains: 2; bounding box: 110×154×113 Å

pLDDT: mean 76.39, std 32.93, range [13.12, 98.94]

Sequence (1082 aa):
MAEPHARIGARTLGCGRSYALKGQIRVRCHISILDQLHHRDEPHARAATTGKCSGRPHTHSADPAVPGSYHGAVSSLRCTTRHEWKVHKLNSSFPSPSIAHCRHCSPFLIHTQHQTIDPFNVAPSVMKVILAINAGSSSVKISVYTADKNAEPRQIAEASIGGLTAPPATLAYTRRGEKVVKAKEVAESVKNQEDAFDLLLKTFIDDNELKEISSKEDIAIASHRIVHGGDYDRSQVITQDAYHHLEELSDLAPLHNGVALSIVDTCITALPKTINVACFDSQFHTTIPPHIYTYPIDPKIAKSNRLRKYGFHGISYAFITRAVAQYLEKDVDSLNMIALHLGSGASACAIKGGKSWDTSMGLTPLAGLPGATRSGSVDPSLVFHYASDVGKLSPASTKHLHISRAEEILNKESGWKSMTGTTNFGVVAESDEPTHRLAFEIFVDRIAGFVGSYFVTLEGRVDALVFAGGIGEHSAKLRSAVVERVACLGFALDDASNQEPIKDVVQELGKRDARQRVLVCQTDEQLEMARLCAEKEDIWEMAEPHARIGARTLGCGRSYALKGQIRVRCHISILDQLHHRDEPHARAATTGKCSGRPHTHSADPAVPGSYHGAVSSLRCTTRHEWKVHKLNSSFPSPSIAHCRHCSPFLIHTQHQTIDPFNVAPSVMKVILAINAGSSSVKISVYTADKNAEPRQIAEASIGGLTAPPATLAYTRRGEKVVKAKEVAESVKNQEDAFDLLLKTFIDDNELKEISSKEDIAIASHRIVHGGDYDRSQVITQDAYHHLEELSDLAPLHNGVALSIVDTCITALPKTINVACFDSQFHTTIPPHIYTYPIDPKIAKSNRLRKYGFHGISYAFITRAVAQYLEKDVDSLNMIALHLGSGASACAIKGGKSWDTSMGLTPLAGLPGATRSGSVDPSLVFHYASDVGKLSPASTKHLHISRAEEILNKESGWKSMTGTTNFGVVAESDEPTHRLAFEIFVDRIAGFVGSYFVTLEGRVDALVFAGGIGEHSAKLRSAVVERVACLGFALDDASNQEPIKDVVQELGKRDARQRVLVCQTDEQLEMARLCAEKEDIWE

Secondary structure (DSSP, 8-state):
----------------------------------------------------------------------------------------------------------------------TT-------EEEEEEEE-SS-EEEEEEEE-TTS--EEEEEEEEE-SSSSSPEEEEEETTEEEEEEEE-TTT-SSHHHHHHHHHHHHHT-TT-TT-SSGGGEEEEEEEES--TT--S-EE--HHHHHHHHHHTTTSHHHHHHHHHHHHHHHHH-TTSEEEEEETTGGGTT--HHHH--SS-HHHHHHHT-S-----HHHHHHHHHHHHHHTT--GGG--EEEEEESSSEEEEEEETTEEEEES--SSTTSSS--SS---S--TTHHHHH-TTTTSBPTT--SS---BHHHHHHHHS-HHHHHHS-S-HHHHHH---HHHHHHHHHHHHHHHHHHHHHHHHTTT--SEEEEEHHHHHH-HHHHHHHHHHTGGGT--B-HHHHHSPP-SSEEE-B-TT-SSEEEEE---HHHHHHHHHHH-GGG--/----------------------------------------------------------------------------------------------------------------------TT-------EEEEEEEE-SS-EEEEEEEE-TTS--EEEEEEEEE-SSSSSPEEEEEETTEEEEEEEE-TTT-SSHHHHHHHHHHHHHT-TT-TT-SSGGGEEEEEEEES--TT--S-EE--HHHHHHHHHHTTTSHHHHHHHHHHHHHHHHH-TTSEEEEEETTGGGTT--HHHH--SS-HHHHHHHT-S-----HHHHHHHHHHHHHHTT--GGG--EEEEEESSSEEEEEEETTEEEEES--SSTTSSS--SS---S--TTHHHHH-TTTTSBPTT--SS---BHHHHHHHHS-HHHHHHS-S-HHHHHH---HHHHHHHHHHHHHHHHHHHHHHHHTTT--SEEEEEHHHHHH-HHHHHHHHHHTGGGTB-B-HHHHHSPP-SSEEE-B-TT-SBEEEEE---HHHHHHHHHHH-GGG--